Protein AF-A0A4Z0PX62-F1 (afdb_monomer)

Structure (mmCIF, N/CA/C/O backbone):
data_AF-A0A4Z0PX62-F1
#
_entry.id   AF-A0A4Z0PX62-F1
#
loop_
_atom_site.group_PDB
_atom_site.id
_atom_site.type_symbol
_atom_site.label_atom_id
_atom_site.label_alt_id
_atom_site.label_comp_id
_atom_site.label_asym_id
_atom_site.label_entity_id
_atom_site.label_seq_id
_atom_site.pdbx_PDB_ins_code
_atom_site.Cartn_x
_atom_site.Cartn_y
_atom_site.Cartn_z
_atom_site.occupancy
_atom_site.B_iso_or_equiv
_atom_site.auth_seq_id
_atom_site.auth_comp_id
_atom_site.auth_asym_id
_atom_site.auth_atom_id
_atom_site.pdbx_PDB_model_num
ATOM 1 N N . MET A 1 1 ? -1.732 -47.307 24.896 1.00 36.50 1 MET A N 1
ATOM 2 C CA . MET A 1 1 ? -0.439 -47.975 24.562 1.00 36.50 1 MET A CA 1
ATOM 3 C C . MET A 1 1 ? 0.367 -47.090 23.623 1.00 36.50 1 MET A C 1
ATOM 5 O O . MET A 1 1 ? 0.218 -47.179 22.410 1.00 36.50 1 MET A O 1
ATOM 9 N N . ILE A 1 2 ? 1.185 -46.211 24.191 1.00 44.94 2 ILE A N 1
ATOM 10 C CA . ILE A 1 2 ? 2.020 -45.253 23.457 1.00 44.94 2 ILE A CA 1
ATOM 11 C C . ILE A 1 2 ? 3.422 -45.853 23.297 1.00 44.94 2 ILE A C 1
ATOM 13 O O . ILE A 1 2 ? 3.957 -46.398 24.261 1.00 44.94 2 ILE A O 1
ATOM 17 N N . ASP A 1 3 ? 4.021 -45.769 22.105 1.00 53.66 3 ASP A N 1
ATOM 18 C CA . ASP A 1 3 ? 5.414 -46.195 21.916 1.00 53.66 3 ASP A CA 1
ATOM 19 C C . ASP A 1 3 ? 6.381 -45.163 22.518 1.00 53.66 3 ASP A C 1
ATOM 21 O O . ASP A 1 3 ? 6.193 -43.954 22.383 1.00 53.66 3 ASP A O 1
ATOM 25 N N . SER A 1 4 ? 7.457 -45.666 23.116 1.00 56.03 4 SER A N 1
ATOM 26 C CA . SER A 1 4 ? 8.641 -44.955 23.607 1.00 56.03 4 SER A CA 1
ATOM 27 C C . SER A 1 4 ? 9.231 -43.908 22.649 1.00 56.03 4 SER A C 1
ATOM 29 O O . SER A 1 4 ? 9.868 -42.956 23.099 1.00 56.03 4 SER A O 1
ATOM 31 N N . THR A 1 5 ? 9.017 -44.054 21.337 1.00 64.56 5 THR A N 1
ATOM 32 C CA . THR A 1 5 ? 9.489 -43.114 20.307 1.00 64.56 5 THR A CA 1
ATOM 33 C C . THR A 1 5 ? 8.544 -41.925 20.060 1.00 64.56 5 THR A C 1
ATOM 35 O O . THR A 1 5 ? 8.929 -40.966 19.385 1.00 64.56 5 THR A O 1
ATOM 38 N N . THR A 1 6 ? 7.333 -41.945 20.633 1.00 77.56 6 THR A N 1
ATOM 39 C CA . THR A 1 6 ? 6.267 -40.962 20.377 1.00 77.56 6 THR A CA 1
ATOM 40 C C . THR A 1 6 ? 6.576 -39.595 20.992 1.00 77.56 6 THR A C 1
ATOM 42 O O . THR A 1 6 ? 6.735 -39.437 22.205 1.00 77.56 6 THR A O 1
ATOM 45 N N . GLN A 1 7 ? 6.590 -38.568 20.150 1.00 82.75 7 GLN A N 1
ATOM 46 C CA . GLN A 1 7 ? 6.826 -37.177 20.515 1.00 82.75 7 GLN A CA 1
ATOM 47 C C . GLN A 1 7 ? 5.551 -36.349 20.353 1.00 82.75 7 GLN A C 1
ATOM 49 O O . GLN A 1 7 ? 4.782 -36.559 19.420 1.00 82.75 7 GLN A O 1
ATOM 54 N N . LEU A 1 8 ? 5.363 -35.380 21.248 1.00 88.06 8 LEU A N 1
ATOM 55 C CA . LEU A 1 8 ? 4.318 -34.360 21.170 1.00 88.06 8 LEU A CA 1
ATOM 56 C C . LEU A 1 8 ? 4.929 -33.037 20.670 1.00 88.06 8 LEU A C 1
ATOM 58 O O . LEU A 1 8 ? 6.006 -32.642 21.134 1.00 88.06 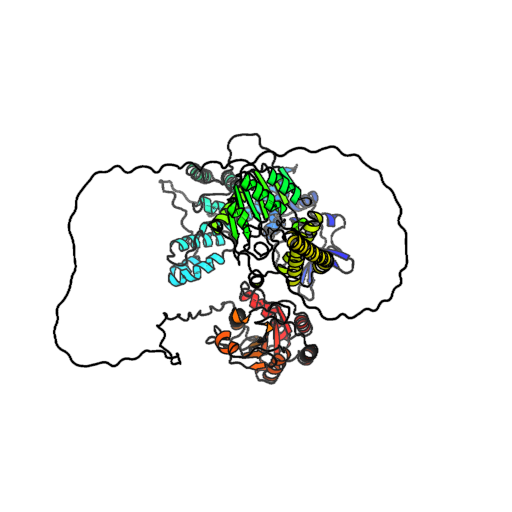8 LEU A O 1
ATOM 62 N N . GLY A 1 9 ? 4.251 -32.377 19.731 1.00 86.81 9 GLY A N 1
ATOM 63 C CA . GLY A 1 9 ? 4.626 -31.085 19.136 1.00 86.81 9 GLY A CA 1
ATOM 64 C C . GLY A 1 9 ? 3.393 -30.283 18.701 1.00 86.81 9 GLY A C 1
ATOM 65 O O . GLY A 1 9 ? 2.269 -30.771 18.833 1.00 86.81 9 GLY A O 1
ATOM 66 N N . VAL A 1 10 ? 3.589 -29.063 18.194 1.00 86.94 10 VAL A N 1
ATOM 67 C CA . VAL A 1 10 ? 2.509 -28.199 17.672 1.00 86.94 10 VAL A CA 1
ATOM 68 C C . VAL A 1 10 ? 2.704 -27.937 16.179 1.00 86.94 10 VAL A C 1
ATOM 70 O O . VAL A 1 10 ? 3.835 -27.770 15.732 1.00 86.94 10 VAL A O 1
ATOM 73 N N . LEU A 1 11 ? 1.620 -27.929 15.402 1.00 82.75 11 LEU A N 1
ATOM 74 C CA . LEU A 1 11 ? 1.651 -27.587 13.979 1.00 82.75 11 LEU A CA 1
ATOM 75 C C . LEU A 1 11 ? 1.789 -26.077 13.767 1.00 82.75 11 LEU A C 1
ATOM 77 O O . LEU A 1 11 ? 1.066 -25.297 14.389 1.00 82.75 11 LEU A O 1
ATOM 81 N N . THR A 1 12 ? 2.667 -25.685 12.848 1.00 79.00 12 THR A N 1
ATOM 82 C CA . THR A 1 12 ? 2.838 -24.302 12.385 1.00 79.00 12 THR A CA 1
ATOM 83 C C . THR A 1 12 ? 3.108 -24.252 10.879 1.00 79.00 12 THR A C 1
ATOM 85 O O . THR A 1 12 ? 3.612 -25.215 10.285 1.00 79.00 12 THR A O 1
ATOM 88 N N . ASN A 1 13 ? 2.805 -23.109 10.256 1.00 74.88 13 ASN A N 1
ATOM 89 C CA . ASN A 1 13 ? 3.138 -22.794 8.867 1.00 74.88 13 ASN A CA 1
ATOM 90 C C . ASN A 1 13 ? 2.616 -23.870 7.886 1.00 74.88 13 ASN A C 1
ATOM 92 O O . ASN A 1 13 ? 3.350 -24.411 7.050 1.00 74.88 13 ASN A O 1
ATOM 96 N N . ILE A 1 14 ? 1.328 -24.210 8.022 1.00 77.94 14 ILE A N 1
ATOM 97 C CA . ILE A 1 14 ? 0.606 -25.112 7.115 1.00 77.94 14 ILE A CA 1
ATOM 98 C C . ILE A 1 14 ? 0.448 -24.465 5.728 1.00 77.94 14 ILE A C 1
ATOM 100 O O . ILE A 1 14 ? -0.041 -23.348 5.584 1.00 77.94 14 ILE A O 1
ATOM 104 N N . GLN A 1 15 ? 0.824 -25.198 4.678 1.00 76.31 15 GLN A N 1
ATOM 105 C CA . GLN A 1 15 ? 0.789 -24.744 3.286 1.00 76.31 15 GLN A CA 1
ATOM 106 C C . GLN A 1 15 ? 0.170 -25.806 2.365 1.00 76.31 15 GLN A C 1
ATOM 108 O O . GLN A 1 15 ? 0.637 -26.948 2.310 1.00 76.31 15 GLN A O 1
ATOM 113 N N . ASN A 1 16 ? -0.834 -25.407 1.580 1.00 73.56 16 ASN A N 1
ATOM 114 C CA . ASN A 1 16 ? -1.417 -26.209 0.499 1.00 73.56 16 ASN A CA 1
ATOM 115 C C . ASN A 1 16 ? -0.550 -26.124 -0.766 1.00 73.56 16 ASN A C 1
ATOM 117 O O . ASN A 1 16 ? -0.217 -25.023 -1.204 1.00 73.56 16 ASN A O 1
ATOM 121 N N . LYS A 1 17 ? -0.193 -27.262 -1.378 1.00 66.44 17 LYS A N 1
ATOM 122 C CA . LYS A 1 17 ? 0.633 -27.310 -2.598 1.00 66.44 17 LYS A CA 1
ATOM 123 C C . LYS A 1 17 ? 0.051 -28.274 -3.630 1.00 66.44 17 LYS A C 1
ATOM 125 O O . LYS A 1 17 ? -0.166 -29.447 -3.344 1.00 66.44 17 LYS A O 1
ATOM 130 N N . GLY A 1 18 ? -0.179 -27.779 -4.843 1.00 56.41 18 GLY A N 1
ATOM 131 C CA . GLY A 1 18 ? -0.572 -28.590 -5.996 1.00 56.41 18 GLY A CA 1
ATOM 132 C C . GLY A 1 18 ? 0.636 -28.942 -6.863 1.00 56.41 18 GLY A C 1
ATOM 133 O O . GLY A 1 18 ? 1.426 -28.064 -7.208 1.00 56.41 18 GLY A O 1
ATOM 134 N N . LYS A 1 19 ? 0.787 -30.214 -7.248 1.00 48.34 19 LYS A N 1
ATOM 135 C CA . LYS A 1 19 ? 1.742 -30.637 -8.286 1.00 48.34 19 LYS A CA 1
ATOM 136 C C . LYS A 1 19 ? 1.211 -31.850 -9.048 1.00 48.34 19 LYS A C 1
ATOM 138 O O . LYS A 1 19 ? 0.721 -32.795 -8.441 1.00 48.34 19 LYS A O 1
ATOM 143 N N . ASN A 1 20 ? 1.320 -31.828 -10.378 1.00 42.66 20 ASN A N 1
ATOM 144 C CA . ASN A 1 20 ? 0.923 -32.920 -11.281 1.00 42.66 20 ASN A CA 1
ATOM 145 C C . ASN A 1 20 ? -0.495 -33.472 -10.991 1.00 42.66 20 ASN A C 1
ATOM 147 O O . ASN A 1 20 ? -0.681 -34.676 -10.832 1.00 42.66 20 ASN A O 1
ATOM 151 N N . GLY A 1 21 ? -1.488 -32.585 -10.854 1.00 49.50 21 GLY A N 1
ATOM 152 C CA . GLY A 1 21 ? -2.883 -32.959 -10.567 1.00 49.50 21 GLY A CA 1
ATOM 153 C C . GLY A 1 21 ? -3.154 -33.476 -9.146 1.00 49.50 21 GLY A C 1
ATOM 154 O O . GLY A 1 21 ? -4.284 -33.846 -8.845 1.00 49.50 21 GLY A O 1
ATOM 155 N N . SER A 1 22 ? -2.148 -33.496 -8.265 1.00 49.12 22 SER A N 1
ATOM 156 C CA . SER A 1 22 ? -2.276 -33.906 -6.863 1.00 49.12 22 SER A CA 1
ATOM 157 C C . SER A 1 22 ? -2.091 -32.712 -5.927 1.00 49.12 22 SER A C 1
ATOM 159 O O . SER A 1 22 ? -1.039 -32.069 -5.945 1.00 49.12 22 SER A O 1
ATOM 161 N N . ASN A 1 23 ? -3.081 -32.450 -5.074 1.00 62.31 23 ASN A N 1
ATOM 162 C CA . ASN A 1 23 ? -2.959 -31.495 -3.972 1.00 62.31 23 ASN A CA 1
ATOM 163 C C . ASN A 1 23 ? -2.449 -32.216 -2.721 1.00 62.31 23 ASN A C 1
ATOM 165 O O . ASN A 1 23 ? -2.954 -33.283 -2.375 1.00 62.31 23 ASN A O 1
ATOM 169 N N . TYR A 1 24 ? -1.459 -31.631 -2.051 1.00 63.97 24 TYR A N 1
ATOM 170 C CA . TYR A 1 24 ? -0.908 -32.135 -0.799 1.00 63.97 24 TYR A CA 1
ATOM 171 C C . TYR A 1 24 ? -0.540 -30.993 0.150 1.00 63.97 24 TYR A C 1
ATOM 173 O O . TYR A 1 24 ? -0.043 -29.942 -0.259 1.00 63.97 24 TYR A O 1
ATOM 181 N N . ILE A 1 25 ? -0.753 -31.222 1.439 1.00 70.25 25 ILE A N 1
ATOM 182 C CA . ILE A 1 25 ? -0.379 -30.304 2.510 1.00 70.25 25 ILE A CA 1
ATOM 183 C C . ILE A 1 25 ? 1.063 -30.570 2.947 1.00 70.25 25 ILE A C 1
ATOM 185 O O . ILE A 1 25 ? 1.510 -31.719 3.071 1.00 70.25 25 ILE A O 1
ATOM 189 N N . THR A 1 26 ? 1.787 -29.483 3.200 1.00 75.94 26 THR A N 1
ATOM 190 C CA . THR A 1 26 ? 3.061 -29.481 3.925 1.00 75.94 26 THR A CA 1
ATOM 191 C C . THR A 1 26 ? 2.942 -28.589 5.147 1.00 75.94 26 THR A C 1
ATOM 193 O O . THR A 1 26 ? 2.396 -27.498 5.022 1.00 75.94 26 THR A O 1
ATOM 196 N N . ALA A 1 27 ? 3.471 -29.018 6.285 1.00 75.94 27 ALA A N 1
ATOM 197 C CA . ALA A 1 27 ? 3.466 -28.250 7.528 1.00 75.94 27 ALA A CA 1
ATOM 198 C C . ALA A 1 27 ? 4.785 -28.454 8.277 1.00 75.94 27 ALA A C 1
ATOM 200 O O . ALA A 1 27 ? 5.542 -29.378 7.956 1.00 75.94 27 ALA A O 1
ATOM 201 N N . TRP A 1 28 ? 5.031 -27.640 9.296 1.00 79.06 28 TRP A N 1
ATOM 202 C CA . TRP A 1 28 ? 6.130 -27.837 10.231 1.00 79.06 28 TRP A CA 1
ATOM 203 C C . TRP A 1 28 ? 5.588 -28.229 11.607 1.00 79.06 28 TRP A C 1
ATOM 205 O O . TRP A 1 28 ? 4.476 -27.854 11.979 1.00 79.06 28 TRP A O 1
ATOM 215 N N . ILE A 1 29 ? 6.353 -29.033 12.347 1.00 78.62 29 ILE A N 1
ATOM 216 C CA . ILE A 1 29 ? 6.055 -29.357 13.746 1.00 78.62 29 ILE A CA 1
ATOM 217 C C . ILE A 1 29 ? 7.085 -28.653 14.625 1.00 78.62 29 ILE A C 1
ATOM 219 O O . ILE A 1 29 ? 8.271 -28.993 14.610 1.00 78.62 29 ILE A O 1
ATOM 223 N N . GLU A 1 30 ? 6.627 -27.675 15.398 1.00 76.25 30 GLU A N 1
ATOM 224 C CA . GLU A 1 30 ? 7.473 -26.896 16.287 1.00 76.25 30 GLU A CA 1
ATOM 225 C C . GLU A 1 30 ? 7.714 -27.646 17.608 1.00 76.25 30 GLU A C 1
ATOM 227 O O . GLU A 1 30 ? 6.796 -28.011 18.352 1.00 76.25 30 GLU A O 1
ATOM 232 N N . ARG A 1 31 ? 8.997 -27.880 17.888 1.00 74.88 31 ARG A N 1
ATOM 233 C CA . ARG A 1 31 ? 9.558 -28.385 19.146 1.00 74.88 31 ARG A CA 1
ATOM 234 C C . ARG A 1 31 ? 11.003 -27.890 19.209 1.00 74.88 31 ARG A C 1
ATOM 236 O O . ARG A 1 31 ? 11.636 -27.762 18.163 1.00 74.88 31 ARG A O 1
ATOM 243 N N . ARG A 1 32 ? 11.566 -27.618 20.393 1.00 57.31 32 ARG A N 1
ATOM 244 C CA . ARG A 1 32 ? 12.928 -27.056 20.508 1.00 57.31 32 ARG A CA 1
ATOM 245 C C . ARG A 1 32 ? 13.996 -28.111 20.178 1.00 57.31 32 ARG A C 1
ATOM 247 O O . ARG A 1 32 ? 14.533 -28.772 21.068 1.00 57.31 32 ARG A O 1
ATOM 254 N N . LEU A 1 33 ? 14.284 -28.244 18.885 1.00 52.28 33 LEU A N 1
ATOM 255 C CA . LEU A 1 33 ? 15.349 -29.036 18.265 1.00 52.28 33 LEU A CA 1
ATOM 256 C C . LEU A 1 33 ? 16.246 -28.122 17.399 1.00 52.28 33 LEU A C 1
ATOM 258 O O . LEU A 1 33 ? 15.864 -26.986 17.132 1.00 52.28 33 LEU A O 1
ATOM 262 N N . PRO A 1 34 ? 17.423 -28.587 16.930 1.00 46.81 34 PRO A N 1
ATOM 263 C CA . PRO A 1 34 ? 18.326 -27.770 16.107 1.00 46.81 34 PRO A CA 1
ATOM 264 C C . PRO A 1 34 ? 17.826 -27.446 14.688 1.00 46.81 34 PRO A C 1
ATOM 266 O O . PRO A 1 34 ? 18.480 -26.678 13.989 1.00 46.81 34 PRO A O 1
ATOM 269 N N . ARG A 1 35 ? 16.734 -28.074 14.230 1.00 55.38 35 ARG A N 1
ATOM 270 C CA . ARG A 1 35 ? 16.114 -27.877 12.909 1.00 55.38 35 ARG A CA 1
ATOM 271 C C . ARG A 1 35 ? 14.605 -28.104 12.999 1.00 55.38 35 ARG A C 1
ATOM 273 O O . ARG A 1 35 ? 14.151 -28.879 13.841 1.00 55.38 35 ARG A O 1
ATOM 280 N N . GLU A 1 36 ? 13.862 -27.464 12.103 1.00 65.75 36 GLU A N 1
ATOM 281 C CA . GLU A 1 36 ? 12.417 -27.645 11.936 1.00 65.75 36 GLU A CA 1
ATOM 282 C C . GLU A 1 36 ? 12.079 -29.074 11.461 1.00 65.75 36 GLU A C 1
ATOM 284 O O . GLU A 1 36 ? 12.859 -29.706 10.739 1.00 65.75 36 GLU A O 1
ATOM 289 N N . ILE A 1 37 ? 10.913 -29.594 11.863 1.00 72.19 37 ILE A N 1
ATOM 290 C CA . ILE A 1 37 ? 10.478 -30.969 11.570 1.00 72.19 37 ILE A CA 1
ATOM 291 C C . ILE A 1 37 ? 9.411 -30.940 10.474 1.00 72.19 37 ILE A C 1
ATOM 293 O O . ILE A 1 37 ? 8.317 -30.416 10.684 1.00 72.19 37 ILE A O 1
ATOM 297 N N . PHE A 1 38 ? 9.717 -31.496 9.303 1.00 76.56 38 PHE A N 1
ATOM 298 C CA . PHE A 1 38 ? 8.870 -31.394 8.116 1.00 76.56 38 PHE A CA 1
ATOM 299 C C . PHE A 1 38 ? 7.771 -32.461 8.080 1.00 76.56 38 PHE A C 1
ATOM 301 O O . PHE A 1 38 ? 8.047 -33.659 8.176 1.00 76.56 38 PHE A O 1
ATOM 308 N N . LEU A 1 39 ? 6.527 -32.043 7.846 1.00 75.00 39 LEU A N 1
ATOM 309 C CA . LEU A 1 39 ? 5.392 -32.923 7.583 1.00 75.00 39 LEU A CA 1
ATOM 310 C C . LEU A 1 39 ? 4.958 -32.818 6.116 1.00 75.00 39 LEU A C 1
ATOM 312 O O . LEU A 1 39 ? 4.737 -31.727 5.594 1.00 75.00 39 LEU A O 1
ATOM 316 N N . GLN A 1 40 ? 4.765 -33.970 5.468 1.00 70.44 40 GLN A N 1
ATOM 317 C CA . GLN A 1 40 ? 4.175 -34.087 4.133 1.00 70.44 40 GLN A CA 1
ATOM 318 C C . GLN A 1 40 ? 3.004 -35.075 4.162 1.00 70.44 40 GLN A C 1
ATOM 320 O O . GLN A 1 40 ? 3.179 -36.245 4.500 1.00 70.44 40 GLN A O 1
ATOM 325 N N . GLN A 1 41 ? 1.814 -34.614 3.772 1.00 63.62 41 GLN A N 1
ATOM 326 C CA . GLN A 1 41 ? 0.549 -35.343 3.932 1.00 63.62 41 GLN A CA 1
ATOM 327 C C . GLN A 1 41 ? 0.552 -36.783 3.380 1.00 63.62 41 GLN A C 1
ATOM 329 O O . GLN A 1 41 ? 0.035 -37.685 4.036 1.00 63.62 41 GLN A O 1
ATOM 334 N N . ASN A 1 42 ? 1.134 -37.006 2.193 1.00 55.28 42 ASN A N 1
ATOM 335 C CA . ASN A 1 42 ? 0.839 -38.138 1.292 1.00 55.28 42 ASN A CA 1
ATOM 336 C C . ASN A 1 42 ? 1.039 -39.573 1.827 1.00 55.28 42 ASN A C 1
ATOM 338 O O . ASN A 1 42 ? 0.736 -40.515 1.095 1.00 55.28 42 ASN A O 1
ATOM 342 N N . LYS A 1 43 ? 1.549 -39.773 3.050 1.00 50.78 43 LYS A N 1
ATOM 343 C CA . LYS A 1 43 ? 1.630 -41.092 3.710 1.00 50.78 43 LYS A CA 1
ATOM 344 C C . LYS A 1 43 ? 1.369 -41.076 5.228 1.00 50.78 43 LYS A C 1
ATOM 346 O O . LYS A 1 43 ? 1.636 -42.087 5.868 1.00 50.78 43 LYS A O 1
ATOM 351 N N . MET A 1 44 ? 0.966 -39.948 5.829 1.00 60.09 44 MET A N 1
ATOM 352 C CA . MET A 1 44 ? 1.235 -39.717 7.266 1.00 60.09 44 MET A CA 1
ATOM 353 C C . MET A 1 44 ? 0.087 -39.152 8.109 1.00 60.09 44 MET A C 1
ATOM 355 O O . MET A 1 44 ? 0.286 -38.984 9.305 1.00 60.09 44 MET A O 1
ATOM 359 N N . LEU A 1 45 ? -1.077 -38.869 7.522 1.00 60.78 45 LEU A N 1
ATOM 360 C CA . LEU A 1 45 ? -2.321 -38.525 8.222 1.00 60.78 45 LEU A CA 1
ATOM 361 C C . LEU A 1 45 ? -3.496 -39.119 7.438 1.00 60.78 45 LEU A C 1
ATOM 363 O O . LEU A 1 45 ? -3.437 -39.178 6.206 1.00 60.78 45 LEU A O 1
ATOM 367 N N . ASP A 1 46 ? -4.557 -39.542 8.126 1.00 63.31 46 ASP A N 1
ATOM 368 C CA . ASP A 1 46 ? -5.764 -40.033 7.452 1.00 63.31 46 ASP A CA 1
ATOM 369 C C . ASP A 1 46 ? -6.595 -38.882 6.850 1.00 63.31 46 ASP A C 1
ATOM 371 O O . ASP A 1 46 ? -6.561 -37.746 7.329 1.00 63.31 46 ASP A O 1
ATOM 375 N N . LYS A 1 47 ? -7.374 -39.176 5.801 1.00 61.62 47 LYS A N 1
ATOM 376 C CA . LYS A 1 47 ? -8.201 -38.198 5.076 1.00 61.62 47 LYS A CA 1
ATOM 377 C C . LYS A 1 47 ? -9.173 -37.436 5.978 1.00 61.62 47 LYS A C 1
ATOM 379 O O . LYS A 1 47 ? -9.426 -36.270 5.697 1.00 61.62 47 LYS A O 1
ATOM 384 N N . ALA A 1 48 ? -9.692 -38.060 7.039 1.00 62.94 48 ALA A N 1
ATOM 385 C CA . ALA A 1 48 ? -10.534 -37.371 8.015 1.00 62.94 48 ALA A CA 1
ATOM 386 C C . ALA A 1 48 ? -9.735 -36.318 8.808 1.00 62.94 48 ALA A C 1
ATOM 388 O O . ALA A 1 48 ? -10.123 -35.156 8.864 1.00 62.94 48 ALA A O 1
ATOM 389 N N . GLN A 1 49 ? -8.565 -36.698 9.334 1.00 65.88 49 GLN A N 1
ATOM 390 C CA . GLN A 1 49 ? -7.694 -35.814 10.122 1.00 65.88 49 GLN A CA 1
ATOM 391 C C . GLN A 1 49 ? -7.145 -34.634 9.310 1.00 65.88 49 GLN A C 1
ATOM 393 O O . GLN A 1 49 ? -6.905 -33.563 9.862 1.00 65.88 49 GLN A O 1
ATOM 398 N N . VAL A 1 50 ? -6.967 -34.808 7.998 1.00 63.69 50 VAL A N 1
ATOM 399 C CA . VAL A 1 50 ? -6.520 -33.746 7.082 1.00 63.69 50 VAL A CA 1
ATOM 400 C C . VAL A 1 50 ? -7.472 -32.542 7.064 1.00 63.69 50 VAL A C 1
ATOM 402 O O . VAL A 1 50 ? -7.002 -31.416 6.926 1.00 63.69 50 VAL A O 1
ATOM 405 N N . ALA A 1 51 ? -8.781 -32.752 7.237 1.00 61.44 51 ALA A N 1
ATOM 406 C CA . ALA A 1 51 ? -9.766 -31.667 7.272 1.00 61.44 51 ALA A CA 1
ATOM 407 C C . ALA A 1 51 ? -9.718 -30.833 8.571 1.00 61.44 51 ALA A C 1
ATOM 409 O O . ALA A 1 51 ? -10.256 -29.731 8.611 1.00 61.44 51 ALA A O 1
ATOM 410 N N . GLU A 1 52 ? -9.054 -31.336 9.617 1.00 65.56 52 GLU A N 1
ATOM 411 C CA . GLU A 1 52 ? -8.898 -30.688 10.927 1.00 65.56 52 GLU A CA 1
ATOM 412 C C . GLU A 1 52 ? -7.496 -30.066 11.139 1.00 65.56 52 GLU A C 1
ATOM 414 O O . GLU A 1 52 ? -7.082 -29.793 12.275 1.00 65.56 52 GLU A O 1
ATOM 419 N N . LEU A 1 53 ? -6.727 -29.878 10.061 1.00 73.19 53 LEU A N 1
ATOM 420 C CA . LEU A 1 53 ? -5.397 -29.270 10.108 1.00 73.19 53 LEU A CA 1
ATOM 421 C C . LEU A 1 53 ? -5.481 -27.740 10.178 1.00 73.19 53 LEU A C 1
ATOM 423 O O . LEU A 1 53 ? -5.901 -27.084 9.229 1.00 73.19 53 LEU A O 1
ATOM 427 N N . ALA A 1 54 ? -5.011 -27.186 11.295 1.00 70.12 54 ALA A N 1
ATOM 428 C CA . ALA A 1 54 ? -4.849 -25.755 11.531 1.00 70.12 54 ALA A CA 1
ATOM 429 C C . ALA A 1 54 ? -3.584 -25.500 12.368 1.00 70.12 54 ALA A C 1
ATOM 431 O O . ALA A 1 54 ? -3.160 -26.369 13.140 1.00 70.12 54 ALA A O 1
ATOM 432 N N . ASP A 1 55 ? -2.986 -24.318 12.217 1.00 75.69 55 ASP A N 1
ATOM 433 C CA . ASP A 1 55 ? -1.848 -23.891 13.035 1.00 75.69 55 ASP A CA 1
ATOM 434 C C . ASP A 1 55 ? -2.261 -23.836 14.519 1.00 75.69 55 ASP A C 1
ATOM 436 O O . ASP A 1 55 ? -3.415 -23.566 14.859 1.00 75.69 55 ASP A O 1
ATOM 440 N N . GLY A 1 56 ? -1.332 -24.155 15.421 1.00 76.81 56 GLY A N 1
ATOM 441 C CA . GLY A 1 56 ? -1.608 -24.266 16.856 1.00 76.81 56 GLY A CA 1
ATOM 442 C C . GLY A 1 56 ? -2.232 -25.598 17.298 1.00 76.81 56 GLY A C 1
ATOM 443 O O . GLY A 1 56 ? -2.421 -25.805 18.494 1.00 76.81 56 GLY A O 1
ATOM 444 N N . ARG A 1 57 ? -2.529 -26.541 16.391 1.00 84.00 57 ARG A N 1
ATOM 445 C CA . ARG A 1 57 ? -3.026 -27.884 16.759 1.00 84.00 57 ARG A CA 1
ATOM 446 C C . ARG A 1 57 ? -1.885 -28.786 17.250 1.00 84.00 57 ARG A C 1
ATOM 448 O O . ARG A 1 57 ? -0.821 -28.842 16.634 1.00 84.00 57 ARG A O 1
ATOM 455 N N . LEU A 1 58 ? -2.113 -29.524 18.340 1.00 87.19 58 LEU A N 1
ATOM 456 C CA . LEU A 1 58 ? -1.157 -30.509 18.862 1.00 87.19 58 LEU A CA 1
ATOM 457 C C . LEU A 1 58 ? -1.156 -31.799 18.028 1.00 87.19 58 LEU A C 1
ATOM 459 O O . LEU A 1 58 ? -2.208 -32.296 17.616 1.00 87.19 58 LEU A O 1
ATOM 463 N N . VAL A 1 59 ? 0.032 -32.370 17.833 1.00 87.31 59 VAL A N 1
ATOM 464 C CA . VAL A 1 59 ? 0.248 -33.614 17.081 1.00 87.31 59 VAL A CA 1
ATOM 465 C C . VAL A 1 59 ? 1.196 -34.566 17.800 1.00 87.31 59 VAL A C 1
ATOM 467 O O . VAL A 1 59 ? 2.227 -34.158 18.342 1.00 87.31 59 VAL A O 1
ATOM 470 N N . PHE A 1 60 ? 0.862 -35.854 17.742 1.00 87.31 60 PHE A N 1
ATOM 471 C CA . PHE A 1 60 ? 1.782 -36.946 18.036 1.00 87.31 60 PHE A CA 1
ATOM 472 C C . PHE A 1 60 ? 2.521 -37.352 16.767 1.00 87.31 60 PHE A C 1
ATOM 474 O O . PHE A 1 60 ? 1.902 -37.498 15.716 1.00 87.31 60 PHE A O 1
ATOM 481 N N . PHE A 1 61 ? 3.832 -37.558 16.858 1.00 85.81 61 PHE A N 1
ATOM 482 C CA . PHE A 1 61 ? 4.673 -37.962 15.733 1.00 85.81 61 PHE A CA 1
ATOM 483 C C . PHE A 1 61 ? 5.922 -38.716 16.211 1.00 85.81 61 PHE A C 1
ATOM 485 O O . PHE A 1 61 ? 6.299 -38.670 17.379 1.00 85.81 61 PHE A O 1
ATOM 492 N N . SER A 1 62 ? 6.609 -39.382 15.292 1.00 83.44 62 SER A N 1
ATOM 493 C CA . SER A 1 62 ? 8.014 -39.787 15.426 1.00 83.44 62 SER A CA 1
ATOM 494 C C . SER A 1 62 ? 8.846 -39.069 14.359 1.00 83.44 62 SER A C 1
ATOM 496 O O . SER A 1 62 ? 8.293 -38.562 13.386 1.00 83.44 62 SER A O 1
ATOM 498 N N . SER A 1 63 ? 10.167 -38.989 14.514 1.00 81.25 63 SER A N 1
ATOM 499 C CA . SER A 1 63 ? 11.046 -38.252 13.589 1.00 81.25 63 SER A CA 1
ATOM 500 C C . SER A 1 63 ? 12.120 -39.150 12.984 1.00 81.25 63 SER A C 1
ATOM 502 O O . SER A 1 63 ? 12.785 -39.877 13.721 1.00 81.25 63 SER A O 1
ATOM 504 N N . ILE A 1 64 ? 12.354 -39.036 11.676 1.00 82.12 64 ILE A N 1
ATOM 505 C CA . ILE A 1 64 ? 13.454 -39.698 10.964 1.00 82.12 64 ILE A CA 1
ATOM 506 C C . ILE A 1 64 ? 14.274 -38.665 10.185 1.00 82.12 64 ILE A C 1
ATOM 508 O O . ILE A 1 64 ? 13.714 -37.777 9.544 1.00 82.12 64 ILE A O 1
ATOM 512 N N . SER A 1 65 ? 15.603 -38.773 10.223 1.00 80.00 65 SER A N 1
ATOM 513 C CA . SER A 1 65 ? 16.461 -37.929 9.387 1.00 80.00 65 SER A CA 1
ATOM 514 C C . SER A 1 65 ? 16.516 -38.463 7.955 1.00 80.00 65 SER A C 1
ATOM 516 O O . SER A 1 65 ? 16.611 -39.674 7.743 1.00 80.00 65 SER A O 1
ATOM 518 N N . ARG A 1 66 ? 16.447 -37.571 6.964 1.00 76.50 66 ARG A N 1
ATOM 519 C CA . ARG A 1 66 ? 16.594 -37.892 5.540 1.00 76.50 66 ARG A CA 1
ATOM 520 C C . ARG A 1 66 ? 17.602 -36.955 4.887 1.00 76.50 66 ARG A C 1
ATOM 522 O O . ARG A 1 66 ? 17.494 -35.734 4.990 1.00 76.50 66 ARG A O 1
ATOM 529 N N . MET A 1 67 ? 18.546 -37.537 4.155 1.00 71.38 67 MET A N 1
ATOM 530 C CA . MET A 1 67 ? 19.420 -36.788 3.256 1.00 71.38 67 MET A CA 1
ATOM 531 C C . MET A 1 67 ? 18.649 -36.387 1.997 1.00 71.38 67 MET A C 1
ATOM 533 O O . MET A 1 67 ? 17.965 -37.215 1.395 1.00 71.38 67 MET A O 1
ATOM 537 N N . LEU A 1 68 ? 18.780 -35.123 1.603 1.00 73.19 68 LEU A N 1
ATOM 538 C CA . LEU A 1 68 ? 18.297 -34.557 0.346 1.00 73.19 68 LEU A CA 1
ATOM 539 C C . LEU A 1 68 ? 19.462 -33.843 -0.351 1.00 73.19 68 LEU A C 1
ATOM 541 O O . LEU A 1 68 ? 20.434 -33.454 0.297 1.00 73.19 68 LEU A O 1
ATOM 545 N N . ASP A 1 69 ? 19.324 -33.558 -1.645 1.00 57.88 69 ASP A N 1
ATOM 546 C CA . ASP A 1 69 ? 20.346 -32.870 -2.461 1.00 57.88 69 ASP A CA 1
ATOM 547 C C . ASP A 1 69 ? 20.712 -31.463 -1.938 1.00 57.88 69 ASP A C 1
ATOM 549 O O . ASP A 1 69 ? 21.736 -30.890 -2.305 1.00 57.88 69 ASP A O 1
ATOM 553 N N . LYS A 1 70 ? 19.861 -30.891 -1.072 1.00 56.09 70 LYS A N 1
ATOM 554 C CA . LYS A 1 70 ? 20.049 -29.589 -0.410 1.00 56.09 70 LYS A CA 1
ATOM 555 C C . LYS A 1 70 ? 20.521 -29.687 1.051 1.00 56.09 70 LYS A C 1
ATOM 557 O O . LYS A 1 70 ? 20.665 -28.652 1.694 1.00 56.09 70 LYS A O 1
ATOM 562 N N . GLY A 1 71 ? 20.748 -30.893 1.578 1.00 70.94 71 GLY A N 1
ATOM 563 C CA . GLY A 1 71 ? 21.165 -31.141 2.961 1.00 70.94 71 GLY A CA 1
ATOM 564 C C . GLY A 1 71 ? 20.259 -32.114 3.724 1.00 70.94 71 GLY A C 1
ATOM 565 O O . GLY A 1 71 ? 19.333 -32.712 3.181 1.00 70.94 71 GLY A O 1
ATOM 566 N N . GLU A 1 72 ? 20.548 -32.284 5.011 1.00 71.50 72 GLU A N 1
ATOM 567 C CA . GLU A 1 72 ? 19.857 -33.216 5.907 1.00 71.50 72 GLU A CA 1
ATOM 568 C C . GLU A 1 72 ? 18.601 -32.577 6.541 1.00 71.50 72 GLU A C 1
ATOM 570 O O . GLU A 1 72 ? 18.699 -31.577 7.261 1.00 71.50 72 GLU A O 1
ATOM 575 N N . ARG A 1 73 ? 17.423 -33.182 6.338 1.00 79.75 73 ARG A N 1
ATOM 576 C CA . ARG A 1 73 ? 16.131 -32.718 6.876 1.00 79.75 73 ARG A CA 1
ATOM 577 C C . ARG A 1 73 ? 15.520 -33.753 7.824 1.00 79.75 73 ARG A C 1
ATOM 579 O O . ARG A 1 73 ? 15.533 -34.946 7.531 1.00 79.75 73 ARG A O 1
ATOM 586 N N . LEU A 1 74 ? 14.942 -33.295 8.935 1.00 78.50 74 LEU A N 1
ATOM 587 C CA . LEU A 1 74 ? 14.111 -34.135 9.800 1.00 78.50 74 LEU A CA 1
ATOM 588 C C . LEU A 1 74 ? 12.693 -34.203 9.225 1.00 78.50 74 LEU A C 1
ATOM 590 O O . LEU A 1 74 ? 12.006 -33.187 9.155 1.00 78.50 74 LEU A O 1
ATOM 594 N N . ASP A 1 75 ? 12.252 -35.400 8.851 1.00 80.81 75 ASP A N 1
ATOM 595 C CA . ASP A 1 75 ? 10.871 -35.668 8.460 1.00 80.81 75 ASP A CA 1
ATOM 596 C C . ASP A 1 75 ? 10.113 -36.269 9.648 1.00 80.81 75 ASP A C 1
ATOM 598 O O . ASP A 1 75 ? 10.597 -37.186 10.320 1.00 80.81 75 ASP A O 1
ATOM 602 N N . ALA A 1 76 ? 8.892 -35.793 9.879 1.00 81.94 76 ALA A N 1
ATOM 603 C CA . ALA A 1 76 ? 7.928 -36.510 10.698 1.00 81.94 76 ALA A CA 1
ATOM 604 C C . ALA A 1 76 ? 7.579 -37.863 10.045 1.00 81.94 76 ALA A C 1
ATOM 606 O O . ALA A 1 76 ? 7.661 -38.022 8.828 1.00 81.94 76 ALA A O 1
ATOM 607 N N . ILE A 1 77 ? 7.168 -38.828 10.860 1.00 79.94 77 ILE A N 1
ATOM 608 C CA . ILE A 1 77 ? 6.582 -40.126 10.500 1.00 79.94 77 ILE A CA 1
ATOM 609 C C . ILE A 1 77 ? 5.558 -40.508 11.579 1.00 79.94 77 ILE A C 1
ATOM 611 O O . ILE A 1 77 ? 5.617 -39.988 12.692 1.00 79.94 77 ILE A O 1
ATOM 615 N N . ASN A 1 78 ? 4.622 -41.409 11.262 1.00 76.69 78 ASN A N 1
ATOM 616 C CA . ASN A 1 78 ? 3.570 -41.869 12.184 1.00 76.69 78 ASN A CA 1
ATOM 617 C C . ASN A 1 78 ? 2.818 -40.702 12.863 1.00 76.69 78 ASN A C 1
ATOM 619 O O . ASN A 1 78 ? 2.646 -40.690 14.081 1.00 76.69 78 ASN A O 1
ATOM 623 N N . CYS A 1 79 ? 2.443 -39.681 12.082 1.00 79.88 79 CYS A N 1
ATOM 624 C CA . CYS A 1 79 ? 1.791 -38.491 12.618 1.00 79.88 79 CYS A CA 1
ATOM 625 C C . CYS A 1 79 ? 0.304 -38.751 12.913 1.00 79.88 79 CYS A C 1
ATOM 627 O O . CYS A 1 79 ? -0.348 -39.547 12.239 1.00 79.88 79 CYS A O 1
ATOM 629 N N . SER A 1 80 ? -0.241 -38.072 13.919 1.00 83.38 80 SER A N 1
ATOM 630 C CA . SER A 1 80 ? -1.674 -38.039 14.225 1.00 83.38 80 SER A CA 1
ATOM 631 C C . SER A 1 80 ? -2.026 -36.784 15.026 1.00 83.38 80 SER A C 1
ATOM 633 O O . SER A 1 80 ? -1.208 -36.278 15.796 1.00 83.38 80 SER A O 1
ATOM 635 N N . LEU A 1 81 ? -3.247 -36.272 14.855 1.00 83.12 81 LEU A N 1
ATOM 636 C CA . LEU A 1 81 ? -3.783 -35.208 15.711 1.00 83.12 81 LEU A CA 1
ATOM 637 C C . LEU A 1 81 ? -3.930 -35.721 17.149 1.00 83.12 81 LEU A C 1
ATOM 639 O O . LEU A 1 81 ? -4.510 -36.787 17.362 1.00 83.12 81 LEU A O 1
ATOM 643 N N . ALA A 1 82 ? -3.428 -34.965 18.126 1.00 84.19 82 ALA A N 1
ATOM 644 C CA . ALA A 1 82 ? -3.479 -35.348 19.534 1.00 84.19 82 ALA A CA 1
ATOM 645 C C . ALA A 1 82 ? -4.899 -35.159 20.095 1.00 84.19 82 ALA A C 1
ATOM 647 O O . ALA A 1 82 ? -5.265 -34.079 20.554 1.00 84.19 82 ALA A O 1
ATOM 648 N N . GLN A 1 83 ? -5.711 -36.216 20.031 1.00 84.62 83 GLN A N 1
ATOM 649 C CA . GLN A 1 83 ? -7.093 -36.199 20.519 1.00 84.62 83 GLN A CA 1
ATOM 650 C C . GLN A 1 83 ? -7.142 -36.077 22.055 1.00 84.62 83 GLN A C 1
ATOM 652 O O . GLN A 1 83 ? -6.292 -36.677 22.716 1.00 84.62 83 GLN A O 1
ATOM 657 N N . PRO A 1 84 ? -8.129 -35.377 22.658 1.00 82.81 84 PRO A N 1
ATOM 658 C CA . PRO A 1 84 ? -8.095 -35.023 24.082 1.00 82.81 84 PRO A CA 1
ATOM 659 C C . PRO A 1 84 ? -7.856 -36.202 25.038 1.00 82.81 84 PRO A C 1
ATOM 661 O O . PRO A 1 84 ? -6.954 -36.141 25.868 1.00 82.81 84 PRO A O 1
ATOM 664 N N . ALA A 1 85 ? -8.575 -37.317 24.875 1.00 81.38 85 ALA A N 1
ATOM 665 C CA . ALA A 1 85 ? -8.392 -38.502 25.721 1.00 81.38 85 ALA A CA 1
ATOM 666 C C . ALA A 1 85 ? -6.996 -39.146 25.569 1.00 81.38 85 ALA A C 1
ATOM 668 O O . ALA A 1 85 ? -6.392 -39.566 26.553 1.00 81.38 85 ALA A O 1
ATOM 669 N N . GLN A 1 86 ? -6.453 -39.179 24.347 1.00 83.44 86 GLN A N 1
ATOM 670 C CA . GLN A 1 86 ? -5.112 -39.703 24.056 1.00 83.44 86 GLN A CA 1
ATOM 671 C C . GLN A 1 86 ? -4.014 -38.774 24.601 1.00 83.44 86 GLN A C 1
ATOM 673 O O . GLN A 1 86 ? -2.977 -39.238 25.073 1.00 83.44 86 GLN A O 1
ATOM 678 N N . LEU A 1 87 ? -4.247 -37.459 24.558 1.00 86.62 87 LEU A N 1
ATOM 679 C CA . LEU A 1 87 ? -3.372 -36.453 25.150 1.00 86.62 87 LEU A CA 1
ATOM 680 C C . LEU A 1 87 ? -3.358 -36.559 26.681 1.00 86.62 87 LEU A C 1
ATOM 682 O O . LEU A 1 87 ? -2.285 -36.507 27.277 1.00 86.62 87 LEU A O 1
ATOM 686 N N . GLN A 1 88 ? -4.510 -36.798 27.311 1.00 84.62 88 GLN A N 1
ATOM 687 C CA . GLN A 1 88 ? -4.594 -37.037 28.751 1.00 84.62 88 GLN A CA 1
ATOM 688 C C . GLN A 1 88 ? -3.907 -38.359 29.161 1.00 84.62 88 GLN A C 1
ATOM 690 O O . GLN A 1 88 ? -3.124 -38.345 30.110 1.00 84.62 88 GLN A O 1
ATOM 695 N N . GLU A 1 89 ? -4.101 -39.467 28.418 1.00 85.00 89 GLU A N 1
ATOM 696 C CA . GLU A 1 89 ? -3.350 -40.732 28.615 1.00 85.00 89 GLU A CA 1
ATOM 697 C C . GLU A 1 89 ? -1.835 -40.483 28.530 1.00 85.00 89 GLU A C 1
ATOM 699 O O . GLU A 1 89 ? -1.092 -40.891 29.422 1.00 85.00 89 GLU A O 1
ATOM 704 N N . TYR A 1 90 ? -1.378 -39.761 27.499 1.00 86.88 90 TYR A N 1
ATOM 705 C CA . TYR A 1 90 ? 0.036 -39.431 27.305 1.00 86.88 90 TYR A CA 1
ATOM 706 C C . TYR A 1 90 ? 0.616 -38.638 28.476 1.00 86.88 90 TYR A C 1
ATOM 708 O O . TYR A 1 90 ? 1.640 -39.034 29.026 1.00 86.88 90 TYR A O 1
ATOM 716 N N . LEU A 1 91 ? -0.028 -37.538 28.879 1.00 87.00 91 LEU A N 1
ATOM 717 C CA . LEU A 1 91 ? 0.491 -36.640 29.915 1.00 87.00 91 LEU A CA 1
ATOM 718 C C . LEU A 1 91 ? 0.510 -37.297 31.305 1.00 87.00 91 LEU A C 1
ATOM 720 O O . LEU A 1 91 ? 1.443 -37.066 32.076 1.00 87.00 91 LEU A O 1
ATOM 724 N N . LEU A 1 92 ? -0.467 -38.161 31.605 1.00 85.31 92 LEU A N 1
ATOM 725 C CA . LEU A 1 92 ? -0.483 -38.965 32.831 1.00 85.31 92 LEU A CA 1
ATOM 726 C C . LEU A 1 92 ? 0.578 -40.079 32.819 1.00 85.31 92 LEU A C 1
ATOM 728 O O . LEU A 1 92 ? 1.138 -40.386 33.869 1.00 85.31 92 LEU A O 1
ATOM 732 N N . ALA A 1 93 ? 0.899 -40.644 31.651 1.00 84.06 93 ALA A N 1
ATOM 733 C CA . ALA A 1 93 ? 1.928 -41.674 31.493 1.00 84.06 93 ALA A CA 1
ATOM 734 C C . ALA A 1 93 ? 3.380 -41.141 31.509 1.00 84.06 93 ALA A C 1
ATOM 736 O O . ALA A 1 93 ? 4.316 -41.942 31.508 1.00 84.06 93 ALA A O 1
ATOM 737 N N . LEU A 1 94 ? 3.599 -39.818 31.521 1.00 82.44 94 LEU A N 1
ATOM 738 C CA . LEU A 1 94 ? 4.946 -39.236 31.558 1.00 82.44 94 LEU A CA 1
ATOM 739 C C . LEU A 1 94 ? 5.619 -39.415 32.925 1.00 82.44 94 LEU A C 1
ATOM 741 O O . LEU A 1 94 ? 5.233 -38.789 33.920 1.00 82.44 94 LEU A O 1
ATOM 745 N N . ASP A 1 95 ? 6.709 -40.183 32.928 1.00 80.50 95 ASP A N 1
ATOM 746 C CA . ASP A 1 95 ? 7.660 -40.265 34.031 1.00 80.50 95 ASP A CA 1
ATOM 747 C C . ASP A 1 95 ? 8.446 -38.949 34.215 1.00 80.50 95 ASP A C 1
ATOM 749 O O . ASP A 1 95 ? 8.443 -38.057 33.363 1.00 80.50 95 ASP A O 1
ATOM 753 N N . ALA A 1 96 ? 9.141 -38.792 35.345 1.00 74.31 96 ALA A N 1
ATOM 754 C CA . ALA A 1 96 ? 9.876 -37.556 35.633 1.00 74.31 96 ALA A CA 1
ATOM 755 C C . ALA A 1 96 ? 10.967 -37.210 34.580 1.00 74.31 96 ALA A C 1
ATOM 757 O O . ALA A 1 96 ? 11.114 -36.032 34.243 1.00 74.31 96 ALA A O 1
ATOM 758 N N . PRO A 1 97 ? 11.726 -38.172 34.008 1.00 75.88 97 PRO A N 1
ATOM 759 C CA . PRO A 1 97 ? 12.519 -37.959 32.793 1.00 75.88 97 PRO A CA 1
ATOM 760 C C . PRO A 1 97 ? 11.728 -37.404 31.595 1.00 75.88 97 PRO A C 1
ATOM 762 O O . PRO A 1 97 ? 12.169 -36.423 30.991 1.00 75.88 97 PRO A O 1
ATOM 765 N N . GLY A 1 98 ? 10.576 -37.988 31.259 1.00 75.94 98 GLY A N 1
ATOM 766 C CA . GLY A 1 98 ? 9.710 -37.580 30.153 1.00 75.94 98 GLY A CA 1
ATOM 767 C C . GLY A 1 98 ? 9.128 -36.180 30.338 1.00 75.94 98 GLY A C 1
ATOM 768 O O . GLY A 1 98 ? 9.237 -35.353 29.429 1.00 75.94 98 GLY A O 1
ATOM 769 N N . ARG A 1 99 ? 8.617 -35.871 31.539 1.00 81.75 99 ARG A N 1
ATOM 770 C CA . ARG A 1 99 ? 8.175 -34.519 31.936 1.00 81.75 99 ARG A CA 1
ATOM 771 C C . ARG A 1 99 ? 9.298 -33.505 31.736 1.00 81.75 99 ARG A C 1
ATOM 773 O O . ARG A 1 99 ? 9.136 -32.552 30.974 1.00 81.75 99 ARG A O 1
ATOM 780 N N . ARG A 1 100 ? 10.487 -33.765 32.296 1.00 75.81 100 ARG A N 1
ATOM 781 C CA . ARG A 1 100 ? 11.666 -32.897 32.119 1.00 75.81 100 ARG A CA 1
ATOM 782 C C . ARG A 1 100 ? 12.069 -32.725 30.654 1.00 75.81 100 ARG A C 1
ATOM 784 O O . ARG A 1 100 ? 12.426 -31.615 30.271 1.00 75.81 100 ARG A O 1
ATOM 791 N N . GLN A 1 101 ? 11.993 -33.760 29.812 1.00 73.12 101 GLN A N 1
ATOM 792 C CA . GLN A 1 101 ? 12.253 -33.602 28.374 1.00 73.12 101 GLN A CA 1
ATOM 793 C C . GLN A 1 101 ? 11.194 -32.743 27.673 1.00 73.12 101 GLN A C 1
ATOM 795 O O . GLN A 1 101 ? 11.561 -31.915 26.837 1.00 73.12 101 GLN A O 1
ATOM 800 N N . LEU A 1 102 ? 9.910 -32.908 28.009 1.00 79.06 102 LEU A N 1
ATOM 801 C CA . LEU A 1 102 ? 8.811 -32.106 27.466 1.00 79.06 102 LEU A CA 1
ATOM 802 C C . LEU A 1 102 ? 8.987 -30.623 27.823 1.00 79.06 102 LEU A C 1
ATOM 804 O O . LEU A 1 102 ? 8.999 -29.776 26.932 1.00 79.06 102 LEU A O 1
ATOM 808 N N . ILE A 1 103 ? 9.222 -30.336 29.106 1.00 76.50 103 ILE A N 1
ATOM 809 C CA . ILE A 1 103 ? 9.456 -28.991 29.642 1.00 76.50 103 ILE A CA 1
ATOM 810 C C . ILE A 1 103 ? 10.735 -28.386 29.058 1.00 76.50 103 ILE A C 1
ATOM 812 O O . ILE A 1 103 ? 10.731 -27.242 28.611 1.00 76.50 103 ILE A O 1
ATOM 816 N N . HIS A 1 104 ? 11.849 -29.121 29.002 1.00 70.31 104 HIS A N 1
ATOM 817 C CA . HIS A 1 104 ? 13.105 -28.587 28.466 1.00 70.31 104 HIS A CA 1
ATOM 818 C C . HIS A 1 104 ? 12.992 -28.259 26.968 1.00 70.31 104 HIS A C 1
ATOM 820 O O . HIS A 1 104 ? 13.452 -27.198 26.534 1.00 70.31 104 HIS A O 1
ATOM 826 N N . ARG A 1 105 ? 12.357 -29.144 26.183 1.00 65.56 105 ARG A N 1
ATOM 827 C CA . ARG A 1 105 ? 12.223 -29.031 24.719 1.00 65.56 105 ARG A CA 1
ATOM 828 C C . ARG A 1 105 ? 10.967 -28.274 24.254 1.00 65.56 105 ARG A C 1
ATOM 830 O O . ARG A 1 105 ? 10.708 -28.229 23.052 1.00 65.56 105 ARG A O 1
ATOM 837 N N . SER A 1 106 ? 10.214 -27.644 25.156 1.00 69.38 106 SER A N 1
ATOM 838 C CA . SER A 1 106 ? 9.121 -26.737 24.790 1.00 69.38 106 SER A CA 1
ATOM 839 C C . SER A 1 106 ? 9.656 -25.430 24.189 1.00 69.38 106 SER A C 1
ATOM 841 O O . SER A 1 106 ? 10.516 -24.775 24.791 1.00 69.38 106 SER A O 1
ATOM 843 N N . THR A 1 107 ? 9.090 -24.999 23.067 1.00 77.38 107 THR A N 1
ATOM 844 C CA . THR A 1 107 ? 9.080 -23.584 22.657 1.00 77.38 107 THR A CA 1
ATOM 845 C C . THR A 1 107 ? 7.909 -22.853 23.326 1.00 77.38 107 THR A C 1
ATOM 847 O O . THR A 1 107 ? 7.086 -23.489 23.987 1.00 77.38 107 THR A O 1
ATOM 850 N N . SER A 1 108 ? 7.822 -21.527 23.189 1.00 73.50 108 SER A N 1
ATOM 851 C CA . SER A 1 108 ? 6.736 -20.740 23.792 1.00 73.50 108 SER A CA 1
ATOM 852 C C . SER A 1 108 ? 5.374 -21.053 23.161 1.00 73.50 108 SER A C 1
ATOM 854 O O . SER A 1 108 ? 4.422 -21.310 23.891 1.00 73.50 108 SER A O 1
ATOM 856 N N . ALA A 1 109 ? 5.290 -21.145 21.827 1.00 70.31 109 ALA A N 1
ATOM 857 C CA . ALA A 1 109 ? 4.052 -21.508 21.130 1.00 70.31 109 ALA A CA 1
ATOM 858 C C . ALA A 1 109 ? 3.547 -22.899 21.555 1.00 70.31 109 ALA A C 1
ATOM 860 O O . ALA A 1 109 ? 2.395 -23.046 21.965 1.00 70.31 109 ALA A O 1
ATOM 861 N N . PHE A 1 110 ? 4.437 -23.900 21.567 1.00 81.81 110 PHE A N 1
ATOM 862 C CA . PHE A 1 110 ? 4.116 -25.245 22.049 1.00 81.81 110 PHE A CA 1
ATOM 863 C C . PHE A 1 110 ? 3.636 -25.249 23.508 1.00 81.81 110 PHE A C 1
ATOM 865 O O . PHE A 1 110 ? 2.662 -25.927 23.838 1.00 81.81 110 PHE A O 1
ATOM 872 N N . ARG A 1 111 ? 4.305 -24.492 24.391 1.00 82.44 111 ARG A N 1
ATOM 873 C CA . ARG A 1 111 ? 3.960 -24.452 25.817 1.00 82.44 111 ARG A CA 1
ATOM 874 C C . ARG A 1 111 ? 2.594 -23.819 26.057 1.00 82.44 111 ARG A C 1
ATOM 876 O O . ARG A 1 111 ? 1.822 -24.374 26.828 1.00 82.44 111 ARG A O 1
ATOM 883 N N . ASN A 1 112 ? 2.285 -22.713 25.383 1.00 82.44 112 ASN A N 1
ATOM 884 C CA . ASN A 1 112 ? 1.024 -21.992 25.565 1.00 82.44 112 ASN A CA 1
ATOM 885 C C . ASN A 1 112 ? -0.178 -22.855 25.153 1.00 82.44 112 ASN A C 1
ATOM 887 O O . ASN A 1 112 ? -1.151 -22.953 25.898 1.00 82.44 112 ASN A O 1
ATOM 891 N N . VAL A 1 113 ? -0.081 -23.552 24.014 1.00 83.81 113 VAL A N 1
ATOM 892 C CA . VAL A 1 113 ? -1.115 -24.501 23.566 1.00 83.81 113 VAL A CA 1
ATOM 893 C C . VAL A 1 113 ? -1.259 -25.670 24.548 1.00 83.81 113 VAL A C 1
ATOM 895 O O . VAL A 1 113 ? -2.377 -26.044 24.900 1.00 83.81 113 VAL A O 1
ATOM 898 N N . LEU A 1 114 ? -0.145 -26.235 25.027 1.00 86.00 114 LEU A N 1
ATOM 899 C CA . LEU A 1 114 ? -0.174 -27.345 25.982 1.00 86.00 114 LEU A CA 1
ATOM 900 C C . LEU A 1 114 ? -0.765 -26.938 27.344 1.00 86.00 114 LEU A C 1
ATOM 902 O O . LEU A 1 114 ? -1.546 -27.698 27.911 1.00 86.00 114 LEU A O 1
ATOM 906 N N . LEU A 1 115 ? -0.437 -25.745 27.848 1.00 87.19 115 LEU A N 1
ATOM 907 C CA . LEU A 1 115 ? -1.007 -25.193 29.080 1.00 87.19 115 LEU A CA 1
ATOM 908 C C . LEU A 1 115 ? -2.519 -24.972 28.945 1.00 87.19 115 LEU A C 1
ATOM 910 O O . LEU A 1 115 ? -3.266 -25.402 29.817 1.00 87.19 115 LEU A O 1
ATOM 914 N N . ALA A 1 116 ? -2.991 -24.412 27.826 1.00 84.56 116 ALA A N 1
ATOM 915 C CA . ALA A 1 116 ? -4.424 -24.236 27.580 1.00 84.56 116 ALA A CA 1
ATOM 916 C C . ALA A 1 116 ? -5.200 -25.571 27.552 1.00 84.56 116 ALA A C 1
ATOM 918 O O . ALA A 1 116 ? -6.340 -25.634 28.009 1.00 84.56 116 ALA A O 1
ATOM 919 N N . GLN A 1 117 ? -4.589 -26.654 27.053 1.00 84.81 117 GLN A N 1
ATOM 920 C CA . GLN A 1 117 ? -5.180 -27.997 27.136 1.00 84.81 117 GLN A CA 1
ATOM 921 C C . GLN A 1 117 ? -5.108 -28.587 28.555 1.00 84.81 117 GLN A C 1
ATOM 923 O O . GLN A 1 117 ? -6.057 -29.238 28.982 1.00 84.81 117 GLN A O 1
ATOM 928 N N . LEU A 1 118 ? -4.030 -28.340 29.310 1.00 85.56 118 LEU A N 1
ATOM 929 C CA . LEU A 1 118 ? -3.910 -28.769 30.710 1.00 85.56 118 LEU A CA 1
ATOM 930 C C . LEU A 1 118 ? -4.967 -28.121 31.614 1.00 85.56 118 LEU A C 1
ATOM 932 O O . LEU A 1 118 ? -5.598 -28.838 32.384 1.00 85.56 118 LEU A O 1
ATOM 936 N N . GLU A 1 119 ? -5.215 -26.816 31.486 1.00 84.50 119 GLU A N 1
ATOM 937 C CA . GLU A 1 119 ? -6.283 -26.126 32.231 1.00 84.50 119 GLU A CA 1
ATOM 938 C C . GLU A 1 119 ? -7.672 -26.706 31.888 1.00 84.50 119 GLU A C 1
ATOM 940 O O . GLU A 1 119 ? -8.487 -26.945 32.779 1.00 84.50 119 GLU A O 1
ATOM 945 N N . LEU A 1 120 ? -7.926 -27.035 30.612 1.00 84.50 120 LEU A N 1
ATOM 946 C CA . LEU A 1 120 ? -9.168 -27.692 30.183 1.00 84.50 120 LEU A CA 1
ATOM 947 C C . LEU A 1 120 ? -9.322 -29.109 30.770 1.00 84.50 120 LEU A C 1
ATOM 949 O O . LEU A 1 120 ? -10.427 -29.490 31.162 1.00 84.50 120 LEU A O 1
ATOM 953 N N . PHE A 1 121 ? -8.235 -29.885 30.868 1.00 83.12 121 PHE A N 1
ATOM 954 C CA . PHE A 1 121 ? -8.257 -31.182 31.552 1.00 83.12 121 PHE A CA 1
ATOM 955 C C . PHE A 1 121 ? -8.461 -31.034 33.060 1.00 83.12 121 PHE A C 1
ATOM 957 O O . PHE A 1 121 ? -9.236 -31.796 33.631 1.00 83.12 121 PHE A O 1
ATOM 964 N N . LEU A 1 122 ? -7.816 -30.068 33.718 1.00 81.50 122 LEU A N 1
ATOM 965 C CA . LEU A 1 122 ? -8.002 -29.820 35.152 1.00 81.50 122 LEU A CA 1
ATOM 966 C C . LEU A 1 122 ? -9.459 -29.439 35.460 1.00 81.50 122 LEU A C 1
ATOM 968 O O . LEU A 1 122 ? -10.062 -30.028 36.350 1.00 81.50 122 LEU A O 1
ATOM 972 N N . ALA A 1 123 ? -10.073 -28.583 34.638 1.00 79.81 123 ALA A N 1
ATOM 973 C CA . ALA A 1 123 ? -11.489 -28.217 34.742 1.00 79.81 123 ALA A CA 1
ATOM 974 C C . ALA A 1 123 ? -12.488 -29.370 34.468 1.00 79.81 123 ALA A C 1
ATOM 976 O O . ALA A 1 123 ? -13.690 -29.190 34.662 1.00 79.81 123 ALA A O 1
ATOM 977 N N . THR A 1 124 ? -12.028 -30.537 33.997 1.00 75.00 124 THR A N 1
ATOM 978 C CA . THR A 1 124 ? -12.882 -31.683 33.613 1.00 75.00 124 THR A CA 1
ATOM 979 C C . THR A 1 124 ? -12.451 -33.031 34.213 1.00 75.00 124 THR A C 1
ATOM 981 O O . THR A 1 124 ? -13.078 -34.057 33.941 1.00 75.00 124 THR A O 1
ATOM 984 N N . THR A 1 125 ? -11.405 -33.066 35.045 1.00 66.88 125 THR A N 1
ATOM 985 C CA . THR A 1 125 ? -10.867 -34.308 35.623 1.00 66.88 125 THR A CA 1
ATOM 986 C C . THR A 1 125 ? -11.699 -34.777 36.820 1.00 66.88 125 THR A C 1
ATOM 988 O O . THR A 1 125 ? -12.066 -33.995 37.687 1.00 66.88 125 THR A O 1
ATOM 991 N N . LEU A 1 126 ? -11.984 -36.084 36.877 1.00 57.94 126 LEU A N 1
ATOM 992 C CA . LEU A 1 126 ? -12.872 -36.698 37.880 1.00 57.94 126 LEU A CA 1
ATOM 993 C C . LEU A 1 126 ? -12.135 -37.500 38.972 1.00 57.94 126 LEU A C 1
ATOM 995 O O . LEU A 1 126 ? -12.780 -38.127 39.812 1.00 57.94 126 LEU A O 1
ATOM 999 N N . THR A 1 127 ? -10.799 -37.533 38.963 1.00 72.88 127 THR A N 1
ATOM 1000 C CA . THR A 1 127 ? -9.994 -38.319 39.913 1.00 72.88 127 THR A CA 1
ATOM 1001 C C . THR A 1 127 ? -8.802 -37.527 40.453 1.00 72.88 127 THR A C 1
ATOM 1003 O O . THR A 1 127 ? -7.898 -37.147 39.710 1.00 72.88 127 THR A O 1
ATOM 1006 N N . ALA A 1 128 ? -8.755 -37.355 41.779 1.00 71.81 128 ALA A N 1
ATOM 1007 C CA . ALA A 1 128 ? -7.761 -36.522 42.465 1.00 71.81 128 ALA A CA 1
ATOM 1008 C C . ALA A 1 128 ? -6.297 -36.881 42.130 1.00 71.81 128 ALA A C 1
ATOM 1010 O O . ALA A 1 128 ? -5.455 -36.002 42.003 1.00 71.81 128 ALA A O 1
ATOM 1011 N N . GLN A 1 129 ? -5.978 -38.166 41.920 1.00 71.81 129 GLN A N 1
ATOM 1012 C CA . GLN A 1 129 ? -4.621 -38.585 41.542 1.00 71.81 129 GLN A CA 1
ATOM 1013 C C . GLN A 1 129 ? -4.202 -38.061 40.155 1.00 71.81 129 GLN A C 1
ATOM 1015 O O . GLN A 1 129 ? -3.035 -37.716 39.959 1.00 71.81 129 GLN A O 1
ATOM 1020 N N . ALA A 1 130 ? -5.131 -37.989 39.197 1.00 74.31 130 ALA A N 1
ATOM 1021 C CA . ALA A 1 130 ? -4.875 -37.411 37.881 1.00 74.31 130 ALA A CA 1
ATOM 1022 C C . ALA A 1 130 ? -4.804 -35.879 37.961 1.00 74.31 130 ALA A C 1
ATOM 1024 O O . ALA A 1 130 ? -3.912 -35.280 37.368 1.00 74.31 130 ALA A O 1
ATOM 1025 N N . GLU A 1 131 ? -5.683 -35.265 38.755 1.00 79.31 131 GLU A N 1
ATOM 1026 C CA . GLU A 1 131 ? -5.706 -33.825 39.028 1.00 79.31 131 GLU A CA 1
ATOM 1027 C C . GLU A 1 131 ? -4.371 -33.336 39.616 1.00 79.31 131 GLU A C 1
ATOM 1029 O O . GLU A 1 131 ? -3.738 -32.459 39.031 1.00 79.31 131 GLU A O 1
ATOM 1034 N N . THR A 1 132 ? -3.862 -33.970 40.685 1.00 81.75 132 THR A N 1
ATOM 1035 C CA . THR A 1 132 ? -2.521 -33.677 41.229 1.00 81.75 132 THR A CA 1
ATOM 1036 C C . THR A 1 132 ? -1.439 -33.872 40.164 1.00 81.75 132 THR A C 1
ATOM 1038 O O . THR A 1 132 ? -0.645 -32.969 39.916 1.00 81.75 132 THR A O 1
ATOM 1041 N N . SER A 1 133 ? -1.455 -35.010 39.458 1.00 81.81 133 SER A N 1
ATOM 1042 C CA . SER A 1 133 ? -0.429 -35.351 38.460 1.00 81.81 133 SER A CA 1
ATOM 1043 C C . SER A 1 133 ? -0.365 -34.385 37.270 1.00 81.81 133 SER A C 1
ATOM 1045 O O . SER A 1 133 ? 0.705 -34.260 36.664 1.00 81.81 133 SER A O 1
ATOM 1047 N N . LEU A 1 134 ? -1.482 -33.748 36.904 1.00 84.69 134 LEU A N 1
ATOM 1048 C CA . LEU A 1 134 ? -1.565 -32.743 35.839 1.00 84.69 134 LEU A CA 1
ATOM 1049 C C . LEU A 1 134 ? -1.292 -31.329 36.367 1.00 84.69 134 LEU A C 1
ATOM 1051 O O . LEU A 1 134 ? -0.626 -30.561 35.676 1.00 84.69 134 LEU A O 1
ATOM 1055 N N . SER A 1 135 ? -1.723 -31.015 37.593 1.00 83.31 135 SER A N 1
ATOM 1056 C CA . SER A 1 135 ? -1.419 -29.751 38.273 1.00 83.31 135 SER A CA 1
ATOM 1057 C C . SER A 1 135 ? 0.089 -29.591 38.488 1.00 83.31 135 SER A C 1
ATOM 1059 O O . SER A 1 135 ? 0.656 -28.581 38.080 1.00 83.31 135 SER A O 1
ATOM 1061 N N . ASP A 1 136 ? 0.774 -30.639 38.965 1.00 83.69 136 ASP A N 1
ATOM 1062 C CA . ASP A 1 136 ? 2.238 -30.669 39.085 1.00 83.69 136 ASP A CA 1
ATOM 1063 C C . ASP A 1 136 ? 2.933 -30.386 37.742 1.00 83.69 136 ASP A C 1
ATOM 1065 O O . ASP A 1 136 ? 3.886 -29.614 37.683 1.00 83.69 136 ASP A O 1
ATOM 1069 N N . LEU A 1 137 ? 2.448 -30.974 36.639 1.00 83.62 137 LEU A N 1
ATOM 1070 C CA . LEU A 1 137 ? 3.029 -30.772 35.305 1.00 83.62 137 LEU A CA 1
ATOM 1071 C C . LEU A 1 137 ? 2.781 -29.350 34.775 1.00 83.62 137 LEU A C 1
ATOM 1073 O O . LEU A 1 137 ? 3.669 -28.747 34.172 1.00 83.62 137 LEU A O 1
ATOM 1077 N N . ARG A 1 138 ? 1.582 -28.810 35.005 1.00 87.19 138 ARG A N 1
ATOM 1078 C CA . ARG A 1 138 ? 1.194 -27.433 34.674 1.00 87.19 138 ARG A CA 1
ATOM 1079 C C . ARG A 1 138 ? 2.043 -26.422 35.449 1.00 87.19 138 ARG A C 1
ATOM 1081 O O . ARG A 1 138 ? 2.523 -25.442 34.873 1.00 87.19 138 ARG A O 1
ATOM 1088 N N . ASP A 1 139 ? 2.292 -26.687 36.724 1.00 82.56 139 ASP A N 1
ATOM 1089 C CA . ASP A 1 139 ? 3.164 -25.883 37.572 1.00 82.56 139 ASP A CA 1
ATOM 1090 C C . ASP A 1 139 ? 4.643 -26.013 37.177 1.00 82.56 139 ASP A C 1
ATOM 1092 O O . ASP A 1 139 ? 5.332 -25.000 37.103 1.00 82.56 139 ASP A O 1
ATOM 1096 N N . GLU A 1 140 ? 5.151 -27.208 36.856 1.00 83.19 140 GLU A N 1
ATOM 1097 C CA . GLU A 1 140 ? 6.518 -27.385 36.336 1.00 83.19 140 GLU A CA 1
ATOM 1098 C C . GLU A 1 140 ? 6.732 -26.643 34.999 1.00 83.19 140 GLU A C 1
ATOM 1100 O O . GLU A 1 140 ? 7.777 -26.018 34.794 1.00 83.19 140 GLU A O 1
ATOM 1105 N N . LEU A 1 141 ? 5.738 -26.665 34.100 1.00 78.44 141 LEU A N 1
ATOM 1106 C CA . LEU A 1 141 ? 5.758 -25.911 32.840 1.00 78.44 141 LEU A CA 1
ATOM 1107 C C . LEU A 1 141 ? 5.766 -24.391 33.076 1.00 78.44 141 LEU A C 1
ATOM 1109 O O . LEU A 1 141 ? 6.451 -23.676 32.342 1.00 78.44 141 LEU A O 1
ATOM 1113 N N . SER A 1 142 ? 5.056 -23.910 34.100 1.00 78.50 142 SER A N 1
ATOM 1114 C CA . SER A 1 142 ? 4.991 -22.489 34.480 1.00 78.50 142 SER A CA 1
ATOM 1115 C C . SER A 1 142 ? 6.250 -22.011 35.225 1.00 78.50 142 SER A C 1
ATOM 1117 O O . SER A 1 142 ? 6.801 -20.954 34.923 1.00 78.50 142 SER A O 1
ATOM 1119 N N . ARG A 1 143 ? 6.788 -22.812 36.157 1.00 68.56 143 ARG A N 1
ATOM 1120 C CA . ARG A 1 143 ? 7.973 -22.469 36.978 1.00 68.56 143 ARG A CA 1
ATOM 1121 C C . ARG A 1 143 ? 9.252 -22.264 36.165 1.00 68.56 143 ARG A C 1
ATOM 1123 O O . ARG A 1 143 ? 10.163 -21.593 36.645 1.00 68.56 143 ARG A O 1
ATOM 1130 N N . LYS A 1 144 ? 9.322 -22.781 34.935 1.00 53.53 144 LYS A N 1
ATOM 1131 C CA . LYS A 1 144 ? 10.439 -22.529 34.008 1.00 53.53 144 LYS A CA 1
ATOM 1132 C C . LYS A 1 144 ? 10.588 -21.043 33.638 1.00 53.53 144 LYS A C 1
ATOM 1134 O O . LYS A 1 144 ? 11.690 -20.632 33.291 1.00 53.53 144 LYS A O 1
ATOM 1139 N N . ASP A 1 145 ? 9.525 -20.244 33.754 1.00 46.16 145 ASP A N 1
ATOM 1140 C CA . ASP A 1 145 ? 9.597 -18.789 33.553 1.00 46.16 145 ASP A CA 1
ATOM 1141 C C . ASP A 1 145 ? 9.874 -18.033 34.873 1.00 46.16 145 ASP A C 1
ATOM 1143 O O . ASP A 1 145 ? 10.365 -16.909 34.850 1.00 46.16 145 ASP A O 1
ATOM 1147 N N . ALA A 1 146 ? 9.661 -18.676 36.030 1.00 38.34 146 ALA A N 1
ATOM 1148 C CA . ALA A 1 146 ? 9.979 -18.130 37.354 1.00 38.34 146 ALA A CA 1
ATOM 1149 C C . ALA A 1 146 ? 11.445 -18.353 37.785 1.00 38.34 146 ALA A C 1
ATOM 1151 O O . ALA A 1 146 ? 11.966 -17.607 38.615 1.00 38.34 146 ALA A O 1
ATOM 1152 N N . SER A 1 147 ? 12.146 -19.354 37.235 1.00 33.22 147 SER A N 1
ATOM 1153 C CA . SER A 1 147 ? 13.490 -19.768 37.683 1.00 33.22 147 SER A CA 1
ATOM 1154 C C . SER A 1 147 ? 14.638 -18.836 37.246 1.00 33.22 147 SER A C 1
ATOM 1156 O O . SER A 1 147 ? 15.698 -19.304 36.820 1.00 33.22 147 SER A O 1
ATOM 1158 N N . ARG A 1 148 ? 14.437 -17.515 37.330 1.00 33.38 148 ARG A N 1
ATOM 1159 C CA . ARG A 1 148 ? 15.465 -16.480 37.116 1.00 33.38 148 ARG A CA 1
ATOM 1160 C C . ARG A 1 148 ? 15.579 -15.470 38.269 1.00 33.38 148 ARG A C 1
ATOM 1162 O O . ARG A 1 148 ? 16.414 -14.575 38.185 1.00 33.38 148 ARG A O 1
ATOM 1169 N N . SER A 1 149 ? 14.803 -15.630 39.347 1.00 31.61 149 SER A N 1
ATOM 1170 C CA . SER A 1 149 ? 14.899 -14.806 40.559 1.00 31.61 149 SER A CA 1
ATOM 1171 C C . SER A 1 149 ? 14.717 -15.645 41.827 1.00 31.61 149 SER A C 1
ATOM 1173 O O . SER A 1 149 ? 13.657 -16.231 42.006 1.00 31.61 149 SER A O 1
ATOM 1175 N N . GLU A 1 150 ? 15.759 -15.708 42.666 1.00 28.27 150 GLU A N 1
ATOM 1176 C CA . GLU A 1 150 ? 15.734 -15.579 44.142 1.00 28.27 150 GLU A CA 1
ATOM 1177 C C . GLU A 1 150 ? 17.023 -16.127 44.790 1.00 28.27 150 GLU A C 1
ATOM 1179 O O . GLU A 1 150 ? 17.465 -17.237 44.500 1.00 28.27 150 GLU A O 1
ATOM 1184 N N . ILE A 1 151 ? 17.584 -15.363 45.737 1.00 25.81 151 ILE A N 1
ATOM 1185 C CA . ILE A 1 151 ? 18.441 -15.852 46.833 1.00 25.81 151 ILE A CA 1
ATOM 1186 C C . ILE A 1 151 ? 17.961 -15.136 48.122 1.00 25.81 151 ILE A C 1
ATOM 1188 O O . ILE A 1 151 ? 17.619 -13.954 48.037 1.00 25.81 151 ILE A O 1
ATOM 1192 N N . PRO A 1 152 ? 17.864 -15.803 49.295 1.00 29.95 152 PRO A N 1
ATOM 1193 C CA . PRO A 1 152 ? 16.959 -15.349 50.363 1.00 29.95 152 PRO A CA 1
ATOM 1194 C C . PRO A 1 152 ? 17.464 -14.190 51.240 1.00 29.95 152 PRO A C 1
ATOM 1196 O O . PRO A 1 152 ? 18.663 -13.969 51.404 1.00 29.95 152 PRO A O 1
ATOM 1199 N N . ALA A 1 153 ? 16.516 -13.487 51.869 1.00 29.77 153 ALA A N 1
ATOM 1200 C CA . ALA A 1 153 ? 16.754 -12.304 52.700 1.00 29.77 153 ALA A CA 1
ATOM 1201 C C . ALA A 1 153 ? 17.158 -12.606 54.160 1.00 29.77 153 ALA A C 1
ATOM 1203 O O . ALA A 1 153 ? 16.796 -13.636 54.728 1.00 29.77 153 ALA A O 1
ATOM 1204 N N . ALA A 1 154 ? 17.825 -11.639 54.810 1.00 26.02 154 ALA A N 1
ATOM 1205 C CA . ALA A 1 154 ? 18.197 -11.701 56.227 1.00 26.02 154 ALA A CA 1
ATOM 1206 C C . ALA A 1 154 ? 18.015 -10.354 56.973 1.00 26.02 154 ALA A C 1
ATOM 1208 O O . ALA A 1 154 ? 18.938 -9.559 57.087 1.00 26.02 154 ALA A O 1
ATOM 1209 N N . SER A 1 155 ? 16.814 -10.149 57.531 1.00 27.20 155 SER A N 1
ATOM 1210 C CA . SER A 1 155 ? 16.522 -9.428 58.792 1.00 27.20 155 SER A CA 1
ATOM 1211 C C . SER A 1 155 ? 17.312 -8.148 59.165 1.00 27.20 155 SER A C 1
ATOM 1213 O O . SER A 1 155 ? 18.401 -8.233 59.737 1.00 27.20 155 SER A O 1
ATOM 1215 N N . ARG A 1 156 ? 16.647 -6.975 59.091 1.00 24.47 156 ARG A N 1
ATOM 1216 C CA . ARG A 1 156 ? 16.325 -6.146 60.285 1.00 24.47 156 ARG A CA 1
ATOM 1217 C C . ARG A 1 156 ? 15.308 -5.021 60.004 1.00 24.47 156 ARG A C 1
ATOM 1219 O O . ARG A 1 156 ? 14.888 -4.828 58.871 1.00 24.47 156 ARG A O 1
ATOM 1226 N N . ASN A 1 157 ? 14.842 -4.378 61.081 1.00 24.30 157 ASN A N 1
ATOM 1227 C CA . ASN A 1 157 ? 13.603 -3.581 61.160 1.00 24.30 157 ASN A CA 1
ATOM 1228 C C . ASN A 1 157 ? 13.785 -2.062 60.859 1.00 24.30 157 ASN A C 1
ATOM 1230 O O . ASN A 1 157 ? 14.921 -1.614 60.709 1.00 24.30 157 ASN A O 1
ATOM 1234 N N . PRO A 1 158 ? 12.693 -1.271 60.727 1.00 37.53 158 PRO A N 1
ATOM 1235 C CA . PRO A 1 158 ? 12.626 -0.208 59.716 1.00 37.53 158 PRO A CA 1
ATOM 1236 C C . PRO A 1 158 ? 12.840 1.234 60.207 1.00 37.53 158 PRO A C 1
ATOM 1238 O O . PRO A 1 158 ? 12.620 1.566 61.372 1.00 37.53 158 PRO A O 1
ATOM 1241 N N . GLN A 1 159 ? 13.100 2.120 59.241 1.00 23.05 159 GLN A N 1
ATOM 1242 C CA . GLN A 1 159 ? 12.712 3.535 59.269 1.00 23.05 159 GLN A CA 1
ATOM 1243 C C . GLN A 1 159 ? 12.159 3.957 57.891 1.00 23.05 159 GLN A C 1
ATOM 1245 O O . GLN A 1 159 ? 12.479 3.308 56.894 1.00 23.05 159 GLN A O 1
ATOM 1250 N N . PRO A 1 160 ? 11.298 4.992 57.816 1.00 31.28 160 PRO A N 1
ATOM 1251 C CA . PRO A 1 160 ? 10.602 5.350 56.583 1.00 31.28 160 PRO A CA 1
ATOM 1252 C C . PRO A 1 160 ? 11.551 6.006 55.577 1.00 31.28 160 PRO A C 1
ATOM 1254 O O . PRO A 1 160 ? 11.929 7.167 55.730 1.00 31.28 160 PRO A O 1
ATOM 1257 N N . GLN A 1 161 ? 11.903 5.272 54.524 1.00 24.95 161 GLN A N 1
ATOM 1258 C CA . GLN A 1 161 ? 12.545 5.843 53.345 1.00 24.95 161 GLN A CA 1
ATOM 1259 C C . GLN A 1 161 ? 11.502 6.152 52.269 1.00 24.95 161 GLN A C 1
ATOM 1261 O O . GLN A 1 161 ? 10.526 5.425 52.081 1.00 24.95 161 GLN A O 1
ATOM 1266 N N . THR A 1 162 ? 11.720 7.271 51.585 1.00 26.19 162 THR A N 1
ATOM 1267 C CA . THR A 1 162 ? 11.021 7.675 50.362 1.00 26.19 162 THR A CA 1
ATOM 1268 C C . THR A 1 162 ? 11.017 6.560 49.321 1.00 26.19 162 THR A C 1
ATOM 1270 O O . THR A 1 162 ? 11.964 5.778 49.262 1.00 26.19 162 THR A O 1
ATOM 1273 N N . ILE A 1 163 ? 10.022 6.555 48.426 1.00 28.20 163 ILE A N 1
ATOM 1274 C CA . ILE A 1 163 ? 10.051 5.727 47.211 1.00 28.20 163 ILE A CA 1
ATOM 1275 C C . ILE A 1 163 ? 11.089 6.313 46.239 1.00 28.20 163 ILE A C 1
ATOM 1277 O O . ILE A 1 163 ? 10.755 6.943 45.238 1.00 28.20 163 ILE A O 1
ATOM 1281 N N . THR A 1 164 ? 12.369 6.118 46.548 1.00 27.66 164 THR A N 1
ATOM 1282 C CA . THR A 1 164 ? 13.396 6.022 45.514 1.00 27.66 164 THR A CA 1
ATOM 1283 C C . THR A 1 164 ? 13.030 4.855 44.611 1.00 27.66 164 THR A C 1
ATOM 1285 O O . THR A 1 164 ? 12.650 3.783 45.090 1.00 27.66 164 THR A O 1
ATOM 1288 N N . THR A 1 165 ? 13.160 5.060 43.304 1.00 28.72 165 THR A N 1
ATOM 1289 C CA . THR A 1 165 ? 13.195 3.969 42.331 1.00 28.72 165 THR A CA 1
ATOM 1290 C C . THR A 1 165 ? 14.173 2.883 42.792 1.00 28.72 165 THR A C 1
ATOM 1292 O O . THR A 1 165 ? 15.181 3.210 43.429 1.00 28.72 165 THR A O 1
ATOM 1295 N N . PRO A 1 166 ? 13.925 1.594 42.480 1.00 28.06 166 PRO A N 1
ATOM 1296 C CA . PRO A 1 166 ? 14.981 0.601 42.619 1.00 28.06 166 PRO A CA 1
ATOM 1297 C C . PRO A 1 166 ? 16.192 1.111 41.822 1.00 28.06 166 PRO A C 1
ATOM 1299 O O . PRO A 1 166 ? 15.997 1.587 40.696 1.00 28.06 166 PRO A O 1
ATOM 1302 N N . PRO A 1 167 ? 17.412 1.086 42.388 1.00 28.06 167 PRO A N 1
ATOM 1303 C CA . PRO A 1 167 ? 18.587 1.534 41.657 1.00 28.06 167 PRO A CA 1
ATOM 1304 C C . PRO A 1 167 ? 18.695 0.731 40.361 1.00 28.06 167 PRO A C 1
ATOM 1306 O O . PRO A 1 167 ? 18.347 -0.455 40.341 1.00 28.06 167 PRO A O 1
ATOM 1309 N N . LEU A 1 168 ? 19.179 1.367 39.287 1.00 31.16 168 LEU A N 1
ATOM 1310 C CA . LEU A 1 168 ? 19.591 0.625 38.099 1.00 31.16 168 LEU A CA 1
ATOM 1311 C C . LEU A 1 168 ? 20.523 -0.493 38.564 1.00 31.16 168 LEU A C 1
ATOM 1313 O O . LEU A 1 168 ? 21.556 -0.222 39.177 1.00 31.16 168 LEU A O 1
ATOM 1317 N N . VAL A 1 169 ? 20.135 -1.741 38.304 1.00 30.97 169 VAL A N 1
ATOM 1318 C CA . VAL A 1 169 ? 21.027 -2.879 38.513 1.00 30.97 169 VAL A CA 1
ATOM 1319 C C . VAL A 1 169 ? 22.258 -2.601 37.663 1.00 30.97 169 VAL A C 1
ATOM 1321 O O . VAL A 1 169 ? 22.122 -2.386 36.460 1.00 30.97 169 VAL A O 1
ATOM 1324 N N . GLU A 1 170 ? 23.441 -2.585 38.278 1.00 36.81 170 GLU A N 1
ATOM 1325 C CA . GLU A 1 170 ? 24.717 -2.341 37.594 1.00 36.81 170 GLU A CA 1
ATOM 1326 C C . GLU A 1 170 ? 25.139 -3.554 36.742 1.00 36.81 170 GLU A C 1
ATOM 1328 O O . GLU A 1 170 ? 26.240 -4.091 36.857 1.00 36.81 170 GLU A O 1
ATOM 1333 N N . SER A 1 171 ? 24.254 -3.992 35.844 1.00 35.31 171 SER A N 1
ATOM 1334 C CA . SER A 1 171 ? 24.664 -4.690 34.639 1.00 35.31 171 SER A CA 1
ATOM 1335 C C . SER A 1 171 ? 25.371 -3.672 33.746 1.00 35.31 171 SER A C 1
ATOM 1337 O O . SER A 1 171 ? 24.836 -2.621 33.389 1.00 35.31 171 SER A O 1
ATOM 1339 N N . SER A 1 172 ? 26.626 -3.962 33.412 1.00 42.28 172 SER A N 1
ATOM 1340 C CA . SER A 1 172 ? 27.485 -3.089 32.615 1.00 42.28 172 SER A CA 1
ATOM 1341 C C . SER A 1 172 ? 27.020 -3.060 31.156 1.00 42.28 172 SER A C 1
ATOM 1343 O O . SER A 1 172 ? 27.588 -3.744 30.301 1.00 42.28 172 SER A O 1
ATOM 1345 N N . SER A 1 173 ? 25.953 -2.312 30.861 1.00 54.59 173 SER A N 1
ATOM 1346 C CA . SER A 1 173 ? 25.441 -2.218 29.498 1.00 54.59 173 SER A CA 1
ATOM 1347 C C . SER A 1 173 ? 26.473 -1.528 28.605 1.00 54.59 173 SER A C 1
ATOM 1349 O O . SER A 1 173 ? 26.984 -0.446 28.912 1.00 54.59 173 SER A O 1
ATOM 1351 N N . PHE A 1 174 ? 26.782 -2.171 27.477 1.00 60.69 174 PHE A N 1
ATOM 1352 C CA . PHE A 1 174 ? 27.702 -1.649 26.465 1.00 60.69 174 PHE A CA 1
ATOM 1353 C C . PHE A 1 174 ? 27.337 -0.209 26.074 1.00 60.69 174 PHE A C 1
ATOM 1355 O O . PHE A 1 174 ? 28.213 0.647 25.997 1.00 60.69 174 PHE A O 1
ATOM 1362 N N . LEU A 1 175 ? 26.036 0.079 25.946 1.00 59.56 175 LEU A N 1
ATOM 1363 C CA . LEU A 1 175 ? 25.518 1.413 25.655 1.00 59.56 175 LEU A CA 1
ATOM 1364 C C . LEU A 1 175 ? 25.855 2.451 26.741 1.00 59.56 175 LEU A C 1
ATOM 1366 O O . LEU A 1 175 ? 26.260 3.557 26.400 1.00 59.56 175 LEU A O 1
ATOM 1370 N N . ARG A 1 176 ? 25.762 2.136 28.043 1.00 67.69 176 ARG A N 1
ATOM 1371 C CA . ARG A 1 176 ? 26.093 3.126 29.088 1.00 67.69 176 ARG A CA 1
ATOM 1372 C C . ARG A 1 176 ? 27.595 3.417 29.138 1.00 67.69 176 ARG A C 1
ATOM 1374 O O . ARG A 1 176 ? 27.987 4.557 29.380 1.00 67.69 176 ARG A O 1
ATOM 1381 N N . HIS A 1 177 ? 28.446 2.438 28.823 1.00 70.94 177 HIS A N 1
ATOM 1382 C CA . HIS A 1 177 ? 29.881 2.684 28.637 1.00 70.94 177 HIS A CA 1
ATOM 1383 C C . HIS A 1 177 ? 30.165 3.520 27.373 1.00 70.94 177 HIS A C 1
ATOM 1385 O O . HIS A 1 177 ? 30.904 4.503 27.429 1.00 70.94 177 HIS A O 1
ATOM 1391 N N . LEU A 1 178 ? 29.510 3.183 26.258 1.00 72.50 178 LEU A N 1
ATOM 1392 C CA . LEU A 1 178 ? 29.567 3.889 24.975 1.00 72.50 178 LEU A CA 1
ATOM 1393 C C . LEU A 1 178 ? 29.171 5.371 25.110 1.00 72.50 178 LEU A C 1
ATOM 1395 O O . LEU A 1 178 ? 29.864 6.227 24.563 1.00 72.50 178 LEU A O 1
ATOM 1399 N N . PHE A 1 179 ? 28.119 5.685 25.872 1.00 73.94 179 PHE A N 1
ATOM 1400 C CA . PHE A 1 179 ? 27.688 7.063 26.131 1.00 73.94 179 PHE A CA 1
ATOM 1401 C C . PHE A 1 179 ? 28.578 7.805 27.141 1.00 73.94 179 PHE A C 1
ATOM 1403 O O . PHE A 1 179 ? 28.832 8.989 26.962 1.00 73.94 179 PHE A O 1
ATOM 1410 N N . THR A 1 180 ? 29.122 7.138 28.163 1.00 74.38 180 THR A N 1
ATOM 1411 C CA . THR A 1 180 ? 30.023 7.797 29.137 1.00 74.38 180 THR A CA 1
ATOM 1412 C C . THR A 1 180 ? 31.450 8.016 28.622 1.00 74.38 180 THR A C 1
ATOM 1414 O O . THR A 1 180 ? 32.160 8.863 29.158 1.00 74.38 180 THR A O 1
ATOM 1417 N N . SER A 1 181 ? 31.882 7.273 27.596 1.00 73.62 181 SER A N 1
ATOM 1418 C CA . SER A 1 181 ? 33.283 7.254 27.130 1.00 73.62 181 SER A CA 1
ATOM 1419 C C . SER A 1 181 ? 33.512 7.893 25.755 1.00 73.62 181 SER A C 1
ATOM 1421 O O . SER A 1 181 ? 34.626 7.839 25.237 1.00 73.62 181 SER A O 1
ATOM 1423 N N . ASN A 1 182 ? 32.488 8.509 25.156 1.00 73.19 182 ASN A N 1
ATOM 1424 C CA . ASN A 1 182 ? 32.585 9.223 23.879 1.00 73.19 182 ASN A CA 1
ATOM 1425 C C . ASN A 1 182 ? 32.120 10.680 24.012 1.00 73.19 182 ASN A C 1
ATOM 1427 O O . ASN A 1 182 ? 31.457 11.057 24.973 1.00 73.19 182 ASN A O 1
ATOM 1431 N N . SER A 1 183 ? 32.476 11.527 23.043 1.00 78.38 183 SER A N 1
ATOM 1432 C CA . SER A 1 183 ? 32.093 12.943 23.077 1.00 78.38 183 SER A CA 1
ATOM 1433 C C . SER A 1 183 ? 30.603 13.148 22.748 1.00 78.38 183 SER A C 1
ATOM 1435 O O . SER A 1 183 ? 30.059 12.406 21.925 1.00 78.38 183 SER A O 1
ATOM 1437 N N . PRO A 1 184 ? 29.937 14.194 23.282 1.00 73.12 184 PRO A N 1
ATOM 1438 C CA . PRO A 1 184 ? 28.531 14.480 22.973 1.00 73.12 184 PRO A CA 1
ATOM 1439 C C . PRO A 1 184 ? 28.234 14.581 21.469 1.00 73.12 184 PRO A C 1
ATOM 1441 O O . PRO A 1 184 ? 27.225 14.070 21.000 1.00 73.12 184 PRO A O 1
ATOM 1444 N N . ALA A 1 185 ? 29.159 15.138 20.679 1.00 70.88 185 ALA A N 1
ATOM 1445 C CA . ALA A 1 185 ? 29.038 15.226 19.221 1.00 70.88 185 ALA A CA 1
ATOM 1446 C C . ALA A 1 185 ? 29.251 13.886 18.482 1.00 70.88 185 ALA A C 1
ATOM 1448 O O . ALA A 1 185 ? 28.971 13.788 17.287 1.00 70.88 185 ALA A O 1
ATOM 1449 N N . TYR A 1 186 ? 29.783 12.847 19.129 1.00 74.88 186 TYR A N 1
ATOM 1450 C CA . TYR A 1 186 ? 29.729 11.470 18.623 1.00 74.88 186 TYR A CA 1
ATOM 1451 C C . TYR A 1 186 ? 28.383 10.831 18.985 1.00 74.88 186 TYR A C 1
ATOM 1453 O O . TYR A 1 186 ? 27.701 10.299 18.109 1.00 74.88 186 TYR A O 1
ATOM 1461 N N . ILE A 1 187 ? 27.955 10.984 20.243 1.00 73.81 187 ILE A N 1
ATOM 1462 C CA . ILE A 1 187 ? 26.683 10.458 20.757 1.00 73.81 187 ILE A CA 1
ATOM 1463 C C . ILE A 1 187 ? 25.501 10.989 19.938 1.00 73.81 187 ILE A C 1
ATOM 1465 O O . ILE A 1 187 ? 24.730 10.187 19.430 1.00 73.81 187 ILE A O 1
ATOM 1469 N N . ALA A 1 188 ? 25.418 12.300 19.692 1.00 72.19 188 ALA A N 1
ATOM 1470 C CA . ALA A 1 188 ? 24.359 12.933 18.895 1.00 72.19 188 ALA A CA 1
ATOM 1471 C C . ALA A 1 188 ? 24.211 12.374 17.462 1.00 72.19 188 ALA A C 1
ATOM 1473 O O . ALA A 1 188 ? 23.137 12.469 16.872 1.00 72.19 188 ALA A O 1
ATOM 1474 N N . ARG A 1 189 ? 25.270 11.777 16.891 1.00 76.56 189 ARG A N 1
ATOM 1475 C CA . ARG A 1 189 ? 25.240 11.137 15.560 1.00 76.56 189 ARG A CA 1
ATOM 1476 C C . ARG A 1 189 ? 24.921 9.644 15.617 1.00 76.56 189 ARG A C 1
ATOM 1478 O O . ARG A 1 189 ? 24.310 9.126 14.690 1.00 76.56 189 ARG A O 1
ATOM 1485 N N . LEU A 1 190 ? 25.318 8.958 16.688 1.00 74.88 190 LEU A N 1
ATOM 1486 C CA . LEU A 1 190 ? 25.037 7.534 16.893 1.00 74.88 190 LEU A CA 1
ATOM 1487 C C . LEU A 1 190 ? 23.634 7.291 17.482 1.00 74.88 190 LEU A C 1
ATOM 1489 O O . LEU A 1 190 ? 23.013 6.262 17.228 1.00 74.88 190 LEU A O 1
ATOM 1493 N N . PHE A 1 191 ? 23.117 8.255 18.240 1.00 81.69 191 PHE A N 1
ATOM 1494 C CA . PHE A 1 191 ? 21.856 8.167 18.963 1.00 81.69 191 PHE A CA 1
ATOM 1495 C C . PHE A 1 191 ? 20.630 7.881 18.069 1.00 81.69 191 PHE A C 1
ATOM 1497 O O . PHE A 1 191 ? 19.896 6.946 18.395 1.00 81.69 191 PHE A O 1
ATOM 1504 N N . PRO A 1 192 ? 20.415 8.555 16.915 1.00 76.56 192 PRO A N 1
ATOM 1505 C CA . PRO A 1 192 ? 19.294 8.230 16.027 1.00 76.56 192 PRO A CA 1
ATOM 1506 C C . PRO A 1 192 ? 19.330 6.783 15.513 1.00 76.56 192 PRO A C 1
ATOM 1508 O O . PRO A 1 192 ? 18.285 6.139 15.440 1.00 76.56 192 PRO A O 1
ATOM 1511 N N . VAL A 1 193 ? 20.530 6.257 15.234 1.00 75.50 193 VAL A N 1
ATOM 1512 C CA . VAL A 1 193 ? 20.748 4.883 14.750 1.00 75.50 193 VAL A CA 1
ATOM 1513 C C . VAL A 1 193 ? 20.428 3.859 15.841 1.00 75.50 193 VAL A C 1
ATOM 1515 O O . VAL A 1 193 ? 19.780 2.853 15.569 1.00 75.50 193 VAL A O 1
ATOM 1518 N N . LEU A 1 194 ? 20.826 4.124 17.090 1.00 77.38 194 LEU A N 1
ATOM 1519 C CA . LEU A 1 194 ? 20.493 3.260 18.229 1.00 77.38 194 LEU A CA 1
ATOM 1520 C C . LEU A 1 194 ? 18.985 3.254 18.526 1.00 77.38 194 LEU A C 1
ATOM 1522 O O . LEU A 1 194 ? 18.429 2.198 18.819 1.00 77.38 194 LEU A O 1
ATOM 1526 N N . VAL A 1 195 ? 18.311 4.401 18.384 1.00 80.25 195 VAL A N 1
ATOM 1527 C CA . VAL A 1 195 ? 16.844 4.487 18.477 1.00 80.25 195 VAL A CA 1
ATOM 1528 C C . VAL A 1 195 ? 16.162 3.662 17.380 1.00 80.25 195 VAL A C 1
ATOM 1530 O O . VAL A 1 195 ? 15.229 2.922 17.671 1.00 80.25 195 VAL A O 1
ATOM 1533 N N . GLU A 1 196 ? 16.631 3.751 16.134 1.00 75.56 196 GLU A N 1
ATOM 1534 C CA . GLU A 1 196 ? 16.071 3.007 14.990 1.00 75.56 196 GLU A CA 1
ATOM 1535 C C . GLU A 1 196 ? 16.440 1.508 14.990 1.00 75.56 196 GLU A C 1
ATOM 1537 O O . GLU A 1 196 ? 15.805 0.702 14.301 1.00 75.56 196 GLU A O 1
ATOM 1542 N N . GLY A 1 197 ? 17.418 1.110 15.810 1.00 71.94 197 GLY A N 1
ATOM 1543 C CA . GLY A 1 197 ? 17.728 -0.286 16.115 1.00 71.94 197 GLY A CA 1
ATOM 1544 C C . GLY A 1 197 ? 16.663 -0.980 16.975 1.00 71.94 197 GLY A C 1
ATOM 1545 O O . GLY A 1 197 ? 16.428 -2.178 16.799 1.00 71.94 197 GLY A O 1
ATOM 1546 N N . ILE A 1 198 ? 15.968 -0.252 17.860 1.00 76.69 198 ILE A N 1
ATOM 1547 C CA . ILE A 1 198 ? 14.879 -0.810 18.677 1.00 76.69 198 ILE A CA 1
ATOM 1548 C C . ILE A 1 198 ? 13.607 -0.895 17.828 1.00 76.69 198 ILE A C 1
ATOM 1550 O O . ILE A 1 198 ? 12.822 0.045 17.742 1.00 76.69 198 ILE A O 1
ATOM 1554 N N . ARG A 1 199 ? 13.401 -2.053 17.190 1.00 70.25 199 ARG A N 1
ATOM 1555 C CA . ARG A 1 199 ? 12.241 -2.320 16.314 1.00 70.25 199 ARG A CA 1
ATOM 1556 C C . ARG A 1 199 ? 11.002 -2.845 17.045 1.00 70.25 199 ARG A C 1
ATOM 1558 O O . ARG A 1 199 ? 9.906 -2.766 16.502 1.00 70.25 199 ARG A O 1
ATOM 1565 N N . ALA A 1 200 ? 11.176 -3.391 18.245 1.00 77.38 200 ALA A N 1
ATOM 1566 C CA . ALA A 1 200 ? 10.117 -3.836 19.148 1.00 77.38 200 ALA A CA 1
ATOM 1567 C C . ALA A 1 200 ? 10.673 -3.901 20.579 1.00 77.38 200 ALA A C 1
ATOM 1569 O O . ALA A 1 200 ? 11.878 -4.080 20.759 1.00 77.38 200 ALA A O 1
ATOM 1570 N N . ILE A 1 201 ? 9.808 -3.783 21.588 1.00 86.12 201 ILE A N 1
ATOM 1571 C CA . ILE A 1 201 ? 10.165 -3.999 22.998 1.00 86.12 201 ILE A CA 1
ATOM 1572 C C . ILE A 1 201 ? 9.315 -5.156 23.532 1.00 86.12 201 ILE A C 1
ATOM 1574 O O . ILE A 1 201 ? 8.173 -4.985 23.968 1.00 86.12 201 ILE A O 1
ATOM 1578 N N . THR A 1 202 ? 9.885 -6.354 23.425 1.00 84.62 202 THR A N 1
ATOM 1579 C CA . THR A 1 202 ? 9.261 -7.652 23.738 1.00 84.62 202 THR A CA 1
ATOM 1580 C C . THR A 1 202 ? 9.912 -8.380 24.911 1.00 84.62 202 THR A C 1
ATOM 1582 O O . THR A 1 202 ? 9.433 -9.437 25.314 1.00 84.62 202 THR A O 1
ATOM 1585 N N . ASP A 1 203 ? 10.991 -7.820 25.449 1.00 83.50 203 ASP A N 1
ATOM 1586 C CA . ASP A 1 203 ? 11.878 -8.420 26.439 1.00 83.50 203 ASP A CA 1
ATOM 1587 C C . ASP A 1 203 ? 12.591 -7.330 27.259 1.00 83.50 203 ASP A C 1
ATOM 1589 O O . ASP A 1 203 ? 12.595 -6.145 26.904 1.00 83.50 203 ASP A O 1
ATOM 1593 N N . ASP A 1 204 ? 13.190 -7.742 28.378 1.00 77.25 204 ASP A N 1
ATOM 1594 C CA . ASP A 1 204 ? 13.806 -6.827 29.339 1.00 77.25 204 ASP A CA 1
ATOM 1595 C C . ASP A 1 204 ? 15.040 -6.113 28.775 1.00 77.25 204 ASP A C 1
ATOM 1597 O O . ASP A 1 204 ? 15.270 -4.955 29.122 1.00 77.25 204 ASP A O 1
ATOM 1601 N N . ASP A 1 205 ? 15.813 -6.762 27.898 1.00 76.12 205 ASP A N 1
ATOM 1602 C CA . ASP A 1 205 ? 17.033 -6.185 27.324 1.00 76.12 205 ASP A CA 1
ATOM 1603 C C . ASP A 1 205 ? 16.682 -5.052 26.348 1.00 76.12 205 ASP A C 1
ATOM 1605 O O . ASP A 1 205 ? 17.291 -3.979 26.406 1.00 76.12 205 ASP A O 1
ATOM 1609 N N . ALA A 1 206 ? 15.667 -5.233 25.496 1.00 78.12 206 ALA A N 1
ATOM 1610 C CA . ALA A 1 206 ? 15.114 -4.164 24.664 1.00 78.12 206 ALA A CA 1
ATOM 1611 C C . ALA A 1 206 ? 14.497 -3.035 25.513 1.00 78.12 206 ALA A C 1
ATOM 1613 O O . ALA A 1 206 ? 14.674 -1.854 25.203 1.00 78.12 206 ALA A O 1
ATOM 1614 N N . PHE A 1 207 ? 13.821 -3.371 26.619 1.00 86.12 207 PHE A N 1
ATOM 1615 C CA . PHE A 1 207 ? 13.213 -2.379 27.512 1.00 86.12 207 PHE A CA 1
ATOM 1616 C C . PHE A 1 207 ? 14.260 -1.542 28.265 1.00 86.12 207 PHE A C 1
ATOM 1618 O O . PHE A 1 207 ? 14.131 -0.319 28.313 1.00 86.12 207 PHE A O 1
ATOM 1625 N N . GLN A 1 208 ? 15.335 -2.146 28.791 1.00 83.44 208 GLN A N 1
ATOM 1626 C CA . GLN A 1 208 ? 16.426 -1.390 29.423 1.00 83.44 208 GLN A CA 1
ATOM 1627 C C . GLN A 1 208 ? 17.164 -0.496 28.416 1.00 83.44 208 GLN A C 1
ATOM 1629 O O . GLN A 1 208 ? 17.512 0.637 28.748 1.00 83.44 208 GLN A O 1
ATOM 1634 N N . GLN A 1 209 ? 17.370 -0.962 27.178 1.00 83.00 209 GLN A N 1
ATOM 1635 C CA . GLN A 1 209 ? 17.963 -0.137 26.119 1.00 83.00 209 GLN A CA 1
ATOM 1636 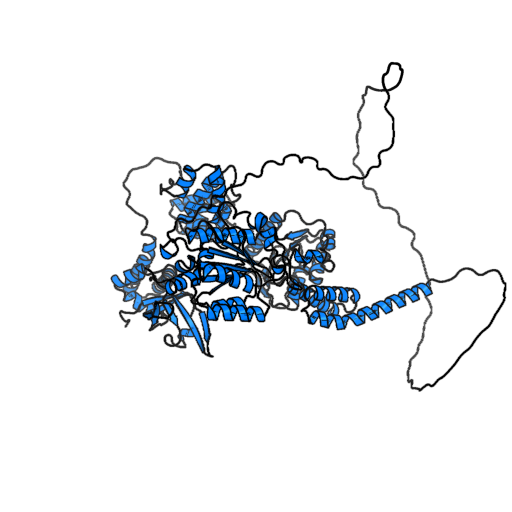C C . GLN A 1 209 ? 17.073 1.063 25.769 1.00 83.00 209 GLN A C 1
ATOM 1638 O O . GLN A 1 209 ? 17.575 2.180 25.663 1.00 83.00 209 GLN A O 1
ATOM 1643 N N . ALA A 1 210 ? 15.755 0.869 25.673 1.00 85.94 210 ALA A N 1
ATOM 1644 C CA . ALA A 1 210 ? 14.803 1.953 25.436 1.00 85.94 210 ALA A CA 1
ATOM 1645 C C . ALA A 1 210 ? 14.780 2.984 26.580 1.00 85.94 210 ALA A C 1
ATOM 1647 O O . ALA A 1 210 ? 14.776 4.186 26.320 1.00 85.94 210 ALA A O 1
ATOM 1648 N N . LEU A 1 211 ? 14.821 2.535 27.841 1.00 87.50 211 LEU A N 1
ATOM 1649 C CA . LEU A 1 211 ? 14.904 3.423 29.008 1.00 87.50 211 LEU A CA 1
ATOM 1650 C C . LEU A 1 211 ? 16.209 4.236 29.026 1.00 87.50 211 LEU A C 1
ATOM 1652 O O . LEU A 1 211 ? 16.163 5.444 29.247 1.00 87.50 211 LEU A O 1
ATOM 1656 N N . LEU A 1 212 ? 17.353 3.608 28.736 1.00 85.44 212 LEU A N 1
ATOM 1657 C CA . LEU A 1 212 ? 18.648 4.291 28.641 1.00 85.44 212 LEU A CA 1
ATOM 1658 C C . LEU A 1 212 ? 18.685 5.302 27.482 1.00 85.44 212 LEU A C 1
ATOM 1660 O O . LEU A 1 212 ? 19.256 6.380 27.620 1.00 85.44 212 LEU A O 1
ATOM 1664 N N . LEU A 1 213 ? 18.059 4.988 26.345 1.00 86.94 213 LEU A N 1
ATOM 1665 C CA . LEU A 1 213 ? 17.941 5.940 25.239 1.00 86.94 213 LEU A CA 1
ATOM 1666 C C . LEU A 1 213 ? 17.000 7.106 25.578 1.00 86.94 213 LEU A C 1
ATOM 1668 O O . LEU A 1 213 ? 17.265 8.217 25.138 1.00 86.94 213 LEU A O 1
ATOM 1672 N N . ILE A 1 214 ? 15.957 6.910 26.393 1.00 86.94 214 ILE A N 1
ATOM 1673 C CA . ILE A 1 214 ? 15.135 8.019 26.914 1.00 86.94 214 ILE A CA 1
ATOM 1674 C C . ILE A 1 214 ? 15.936 8.899 27.888 1.00 86.94 214 ILE A C 1
ATOM 1676 O O . ILE A 1 214 ? 15.834 10.121 27.795 1.00 86.94 214 ILE A O 1
ATOM 1680 N N . GLU A 1 215 ? 16.751 8.305 28.769 1.00 84.81 215 GLU A N 1
ATOM 1681 C CA . GLU A 1 215 ? 17.672 9.028 29.667 1.00 84.81 215 GLU A CA 1
ATOM 1682 C C . GLU A 1 215 ? 18.619 9.930 28.850 1.00 84.81 215 GLU A C 1
ATOM 1684 O O . GLU A 1 215 ? 18.620 11.148 29.017 1.00 84.81 215 GLU A O 1
ATOM 1689 N N . VAL A 1 216 ? 19.322 9.360 27.866 1.00 82.19 216 VAL A N 1
ATOM 1690 C CA . VAL A 1 216 ? 20.271 10.088 27.000 1.00 82.19 216 VAL A CA 1
ATOM 1691 C C . VAL A 1 216 ? 19.587 11.118 26.088 1.00 82.19 216 VAL A C 1
ATOM 1693 O O . VAL A 1 216 ? 20.166 12.167 25.812 1.00 82.19 216 VAL A O 1
ATOM 1696 N N . ASN A 1 217 ? 18.341 10.889 25.655 1.00 85.88 217 ASN A N 1
ATOM 1697 C CA . ASN A 1 217 ? 17.584 11.860 24.849 1.00 85.88 217 ASN A CA 1
ATOM 1698 C C . ASN A 1 217 ? 17.384 13.200 25.571 1.00 85.88 217 ASN A C 1
ATOM 1700 O O . ASN A 1 217 ? 17.323 14.240 24.918 1.00 85.88 217 ASN A O 1
ATOM 1704 N N . ALA A 1 218 ? 17.263 13.171 26.902 1.00 76.44 218 ALA A N 1
ATOM 1705 C CA . ALA A 1 218 ? 17.085 14.362 27.730 1.00 76.44 218 ALA A CA 1
ATOM 1706 C C . ALA A 1 218 ? 18.399 15.132 27.971 1.00 76.44 218 ALA A C 1
ATOM 1708 O O . ALA A 1 218 ? 18.359 16.319 28.291 1.00 76.44 218 ALA A O 1
ATOM 1709 N N . GLU A 1 219 ? 19.554 14.482 27.791 1.00 77.50 219 GLU A N 1
ATOM 1710 C CA . GLU A 1 219 ? 20.887 15.089 27.928 1.00 77.50 219 GLU A CA 1
ATOM 1711 C C . GLU A 1 219 ? 21.434 15.652 26.596 1.00 77.50 219 GLU A C 1
ATOM 1713 O O . GLU A 1 219 ? 22.417 16.397 26.581 1.00 77.50 219 GLU A O 1
ATOM 1718 N N . LEU A 1 220 ? 20.799 15.329 25.461 1.00 76.62 220 LEU A N 1
ATOM 1719 C CA . LEU A 1 220 ? 21.235 15.732 24.121 1.00 76.62 220 LEU A CA 1
ATOM 1720 C C . LEU A 1 220 ? 20.741 17.130 23.708 1.00 76.62 220 LEU A C 1
ATOM 1722 O O . LEU A 1 220 ? 19.576 17.329 23.357 1.00 76.62 220 LEU A O 1
ATOM 1726 N N . ALA A 1 221 ? 21.680 18.081 23.652 1.00 61.62 221 ALA A N 1
ATOM 1727 C CA . ALA A 1 221 ? 21.451 19.451 23.176 1.00 61.62 221 ALA A CA 1
ATOM 1728 C C . ALA A 1 221 ? 21.221 19.565 21.651 1.00 61.62 221 ALA A C 1
ATOM 1730 O O . ALA A 1 221 ? 20.555 20.492 21.199 1.00 61.62 221 ALA A O 1
ATOM 1731 N N . GLU A 1 222 ? 21.753 18.627 20.863 1.00 58.66 222 GLU A N 1
ATOM 1732 C CA . GLU A 1 222 ? 21.524 18.495 19.418 1.00 58.66 222 GLU A CA 1
ATOM 1733 C C . GLU A 1 222 ? 21.282 17.012 19.085 1.00 58.66 222 GLU A C 1
ATOM 1735 O O . GLU A 1 222 ? 21.889 16.132 19.695 1.00 58.66 222 GLU A O 1
ATOM 1740 N N . GLY A 1 223 ? 20.409 16.721 18.114 1.00 59.97 223 GLY A N 1
ATOM 1741 C CA . GLY A 1 223 ? 20.138 15.349 17.651 1.00 59.97 223 GLY A CA 1
ATOM 1742 C C . GLY A 1 223 ? 19.164 14.519 18.504 1.00 59.97 223 GLY A C 1
ATOM 1743 O O . GLY A 1 223 ? 18.942 13.349 18.191 1.00 59.97 223 GLY A O 1
ATOM 1744 N N . SER A 1 224 ? 18.560 15.099 19.545 1.00 70.06 224 SER A N 1
ATOM 1745 C CA . SER A 1 224 ? 17.467 14.477 20.305 1.00 70.06 224 SER A CA 1
ATOM 1746 C C . SER A 1 224 ? 16.203 14.301 19.447 1.00 70.06 224 SER A C 1
ATOM 1748 O O . SER A 1 224 ? 15.910 15.108 18.560 1.00 70.06 224 SER A O 1
ATOM 1750 N N . LYS A 1 225 ? 15.435 13.232 19.700 1.00 69.31 225 LYS A N 1
ATOM 1751 C CA . LYS A 1 225 ? 14.139 12.987 19.043 1.00 69.31 225 LYS A CA 1
ATOM 1752 C C . LYS A 1 225 ? 12.984 13.430 19.939 1.00 69.31 225 LYS A C 1
ATOM 1754 O O . LYS A 1 225 ? 12.882 13.018 21.096 1.00 69.31 225 LYS A O 1
ATOM 1759 N N . THR A 1 226 ? 12.078 14.226 19.377 1.00 72.94 226 THR A N 1
ATOM 1760 C CA . THR A 1 226 ? 10.767 14.517 19.971 1.00 72.94 226 THR A CA 1
ATOM 1761 C C . THR A 1 226 ? 9.963 13.227 20.135 1.00 72.94 226 THR A C 1
ATOM 1763 O O . THR A 1 226 ? 10.069 12.324 19.308 1.00 72.94 226 THR A O 1
ATOM 1766 N N . ASP A 1 227 ? 9.163 13.134 21.200 1.00 75.94 227 ASP A N 1
ATOM 1767 C CA . ASP A 1 227 ? 8.230 12.021 21.438 1.00 75.94 227 ASP A CA 1
ATOM 1768 C C . ASP A 1 227 ? 8.847 10.608 21.429 1.00 75.94 227 ASP A C 1
ATOM 1770 O O . ASP A 1 227 ? 8.162 9.610 21.186 1.00 75.94 227 ASP A O 1
ATOM 1774 N N . LEU A 1 228 ? 10.137 10.488 21.762 1.00 83.75 228 LEU A N 1
ATOM 1775 C CA . LEU A 1 228 ? 10.829 9.198 21.841 1.00 83.75 228 LEU A CA 1
ATOM 1776 C C . LEU A 1 228 ? 10.150 8.222 22.816 1.00 83.75 228 LEU A C 1
ATOM 1778 O O . LEU A 1 228 ? 9.978 7.046 22.503 1.00 83.75 228 LEU A O 1
ATOM 1782 N N . THR A 1 229 ? 9.700 8.717 23.970 1.00 84.56 229 THR A N 1
ATOM 1783 C CA . THR A 1 229 ? 8.979 7.925 24.977 1.00 84.56 229 THR A CA 1
ATOM 1784 C C . THR A 1 229 ? 7.665 7.355 24.436 1.00 84.56 229 THR A C 1
ATOM 1786 O O . THR A 1 229 ? 7.360 6.187 24.668 1.00 84.56 229 THR A O 1
ATOM 1789 N N . ASN A 1 230 ? 6.919 8.147 23.657 1.00 79.81 230 ASN A N 1
ATOM 1790 C CA . ASN A 1 230 ? 5.693 7.701 22.989 1.00 79.81 230 ASN A CA 1
ATOM 1791 C C . ASN A 1 230 ? 6.019 6.700 21.864 1.00 79.81 230 ASN A C 1
ATOM 1793 O O . ASN A 1 230 ? 5.331 5.695 21.699 1.00 79.81 230 ASN A O 1
ATOM 1797 N N . SER A 1 231 ? 7.115 6.930 21.135 1.00 81.69 231 SER A N 1
ATOM 1798 C CA . SER A 1 231 ? 7.597 6.045 20.068 1.00 81.69 231 SER A CA 1
ATOM 1799 C C . SER A 1 231 ? 7.943 4.649 20.603 1.00 81.69 231 SER A C 1
ATOM 1801 O O . SER A 1 231 ? 7.456 3.648 20.081 1.00 81.69 231 SER A O 1
ATOM 1803 N N . PHE A 1 232 ? 8.711 4.566 21.693 1.00 89.38 232 PHE A N 1
ATOM 1804 C CA . PHE A 1 232 ? 9.024 3.294 22.349 1.00 89.38 232 PHE A CA 1
ATOM 1805 C C . PHE A 1 232 ? 7.808 2.655 23.041 1.00 89.38 232 PHE A C 1
ATOM 1807 O O . PHE A 1 232 ? 7.683 1.434 22.995 1.00 89.38 232 PHE A O 1
ATOM 1814 N N . TYR A 1 233 ? 6.867 3.431 23.600 1.00 86.25 233 TYR A N 1
ATOM 1815 C CA . TYR A 1 233 ? 5.598 2.886 24.113 1.00 86.25 233 TYR A CA 1
ATOM 1816 C C . TYR A 1 233 ? 4.805 2.146 23.021 1.00 86.25 233 TYR A C 1
ATOM 1818 O O . TYR A 1 233 ? 4.312 1.040 23.247 1.00 86.25 233 TYR A O 1
ATOM 1826 N N . LEU A 1 234 ? 4.698 2.722 21.818 1.00 81.00 234 LEU A N 1
ATOM 1827 C CA . LEU A 1 234 ? 3.959 2.102 20.713 1.00 81.00 234 LEU A CA 1
ATOM 1828 C C . LEU A 1 234 ? 4.598 0.779 20.263 1.00 81.00 234 LEU A C 1
ATOM 1830 O O . LEU A 1 234 ? 3.872 -0.193 20.038 1.00 81.00 234 LEU A O 1
ATOM 1834 N N . LEU A 1 235 ? 5.934 0.726 20.213 1.00 82.50 235 LEU A N 1
ATOM 1835 C CA . LEU A 1 235 ? 6.725 -0.470 19.889 1.00 82.50 235 LEU A CA 1
ATOM 1836 C C . LEU A 1 235 ? 6.768 -1.521 21.016 1.00 82.50 235 LEU A C 1
ATOM 1838 O O . LEU A 1 235 ? 7.280 -2.623 20.805 1.00 82.50 235 LEU A O 1
ATOM 1842 N N . ALA A 1 236 ? 6.257 -1.204 22.207 1.00 86.50 236 ALA A N 1
ATOM 1843 C CA . ALA A 1 236 ? 6.268 -2.100 23.355 1.00 86.50 236 ALA A CA 1
ATOM 1844 C C . ALA A 1 236 ? 5.075 -3.059 23.390 1.00 86.50 236 ALA A C 1
ATOM 1846 O O . ALA A 1 236 ? 3.935 -2.686 23.103 1.00 86.50 236 ALA A O 1
ATOM 1847 N N . ALA A 1 237 ? 5.341 -4.297 23.813 1.00 84.88 237 ALA A N 1
ATOM 1848 C CA . ALA A 1 237 ? 4.309 -5.272 24.143 1.00 84.88 237 ALA A CA 1
ATOM 1849 C C . ALA A 1 237 ? 3.504 -4.833 25.393 1.00 84.88 237 ALA A C 1
ATOM 1851 O O . ALA A 1 237 ? 4.018 -4.057 26.206 1.00 84.88 237 ALA A O 1
ATOM 1852 N N . PRO A 1 238 ? 2.269 -5.337 25.603 1.00 81.44 238 PRO A N 1
ATOM 1853 C CA . PRO A 1 238 ? 1.352 -4.832 26.636 1.00 81.44 238 PRO A CA 1
ATOM 1854 C C . PRO A 1 238 ? 1.935 -4.753 28.058 1.00 81.44 238 PRO A C 1
ATOM 1856 O O . PRO A 1 238 ? 1.778 -3.735 28.730 1.00 81.44 238 PRO A O 1
ATOM 1859 N N . ALA A 1 239 ? 2.686 -5.769 28.496 1.00 81.62 239 ALA A N 1
ATOM 1860 C CA . ALA A 1 239 ? 3.355 -5.749 29.800 1.00 81.62 239 ALA A CA 1
ATOM 1861 C C . ALA A 1 239 ? 4.366 -4.590 29.917 1.00 81.62 239 ALA A C 1
ATOM 1863 O O . ALA A 1 239 ? 4.391 -3.878 30.919 1.00 81.62 239 ALA A O 1
ATOM 1864 N N . TYR A 1 240 ? 5.155 -4.330 28.870 1.00 88.19 240 TYR A N 1
ATOM 1865 C CA . TYR A 1 240 ? 6.124 -3.232 28.859 1.00 88.19 240 TYR A CA 1
ATOM 1866 C C . TYR A 1 240 ? 5.456 -1.853 28.733 1.00 88.19 240 TYR A C 1
ATOM 1868 O O . TYR A 1 240 ? 5.936 -0.897 29.340 1.00 88.19 240 TYR A O 1
ATOM 1876 N N . ARG A 1 241 ? 4.297 -1.742 28.067 1.00 85.88 241 ARG A N 1
ATOM 1877 C CA . ARG A 1 241 ? 3.453 -0.528 28.094 1.00 85.88 241 ARG A CA 1
ATOM 1878 C C . ARG A 1 241 ? 2.984 -0.180 29.503 1.00 85.88 241 ARG A C 1
ATOM 1880 O O . ARG A 1 241 ? 3.139 0.963 29.935 1.00 85.88 241 ARG A O 1
ATOM 1887 N N . PHE A 1 242 ? 2.508 -1.172 30.256 1.00 86.44 242 PHE A N 1
ATOM 1888 C CA . PHE A 1 242 ? 2.211 -0.992 31.676 1.00 86.44 242 PHE A CA 1
ATOM 1889 C C . PHE A 1 242 ? 3.464 -0.575 32.466 1.00 86.44 242 PHE A C 1
ATOM 1891 O O . PHE A 1 242 ? 3.390 0.337 33.284 1.00 86.44 242 PHE A O 1
ATOM 1898 N N . GLN A 1 243 ? 4.641 -1.140 32.176 1.00 86.38 243 GLN A N 1
ATOM 1899 C CA . GLN A 1 243 ? 5.902 -0.746 32.824 1.00 86.38 243 GLN A CA 1
ATOM 1900 C C . GLN A 1 243 ? 6.372 0.688 32.475 1.00 86.38 243 GLN A C 1
ATOM 1902 O O . GLN A 1 243 ? 7.008 1.325 33.324 1.00 86.38 243 GLN A O 1
ATOM 1907 N N . PHE A 1 244 ? 6.044 1.224 31.289 1.00 87.25 244 PHE A N 1
ATOM 1908 C CA . PHE A 1 244 ? 6.215 2.647 30.943 1.00 87.25 244 PHE A CA 1
ATOM 1909 C C . PHE A 1 244 ? 5.275 3.539 31.767 1.00 87.25 244 PHE A C 1
ATOM 1911 O O . PHE A 1 244 ? 5.721 4.505 32.395 1.00 87.25 244 PHE A O 1
ATOM 1918 N N . TRP A 1 245 ? 3.985 3.197 31.814 1.00 87.88 245 TRP A N 1
ATOM 1919 C CA . TRP A 1 245 ? 2.987 3.929 32.596 1.00 87.88 245 TRP A CA 1
ATOM 1920 C C . TRP A 1 245 ? 3.293 3.915 34.100 1.00 87.88 245 TRP A C 1
ATOM 1922 O O . TRP A 1 245 ? 3.248 4.956 34.761 1.00 87.88 245 TRP A O 1
ATOM 1932 N N . LEU A 1 246 ? 3.662 2.755 34.647 1.00 85.50 246 LEU A N 1
ATOM 1933 C CA . LEU A 1 246 ? 3.953 2.562 36.067 1.00 85.50 246 LEU A CA 1
ATOM 1934 C C . LEU A 1 246 ? 5.124 3.445 36.527 1.00 85.50 246 LEU A C 1
ATOM 1936 O O . LEU A 1 246 ? 5.087 3.976 37.632 1.00 85.50 246 LEU A O 1
ATOM 1940 N N . ARG A 1 247 ? 6.117 3.678 35.655 1.00 84.44 247 ARG A N 1
ATOM 1941 C CA . ARG A 1 247 ? 7.249 4.601 35.885 1.00 84.44 247 ARG A CA 1
ATOM 1942 C C . ARG A 1 247 ? 6.902 6.086 35.722 1.00 84.44 247 ARG A C 1
ATOM 1944 O O . ARG A 1 247 ? 7.760 6.927 35.961 1.00 84.44 247 ARG A O 1
ATOM 1951 N N . GLY A 1 248 ? 5.681 6.422 35.304 1.00 81.06 248 GLY A N 1
ATOM 1952 C CA . GLY A 1 248 ? 5.262 7.802 35.039 1.00 81.06 248 GLY A CA 1
ATOM 1953 C C . GLY A 1 248 ? 5.777 8.382 33.717 1.00 81.06 248 GLY A C 1
ATOM 1954 O O . GLY A 1 248 ? 5.650 9.583 33.505 1.00 81.06 248 GLY A O 1
ATOM 1955 N N . LEU A 1 249 ? 6.338 7.551 32.830 1.00 83.38 249 LEU A N 1
ATOM 1956 C CA . LEU A 1 249 ? 6.917 7.987 31.552 1.00 83.38 249 LEU A CA 1
ATOM 1957 C C . LEU A 1 249 ? 5.844 8.351 30.513 1.00 83.38 249 LEU A C 1
ATOM 1959 O O . LEU A 1 249 ? 6.083 9.186 29.645 1.00 83.38 249 LEU A O 1
ATOM 1963 N N . VAL A 1 250 ? 4.654 7.757 30.631 1.00 78.94 250 VAL A N 1
ATOM 1964 C CA . VAL A 1 250 ? 3.442 8.137 29.891 1.00 78.94 250 VAL A CA 1
ATOM 1965 C C . VAL A 1 250 ? 2.271 8.335 30.865 1.00 78.94 250 VAL A C 1
ATOM 1967 O O . VAL A 1 250 ? 2.231 7.689 31.923 1.00 78.94 250 VAL A O 1
ATOM 1970 N N . PRO A 1 251 ? 1.298 9.212 30.551 1.00 76.19 251 PRO A N 1
ATOM 1971 C CA . PRO A 1 251 ? 0.137 9.410 31.410 1.00 76.19 251 PRO A CA 1
ATOM 1972 C C . PRO A 1 251 ? -0.880 8.263 31.302 1.00 76.19 251 PRO A C 1
ATOM 1974 O O . PRO A 1 251 ? -1.470 7.913 32.319 1.00 76.19 251 PRO A O 1
ATOM 1977 N N . TYR A 1 252 ? -1.043 7.664 30.117 1.00 76.75 252 TYR A N 1
ATOM 1978 C CA . TYR A 1 252 ? -2.076 6.673 29.780 1.00 76.75 252 TYR A CA 1
ATOM 1979 C C . TYR A 1 252 ? -1.604 5.210 29.903 1.00 76.75 252 TYR A C 1
ATOM 1981 O O . TYR A 1 252 ? -0.411 4.926 29.796 1.00 76.75 252 TYR A O 1
ATOM 1989 N N . CYS A 1 253 ? -2.545 4.279 30.082 1.00 79.25 253 CYS A N 1
ATOM 1990 C CA . CYS A 1 253 ? -2.319 2.830 30.023 1.00 79.25 253 CYS A CA 1
ATOM 1991 C C . CYS A 1 253 ? -3.505 2.110 29.360 1.00 79.25 253 CYS A C 1
ATOM 1993 O O . CYS A 1 253 ? -4.647 2.568 29.457 1.00 79.25 253 CYS A O 1
ATOM 1995 N N . ASP A 1 254 ? -3.234 0.956 28.747 1.00 77.62 254 ASP A N 1
ATOM 1996 C CA . ASP A 1 254 ? -4.246 0.042 28.209 1.00 77.62 254 ASP A CA 1
ATOM 1997 C C . ASP A 1 254 ? -5.093 -0.545 29.366 1.00 77.62 254 ASP A C 1
ATOM 1999 O O . ASP A 1 254 ? -4.556 -1.175 30.283 1.00 77.62 254 ASP A O 1
ATOM 2003 N N . THR A 1 255 ? -6.413 -0.319 29.351 1.00 74.12 255 THR A N 1
ATOM 2004 C CA . THR A 1 255 ? -7.314 -0.575 30.498 1.00 74.12 255 THR A CA 1
ATOM 2005 C C . THR A 1 255 ? -7.354 -2.043 30.933 1.00 74.12 255 THR A C 1
ATOM 2007 O O . THR A 1 255 ? -7.278 -2.324 32.128 1.00 74.12 255 THR A O 1
ATOM 2010 N N . ASP A 1 256 ? -7.406 -2.988 29.992 1.00 71.94 256 ASP A N 1
ATOM 2011 C CA . ASP A 1 256 ? -7.450 -4.425 30.308 1.00 71.94 256 ASP A CA 1
ATOM 2012 C C . ASP A 1 256 ? -6.133 -4.922 30.923 1.00 71.94 256 ASP A C 1
ATOM 2014 O O . ASP A 1 256 ? -6.133 -5.761 31.826 1.00 71.94 256 ASP A O 1
ATOM 2018 N N . VAL A 1 257 ? -5.003 -4.352 30.487 1.00 75.94 257 VAL A N 1
ATOM 2019 C CA . VAL A 1 257 ? -3.678 -4.632 31.059 1.00 75.94 257 VAL A CA 1
ATOM 2020 C C . VAL A 1 257 ? -3.619 -4.103 32.486 1.00 75.94 257 VAL A C 1
ATOM 2022 O O . VAL A 1 257 ? -3.240 -4.835 33.395 1.00 75.94 257 VAL A O 1
ATOM 2025 N N . LEU A 1 258 ? -4.065 -2.863 32.705 1.00 79.69 258 LEU A N 1
ATOM 2026 C CA . LEU A 1 258 ? -4.110 -2.252 34.030 1.00 79.69 258 LEU A CA 1
ATOM 2027 C C . LEU A 1 258 ? -5.006 -3.036 35.000 1.00 79.69 258 LEU A C 1
ATOM 2029 O O . LEU A 1 258 ? -4.629 -3.214 36.155 1.00 79.69 258 LEU A O 1
ATOM 2033 N N . LEU A 1 259 ? -6.165 -3.527 34.549 1.00 78.12 259 LEU A N 1
ATOM 2034 C CA . LEU A 1 259 ? -7.062 -4.355 35.362 1.00 78.12 259 LEU A CA 1
ATOM 2035 C C . LEU A 1 259 ? -6.459 -5.735 35.664 1.00 78.12 259 LEU A C 1
ATOM 2037 O O . LEU A 1 259 ? -6.551 -6.196 36.802 1.00 78.12 259 LEU A O 1
ATOM 2041 N N . SER A 1 260 ? -5.797 -6.366 34.689 1.00 77.31 260 SER A N 1
ATOM 2042 C CA . SER A 1 260 ? -5.066 -7.625 34.886 1.00 77.31 260 SER A CA 1
ATOM 2043 C C . SER A 1 260 ? -3.928 -7.468 35.902 1.00 77.31 260 SER A C 1
ATOM 2045 O O . SER A 1 260 ? -3.833 -8.231 36.863 1.00 77.31 260 SER A O 1
ATOM 2047 N N . GLU A 1 261 ? -3.101 -6.435 35.759 1.00 81.31 261 GLU A N 1
ATOM 2048 C CA . GLU A 1 261 ? -2.009 -6.126 36.687 1.00 81.31 261 GLU A CA 1
ATOM 2049 C C . GLU A 1 261 ? -2.548 -5.732 38.073 1.00 81.31 261 GLU A C 1
ATOM 2051 O O . GLU A 1 261 ? -2.026 -6.172 39.095 1.00 81.31 261 GLU A O 1
ATOM 2056 N N . LEU A 1 262 ? -3.656 -4.986 38.162 1.00 78.75 262 LEU A N 1
ATOM 2057 C CA . LEU A 1 262 ? -4.317 -4.664 39.434 1.00 78.75 262 LEU A CA 1
ATOM 2058 C C . LEU A 1 262 ? -4.885 -5.912 40.138 1.00 78.75 262 LEU A C 1
ATOM 2060 O O . LEU A 1 262 ? -4.862 -5.980 41.371 1.00 78.75 262 LEU A O 1
ATOM 2064 N N . ALA A 1 263 ? -5.364 -6.906 39.386 1.00 75.75 263 ALA A N 1
ATOM 2065 C CA . ALA A 1 263 ? -5.828 -8.183 39.925 1.00 75.75 263 ALA A CA 1
ATOM 2066 C C . ALA A 1 263 ? -4.662 -9.070 40.398 1.00 75.75 263 ALA A C 1
ATOM 2068 O O . ALA A 1 263 ? -4.717 -9.609 41.501 1.00 75.75 263 ALA A O 1
ATOM 2069 N N . ASN A 1 264 ? -3.586 -9.163 39.613 1.00 76.19 264 ASN A N 1
ATOM 2070 C CA . ASN A 1 264 ? -2.467 -10.081 39.862 1.00 76.19 264 ASN A CA 1
ATOM 2071 C C . ASN A 1 264 ? -1.352 -9.509 40.766 1.00 76.19 264 ASN A C 1
ATOM 2073 O O . ASN A 1 264 ? -0.488 -10.251 41.228 1.00 76.19 264 ASN A O 1
ATOM 2077 N N . SER A 1 265 ? -1.356 -8.202 41.044 1.00 78.25 265 SER A N 1
ATOM 2078 C CA . SER A 1 265 ? -0.303 -7.524 41.817 1.00 78.25 265 SER A CA 1
ATOM 2079 C C . SER A 1 265 ? -0.321 -7.783 43.331 1.00 78.25 265 SER A C 1
ATOM 2081 O O . SER A 1 265 ? -1.346 -8.090 43.951 1.00 78.25 265 SER A O 1
ATOM 2083 N N . SER A 1 266 ? 0.850 -7.586 43.949 1.00 83.56 266 SER A N 1
ATOM 2084 C CA . SER A 1 266 ? 1.009 -7.519 45.408 1.00 83.56 266 SER A CA 1
ATOM 2085 C C . SER A 1 266 ? 0.261 -6.325 46.016 1.00 83.56 266 SER A C 1
ATOM 2087 O O . SER A 1 266 ? 0.012 -5.324 45.347 1.00 83.56 266 SER A O 1
ATOM 2089 N N . GLU A 1 267 ? -0.059 -6.380 47.310 1.00 71.44 267 GLU A N 1
ATOM 2090 C CA . GLU A 1 267 ? -0.788 -5.312 48.019 1.00 71.44 267 GLU A CA 1
ATOM 2091 C C . GLU A 1 267 ? -0.076 -3.942 47.958 1.00 71.44 267 GLU A C 1
ATOM 2093 O O . GLU A 1 267 ? -0.720 -2.903 47.787 1.00 71.44 267 GLU A O 1
ATOM 2098 N N . ALA A 1 268 ? 1.262 -3.937 47.987 1.00 72.44 268 ALA A N 1
ATOM 2099 C CA . ALA A 1 268 ? 2.075 -2.730 47.830 1.00 72.44 268 ALA A CA 1
ATOM 2100 C C . ALA A 1 268 ? 1.980 -2.138 46.409 1.00 72.44 268 ALA A C 1
ATOM 2102 O O . ALA A 1 268 ? 1.748 -0.938 46.250 1.00 72.44 268 ALA A O 1
ATOM 2103 N N . GLN A 1 269 ? 2.095 -2.975 45.371 1.00 74.25 269 GLN A N 1
ATOM 2104 C CA . GLN A 1 269 ? 1.906 -2.549 43.978 1.00 74.25 269 GLN A CA 1
ATOM 2105 C C . GLN A 1 269 ? 0.468 -2.082 43.728 1.00 74.25 269 GLN A C 1
ATOM 2107 O O . GLN A 1 269 ? 0.279 -1.017 43.154 1.00 74.25 269 GLN A O 1
ATOM 2112 N N . ARG A 1 270 ? -0.541 -2.814 44.217 1.00 75.94 270 ARG A N 1
ATOM 2113 C CA . ARG A 1 270 ? -1.961 -2.440 44.140 1.00 75.94 270 ARG A CA 1
ATOM 2114 C C . ARG A 1 270 ? -2.206 -1.057 44.742 1.00 75.94 270 ARG A C 1
ATOM 2116 O O . ARG A 1 270 ? -2.859 -0.228 44.114 1.00 75.94 270 ARG A O 1
ATOM 2123 N N . THR A 1 271 ? -1.613 -0.770 45.901 1.00 76.06 271 THR A N 1
ATOM 2124 C CA . THR A 1 271 ? -1.667 0.557 46.538 1.00 76.06 271 THR A CA 1
ATOM 2125 C C . THR A 1 271 ? -1.034 1.644 45.659 1.00 76.06 271 THR A C 1
ATOM 2127 O O . THR A 1 271 ? -1.619 2.713 45.484 1.00 76.06 271 THR A O 1
ATOM 2130 N N . TYR A 1 272 ? 0.122 1.371 45.044 1.00 77.81 272 TYR A N 1
ATOM 2131 C CA . TYR A 1 272 ? 0.799 2.311 44.141 1.00 77.81 272 TYR A CA 1
ATOM 2132 C C . TYR A 1 272 ? 0.015 2.564 42.838 1.00 77.81 272 TYR A C 1
ATOM 2134 O O . TYR A 1 272 ? -0.147 3.713 42.426 1.00 77.81 272 TYR A O 1
ATOM 2142 N N . ILE A 1 273 ? -0.526 1.507 42.219 1.00 82.19 273 ILE A N 1
ATOM 2143 C CA . ILE A 1 273 ? -1.366 1.568 41.012 1.00 82.19 273 ILE A CA 1
ATOM 2144 C C . ILE A 1 273 ? -2.616 2.415 41.287 1.00 82.19 273 ILE A C 1
ATOM 2146 O O . ILE A 1 273 ? -2.909 3.346 40.534 1.00 82.19 273 ILE A O 1
ATOM 2150 N N . LEU A 1 274 ? -3.317 2.151 42.397 1.00 80.06 274 LEU A N 1
ATOM 2151 C CA . LEU A 1 274 ? -4.484 2.931 42.817 1.00 80.06 274 LEU A CA 1
ATOM 2152 C C . LEU A 1 274 ? -4.118 4.400 43.084 1.00 80.06 274 LEU A C 1
ATOM 2154 O O . LEU A 1 274 ? -4.840 5.287 42.635 1.00 80.06 274 LEU A O 1
ATOM 2158 N N . GLY A 1 275 ? -2.975 4.672 43.724 1.00 78.88 275 GLY A N 1
ATOM 2159 C CA . GLY A 1 275 ? -2.469 6.034 43.929 1.00 78.88 275 GLY A CA 1
ATOM 2160 C C . GLY A 1 275 ? -2.205 6.787 42.617 1.00 78.88 275 GLY A C 1
ATOM 2161 O O . GLY A 1 275 ? -2.653 7.925 42.462 1.00 78.88 275 GLY A O 1
ATOM 2162 N N . ARG A 1 276 ? -1.553 6.141 41.636 1.00 78.06 276 ARG A N 1
ATOM 2163 C CA . ARG A 1 276 ? -1.334 6.701 40.286 1.00 78.06 276 ARG A CA 1
ATOM 2164 C C . ARG A 1 276 ? -2.647 7.003 39.560 1.00 78.06 276 ARG A C 1
ATOM 2166 O O . ARG A 1 276 ? -2.705 8.013 38.865 1.00 78.06 276 ARG A O 1
ATOM 2173 N N . CYS A 1 277 ? -3.682 6.180 39.741 1.00 74.00 277 CYS A N 1
ATOM 2174 C CA . CYS A 1 277 ? -5.012 6.406 39.161 1.00 74.00 277 CYS A CA 1
ATOM 2175 C C . CYS A 1 277 ? -5.785 7.538 39.858 1.00 74.00 277 CYS A C 1
ATOM 2177 O O . CYS A 1 277 ? -6.433 8.341 39.196 1.00 74.00 277 CYS A O 1
ATOM 2179 N N . GLN A 1 278 ? -5.707 7.634 41.188 1.00 67.00 278 GLN A N 1
ATOM 2180 C CA . GLN A 1 278 ? -6.462 8.624 41.965 1.00 67.00 278 GLN A CA 1
ATOM 2181 C C . GLN A 1 278 ? -5.919 10.055 41.830 1.00 67.00 278 GLN A C 1
ATOM 2183 O O . GLN A 1 278 ? -6.688 11.005 41.956 1.00 67.00 278 GLN A O 1
ATOM 2188 N N . GLN A 1 279 ? -4.620 10.235 41.560 1.00 54.81 279 GLN A N 1
ATOM 2189 C CA . GLN A 1 279 ? -4.012 11.569 41.433 1.00 54.81 279 GLN A CA 1
ATOM 2190 C C . GLN A 1 279 ? -4.121 12.201 40.034 1.00 54.81 279 GLN A C 1
ATOM 2192 O O . GLN A 1 279 ? -3.770 13.369 39.877 1.00 54.81 279 GLN A O 1
ATOM 2197 N N . ASN A 1 280 ? -4.602 11.480 39.017 1.00 53.50 280 ASN A N 1
ATOM 2198 C CA . ASN A 1 280 ? -4.776 12.029 37.671 1.00 53.50 280 ASN A CA 1
ATOM 2199 C C . ASN A 1 280 ? -5.961 11.355 36.945 1.00 53.50 280 ASN A C 1
ATOM 2201 O O . ASN A 1 280 ? -5.799 10.247 36.441 1.00 53.50 280 ASN A O 1
ATOM 2205 N N . PRO A 1 281 ? -7.130 12.012 36.821 1.00 46.06 281 PRO A N 1
ATOM 2206 C CA . PRO A 1 281 ? -8.304 11.436 36.155 1.00 46.06 281 PRO A CA 1
ATOM 2207 C C . PRO A 1 281 ? -8.115 11.051 34.675 1.00 46.06 281 PRO A C 1
ATOM 2209 O O . PRO A 1 281 ? -8.920 10.290 34.148 1.00 46.06 281 PRO A O 1
ATOM 2212 N N . ALA A 1 282 ? -7.065 11.542 34.004 1.00 50.91 282 ALA A N 1
ATOM 2213 C CA . ALA A 1 282 ? -6.746 11.229 32.606 1.00 50.91 282 ALA A CA 1
ATOM 2214 C C . ALA A 1 282 ? -5.766 10.041 32.439 1.00 50.91 282 ALA A C 1
ATOM 2216 O O . ALA A 1 282 ? -5.187 9.861 31.370 1.00 50.91 282 ALA A O 1
ATOM 2217 N N . VAL A 1 283 ? -5.536 9.248 33.495 1.00 50.38 283 VAL A N 1
ATOM 2218 C CA . VAL A 1 283 ? -4.585 8.115 33.494 1.00 50.38 283 VAL A CA 1
ATOM 2219 C C . VAL A 1 283 ? -5.068 6.881 32.725 1.00 50.38 283 VAL A C 1
ATOM 2221 O O . VAL A 1 283 ? -4.259 6.059 32.295 1.00 50.38 283 VAL A O 1
ATOM 2224 N N . LEU A 1 284 ? -6.379 6.736 32.558 1.00 49.88 284 LEU A N 1
ATOM 2225 C CA . LEU A 1 284 ? -6.975 5.647 31.790 1.00 49.88 284 LEU A CA 1
ATOM 2226 C C . LEU A 1 284 ? -7.167 6.083 30.338 1.00 49.88 284 LEU A C 1
ATOM 2228 O O . LEU A 1 284 ? -7.493 7.245 30.083 1.00 49.88 284 LEU A O 1
ATOM 2232 N N . LEU A 1 285 ? -7.110 5.134 29.399 1.00 40.50 285 LEU A N 1
ATOM 2233 C CA . LEU A 1 285 ? -7.914 5.256 28.181 1.00 40.50 285 LEU A CA 1
ATOM 2234 C C . LEU A 1 285 ? -9.385 5.198 28.605 1.00 40.50 285 LEU A C 1
ATOM 2236 O O . LEU A 1 285 ? -9.978 4.128 28.747 1.00 40.50 285 LEU A O 1
ATOM 2240 N N . ALA A 1 286 ? -9.931 6.371 28.923 1.00 34.41 286 ALA A N 1
ATOM 2241 C CA . ALA A 1 286 ? -11.235 6.500 29.537 1.00 34.41 286 ALA A CA 1
ATOM 2242 C C . ALA A 1 286 ? -12.326 6.043 28.566 1.00 34.41 286 ALA A C 1
ATOM 2244 O O . ALA A 1 286 ? -12.680 6.758 27.628 1.00 34.41 286 ALA A O 1
ATOM 2245 N N . SER A 1 287 ? -12.919 4.882 28.848 1.00 38.34 287 SER A N 1
ATOM 2246 C CA . SER A 1 287 ? -14.277 4.578 28.408 1.00 38.34 287 SER A CA 1
ATOM 2247 C C . SER A 1 287 ? -15.171 5.726 28.874 1.00 38.34 287 SER A C 1
ATOM 2249 O O . SER A 1 287 ? -15.369 5.905 30.076 1.00 38.34 287 SER A O 1
ATOM 2251 N N . THR A 1 288 ? -15.665 6.538 27.942 1.00 30.73 288 THR A N 1
ATOM 2252 C CA . THR A 1 288 ? -16.421 7.769 28.215 1.00 30.73 288 THR A CA 1
ATOM 2253 C C . THR A 1 288 ? -17.842 7.456 28.683 1.00 30.73 288 THR A C 1
ATOM 2255 O O . THR A 1 288 ? -18.832 7.722 28.007 1.00 30.73 288 THR A O 1
ATOM 2258 N N . THR A 1 289 ? -17.959 6.882 29.882 1.00 37.25 289 THR A N 1
ATOM 2259 C CA . THR A 1 289 ? -19.238 6.634 30.548 1.00 37.25 289 THR A CA 1
ATOM 2260 C C . THR A 1 289 ? -19.899 7.958 30.911 1.00 37.25 289 THR A C 1
ATOM 2262 O O . THR A 1 289 ? -19.489 8.629 31.861 1.00 37.25 289 THR A O 1
ATOM 2265 N N . SER A 1 290 ? -20.933 8.344 30.168 1.00 28.45 290 SER A N 1
ATOM 2266 C CA . SER A 1 290 ? -21.814 9.469 30.489 1.00 28.45 290 SER A CA 1
ATOM 2267 C C . SER A 1 290 ? -23.116 9.384 29.696 1.00 28.45 290 SER A C 1
ATOM 2269 O O . SER A 1 290 ? -23.065 9.245 28.479 1.00 28.45 290 SER A O 1
ATOM 2271 N N . PRO A 1 291 ? -24.260 9.632 30.352 1.00 39.38 291 PRO A N 1
ATOM 2272 C CA . PRO A 1 291 ? -24.805 8.820 31.442 1.00 39.38 291 PRO A CA 1
ATOM 2273 C C . PRO A 1 291 ? -25.401 7.494 30.907 1.00 39.38 291 PRO A C 1
ATOM 2275 O O . PRO A 1 291 ? -25.293 7.187 29.727 1.00 39.38 291 PRO A O 1
ATOM 2278 N N . VAL A 1 292 ? -26.059 6.698 31.759 1.00 47.59 292 VAL A N 1
ATOM 2279 C CA . VAL A 1 292 ? -26.729 5.455 31.325 1.00 47.59 292 VAL A CA 1
ATOM 2280 C C . VAL A 1 292 ? -27.979 5.755 30.484 1.00 47.59 292 VAL A C 1
ATOM 2282 O O . VAL A 1 292 ? -29.076 5.917 31.016 1.00 47.59 292 VAL A O 1
ATOM 2285 N N . SER A 1 293 ? -27.825 5.750 29.162 1.00 40.22 293 SER A N 1
ATOM 2286 C CA . SER A 1 293 ? -28.794 5.110 28.267 1.00 40.22 293 SER A CA 1
ATOM 2287 C C . SER A 1 293 ? -28.473 3.610 28.171 1.00 40.22 293 SER A C 1
ATOM 2289 O O . SER A 1 293 ? -27.349 3.180 28.439 1.00 40.22 293 SER A O 1
ATOM 2291 N N . THR A 1 294 ? -29.469 2.779 27.855 1.00 39.91 294 THR A N 1
ATOM 2292 C CA . THR A 1 294 ? -29.268 1.328 27.684 1.00 39.91 294 THR A CA 1
ATOM 2293 C C . THR A 1 294 ? -28.259 1.058 26.567 1.00 39.91 294 THR A C 1
ATOM 2295 O O . THR A 1 294 ? -28.421 1.663 25.507 1.00 39.91 294 THR A O 1
ATOM 2298 N N . PRO A 1 295 ? -27.276 0.153 26.746 1.00 45.56 295 PRO A N 1
ATOM 2299 C CA . PRO A 1 295 ? -26.279 -0.117 25.717 1.00 45.56 295 PRO A CA 1
ATOM 2300 C C . PRO A 1 295 ? -26.956 -0.685 24.468 1.00 45.56 295 PRO A C 1
ATOM 2302 O O . PRO A 1 295 ? -27.452 -1.814 24.471 1.00 45.56 295 PRO A O 1
ATOM 2305 N N . SER A 1 296 ? -26.978 0.112 23.404 1.00 56.66 296 SER A N 1
ATOM 2306 C CA . SER A 1 296 ? -27.251 -0.360 22.057 1.00 56.66 296 SER A CA 1
ATOM 2307 C C . SER A 1 296 ? -26.182 -1.385 21.673 1.00 56.66 296 SER A C 1
ATOM 2309 O O . SER A 1 296 ? -24.995 -1.223 21.959 1.00 56.66 296 SER A O 1
ATOM 2311 N N . VAL A 1 297 ? -26.609 -2.490 21.060 1.00 72.56 297 VAL A N 1
ATOM 2312 C CA . VAL A 1 297 ? -25.673 -3.469 20.499 1.00 72.56 297 VAL A CA 1
ATOM 2313 C C . VAL A 1 297 ? -25.014 -2.805 19.286 1.00 72.56 297 VAL A C 1
ATOM 2315 O O . VAL A 1 297 ? -25.758 -2.327 18.431 1.00 72.56 297 VAL A O 1
ATOM 2318 N N . PRO A 1 298 ? -23.670 -2.760 19.184 1.00 80.81 298 PRO A N 1
ATOM 2319 C CA . PRO A 1 298 ? -22.995 -2.068 18.092 1.00 80.81 298 PRO A CA 1
ATOM 2320 C C . PRO A 1 298 ? -23.431 -2.649 16.746 1.00 80.81 298 PRO A C 1
ATOM 2322 O O . PRO A 1 298 ? -23.227 -3.836 16.471 1.00 80.81 298 PRO A O 1
ATOM 2325 N N . ILE A 1 299 ? -24.056 -1.816 15.915 1.00 88.44 299 ILE A N 1
ATOM 2326 C CA . ILE A 1 299 ? -24.576 -2.231 14.614 1.00 88.44 299 ILE A CA 1
ATOM 2327 C C . ILE A 1 299 ? -23.395 -2.293 13.651 1.00 88.44 299 ILE A C 1
ATOM 2329 O O . ILE A 1 299 ? -22.769 -1.277 13.348 1.00 88.44 299 ILE A O 1
ATOM 2333 N N . LEU A 1 300 ? -23.089 -3.503 13.186 1.00 93.56 300 LEU A N 1
ATOM 2334 C CA . LEU A 1 300 ? -21.956 -3.787 12.318 1.00 93.56 300 LEU A CA 1
ATOM 2335 C C . LEU A 1 300 ? -22.448 -4.434 11.022 1.00 93.56 300 LEU A C 1
ATOM 2337 O O . LEU A 1 300 ? -22.794 -5.614 11.008 1.00 93.56 300 LEU A O 1
ATOM 2341 N N . GLN A 1 301 ? -22.472 -3.666 9.933 1.00 95.19 301 GLN A N 1
ATOM 2342 C CA . GLN A 1 301 ? -22.986 -4.121 8.642 1.00 95.19 301 GLN A CA 1
ATOM 2343 C C . GLN A 1 301 ? -21.908 -4.015 7.561 1.00 95.19 301 GLN A C 1
ATOM 2345 O O . GLN A 1 301 ? -21.438 -2.930 7.223 1.00 95.19 301 GLN A O 1
ATOM 2350 N N . ALA A 1 302 ? -21.523 -5.156 6.993 1.00 95.50 302 ALA A N 1
ATOM 2351 C CA . ALA A 1 302 ? -20.635 -5.204 5.837 1.00 95.50 302 ALA A CA 1
ATOM 2352 C C . ALA A 1 302 ? -21.428 -5.031 4.531 1.00 95.50 302 ALA A C 1
ATOM 2354 O O . ALA A 1 302 ? -22.508 -5.608 4.368 1.00 95.50 302 ALA A O 1
ATOM 2355 N N . TYR A 1 303 ? -20.856 -4.277 3.595 1.00 93.12 303 TYR A N 1
ATOM 2356 C CA . TYR A 1 303 ? -21.347 -4.069 2.238 1.00 93.12 303 TYR A CA 1
ATOM 2357 C C . TYR A 1 303 ? -20.242 -4.419 1.239 1.00 93.12 303 TYR A C 1
ATOM 2359 O O . TYR A 1 303 ? -19.135 -3.889 1.320 1.00 93.12 303 TYR A O 1
ATOM 2367 N N . PHE A 1 304 ? -20.575 -5.286 0.284 1.00 94.06 304 PHE A N 1
ATOM 2368 C CA . PHE A 1 304 ? -19.727 -5.675 -0.857 1.00 94.06 304 PHE A CA 1
ATOM 2369 C C . PHE A 1 304 ? -20.370 -5.294 -2.205 1.00 94.06 304 PHE A C 1
ATOM 2371 O O . PHE A 1 304 ? -19.818 -5.531 -3.269 1.00 94.06 304 PHE A O 1
ATOM 2378 N N . GLN A 1 305 ? -21.589 -4.748 -2.162 1.00 88.94 305 GLN A N 1
ATOM 2379 C CA . GLN A 1 305 ? -22.401 -4.324 -3.303 1.00 88.94 305 GLN A CA 1
ATOM 2380 C C . GLN A 1 305 ? -23.267 -3.139 -2.860 1.00 88.94 305 GLN A C 1
ATOM 2382 O O . GLN A 1 305 ? -23.538 -2.985 -1.667 1.00 88.94 305 GLN A O 1
ATOM 2387 N N . ASN A 1 306 ? -23.713 -2.307 -3.808 1.00 90.00 306 ASN A N 1
ATOM 2388 C CA . ASN A 1 306 ? -24.514 -1.097 -3.555 1.00 90.00 306 ASN A CA 1
ATOM 2389 C C . ASN A 1 306 ? -23.869 -0.088 -2.575 1.00 90.00 306 ASN A C 1
ATOM 2391 O O . ASN A 1 306 ? -24.564 0.771 -2.036 1.00 90.00 306 ASN A O 1
ATOM 2395 N N . ILE A 1 307 ? -22.546 -0.160 -2.372 1.00 95.00 307 ILE A N 1
ATOM 2396 C CA . ILE A 1 307 ? -21.785 0.639 -1.393 1.00 95.00 307 ILE A CA 1
ATOM 2397 C C . ILE A 1 307 ? -22.074 2.137 -1.552 1.00 95.00 307 ILE A C 1
ATOM 2399 O O . ILE A 1 307 ? -22.408 2.806 -0.574 1.00 95.00 307 ILE A O 1
ATOM 2403 N N . LYS A 1 308 ? -22.039 2.646 -2.791 1.00 94.06 308 LYS A N 1
ATOM 2404 C CA . LYS A 1 308 ? -22.381 4.036 -3.106 1.00 94.06 308 LYS A CA 1
ATOM 2405 C C . LYS A 1 308 ? -23.790 4.427 -2.663 1.00 94.06 308 LYS A C 1
ATOM 2407 O O . LYS A 1 308 ? -23.964 5.525 -2.153 1.00 94.06 308 LYS A O 1
ATOM 2412 N N . ALA A 1 309 ? -24.787 3.561 -2.848 1.00 89.31 309 ALA A N 1
ATOM 2413 C CA . ALA A 1 309 ? -26.171 3.864 -2.487 1.00 89.31 309 ALA A CA 1
ATOM 2414 C C . ALA A 1 309 ? -26.349 3.936 -0.961 1.00 89.31 309 ALA A C 1
ATOM 2416 O O . ALA A 1 309 ? -26.952 4.884 -0.465 1.00 89.31 309 ALA A O 1
ATOM 2417 N N . THR A 1 310 ? -25.759 2.997 -0.212 1.00 94.00 310 THR A N 1
ATOM 2418 C CA . THR A 1 310 ? -25.729 3.053 1.260 1.00 94.00 310 THR A CA 1
ATOM 2419 C C . THR A 1 310 ? -25.049 4.334 1.750 1.00 94.00 310 THR A C 1
ATOM 2421 O O . THR A 1 310 ? -25.598 5.047 2.589 1.00 94.00 310 THR A O 1
ATOM 2424 N N . LEU A 1 311 ? -23.878 4.654 1.190 1.00 95.62 311 LEU A N 1
ATOM 2425 C CA . LEU A 1 311 ? -23.099 5.834 1.557 1.00 95.62 311 LEU A CA 1
ATOM 2426 C C . LEU A 1 311 ? -23.828 7.145 1.213 1.00 95.62 311 LEU A C 1
ATOM 2428 O O . LEU A 1 311 ? -23.874 8.042 2.048 1.00 95.62 311 LEU A O 1
ATOM 2432 N N . LEU A 1 312 ? -24.439 7.253 0.026 1.00 92.06 312 LEU A N 1
ATOM 2433 C CA . LEU A 1 312 ? -25.248 8.412 -0.377 1.00 92.06 312 LEU A CA 1
ATOM 2434 C C . LEU A 1 312 ? -26.437 8.634 0.560 1.00 92.06 312 LEU A C 1
ATOM 2436 O O . LEU A 1 312 ? -26.689 9.779 0.933 1.00 92.06 312 LEU A O 1
ATOM 2440 N N . ASN A 1 313 ? -27.136 7.569 0.966 1.00 92.06 313 ASN A N 1
ATOM 2441 C CA . ASN A 1 313 ? -28.247 7.672 1.912 1.00 92.06 313 ASN A CA 1
ATOM 2442 C C . ASN A 1 313 ? -27.758 8.246 3.250 1.00 92.06 313 ASN A C 1
ATOM 2444 O O . ASN A 1 313 ? -28.238 9.293 3.672 1.00 92.06 313 ASN A O 1
ATOM 2448 N N . SER A 1 314 ? -26.725 7.657 3.865 1.00 95.38 314 SER A N 1
ATOM 2449 C CA . SER A 1 314 ? -26.203 8.161 5.145 1.00 95.38 314 SER A CA 1
ATOM 2450 C C . SER A 1 314 ? -25.566 9.555 5.056 1.00 95.38 314 SER A C 1
ATOM 2452 O O . SER A 1 314 ? -25.673 10.327 6.004 1.00 95.38 314 SER A O 1
ATOM 2454 N N . LEU A 1 315 ? -24.954 9.926 3.924 1.00 96.31 315 LEU A N 1
ATOM 2455 C CA . LEU A 1 315 ? -24.492 11.302 3.682 1.00 96.31 315 LEU A CA 1
ATOM 2456 C C . LEU A 1 315 ? -25.659 12.285 3.508 1.00 96.31 315 LEU A C 1
ATOM 2458 O O . LEU A 1 315 ? -25.533 13.443 3.898 1.00 96.31 315 LEU A O 1
ATOM 2462 N N . SER A 1 316 ? -26.792 11.843 2.954 1.00 93.12 316 SER A N 1
ATOM 2463 C CA . SER A 1 316 ? -28.019 12.647 2.830 1.00 93.12 316 SER A CA 1
ATOM 2464 C C . SER A 1 316 ? -28.747 12.801 4.170 1.00 93.12 316 SER A C 1
ATOM 2466 O O . SER A 1 316 ? -29.317 13.861 4.436 1.00 93.12 316 SER A O 1
ATOM 2468 N N . ASP A 1 317 ? -28.661 11.794 5.040 1.00 94.56 317 ASP A N 1
ATOM 2469 C CA . ASP A 1 317 ? -29.247 11.797 6.384 1.00 94.56 317 ASP A CA 1
ATOM 2470 C C . ASP A 1 317 ? -28.424 12.595 7.418 1.00 94.56 317 ASP A C 1
ATOM 2472 O O . ASP A 1 317 ? -28.952 12.913 8.480 1.00 94.56 317 ASP A O 1
ATOM 2476 N N . ALA A 1 318 ? -27.177 12.977 7.114 1.00 96.44 318 ALA A N 1
ATOM 2477 C CA . ALA A 1 318 ? -26.273 13.703 8.020 1.00 96.44 318 ALA A CA 1
ATOM 2478 C C . ALA A 1 318 ? -26.834 15.051 8.537 1.00 96.44 318 ALA A C 1
ATOM 2480 O O . ALA A 1 318 ? -27.364 15.846 7.751 1.00 96.44 318 ALA A O 1
ATOM 2481 N N . GLN A 1 319 ? -26.672 15.346 9.831 1.00 96.50 319 GLN A N 1
ATOM 2482 C CA . GLN A 1 319 ? -27.313 16.478 10.529 1.00 96.50 319 GLN A CA 1
ATOM 2483 C C . GLN A 1 319 ? -26.352 17.510 11.150 1.00 96.50 319 GLN A C 1
ATOM 2485 O O . GLN A 1 319 ? -26.806 18.577 11.564 1.00 96.50 319 GLN A O 1
ATOM 2490 N N . SER A 1 320 ? -25.049 17.234 11.251 1.00 96.50 320 SER A N 1
ATOM 2491 C CA . SER A 1 320 ? -24.092 18.095 11.967 1.00 96.50 320 SER A CA 1
ATOM 2492 C C . SER A 1 320 ? -22.657 18.066 11.421 1.00 96.50 320 SER A C 1
ATOM 2494 O O . SER A 1 320 ? -22.096 19.132 11.145 1.00 96.50 320 SER A O 1
ATOM 2496 N N . THR A 1 321 ? -22.061 16.886 11.220 1.00 98.00 321 THR A N 1
ATOM 2497 C CA . THR A 1 321 ? -20.649 16.737 10.829 1.00 98.00 321 THR A CA 1
ATOM 2498 C C . THR A 1 321 ? -20.440 15.610 9.824 1.00 98.00 321 THR A C 1
ATOM 2500 O O . THR A 1 321 ? -21.084 14.564 9.878 1.00 98.00 321 THR A O 1
ATOM 2503 N N . ILE A 1 322 ? -19.507 15.822 8.895 1.00 98.75 322 ILE A N 1
ATOM 2504 C CA . ILE A 1 322 ? -19.035 14.809 7.948 1.00 98.75 322 ILE A CA 1
ATOM 2505 C C . ILE A 1 322 ? -17.508 14.945 7.863 1.00 98.75 322 ILE A C 1
ATOM 2507 O O . ILE A 1 322 ? -17.010 15.973 7.408 1.00 98.75 322 ILE A O 1
ATOM 2511 N N . GLN A 1 323 ? -16.760 13.935 8.310 1.00 98.75 323 GLN A N 1
ATOM 2512 C CA . GLN A 1 323 ? -15.290 13.901 8.274 1.00 98.75 323 GLN A CA 1
ATOM 2513 C C . GLN A 1 323 ? -14.824 12.740 7.384 1.00 98.75 323 GLN A C 1
ATOM 2515 O O . GLN A 1 323 ? -15.085 11.579 7.696 1.00 98.75 323 GLN A O 1
ATOM 2520 N N . ILE A 1 324 ? -14.155 13.037 6.266 1.00 98.75 324 ILE A N 1
ATOM 2521 C CA . ILE A 1 324 ? -13.822 12.060 5.211 1.00 98.75 324 ILE A CA 1
ATOM 2522 C C . ILE A 1 324 ? -12.312 11.999 4.994 1.00 98.75 324 ILE A C 1
ATOM 2524 O O . ILE A 1 324 ? -11.703 13.009 4.651 1.00 98.75 324 ILE A O 1
ATOM 2528 N N . ALA A 1 325 ? -11.716 10.815 5.114 1.00 98.38 325 ALA A N 1
ATOM 2529 C CA . ALA A 1 325 ? -10.335 10.549 4.723 1.00 98.38 325 ALA A CA 1
ATOM 2530 C C . ALA A 1 325 ? -10.325 9.451 3.652 1.00 98.38 325 ALA A C 1
ATOM 2532 O O . ALA A 1 325 ? -10.426 8.262 3.964 1.00 98.38 325 ALA A O 1
ATOM 2533 N N . VAL A 1 326 ? -10.239 9.852 2.379 1.00 97.94 326 VAL A N 1
ATOM 2534 C CA . VAL A 1 326 ? -10.258 8.932 1.233 1.00 97.94 326 VAL A CA 1
ATOM 2535 C C . VAL A 1 326 ? -9.123 9.235 0.260 1.00 97.94 326 VAL A C 1
ATOM 2537 O O . VAL A 1 326 ? -8.931 10.373 -0.155 1.00 97.94 326 VAL A O 1
ATOM 2540 N N . ALA A 1 327 ? -8.337 8.220 -0.099 1.00 95.12 327 ALA A N 1
ATOM 2541 C CA . ALA A 1 327 ? -7.140 8.424 -0.914 1.00 95.12 327 ALA A CA 1
ATOM 2542 C C . ALA A 1 327 ? -7.441 9.086 -2.275 1.00 95.12 327 ALA A C 1
ATOM 2544 O O . ALA A 1 327 ? -6.738 10.023 -2.669 1.00 95.12 327 ALA A O 1
ATOM 2545 N N . TRP A 1 328 ? -8.502 8.626 -2.948 1.00 96.81 328 TRP A N 1
ATOM 2546 C CA . TRP A 1 328 ? -8.972 9.151 -4.232 1.00 96.81 328 TRP A CA 1
ATOM 2547 C C . TRP A 1 328 ? -10.481 9.412 -4.233 1.00 96.81 328 TRP A C 1
ATOM 2549 O O . TRP A 1 328 ? -11.259 8.614 -3.705 1.00 96.81 328 TRP A O 1
ATOM 2559 N N . PHE A 1 329 ? -10.884 10.522 -4.852 1.00 98.00 329 PHE A N 1
ATOM 2560 C CA . PHE A 1 329 ? -12.262 10.995 -4.939 1.00 98.00 329 PHE A CA 1
ATOM 2561 C C . PHE A 1 329 ? -12.495 11.664 -6.301 1.00 98.00 329 PHE A C 1
ATOM 2563 O O . PHE A 1 329 ? -12.012 12.765 -6.556 1.00 98.00 329 PHE A O 1
ATOM 2570 N N . THR A 1 330 ? -13.259 11.001 -7.171 1.00 97.00 330 THR A N 1
ATOM 2571 C CA . THR A 1 330 ? -13.611 11.487 -8.521 1.00 97.00 330 THR A CA 1
ATOM 2572 C C . THR A 1 330 ? -15.115 11.434 -8.817 1.00 97.00 330 THR A C 1
ATOM 2574 O O . THR A 1 330 ? -15.558 11.927 -9.855 1.00 97.00 330 THR A O 1
ATOM 2577 N N . HIS A 1 331 ? -15.923 10.865 -7.912 1.00 96.62 331 HIS A N 1
ATOM 2578 C CA . HIS A 1 331 ? -17.331 10.564 -8.162 1.00 96.62 331 HIS A CA 1
ATOM 2579 C C . HIS A 1 331 ? -18.282 11.768 -7.954 1.00 96.62 331 HIS A C 1
ATOM 2581 O O . HIS A 1 331 ? -18.536 12.191 -6.823 1.00 96.62 331 HIS A O 1
ATOM 2587 N N . ASP A 1 332 ? -18.913 12.261 -9.030 1.00 92.50 332 ASP A N 1
ATOM 2588 C CA . ASP A 1 332 ? -19.710 13.502 -9.033 1.00 92.50 332 ASP A CA 1
ATOM 2589 C C . ASP A 1 332 ? -20.927 13.491 -8.085 1.00 92.50 332 ASP A C 1
ATOM 2591 O O . ASP A 1 332 ? -21.235 14.513 -7.475 1.00 92.50 332 ASP A O 1
ATOM 2595 N N . GLU A 1 333 ? -21.644 12.367 -7.944 1.00 91.56 333 GLU A N 1
ATOM 2596 C CA . GLU A 1 333 ? -22.841 12.295 -7.074 1.00 91.56 333 GLU A CA 1
ATOM 2597 C C . GLU A 1 333 ? -22.494 12.465 -5.585 1.00 91.56 333 GLU A C 1
ATOM 2599 O O . GLU A 1 333 ? -23.104 13.295 -4.915 1.00 91.56 333 GLU A O 1
ATOM 2604 N N . LEU A 1 334 ? -21.465 11.764 -5.085 1.00 96.81 334 LEU A N 1
ATOM 2605 C CA . LEU A 1 334 ? -20.973 11.922 -3.710 1.00 96.81 334 LEU A CA 1
ATOM 2606 C C . LEU A 1 334 ? -20.526 13.371 -3.455 1.00 96.81 334 LEU A C 1
ATOM 2608 O O . LEU A 1 334 ? -20.928 13.978 -2.466 1.00 96.81 334 LEU A O 1
ATOM 2612 N N . PHE A 1 335 ? -19.773 13.965 -4.388 1.00 97.81 335 PHE A N 1
ATOM 2613 C CA . PHE A 1 335 ? -19.359 15.371 -4.314 1.00 97.81 335 PHE A CA 1
ATOM 2614 C C . PHE A 1 335 ? -20.544 16.352 -4.295 1.00 97.81 335 PHE A C 1
ATOM 2616 O O . PHE A 1 335 ? -20.506 17.370 -3.599 1.00 97.81 335 PHE A O 1
ATOM 2623 N N . THR A 1 336 ? -21.611 16.041 -5.037 1.00 94.44 336 THR A N 1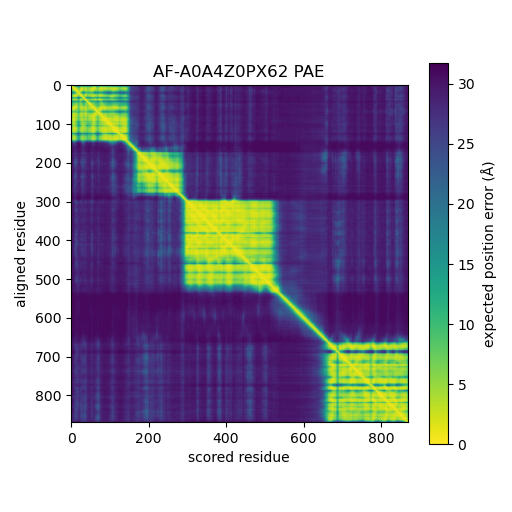
ATOM 2624 C CA . THR A 1 336 ? -22.830 16.859 -5.077 1.00 94.44 336 THR A CA 1
ATOM 2625 C C . THR A 1 336 ? -23.512 16.884 -3.708 1.00 94.44 336 THR A C 1
ATOM 2627 O O . THR A 1 336 ? -23.771 17.975 -3.201 1.00 94.44 336 THR A O 1
ATOM 2630 N N . VAL A 1 337 ? -23.684 15.726 -3.056 1.00 96.44 337 VAL A N 1
ATOM 2631 C CA . VAL A 1 337 ? -24.278 15.645 -1.707 1.00 96.44 337 VAL A CA 1
ATOM 2632 C C . VAL A 1 337 ? -23.435 16.390 -0.663 1.00 96.44 337 VAL A C 1
ATOM 2634 O O . VAL A 1 337 ? -23.997 17.080 0.185 1.00 96.44 337 VAL A O 1
ATOM 2637 N N . LEU A 1 338 ? -22.096 16.361 -0.747 1.00 98.19 338 LEU A N 1
ATOM 2638 C CA . LEU A 1 338 ? -21.257 17.174 0.152 1.00 98.19 338 LEU A CA 1
ATOM 2639 C C . LEU A 1 338 ? -21.490 18.683 -0.032 1.00 98.19 338 LEU A C 1
ATOM 2641 O O . LEU A 1 338 ? -21.574 19.416 0.953 1.00 98.19 338 LEU A O 1
ATOM 2645 N N . CYS A 1 339 ? -21.628 19.157 -1.275 1.00 97.25 339 CYS A N 1
ATOM 2646 C CA . CYS A 1 339 ? -21.957 20.560 -1.547 1.00 97.25 339 CYS A CA 1
ATOM 2647 C C . CYS A 1 339 ? -23.351 20.937 -1.019 1.00 97.25 339 CYS A C 1
ATOM 2649 O O . CYS A 1 339 ? -23.522 22.023 -0.469 1.00 97.25 339 CYS A O 1
ATOM 2651 N N . GLU A 1 340 ? -24.341 20.055 -1.166 1.00 96.19 340 GLU A N 1
ATOM 2652 C CA . GLU A 1 340 ? -25.697 20.260 -0.640 1.00 96.19 340 GLU A CA 1
ATOM 2653 C C . GLU A 1 340 ? -25.711 20.289 0.896 1.00 96.19 340 GLU A C 1
ATOM 2655 O O . GLU A 1 340 ? -26.415 21.106 1.491 1.00 96.19 340 GLU A O 1
ATOM 2660 N N . LYS A 1 341 ? -24.881 19.469 1.553 1.00 97.44 341 LYS A N 1
ATOM 2661 C CA . LYS A 1 341 ? -24.715 19.477 3.013 1.00 97.44 341 LYS A CA 1
ATOM 2662 C C . LYS A 1 341 ? -24.017 20.738 3.523 1.00 97.44 341 LYS A C 1
ATOM 2664 O O . LYS A 1 341 ? -24.485 21.322 4.498 1.00 97.44 341 LYS A O 1
ATOM 2669 N N . LEU A 1 342 ? -23.001 21.242 2.822 1.00 97.50 342 LEU A N 1
ATOM 2670 C CA . LEU A 1 342 ? -22.424 22.561 3.117 1.00 97.50 342 LEU A CA 1
ATOM 2671 C C . LEU A 1 342 ? -23.460 23.690 2.974 1.00 97.50 342 LEU A C 1
ATOM 2673 O O . LEU A 1 342 ? -23.552 24.555 3.841 1.00 97.50 342 LEU A O 1
ATOM 2677 N N . GLN A 1 343 ? -24.316 23.644 1.947 1.00 96.69 343 GLN A N 1
ATOM 2678 C CA . GLN A 1 343 ? -25.430 24.594 1.784 1.00 96.69 343 GLN A CA 1
ATOM 2679 C C . GLN A 1 343 ? -26.508 24.473 2.880 1.00 96.69 343 GLN A C 1
ATOM 2681 O O . GLN A 1 343 ? -27.214 25.443 3.154 1.00 96.69 343 GLN A O 1
ATOM 2686 N N . GLN A 1 344 ? -26.609 23.317 3.542 1.00 95.38 344 GLN A N 1
ATOM 2687 C CA . GLN A 1 344 ? -27.428 23.100 4.741 1.00 95.38 344 GLN A CA 1
ATOM 2688 C C . GLN A 1 344 ? -26.722 23.551 6.042 1.00 95.38 344 GLN A C 1
ATOM 2690 O O . GLN A 1 344 ? -27.325 23.480 7.110 1.00 95.38 344 GLN A O 1
ATOM 2695 N N . ASN A 1 345 ? -25.503 24.105 5.959 1.00 96.56 345 ASN A N 1
ATOM 2696 C CA . ASN A 1 345 ? -24.620 24.504 7.070 1.00 96.56 345 ASN A CA 1
ATOM 2697 C C . ASN A 1 345 ? -24.047 23.327 7.890 1.00 96.56 345 ASN A C 1
ATOM 2699 O O . ASN A 1 345 ? -23.643 23.510 9.039 1.00 96.56 345 ASN A O 1
ATOM 2703 N N . ILE A 1 346 ? -23.985 22.126 7.307 1.00 97.75 346 ILE A N 1
ATOM 2704 C CA . ILE A 1 346 ? -23.343 20.952 7.918 1.00 97.75 346 ILE A CA 1
ATOM 2705 C C . ILE A 1 346 ? -21.821 21.071 7.770 1.00 97.75 346 ILE A C 1
ATOM 2707 O O . ILE A 1 346 ? -21.322 21.412 6.698 1.00 97.75 346 ILE A O 1
ATOM 2711 N N . SER A 1 347 ? -21.063 20.779 8.831 1.00 98.06 347 SER A N 1
ATOM 2712 C CA . SER A 1 347 ? -19.600 20.910 8.814 1.00 98.06 347 SER A CA 1
ATOM 2713 C C . SER A 1 347 ? -18.948 19.736 8.079 1.00 98.06 347 SER A C 1
ATOM 2715 O O . SER A 1 347 ? -18.782 18.664 8.663 1.00 98.06 347 SER A O 1
ATOM 2717 N N . VAL A 1 348 ? -18.530 19.949 6.827 1.00 98.62 348 VAL A N 1
ATOM 2718 C CA . VAL A 1 348 ? -17.803 18.944 6.031 1.00 98.62 348 VAL A CA 1
ATOM 2719 C C . VAL A 1 348 ? -16.294 19.215 6.036 1.00 98.62 348 VAL A C 1
ATOM 2721 O O . VAL A 1 348 ? -15.833 20.276 5.606 1.00 98.62 348 VAL A O 1
ATOM 2724 N N . GLU A 1 349 ? -15.521 18.233 6.497 1.00 98.69 349 GLU A N 1
ATOM 2725 C CA . GLU A 1 349 ? -14.056 18.215 6.469 1.00 98.69 349 GLU A CA 1
ATOM 2726 C C . GLU A 1 349 ? -13.574 17.031 5.617 1.00 98.69 349 GLU A C 1
ATOM 2728 O O . GLU A 1 349 ? -14.015 15.897 5.805 1.00 98.69 349 GLU A O 1
ATOM 2733 N N . LEU A 1 350 ? -12.675 17.287 4.667 1.00 98.56 350 LEU A N 1
ATOM 2734 C CA . LEU A 1 350 ? -12.269 16.328 3.640 1.00 98.56 350 LEU A CA 1
ATOM 2735 C C . LEU A 1 350 ? -10.743 16.278 3.525 1.00 98.56 350 LEU A C 1
ATOM 2737 O O . LEU A 1 350 ? -10.106 17.306 3.317 1.00 98.56 350 LEU A O 1
ATOM 2741 N N . ILE A 1 351 ? -10.166 15.082 3.615 1.00 98.31 351 ILE A N 1
ATOM 2742 C CA . ILE A 1 351 ? -8.738 14.808 3.444 1.00 98.31 351 ILE A CA 1
ATOM 2743 C C . ILE A 1 351 ? -8.560 13.872 2.245 1.00 98.31 351 ILE A C 1
ATOM 2745 O O . ILE A 1 351 ? -9.095 12.761 2.247 1.00 98.31 351 ILE A O 1
ATOM 2749 N N . ILE A 1 352 ? -7.794 14.312 1.242 1.00 97.06 352 ILE A N 1
ATOM 2750 C CA . ILE A 1 352 ? -7.460 13.547 0.023 1.00 97.06 352 ILE A CA 1
ATOM 2751 C C . ILE A 1 352 ? -5.979 13.742 -0.352 1.00 97.06 352 ILE A C 1
ATOM 2753 O O . ILE A 1 352 ? -5.316 14.645 0.162 1.00 97.06 352 ILE A O 1
ATOM 2757 N N . ASN A 1 353 ? -5.426 12.911 -1.241 1.00 94.69 353 ASN A N 1
ATOM 2758 C CA . ASN A 1 353 ? -4.078 13.150 -1.781 1.00 94.69 353 ASN A CA 1
ATOM 2759 C C . ASN A 1 353 ? -4.085 14.322 -2.777 1.00 94.69 353 ASN A C 1
ATOM 2761 O O . ASN A 1 353 ? -5.002 14.420 -3.592 1.00 94.69 353 ASN A O 1
ATOM 2765 N N . ASN A 1 354 ? -3.056 15.171 -2.766 1.00 93.19 354 ASN A N 1
ATOM 2766 C CA . ASN A 1 354 ? -2.834 16.138 -3.843 1.00 93.19 354 ASN A CA 1
ATOM 2767 C C . ASN A 1 354 ? -2.057 15.457 -4.974 1.00 93.19 354 ASN A C 1
ATOM 2769 O O . ASN A 1 354 ? -0.838 15.580 -5.080 1.00 93.19 354 ASN A O 1
ATOM 2773 N N . ASP A 1 355 ? -2.769 14.662 -5.768 1.00 91.19 355 ASP A N 1
ATOM 2774 C CA . ASP A 1 355 ? -2.233 13.956 -6.928 1.00 91.19 355 ASP A CA 1
ATOM 2775 C C . ASP A 1 355 ? -3.100 14.175 -8.173 1.00 91.19 355 ASP A C 1
ATOM 2777 O O . ASP A 1 355 ? -4.186 14.756 -8.112 1.00 91.19 355 ASP A O 1
ATOM 2781 N N . TYR A 1 356 ? -2.607 13.712 -9.322 1.00 90.88 356 TYR A N 1
ATOM 2782 C CA . TYR A 1 356 ? -3.273 13.916 -10.608 1.00 90.88 356 TYR A CA 1
ATOM 2783 C C . TYR A 1 356 ? -4.639 13.203 -10.722 1.00 90.88 356 TYR A C 1
ATOM 2785 O O . TYR A 1 356 ? -5.449 13.588 -11.558 1.00 90.88 356 TYR A O 1
ATOM 2793 N N . ILE A 1 357 ? -4.954 12.204 -9.883 1.00 92.44 357 ILE A N 1
ATOM 2794 C CA . ILE A 1 357 ? -6.293 11.583 -9.883 1.00 92.44 357 ILE A CA 1
ATOM 2795 C C . ILE A 1 357 ? -7.319 12.558 -9.293 1.00 92.44 357 ILE A C 1
ATOM 2797 O O . ILE A 1 357 ? -8.395 12.751 -9.864 1.00 92.44 357 ILE A O 1
ATOM 2801 N N . ASN A 1 358 ? -6.971 13.210 -8.183 1.00 94.00 358 ASN A N 1
ATOM 2802 C CA . ASN A 1 358 ? -7.860 14.151 -7.503 1.00 94.00 358 ASN A CA 1
ATOM 2803 C C . ASN A 1 358 ? -7.855 15.558 -8.137 1.00 94.00 358 ASN A C 1
ATOM 2805 O O . ASN A 1 358 ? -8.900 16.208 -8.180 1.00 94.00 358 ASN A O 1
ATOM 2809 N N . ASN A 1 359 ? -6.704 16.038 -8.622 1.00 92.50 359 ASN A N 1
ATOM 2810 C CA . ASN A 1 359 ? -6.478 17.449 -8.959 1.00 92.50 359 ASN A CA 1
ATOM 2811 C C . ASN A 1 359 ? -5.960 17.660 -10.402 1.00 92.50 359 ASN A C 1
ATOM 2813 O O . ASN A 1 359 ? -4.809 18.033 -10.621 1.00 92.50 359 ASN A O 1
ATOM 2817 N N . TRP A 1 360 ? -6.828 17.451 -11.396 1.00 90.38 360 TRP A N 1
ATOM 2818 C CA . TRP A 1 360 ? -6.559 17.667 -12.830 1.00 90.38 360 TRP A CA 1
ATOM 2819 C C . TRP A 1 360 ? -7.704 18.437 -13.510 1.00 90.38 360 TRP A C 1
ATOM 2821 O O . TRP A 1 360 ? -8.776 18.594 -12.926 1.00 90.38 360 TRP A O 1
ATOM 2831 N N . GLU A 1 361 ? -7.499 18.924 -14.741 1.00 86.06 361 GLU A N 1
ATOM 2832 C CA . GLU A 1 361 ? -8.420 19.847 -15.442 1.00 86.06 361 GLU A CA 1
ATOM 2833 C C . GLU A 1 361 ? -9.885 19.365 -15.498 1.00 86.06 361 GLU A C 1
ATOM 2835 O O . GLU A 1 361 ? -10.820 20.154 -15.337 1.00 86.06 361 GLU A O 1
ATOM 2840 N N . PHE A 1 362 ? -10.108 18.060 -15.684 1.00 88.25 362 PHE A N 1
ATOM 2841 C CA . PHE A 1 362 ? -11.452 17.476 -15.751 1.00 88.25 362 PHE A CA 1
ATOM 2842 C C . PHE A 1 362 ? -11.937 16.879 -14.419 1.00 88.25 362 PHE A C 1
ATOM 2844 O O . PHE A 1 362 ? -13.004 16.260 -14.404 1.00 88.25 362 PHE A O 1
ATOM 2851 N N . GLY A 1 363 ? -11.194 17.057 -13.320 1.00 91.00 363 GLY A N 1
ATOM 2852 C CA . GLY A 1 363 ? -11.475 16.516 -11.984 1.00 91.00 363 GLY A CA 1
ATOM 2853 C C . GLY A 1 363 ? -12.751 17.052 -11.314 1.00 91.00 363 GLY A C 1
ATOM 2854 O O . GLY A 1 363 ? -13.652 17.596 -11.961 1.00 91.00 363 GLY A O 1
ATOM 2855 N N . LEU A 1 364 ? -12.863 16.865 -9.996 1.00 94.69 364 LEU A N 1
ATOM 2856 C CA . LEU A 1 364 ? -13.957 17.451 -9.217 1.00 94.69 364 LEU A CA 1
ATOM 2857 C C . LEU A 1 364 ? -13.661 18.933 -8.917 1.00 94.69 364 LEU A C 1
ATOM 2859 O O . LEU A 1 364 ? -12.519 19.281 -8.617 1.00 94.69 364 LEU A O 1
ATOM 2863 N N . PRO A 1 365 ? -14.666 19.829 -8.963 1.00 94.12 365 PRO A N 1
ATOM 2864 C CA . PRO A 1 365 ? -14.463 21.264 -8.778 1.00 94.12 365 PRO A CA 1
ATOM 2865 C C . PRO A 1 365 ? -14.342 21.619 -7.286 1.00 94.12 365 PRO A C 1
ATOM 2867 O O . PRO A 1 365 ? -15.191 22.310 -6.726 1.00 94.12 365 PRO A O 1
ATOM 2870 N N . PHE A 1 366 ? -13.287 21.139 -6.624 1.00 96.44 366 PHE A N 1
ATOM 2871 C CA . PHE A 1 366 ? -13.049 21.322 -5.189 1.00 96.44 366 PHE A CA 1
ATOM 2872 C C . PHE A 1 366 ? -12.921 22.800 -4.752 1.00 96.44 366 PHE A C 1
ATOM 2874 O O . PHE A 1 366 ? -13.144 23.104 -3.581 1.00 96.44 366 PHE A O 1
ATOM 2881 N N . SER A 1 367 ? -12.670 23.740 -5.671 1.00 95.00 367 SER A N 1
ATOM 2882 C CA . SER A 1 367 ? -12.807 25.182 -5.404 1.00 95.00 367 SER A CA 1
ATOM 2883 C C . SER A 1 367 ? -14.214 25.544 -4.914 1.00 95.00 367 SER A C 1
ATOM 2885 O O . SER A 1 367 ? -14.351 26.197 -3.885 1.00 95.00 367 SER A O 1
ATOM 2887 N N . LYS A 1 368 ? -15.264 25.013 -5.558 1.00 96.00 368 LYS A N 1
ATOM 2888 C CA . LYS A 1 368 ? -16.669 25.191 -5.149 1.00 96.00 368 LYS A CA 1
ATOM 2889 C C . LYS A 1 368 ? -16.937 24.630 -3.745 1.00 96.00 368 LYS A C 1
ATOM 2891 O O . LYS A 1 368 ? -17.763 25.164 -3.014 1.00 96.00 368 LYS A O 1
ATOM 2896 N N . PHE A 1 369 ? -16.257 23.548 -3.363 1.00 97.69 369 PHE A N 1
ATOM 2897 C CA . PHE A 1 369 ? -16.369 22.970 -2.019 1.00 97.69 369 PHE A CA 1
ATOM 2898 C C . PHE A 1 369 ? -15.786 23.921 -0.959 1.00 97.69 369 PHE A C 1
ATOM 2900 O O . PHE A 1 369 ? -16.435 24.161 0.057 1.00 97.69 369 PHE A O 1
ATOM 2907 N N . ILE A 1 370 ? -14.631 24.541 -1.234 1.00 97.31 370 ILE A N 1
ATOM 2908 C CA . ILE A 1 370 ? -14.027 25.572 -0.369 1.00 97.31 370 ILE A CA 1
ATOM 2909 C C . ILE A 1 370 ? -14.894 26.845 -0.328 1.00 97.31 370 ILE A C 1
ATOM 2911 O O . ILE A 1 370 ? -15.144 27.381 0.749 1.00 97.31 370 ILE A O 1
ATOM 2915 N N . GLU A 1 371 ? -15.416 27.306 -1.471 1.00 96.81 371 GLU A N 1
ATOM 2916 C CA . GLU A 1 371 ? -16.321 28.468 -1.571 1.00 96.81 371 GLU A CA 1
ATOM 2917 C C . GLU A 1 371 ? -17.609 28.302 -0.745 1.00 96.81 371 GLU A C 1
ATOM 2919 O O . GLU A 1 371 ? -18.141 29.281 -0.224 1.00 96.81 371 GLU A O 1
ATOM 2924 N N . LEU A 1 372 ? -18.095 27.065 -0.594 1.00 97.44 372 LEU A N 1
ATOM 2925 C CA . LEU A 1 372 ? -19.240 26.713 0.254 1.00 97.44 372 LEU A CA 1
ATOM 2926 C C . LEU A 1 372 ? -18.868 26.502 1.738 1.00 97.44 372 LEU A C 1
ATOM 2928 O O . LEU A 1 372 ? -19.724 26.109 2.527 1.00 97.44 372 LEU A O 1
ATOM 2932 N N . GLY A 1 373 ? -17.620 26.768 2.137 1.00 96.88 373 GLY A N 1
ATOM 2933 C CA . GLY A 1 373 ? -17.141 26.656 3.521 1.00 96.88 373 GLY A CA 1
ATOM 2934 C C . GLY A 1 373 ? -16.584 25.281 3.912 1.00 96.88 373 GLY A C 1
ATOM 2935 O O . GLY A 1 373 ? -16.285 25.061 5.087 1.00 96.88 373 GLY A O 1
ATOM 2936 N N . GLY A 1 374 ? -16.431 24.357 2.959 1.00 98.00 374 GLY A N 1
ATOM 2937 C CA . GLY A 1 374 ? -15.856 23.033 3.193 1.00 98.00 374 GLY A CA 1
ATOM 2938 C C . GLY A 1 374 ? -14.354 23.085 3.460 1.00 98.00 374 GLY A C 1
ATOM 2939 O O . GLY A 1 374 ? -13.603 23.753 2.749 1.00 98.00 374 GLY A O 1
ATOM 2940 N N . LYS A 1 375 ? -13.892 22.351 4.478 1.00 98.38 375 LYS A N 1
ATOM 2941 C CA . LYS A 1 375 ? -12.471 22.327 4.862 1.00 98.38 375 LYS A CA 1
ATOM 2942 C C . LYS A 1 375 ? -11.758 21.195 4.130 1.00 98.38 375 LYS A C 1
ATOM 2944 O O . LYS A 1 375 ? -11.863 20.038 4.534 1.00 98.38 375 LYS A O 1
ATOM 2949 N N . LEU A 1 376 ? -11.059 21.523 3.047 1.00 98.19 376 LEU A N 1
ATOM 2950 C CA . LEU A 1 376 ? -10.222 20.573 2.315 1.00 98.19 376 LEU A CA 1
ATOM 2951 C C . LEU A 1 376 ? -8.808 20.527 2.909 1.00 98.19 376 LEU A C 1
ATOM 2953 O O . LEU A 1 376 ? -8.233 21.571 3.202 1.00 98.19 376 LEU A O 1
ATOM 2957 N N . TYR A 1 377 ? -8.229 19.337 3.015 1.00 97.38 377 TYR A N 1
ATOM 2958 C CA . TYR A 1 377 ? -6.841 19.099 3.405 1.00 97.38 377 TYR A CA 1
ATOM 2959 C C . TYR A 1 377 ? -6.172 18.177 2.382 1.00 97.38 377 TYR A C 1
ATOM 2961 O O . TYR A 1 377 ? -6.764 17.195 1.929 1.00 97.38 377 TYR A O 1
ATOM 2969 N N . PHE A 1 378 ? -4.926 18.491 2.034 1.00 94.62 378 PHE A N 1
ATOM 2970 C CA . PHE A 1 378 ? -4.162 17.791 1.006 1.00 94.62 378 PHE A CA 1
ATOM 2971 C C . PHE A 1 378 ? -2.979 17.029 1.609 1.00 94.62 378 PHE A C 1
ATOM 2973 O O . PHE A 1 378 ? -2.133 17.622 2.273 1.00 94.62 378 PHE A O 1
ATOM 2980 N N . SER A 1 379 ? -2.896 15.722 1.342 1.00 92.31 379 SER A N 1
ATOM 2981 C CA . SER A 1 379 ? -1.685 14.926 1.579 1.00 92.31 379 SER A CA 1
ATOM 2982 C C . SER A 1 379 ? -0.735 15.077 0.392 1.00 92.31 379 SER A C 1
ATOM 2984 O O . SER A 1 379 ? -1.072 14.675 -0.723 1.00 92.31 379 SER A O 1
ATOM 2986 N N . GLU A 1 380 ? 0.438 15.660 0.628 1.00 86.00 380 GLU A N 1
ATOM 2987 C CA . GLU A 1 380 ? 1.443 15.947 -0.402 1.00 86.00 380 GLU A CA 1
ATOM 2988 C C . GLU A 1 380 ? 2.403 14.776 -0.660 1.00 86.00 380 GLU A C 1
ATOM 2990 O O . GLU A 1 380 ? 2.811 14.047 0.249 1.00 86.00 380 GLU A O 1
ATOM 2995 N N . HIS A 1 381 ? 2.840 14.640 -1.914 1.00 68.62 381 HIS A N 1
ATOM 2996 C CA . HIS A 1 381 ? 3.891 13.698 -2.302 1.00 68.62 381 HIS A CA 1
ATOM 2997 C C . HIS A 1 381 ? 5.211 14.001 -1.547 1.00 68.62 381 HIS A C 1
ATOM 2999 O O . HIS A 1 381 ? 5.624 15.161 -1.513 1.00 68.62 381 HIS A O 1
ATOM 3005 N N . PRO A 1 382 ? 5.931 13.000 -0.989 1.00 64.25 382 PRO A N 1
ATOM 3006 C CA . PRO A 1 382 ? 5.805 11.559 -1.246 1.00 64.25 382 PRO A CA 1
ATOM 3007 C C . PRO A 1 382 ? 4.777 10.803 -0.394 1.00 64.25 382 PRO A C 1
ATOM 3009 O O . PRO A 1 382 ? 4.413 9.682 -0.759 1.00 64.25 382 PRO A O 1
ATOM 3012 N N . ALA A 1 383 ? 4.300 11.377 0.712 1.00 70.56 383 ALA A N 1
ATOM 3013 C CA . ALA A 1 383 ? 3.446 10.680 1.669 1.00 70.56 383 ALA A CA 1
ATOM 3014 C C . ALA A 1 383 ? 2.036 10.440 1.100 1.00 70.56 383 ALA A C 1
ATOM 3016 O O . ALA A 1 383 ? 1.309 11.375 0.767 1.00 70.56 383 ALA A O 1
ATOM 3017 N N . MET A 1 384 ? 1.629 9.171 0.995 1.00 80.06 384 MET A N 1
ATOM 3018 C CA . MET A 1 384 ? 0.269 8.819 0.586 1.00 80.06 384 MET A CA 1
ATOM 3019 C C . MET A 1 384 ? -0.632 8.653 1.807 1.00 80.06 384 MET A C 1
ATOM 3021 O O . MET A 1 384 ? -0.437 7.740 2.611 1.00 80.06 384 MET A O 1
ATOM 3025 N N . MET A 1 385 ? -1.678 9.469 1.897 1.00 90.06 385 MET A N 1
ATOM 3026 C CA . MET A 1 385 ? -2.811 9.174 2.763 1.00 90.06 385 MET A CA 1
ATOM 3027 C C . MET A 1 385 ? -3.643 8.094 2.060 1.00 90.06 385 MET A C 1
ATOM 3029 O O . MET A 1 385 ? -4.266 8.342 1.027 1.00 90.06 385 MET A O 1
ATOM 3033 N N . HIS A 1 386 ? -3.572 6.858 2.565 1.00 91.56 386 HIS A N 1
ATOM 3034 C CA . HIS A 1 386 ? -4.172 5.687 1.913 1.00 91.56 386 HIS A CA 1
ATOM 3035 C C . HIS A 1 386 ? -5.496 5.214 2.547 1.00 91.56 386 HIS A C 1
ATOM 3037 O O . HIS A 1 386 ? -6.086 4.242 2.071 1.00 91.56 386 HIS A O 1
ATOM 3043 N N . HIS A 1 387 ? -6.005 5.900 3.575 1.00 97.00 387 HIS A N 1
ATOM 3044 C CA . HIS A 1 387 ? -7.301 5.580 4.190 1.00 97.00 387 HIS A CA 1
ATOM 3045 C C . HIS A 1 387 ? -8.464 5.657 3.188 1.00 97.00 387 HIS A C 1
ATOM 3047 O O . HIS A 1 387 ? -8.365 6.309 2.143 1.00 97.00 387 HIS A O 1
ATOM 3053 N N . LYS A 1 388 ? -9.561 4.964 3.517 1.00 97.81 388 LYS A N 1
ATOM 3054 C CA . LYS A 1 388 ? -10.888 5.125 2.905 1.00 97.81 388 LYS A CA 1
ATOM 3055 C C . LYS A 1 388 ? -11.952 5.013 3.999 1.00 97.81 388 LYS A C 1
ATOM 3057 O O . LYS A 1 388 ? -12.577 3.964 4.172 1.00 97.81 388 LYS A O 1
ATOM 3062 N N . PHE A 1 389 ? -12.119 6.081 4.774 1.00 98.44 389 PHE A N 1
ATOM 3063 C CA . PHE A 1 389 ? -13.158 6.152 5.796 1.00 98.44 389 PHE A CA 1
ATOM 3064 C C . PHE A 1 389 ? -13.926 7.476 5.794 1.00 98.44 389 PHE A C 1
ATOM 3066 O O . PHE A 1 389 ? -13.436 8.512 5.345 1.00 98.44 389 PHE A O 1
ATOM 3073 N N . CYS A 1 390 ? -15.146 7.424 6.320 1.00 98.44 390 CYS A N 1
ATOM 3074 C CA . CYS A 1 390 ? -16.016 8.569 6.541 1.00 98.44 390 CYS A CA 1
ATOM 3075 C C . CYS A 1 390 ? -16.727 8.421 7.887 1.00 98.44 390 CYS A C 1
ATOM 3077 O O . CYS A 1 390 ? -17.382 7.408 8.130 1.00 98.44 390 CYS A O 1
ATOM 3079 N N . LEU A 1 391 ? -16.618 9.440 8.734 1.00 98.12 391 LEU A N 1
ATOM 3080 C CA . LEU A 1 391 ? -17.408 9.613 9.949 1.00 98.12 391 LEU A CA 1
ATOM 3081 C C . LEU A 1 391 ? -18.546 10.596 9.669 1.00 98.12 391 LEU A C 1
ATOM 3083 O O . LEU A 1 391 ? -18.320 11.651 9.076 1.00 98.12 391 LEU A O 1
ATOM 3087 N N . ILE A 1 392 ? -19.755 10.254 10.104 1.00 98.19 392 ILE A N 1
ATOM 3088 C CA . ILE A 1 392 ? -20.962 11.073 9.968 1.00 98.19 392 ILE A CA 1
ATOM 3089 C C . ILE A 1 392 ? -21.579 11.240 11.358 1.00 98.19 392 ILE A C 1
ATOM 3091 O O . ILE A 1 392 ? -21.805 10.251 12.061 1.00 98.19 392 ILE A O 1
ATOM 3095 N N . ASP A 1 393 ? -21.800 12.494 11.757 1.00 95.94 393 ASP A N 1
ATOM 3096 C CA . ASP A 1 393 ? -22.384 12.918 13.041 1.00 95.94 393 ASP A CA 1
ATOM 3097 C C . ASP A 1 393 ? -21.720 12.310 14.290 1.00 95.94 393 ASP A C 1
ATOM 3099 O O . ASP A 1 393 ? -22.339 12.170 15.341 1.00 95.94 393 ASP A O 1
ATOM 3103 N N . GLU A 1 394 ? -20.452 11.903 14.159 1.00 91.56 394 GLU A N 1
ATOM 3104 C CA . GLU A 1 394 ? -19.680 11.124 15.146 1.00 91.56 394 GLU A CA 1
ATOM 3105 C C . GLU A 1 394 ? -20.335 9.792 15.583 1.00 91.56 394 GLU A C 1
ATOM 3107 O O . GLU A 1 394 ? -19.832 9.121 16.483 1.00 91.56 394 GLU A O 1
ATOM 3112 N N . ALA A 1 395 ? -21.419 9.382 14.916 1.00 93.62 395 ALA A N 1
ATOM 3113 C CA . ALA A 1 395 ? -22.275 8.251 15.275 1.00 93.62 395 ALA A CA 1
ATOM 3114 C C . ALA A 1 395 ? -22.242 7.106 14.246 1.00 93.62 395 ALA A C 1
ATOM 3116 O O . ALA A 1 395 ? -22.555 5.963 14.585 1.00 93.62 395 ALA A O 1
ATOM 3117 N N . VAL A 1 396 ? -21.855 7.397 12.998 1.00 96.50 396 VAL A N 1
ATOM 3118 C CA . VAL A 1 396 ? -21.737 6.415 11.910 1.00 96.50 396 VAL A CA 1
ATOM 3119 C C . VAL A 1 396 ? -20.333 6.469 11.319 1.00 96.50 396 VAL A C 1
ATOM 3121 O O . VAL A 1 396 ? -19.883 7.525 10.882 1.00 96.50 396 VAL A O 1
ATOM 3124 N N . LEU A 1 397 ? -19.657 5.324 11.257 1.00 98.19 397 LEU A N 1
ATOM 3125 C CA . LEU A 1 397 ? -18.401 5.138 10.533 1.00 98.19 397 LEU A CA 1
ATOM 3126 C C . LEU A 1 397 ? -18.645 4.246 9.317 1.00 98.19 397 LEU A C 1
ATOM 3128 O O . LEU A 1 397 ? -19.185 3.155 9.454 1.00 98.19 397 LEU A O 1
ATOM 3132 N N . PHE A 1 398 ? -18.158 4.666 8.157 1.00 98.25 398 PHE A N 1
ATOM 3133 C CA . PHE A 1 398 ? -17.897 3.800 7.011 1.00 98.25 398 PHE A CA 1
ATOM 3134 C C . PHE A 1 398 ? -16.382 3.644 6.868 1.00 98.25 398 PHE A C 1
ATOM 3136 O O . PHE A 1 398 ? -15.687 4.653 6.803 1.00 98.25 398 PHE A O 1
ATOM 3143 N N . ASN A 1 399 ? -15.860 2.418 6.809 1.00 97.94 399 ASN A N 1
ATOM 3144 C CA . ASN A 1 399 ? -14.429 2.146 6.614 1.00 97.94 399 ASN A CA 1
ATOM 3145 C C . ASN A 1 399 ? -14.208 0.909 5.727 1.00 97.94 399 ASN A C 1
ATOM 3147 O O . ASN A 1 399 ? -14.894 -0.098 5.903 1.00 97.94 399 ASN A O 1
ATOM 3151 N N . GLY A 1 400 ? -13.245 0.938 4.804 1.00 96.50 400 GLY A N 1
ATOM 3152 C CA . GLY A 1 400 ? -12.954 -0.222 3.956 1.00 96.50 400 GLY A CA 1
ATOM 3153 C C . GLY A 1 400 ? -11.901 0.021 2.877 1.00 96.50 400 GLY A C 1
ATOM 3154 O O . GLY A 1 400 ? -10.952 0.774 3.082 1.00 96.50 400 GLY A O 1
ATOM 3155 N N . SER A 1 401 ? -12.061 -0.642 1.730 1.00 96.44 401 SER A N 1
ATOM 3156 C CA . SER A 1 401 ? -11.184 -0.497 0.557 1.00 96.44 401 SER A CA 1
ATOM 3157 C C . SER A 1 401 ? -11.651 0.603 -0.411 1.00 96.44 401 SER A C 1
ATOM 3159 O O . SER A 1 401 ? -10.825 1.222 -1.085 1.00 96.44 401 SER A O 1
ATOM 3161 N N . TYR A 1 402 ? -12.960 0.876 -0.418 1.00 97.19 402 TYR A N 1
ATOM 3162 C CA . TYR A 1 402 ? -13.676 1.685 -1.406 1.00 97.19 402 TYR A CA 1
ATOM 3163 C C . TYR A 1 402 ? -13.202 3.148 -1.477 1.00 97.19 402 TYR A C 1
ATOM 3165 O O . TYR A 1 402 ? -13.574 3.988 -0.651 1.00 97.19 402 TYR A O 1
ATOM 3173 N N . ASN A 1 403 ? -12.413 3.481 -2.503 1.00 97.62 403 ASN A N 1
ATOM 3174 C CA . ASN A 1 403 ? -12.156 4.878 -2.870 1.00 97.62 403 ASN A CA 1
ATOM 3175 C C . ASN A 1 403 ? -13.430 5.511 -3.466 1.00 97.62 403 ASN A C 1
ATOM 3177 O O . ASN A 1 403 ? -14.297 4.815 -3.984 1.00 97.62 403 ASN A O 1
ATOM 3181 N N . TRP A 1 404 ? -13.562 6.837 -3.427 1.00 98.06 404 TRP A N 1
ATOM 3182 C CA . TRP A 1 404 ? -14.783 7.531 -3.864 1.00 98.06 404 TRP A CA 1
ATOM 3183 C C . TRP A 1 404 ? -14.735 7.844 -5.369 1.00 98.06 404 TRP A C 1
ATOM 3185 O O . TRP A 1 404 ? -14.850 8.994 -5.801 1.00 98.06 404 TRP A O 1
ATOM 3195 N N . THR A 1 405 ? -14.507 6.808 -6.173 1.00 97.94 405 THR A N 1
ATOM 3196 C CA . THR A 1 405 ? -14.194 6.893 -7.606 1.00 97.94 405 THR A CA 1
ATOM 3197 C C . THR A 1 405 ? -15.182 6.086 -8.453 1.00 97.94 405 THR A C 1
ATOM 3199 O O . THR A 1 405 ? -15.939 5.260 -7.939 1.00 97.94 405 THR A O 1
ATOM 3202 N N . TYR A 1 406 ? -15.208 6.323 -9.764 1.00 96.25 406 TYR A N 1
ATOM 3203 C CA . TYR A 1 406 ? -16.050 5.567 -10.693 1.00 96.25 406 TYR A CA 1
ATOM 3204 C C . TYR A 1 406 ? -15.524 4.153 -10.946 1.00 96.25 406 TYR A C 1
ATOM 3206 O O . TYR A 1 406 ? -16.318 3.231 -11.120 1.00 96.25 406 TYR A O 1
ATOM 3214 N N . TYR A 1 407 ? -14.206 3.960 -10.924 1.00 95.00 407 TYR A N 1
ATOM 3215 C CA . TYR A 1 407 ? -13.597 2.634 -11.026 1.00 95.00 407 TYR A CA 1
ATOM 3216 C C . TYR A 1 407 ? -13.908 1.764 -9.791 1.00 95.00 407 TYR A C 1
ATOM 3218 O O . TYR A 1 407 ? -14.185 0.572 -9.934 1.00 95.00 407 TYR A O 1
ATOM 3226 N N . ALA A 1 408 ? -13.967 2.362 -8.593 1.00 95.06 408 ALA A N 1
ATOM 3227 C CA . ALA A 1 408 ? -14.398 1.670 -7.374 1.00 95.06 408 ALA A CA 1
ATOM 3228 C C . ALA A 1 408 ? -15.888 1.267 -7.406 1.00 95.06 408 ALA A C 1
ATOM 3230 O O . ALA A 1 408 ? -16.233 0.166 -6.995 1.00 95.06 408 ALA A O 1
ATOM 3231 N N . ASP A 1 409 ? -16.771 2.127 -7.928 1.00 92.31 409 ASP A N 1
ATOM 3232 C CA . ASP A 1 409 ? -18.220 1.864 -8.016 1.00 92.31 409 ASP A CA 1
ATOM 3233 C C . ASP A 1 409 ? -18.609 0.857 -9.121 1.00 92.31 409 ASP A C 1
ATOM 3235 O O . ASP A 1 409 ? -19.609 0.154 -8.987 1.00 92.31 409 ASP A O 1
ATOM 3239 N N . LEU A 1 410 ? -17.850 0.794 -10.228 1.00 89.19 410 LEU A N 1
ATOM 3240 C CA . LEU A 1 410 ? -18.288 0.139 -11.476 1.00 89.19 410 LEU A CA 1
ATOM 3241 C C . LEU A 1 410 ? -17.368 -0.972 -12.016 1.00 89.19 410 LEU A C 1
ATOM 3243 O O . LEU A 1 410 ? -17.661 -1.510 -13.094 1.00 89.19 410 LEU A O 1
ATOM 3247 N N . ARG A 1 411 ? -16.242 -1.275 -11.352 1.00 88.00 411 ARG A N 1
ATOM 3248 C CA . ARG A 1 411 ? -15.239 -2.253 -11.834 1.00 88.00 411 ARG A CA 1
ATOM 3249 C C . ARG A 1 411 ? -14.520 -3.041 -10.737 1.00 88.00 411 ARG A C 1
ATOM 3251 O O . ARG A 1 411 ? -14.245 -4.216 -10.960 1.00 88.00 411 ARG A O 1
ATOM 3258 N N . ASN A 1 412 ? -14.171 -2.419 -9.612 1.00 90.44 412 ASN A N 1
ATOM 3259 C CA . ASN A 1 412 ? -13.462 -3.106 -8.531 1.00 90.44 412 ASN A CA 1
ATOM 3260 C C . ASN A 1 412 ? -14.394 -3.991 -7.686 1.00 90.44 412 ASN A C 1
ATOM 3262 O O . ASN A 1 412 ? -15.553 -3.657 -7.453 1.00 90.44 412 ASN A O 1
ATOM 3266 N N . GLU A 1 413 ? -13.834 -5.071 -7.141 1.00 92.62 413 GLU A N 1
ATOM 3267 C CA . GLU A 1 413 ? -14.404 -5.781 -5.992 1.00 92.62 413 GLU A CA 1
ATOM 3268 C C . GLU A 1 413 ? -13.991 -5.024 -4.718 1.00 92.62 413 GLU A C 1
ATOM 3270 O O . GLU A 1 413 ? -12.827 -5.060 -4.316 1.00 92.62 413 GLU A O 1
ATOM 3275 N N . GLU A 1 414 ? -14.927 -4.293 -4.113 1.00 94.88 414 GLU A N 1
ATOM 3276 C CA . GLU A 1 414 ? -14.681 -3.403 -2.970 1.00 94.88 414 GLU A CA 1
ATOM 3277 C C . GLU A 1 414 ? -15.496 -3.833 -1.742 1.00 94.88 414 GLU A C 1
ATOM 3279 O O . GLU A 1 414 ? -16.581 -4.406 -1.860 1.00 94.88 414 GLU A O 1
ATOM 3284 N N . ASN A 1 415 ? -15.020 -3.491 -0.543 1.00 96.19 415 ASN A N 1
ATOM 3285 C CA . ASN A 1 415 ? -15.785 -3.642 0.692 1.00 96.19 415 ASN A CA 1
ATOM 3286 C C . ASN A 1 415 ? -15.856 -2.334 1.486 1.00 96.19 415 ASN A C 1
ATOM 3288 O O . ASN A 1 415 ? -14.892 -1.567 1.544 1.00 96.19 415 ASN A O 1
ATOM 3292 N N . VAL A 1 416 ? -16.971 -2.138 2.192 1.00 97.44 416 VAL A N 1
ATOM 3293 C CA . VAL A 1 416 ? -17.107 -1.141 3.263 1.00 97.44 416 VAL A CA 1
ATOM 3294 C C . VAL A 1 416 ? -17.834 -1.754 4.452 1.00 97.44 416 VAL A C 1
ATOM 3296 O O . VAL A 1 416 ? -18.835 -2.452 4.308 1.00 97.44 416 VAL A O 1
ATOM 3299 N N . LEU A 1 417 ? -17.314 -1.483 5.641 1.00 97.56 417 LEU A N 1
ATOM 3300 C CA . LEU A 1 417 ? -17.889 -1.837 6.925 1.00 97.56 417 LEU A CA 1
ATOM 3301 C C . LEU A 1 417 ? -18.547 -0.586 7.514 1.00 97.56 417 LEU A C 1
ATOM 3303 O O . LEU A 1 417 ? -17.859 0.400 7.786 1.00 97.56 417 LEU A O 1
ATOM 3307 N N . GLN A 1 418 ? -19.868 -0.622 7.677 1.00 97.25 418 GLN A N 1
ATOM 3308 C CA . GLN A 1 418 ? -20.619 0.383 8.419 1.00 97.25 418 GLN A CA 1
ATOM 3309 C C . GLN A 1 418 ? -20.645 -0.006 9.900 1.00 97.25 418 GLN A C 1
ATOM 3311 O O . GLN A 1 418 ? -20.971 -1.147 10.237 1.00 97.25 418 GLN A O 1
ATOM 3316 N N . VAL A 1 419 ? -20.311 0.944 10.771 1.00 96.12 419 VAL A N 1
ATOM 3317 C CA . VAL A 1 419 ? -20.312 0.795 12.230 1.00 96.12 419 VAL A CA 1
ATOM 3318 C C . VAL A 1 419 ? -21.162 1.906 12.842 1.00 96.12 419 VAL A C 1
ATOM 3320 O O . VAL A 1 419 ? -20.940 3.081 12.551 1.00 96.12 419 VAL A O 1
ATOM 3323 N N . GLN A 1 420 ? -22.110 1.541 13.701 1.00 93.31 420 GLN A N 1
ATOM 3324 C CA . GLN A 1 420 ? -22.886 2.459 14.544 1.00 93.31 420 GLN A CA 1
ATOM 3325 C C . GLN A 1 420 ? -22.887 1.942 15.989 1.00 93.31 420 GLN A C 1
ATOM 3327 O O . GLN A 1 420 ? -22.507 0.797 16.241 1.00 93.31 420 GLN A O 1
ATOM 3332 N N . ASP A 1 421 ? -23.271 2.790 16.947 1.00 85.81 421 ASP A N 1
ATOM 3333 C CA . ASP A 1 421 ? -23.361 2.450 18.382 1.00 85.81 421 ASP A CA 1
ATOM 3334 C C . ASP A 1 421 ? -22.049 1.934 19.028 1.00 85.81 421 ASP A C 1
ATOM 3336 O O . ASP A 1 421 ? -22.033 1.451 20.158 1.00 85.81 421 ASP A O 1
ATOM 3340 N N . CYS A 1 422 ? -20.908 2.079 18.345 1.00 89.81 422 CYS A N 1
ATOM 3341 C CA . CYS A 1 422 ? -19.596 1.623 18.807 1.00 89.81 422 CYS A CA 1
ATOM 3342 C C . CYS A 1 422 ? -18.687 2.815 19.146 1.00 89.81 422 CYS A C 1
ATOM 3344 O O . CYS A 1 422 ? -17.772 3.165 18.396 1.00 89.81 422 CYS A O 1
ATOM 3346 N N . SER A 1 423 ? -18.971 3.475 20.273 1.00 87.44 423 SER A N 1
ATOM 3347 C CA . SER A 1 423 ? -18.330 4.737 20.680 1.00 87.44 423 SER A CA 1
ATOM 3348 C C . SER A 1 423 ? -16.800 4.671 20.753 1.00 87.44 423 SER A C 1
ATOM 3350 O O . SER A 1 423 ? -16.133 5.645 20.410 1.00 87.44 423 SER A O 1
ATOM 3352 N N . THR A 1 424 ? -16.228 3.525 21.131 1.00 89.25 424 THR A N 1
ATOM 3353 C CA . THR A 1 424 ? -14.774 3.302 21.160 1.00 89.25 424 THR A CA 1
ATOM 3354 C C . THR A 1 424 ? -14.162 3.342 19.760 1.00 89.25 424 THR A C 1
ATOM 3356 O O . THR A 1 424 ? -13.219 4.097 19.532 1.00 89.25 424 THR A O 1
ATOM 3359 N N . THR A 1 425 ? -14.719 2.600 18.797 1.00 92.12 425 THR A N 1
ATOM 3360 C CA . THR A 1 425 ? -14.255 2.607 17.400 1.00 92.12 425 THR A CA 1
ATOM 3361 C C . THR A 1 425 ? -14.458 3.973 16.744 1.00 92.12 425 THR A C 1
ATOM 3363 O O . THR A 1 425 ? -13.544 4.470 16.086 1.00 92.12 425 THR A O 1
ATOM 3366 N N . LEU A 1 426 ? -15.613 4.610 16.964 1.00 92.94 426 LEU A N 1
ATOM 3367 C CA . LEU A 1 426 ? -15.907 5.960 16.470 1.00 92.94 426 LEU A CA 1
ATOM 3368 C C . LEU A 1 426 ? -14.872 6.976 16.990 1.00 92.94 426 LEU A C 1
ATOM 3370 O O . LEU A 1 426 ? -14.291 7.725 16.202 1.00 92.94 426 LEU A O 1
ATOM 3374 N N . ALA A 1 427 ? -14.553 6.935 18.289 1.00 92.38 427 ALA A N 1
ATOM 3375 C CA . ALA A 1 427 ? -13.529 7.784 18.894 1.00 92.38 427 ALA A CA 1
ATOM 3376 C C . ALA A 1 427 ? -12.113 7.508 18.352 1.00 92.38 427 ALA A C 1
ATOM 3378 O O . ALA A 1 427 ? -11.367 8.457 18.112 1.00 92.38 427 ALA A O 1
ATOM 3379 N N . SER A 1 428 ? -11.736 6.245 18.109 1.00 94.69 428 SER A N 1
ATOM 3380 C CA . SER A 1 428 ? -10.432 5.907 17.513 1.00 94.69 428 SER A CA 1
ATOM 3381 C C . SER A 1 428 ? -10.274 6.456 16.092 1.00 94.69 428 SER A C 1
ATOM 3383 O O . SER A 1 428 ? -9.239 7.045 15.780 1.00 94.69 428 SER A O 1
ATOM 3385 N N . PHE A 1 429 ? -11.295 6.320 15.239 1.00 96.94 429 PHE A N 1
ATOM 3386 C CA . PHE A 1 429 ? -11.255 6.879 13.883 1.00 96.94 429 PHE A CA 1
ATOM 3387 C C . PHE A 1 429 ? -11.276 8.413 13.890 1.00 96.94 429 PHE A C 1
ATOM 3389 O O . PHE A 1 429 ? -10.567 9.032 13.096 1.00 96.94 429 PHE A O 1
ATOM 3396 N N . LYS A 1 430 ? -12.007 9.041 14.824 1.00 96.81 430 LYS A N 1
ATOM 3397 C CA . LYS A 1 430 ? -11.976 10.499 15.007 1.00 96.81 430 LYS A CA 1
ATOM 3398 C C . LYS A 1 430 ? -10.587 10.977 15.439 1.00 96.81 430 LYS A C 1
ATOM 3400 O O . LYS A 1 430 ? -10.078 11.950 14.892 1.00 96.81 430 LYS A O 1
ATOM 3405 N N . ALA A 1 431 ? -9.939 10.276 16.371 1.00 96.50 431 ALA A N 1
ATOM 3406 C CA . ALA A 1 431 ? -8.583 10.600 16.810 1.00 96.50 431 ALA A CA 1
ATOM 3407 C C . ALA A 1 431 ? -7.552 10.483 15.670 1.00 96.50 431 ALA A C 1
ATOM 3409 O O . ALA A 1 431 ? -6.695 11.354 15.538 1.00 96.50 431 ALA A O 1
ATOM 3410 N N . GLU A 1 432 ? -7.660 9.462 14.812 1.00 96.94 432 GLU A N 1
ATOM 3411 C CA . GLU A 1 432 ? -6.817 9.332 13.614 1.00 96.94 432 GLU A CA 1
ATOM 3412 C C . GLU A 1 432 ? -7.084 10.455 12.597 1.00 96.94 432 GLU A C 1
ATOM 3414 O O . GLU A 1 432 ? -6.136 11.038 12.070 1.00 96.94 432 GLU A O 1
ATOM 3419 N N . PHE A 1 433 ? -8.350 10.824 12.367 1.00 97.44 433 PHE A N 1
ATOM 3420 C CA . PHE A 1 433 ? -8.707 11.953 11.503 1.00 97.44 433 PHE A CA 1
ATOM 3421 C C . PHE A 1 433 ? -8.090 13.270 11.999 1.00 97.44 433 PHE A C 1
ATOM 3423 O O . PHE A 1 433 ? -7.427 13.977 11.237 1.00 97.44 433 PHE A O 1
ATOM 3430 N N . GLU A 1 434 ? -8.239 13.576 13.291 1.00 97.00 434 GLU A N 1
ATOM 3431 C CA . GLU A 1 434 ? -7.637 14.760 13.911 1.00 97.00 434 GLU A CA 1
ATOM 3432 C C . GLU A 1 434 ? -6.100 14.713 13.873 1.00 97.00 434 GLU A C 1
ATOM 3434 O O . GLU A 1 434 ? -5.476 15.735 13.594 1.00 97.00 434 GLU A O 1
ATOM 3439 N N . ARG A 1 435 ? -5.471 13.544 14.069 1.00 96.44 435 ARG A N 1
ATOM 3440 C CA . ARG A 1 435 ? -4.009 13.377 13.967 1.00 96.44 435 ARG A CA 1
ATOM 3441 C C . ARG A 1 435 ? -3.494 13.663 12.553 1.00 96.44 435 ARG A C 1
ATOM 3443 O O . ARG A 1 435 ? -2.480 14.343 12.399 1.00 96.44 435 ARG A O 1
ATOM 3450 N N . ILE A 1 436 ? -4.182 13.176 11.517 1.00 94.62 436 ILE A N 1
ATOM 3451 C CA . ILE A 1 436 ? -3.833 13.475 10.118 1.00 94.62 436 ILE A CA 1
ATOM 3452 C C . ILE A 1 436 ? -4.027 14.971 9.849 1.00 94.62 436 ILE A C 1
ATOM 3454 O O . ILE A 1 436 ? -3.122 15.618 9.328 1.00 94.62 436 ILE A O 1
ATOM 3458 N N . LYS A 1 437 ? -5.162 15.545 10.262 1.00 94.50 437 LYS A N 1
ATOM 3459 C CA . LYS A 1 437 ? -5.458 16.975 10.094 1.00 94.50 437 LYS A CA 1
ATOM 3460 C C . LYS A 1 437 ? -4.408 17.865 10.774 1.00 94.50 437 LYS A C 1
ATOM 3462 O O . LYS A 1 437 ? -3.940 18.816 10.162 1.00 94.50 437 LYS A O 1
ATOM 3467 N N . GLN A 1 438 ? -3.960 17.516 11.982 1.00 93.25 438 GLN A N 1
ATOM 3468 C CA . GLN A 1 438 ? -2.864 18.200 12.685 1.00 93.25 438 GLN A CA 1
ATOM 3469 C C . GLN A 1 438 ? -1.522 18.100 11.943 1.00 93.25 438 GLN A C 1
ATOM 3471 O O . GLN A 1 438 ? -0.770 19.070 11.927 1.00 93.25 438 GLN A O 1
ATOM 3476 N N . HIS A 1 439 ? -1.227 16.959 11.311 1.00 91.12 439 HIS A N 1
ATOM 3477 C CA . HIS A 1 439 ? -0.007 16.774 10.520 1.00 91.12 439 HIS A CA 1
ATOM 3478 C C . HIS A 1 439 ? -0.019 17.574 9.205 1.00 91.12 439 HIS A C 1
ATOM 3480 O O . HIS A 1 439 ? 1.019 18.091 8.799 1.00 91.12 439 HIS A O 1
ATOM 3486 N N . LEU A 1 440 ? -1.184 17.705 8.559 1.00 92.06 440 LEU A N 1
ATOM 3487 C CA . LEU A 1 440 ? -1.360 18.503 7.337 1.00 92.06 440 LEU A CA 1
ATOM 3488 C C . LEU A 1 440 ? -1.526 20.011 7.620 1.00 92.06 440 LEU A C 1
ATOM 3490 O O . LEU A 1 440 ? -1.241 20.840 6.759 1.00 92.06 440 LEU A O 1
ATOM 3494 N N . GLY A 1 441 ? -1.945 20.382 8.834 1.00 92.25 441 GLY A N 1
ATOM 3495 C CA . GLY A 1 441 ? -2.008 21.762 9.309 1.00 92.25 441 GLY A CA 1
ATOM 3496 C C . GLY A 1 441 ? -3.305 22.487 8.937 1.00 92.25 441 GLY A C 1
ATOM 3497 O O . GLY A 1 441 ? -4.393 22.123 9.384 1.00 92.25 441 GLY A O 1
ATOM 3498 N N . SER A 1 442 ? -3.188 23.581 8.184 1.00 93.06 442 SER A N 1
ATOM 3499 C CA . SER A 1 442 ? -4.323 24.438 7.810 1.00 93.06 442 SER A CA 1
ATOM 3500 C C . SER A 1 442 ? -5.088 23.891 6.598 1.00 93.06 442 SER A C 1
ATOM 3502 O O . SER A 1 442 ? -4.471 23.295 5.716 1.00 93.06 442 SER A O 1
ATOM 3504 N N . PRO A 1 443 ? -6.411 24.130 6.497 1.00 95.38 443 PRO A N 1
ATOM 3505 C CA . PRO A 1 443 ? -7.163 23.775 5.301 1.00 95.38 443 PRO A CA 1
ATOM 3506 C C . PRO A 1 443 ? -6.721 24.601 4.087 1.00 95.38 443 PRO A C 1
ATOM 3508 O O . PRO A 1 443 ? -6.308 25.759 4.200 1.00 95.38 443 PRO A O 1
ATOM 3511 N N . VAL A 1 444 ? -6.855 23.989 2.917 1.00 94.00 444 VAL A N 1
ATOM 3512 C CA . VAL A 1 444 ? -6.563 24.552 1.600 1.00 94.00 444 VAL A CA 1
ATOM 3513 C C . VAL A 1 444 ? -7.540 25.690 1.295 1.00 94.00 444 VAL A C 1
ATOM 3515 O O . VAL A 1 444 ? -8.751 25.529 1.430 1.00 94.00 444 VAL A O 1
ATOM 3518 N N . THR A 1 445 ? -7.019 26.844 0.871 1.00 92.69 445 THR A N 1
ATOM 3519 C CA . THR A 1 445 ? -7.811 28.057 0.582 1.00 92.69 445 THR A CA 1
ATOM 3520 C C . THR A 1 445 ? -8.014 28.325 -0.910 1.00 92.69 445 THR A C 1
ATOM 3522 O O . THR A 1 445 ? -8.925 29.061 -1.282 1.00 92.69 445 THR A O 1
ATOM 3525 N N . SER A 1 446 ? -7.192 27.730 -1.774 1.00 90.44 446 SER A N 1
ATOM 3526 C CA . SER A 1 446 ? -7.328 27.762 -3.231 1.00 90.44 446 SER A CA 1
ATOM 3527 C C . SER A 1 446 ? -6.672 26.528 -3.852 1.00 90.44 446 SER A C 1
ATOM 3529 O O . SER A 1 446 ? -5.807 25.901 -3.241 1.00 90.44 446 SER A O 1
ATOM 3531 N N . ILE A 1 447 ? -7.104 26.157 -5.058 1.00 90.25 447 ILE A N 1
ATOM 3532 C CA . ILE A 1 447 ? -6.636 24.959 -5.764 1.00 90.25 447 ILE A CA 1
ATOM 3533 C C . ILE A 1 447 ? -6.333 25.335 -7.210 1.00 90.25 447 ILE A C 1
ATOM 3535 O O . ILE A 1 447 ? -7.155 25.973 -7.869 1.00 90.25 447 ILE A O 1
ATOM 3539 N N . THR A 1 448 ? -5.180 24.889 -7.698 1.00 88.19 448 THR A N 1
ATOM 3540 C CA . THR A 1 448 ? -4.814 24.922 -9.115 1.00 88.19 448 THR A CA 1
ATOM 3541 C C . THR A 1 448 ? -4.739 23.474 -9.607 1.00 88.19 448 THR A C 1
ATOM 3543 O O . THR A 1 448 ? -3.976 22.706 -9.016 1.00 88.19 448 THR A O 1
ATOM 3546 N N . PRO A 1 449 ? -5.499 23.081 -10.647 1.00 89.56 449 PRO A N 1
ATOM 3547 C CA . PRO A 1 449 ? -5.353 21.774 -11.284 1.00 89.56 449 PRO A CA 1
ATOM 3548 C C . PRO A 1 449 ? -3.944 21.561 -11.834 1.00 89.56 449 PRO A C 1
ATOM 3550 O O . PRO A 1 449 ? -3.359 22.486 -12.402 1.00 89.56 449 PRO A O 1
ATOM 3553 N N . PHE A 1 450 ? -3.411 20.346 -11.707 1.00 88.44 450 PHE A N 1
ATOM 3554 C CA . PHE A 1 450 ? -2.127 20.008 -12.311 1.00 88.44 450 PHE A CA 1
ATOM 3555 C C . PHE A 1 450 ? -2.254 19.907 -13.843 1.00 88.44 450 PHE A C 1
ATOM 3557 O O . PHE A 1 450 ? -3.209 19.296 -14.342 1.00 88.44 450 PHE A O 1
ATOM 3564 N N . PRO A 1 451 ? -1.302 20.474 -14.608 1.00 84.75 451 PRO A N 1
ATOM 3565 C CA . PRO A 1 451 ? -1.223 20.284 -16.052 1.00 84.75 451 PRO A CA 1
ATOM 3566 C C . PRO A 1 451 ? -0.704 18.868 -16.363 1.00 84.75 451 PRO A C 1
ATOM 3568 O O . PRO A 1 451 ? -0.049 18.246 -15.523 1.00 84.75 451 PRO A O 1
ATOM 3571 N N . ALA A 1 452 ? -1.020 18.316 -17.539 1.00 79.19 452 ALA A N 1
ATOM 3572 C CA . ALA A 1 452 ? -0.746 16.907 -17.866 1.00 79.19 452 ALA A CA 1
ATOM 3573 C C . ALA A 1 452 ? 0.748 16.531 -17.771 1.00 79.19 452 ALA A C 1
ATOM 3575 O O . ALA A 1 452 ? 1.092 15.405 -17.417 1.00 79.19 452 ALA A O 1
ATOM 3576 N N . GLU A 1 453 ? 1.638 17.493 -18.001 1.00 80.19 453 GLU A N 1
ATOM 3577 C CA . GLU A 1 453 ? 3.089 17.364 -17.890 1.00 80.19 453 GLU A CA 1
ATOM 3578 C C . GLU A 1 453 ? 3.569 17.117 -16.446 1.00 80.19 453 GLU A C 1
ATOM 3580 O O . GLU A 1 453 ? 4.635 16.534 -16.248 1.00 80.19 453 GLU A O 1
ATOM 3585 N N . GLU A 1 454 ? 2.791 17.507 -15.426 1.00 76.56 454 GLU A N 1
ATOM 3586 C CA . GLU A 1 454 ? 3.088 17.197 -14.020 1.00 76.56 454 GLU A CA 1
ATOM 3587 C C . GLU A 1 454 ? 2.652 15.785 -13.599 1.00 76.56 454 GLU A C 1
ATOM 3589 O O . GLU A 1 454 ? 2.988 15.366 -12.496 1.00 76.56 454 GLU A O 1
ATOM 3594 N N . MET A 1 455 ? 1.965 15.001 -14.439 1.00 76.25 455 MET A N 1
ATOM 3595 C CA . MET A 1 455 ? 1.494 13.654 -14.070 1.00 76.25 455 MET A CA 1
ATOM 3596 C C . MET A 1 455 ? 2.618 12.746 -13.541 1.00 76.25 455 MET A C 1
ATOM 3598 O O . MET A 1 455 ? 2.444 12.079 -12.520 1.00 76.25 455 MET A O 1
ATOM 3602 N N . GLY A 1 456 ? 3.805 12.820 -14.156 1.00 73.62 456 GLY A N 1
ATOM 3603 C CA . GLY A 1 456 ? 4.996 12.062 -13.753 1.00 73.62 456 GLY A CA 1
ATOM 3604 C C . GLY A 1 456 ? 5.559 12.411 -12.366 1.00 73.62 456 GLY A C 1
ATOM 3605 O O . GLY A 1 456 ? 6.395 11.685 -11.834 1.00 73.62 456 GLY A O 1
ATOM 3606 N N . ARG A 1 457 ? 5.092 13.498 -11.733 1.00 74.19 457 ARG A N 1
ATOM 3607 C CA . ARG A 1 457 ? 5.395 13.846 -10.331 1.00 74.19 457 ARG A CA 1
ATOM 3608 C C . ARG A 1 457 ? 4.689 12.918 -9.334 1.00 74.19 457 ARG A C 1
ATOM 3610 O O . ARG A 1 457 ? 5.133 12.805 -8.194 1.00 74.19 457 ARG A O 1
ATOM 3617 N N . PHE A 1 458 ? 3.597 12.280 -9.752 1.00 72.31 458 PHE A N 1
ATOM 3618 C CA . PHE A 1 458 ? 2.722 11.454 -8.911 1.00 72.31 458 PHE A CA 1
ATOM 3619 C C . PHE A 1 458 ? 2.776 9.964 -9.280 1.00 72.31 458 PHE A C 1
ATOM 3621 O O . PHE A 1 458 ? 2.032 9.158 -8.717 1.00 72.31 458 PHE A O 1
ATOM 3628 N N . GLU A 1 459 ? 3.643 9.608 -10.230 1.00 66.06 459 GLU A N 1
ATOM 3629 C CA . GLU A 1 459 ? 3.691 8.298 -10.867 1.00 66.06 459 GLU A CA 1
ATOM 3630 C C . GLU A 1 459 ? 4.017 7.188 -9.853 1.00 66.06 459 GLU A C 1
ATOM 3632 O O . GLU A 1 459 ? 4.995 7.235 -9.102 1.00 66.06 459 GLU A O 1
ATOM 3637 N N . ARG A 1 460 ? 3.154 6.173 -9.814 1.00 65.62 460 ARG A N 1
ATOM 3638 C CA . ARG A 1 460 ? 3.261 4.989 -8.954 1.00 65.62 460 ARG A CA 1
ATOM 3639 C C . ARG A 1 460 ? 2.834 3.766 -9.763 1.00 65.62 460 ARG A C 1
ATOM 3641 O O . ARG A 1 460 ? 2.119 3.895 -10.757 1.00 65.62 460 ARG A O 1
ATOM 3648 N N . ILE A 1 461 ? 3.236 2.573 -9.323 1.00 52.94 461 ILE A N 1
ATOM 3649 C CA . ILE A 1 461 ? 2.874 1.307 -9.981 1.00 52.94 461 ILE A CA 1
ATOM 3650 C C . ILE A 1 461 ? 1.347 1.251 -10.184 1.00 52.94 461 ILE A C 1
ATOM 3652 O O . ILE A 1 461 ? 0.584 1.387 -9.230 1.00 52.94 461 ILE A O 1
ATOM 3656 N N . ASN A 1 462 ? 0.923 1.073 -11.439 1.00 68.44 462 ASN A N 1
ATOM 3657 C CA . ASN A 1 462 ? -0.470 1.025 -11.911 1.00 68.44 462 ASN A CA 1
ATOM 3658 C C . ASN A 1 462 ? -1.306 2.322 -11.750 1.00 68.44 462 ASN A C 1
ATOM 3660 O O . ASN A 1 462 ? -2.510 2.292 -12.001 1.00 68.44 462 ASN A O 1
ATOM 3664 N N . PHE A 1 463 ? -0.704 3.470 -11.404 1.00 84.25 463 PHE A N 1
ATOM 3665 C CA . PHE A 1 463 ? -1.407 4.760 -11.257 1.00 84.25 463 PHE A CA 1
ATOM 3666 C C . PHE A 1 463 ? -2.104 5.204 -12.556 1.00 84.25 463 PHE A C 1
ATOM 3668 O O . PHE A 1 463 ? -3.294 5.524 -12.546 1.00 84.25 463 PHE A O 1
ATOM 3675 N N . ARG A 1 464 ? -1.380 5.152 -13.685 1.00 87.25 464 ARG A N 1
ATOM 3676 C CA . ARG A 1 464 ? -1.894 5.503 -15.022 1.00 87.25 464 ARG A CA 1
ATOM 3677 C C . ARG A 1 464 ? -3.105 4.650 -15.407 1.00 87.25 464 ARG A C 1
ATOM 3679 O O . ARG A 1 464 ? -4.144 5.173 -15.797 1.00 87.25 464 ARG A O 1
ATOM 3686 N N . GLU A 1 465 ? -2.988 3.336 -15.228 1.00 90.25 465 GLU A N 1
ATOM 3687 C CA . GLU A 1 465 ? -4.045 2.371 -15.543 1.00 90.25 465 GLU A CA 1
ATOM 3688 C C . GLU A 1 465 ? -5.310 2.615 -14.704 1.00 90.25 465 GLU A C 1
ATOM 3690 O O . GLU A 1 465 ? -6.416 2.614 -15.245 1.00 90.25 465 GLU A O 1
ATOM 3695 N N . TYR A 1 466 ? -5.154 2.883 -13.400 1.00 92.69 466 TYR A N 1
ATOM 3696 C CA . TYR A 1 466 ? -6.273 3.214 -12.514 1.00 92.69 466 TYR A CA 1
ATOM 3697 C C . TYR A 1 466 ? -7.000 4.480 -12.984 1.00 92.69 466 TYR A C 1
ATOM 3699 O O . TYR A 1 466 ? -8.219 4.464 -13.154 1.00 92.69 466 TYR A O 1
ATOM 3707 N N . LEU A 1 467 ? -6.260 5.563 -13.246 1.00 92.50 467 LEU A N 1
ATOM 3708 C CA . LEU A 1 467 ? -6.832 6.829 -13.707 1.00 92.50 467 LEU A CA 1
ATOM 3709 C C . LEU A 1 467 ? -7.522 6.687 -15.074 1.00 92.50 467 LEU A C 1
ATOM 3711 O O . LEU A 1 467 ? -8.651 7.138 -15.241 1.00 92.50 467 LEU A O 1
ATOM 3715 N N . SER A 1 468 ? -6.884 6.022 -16.040 1.00 94.12 468 SER A N 1
ATOM 3716 C CA . SER A 1 468 ? -7.461 5.796 -17.371 1.00 94.12 468 SER A CA 1
ATOM 3717 C C . SER A 1 468 ? -8.798 5.043 -17.297 1.00 94.12 468 SER A C 1
ATOM 3719 O O . SER A 1 468 ? -9.782 5.439 -17.930 1.00 94.12 468 SER A O 1
ATOM 3721 N N . LYS A 1 469 ? -8.872 3.992 -16.468 1.00 95.81 469 LYS A N 1
ATOM 3722 C CA . LYS A 1 469 ? -10.101 3.211 -16.264 1.00 95.81 469 LYS A CA 1
ATOM 3723 C C . LYS A 1 469 ? -11.157 3.945 -15.432 1.00 95.81 469 LYS A C 1
ATOM 3725 O O . LYS A 1 469 ? -12.349 3.731 -15.656 1.00 95.81 469 LYS A O 1
ATOM 3730 N N . ASP A 1 470 ? -10.761 4.837 -14.525 1.00 96.69 470 ASP A N 1
ATOM 3731 C CA . ASP A 1 470 ? -11.694 5.723 -13.818 1.00 96.69 470 ASP A CA 1
ATOM 3732 C C . ASP A 1 470 ? -12.343 6.742 -14.760 1.00 96.69 470 ASP A C 1
ATOM 3734 O O . ASP A 1 470 ? -13.560 6.926 -14.728 1.00 96.69 470 ASP A O 1
ATOM 3738 N N . ILE A 1 471 ? -11.562 7.335 -15.668 1.00 95.81 471 ILE A N 1
ATOM 3739 C CA . ILE A 1 471 ? -12.074 8.264 -16.682 1.00 95.81 471 ILE A CA 1
ATOM 3740 C C . ILE A 1 471 ? -13.031 7.549 -17.646 1.00 95.81 471 ILE A C 1
ATOM 3742 O O . ILE A 1 471 ? -14.116 8.069 -17.917 1.00 95.81 471 ILE A O 1
ATOM 3746 N N . GLU A 1 472 ? -12.684 6.344 -18.117 1.00 96.38 472 GLU A N 1
ATOM 3747 C CA . GLU A 1 472 ? -13.598 5.490 -18.894 1.00 96.38 472 GLU A CA 1
ATOM 3748 C C . GLU A 1 472 ? -14.899 5.239 -18.123 1.00 96.38 472 GLU A C 1
ATOM 3750 O O . GLU A 1 472 ? -15.981 5.554 -18.622 1.00 96.38 472 GLU A O 1
ATOM 3755 N N . SER A 1 473 ? -14.794 4.772 -16.875 1.00 96.94 473 SER A N 1
ATOM 3756 C CA . SER A 1 473 ? -15.944 4.453 -16.023 1.00 96.94 473 SER A CA 1
ATOM 3757 C C . SER A 1 473 ? -16.841 5.678 -15.784 1.00 96.94 473 SER A C 1
ATOM 3759 O O . SER A 1 473 ? -18.069 5.574 -15.873 1.00 96.94 473 SER A O 1
ATOM 3761 N N . ARG A 1 474 ? -16.250 6.864 -15.577 1.00 95.62 474 ARG A N 1
ATOM 3762 C CA . ARG A 1 474 ? -16.948 8.151 -15.418 1.00 95.62 474 ARG A CA 1
ATOM 3763 C C . ARG A 1 474 ? -17.688 8.576 -16.681 1.00 95.62 474 ARG A C 1
ATOM 3765 O O . ARG A 1 474 ? -18.836 9.020 -16.598 1.00 95.62 474 ARG A O 1
ATOM 3772 N N . VAL A 1 475 ? -17.081 8.420 -17.859 1.00 94.75 475 VAL A N 1
ATOM 3773 C CA . VAL A 1 475 ? -17.739 8.717 -19.142 1.00 94.75 475 VAL A CA 1
ATOM 3774 C C . VAL A 1 475 ? -18.845 7.695 -19.435 1.00 94.75 475 VAL A C 1
ATOM 3776 O O . VAL A 1 475 ? -19.959 8.093 -19.784 1.00 94.75 475 VAL A O 1
ATOM 3779 N N . THR A 1 476 ? -18.599 6.403 -19.198 1.00 94.25 476 THR A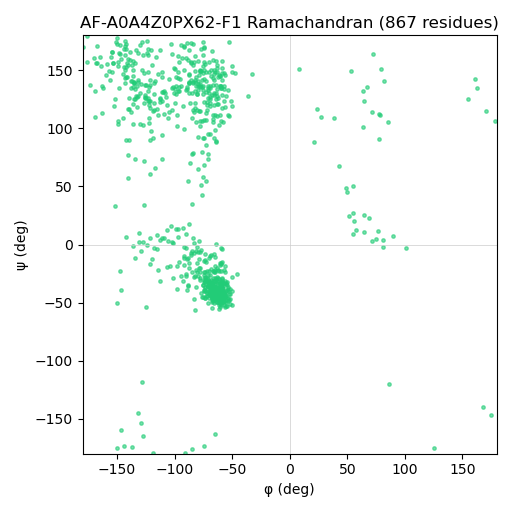 N 1
ATOM 3780 C CA . THR A 1 476 ? -19.598 5.322 -19.270 1.00 94.25 476 THR A CA 1
ATOM 3781 C C . THR A 1 476 ? -20.816 5.621 -18.390 1.00 94.25 476 THR A C 1
ATOM 3783 O O . THR A 1 476 ? -21.956 5.496 -18.847 1.00 94.25 476 THR A O 1
ATOM 3786 N N . HIS A 1 477 ? -20.606 6.058 -17.145 1.00 92.19 477 HIS A N 1
ATOM 3787 C CA . HIS A 1 477 ? -21.686 6.436 -16.228 1.00 92.19 477 HIS A CA 1
ATOM 3788 C C . HIS A 1 477 ? -22.423 7.700 -16.667 1.00 92.19 477 HIS A C 1
ATOM 3790 O O . HIS A 1 477 ? -23.655 7.744 -16.657 1.00 92.19 477 HIS A O 1
ATOM 3796 N N . THR A 1 478 ? -21.680 8.718 -17.108 1.00 89.81 478 THR A N 1
ATOM 3797 C CA . THR A 1 478 ? -22.247 9.997 -17.553 1.00 89.81 478 THR A CA 1
ATOM 3798 C C . THR A 1 478 ? -23.152 9.804 -18.769 1.00 89.81 478 THR A C 1
ATOM 3800 O O . THR A 1 478 ? -24.256 10.339 -18.782 1.00 89.81 478 THR A O 1
ATOM 3803 N N . ARG A 1 479 ? -22.771 8.969 -19.749 1.00 89.00 479 ARG A N 1
ATOM 3804 C CA . ARG A 1 479 ? -23.645 8.634 -20.893 1.00 89.00 479 ARG A CA 1
ATOM 3805 C C . ARG A 1 479 ? -24.945 7.945 -20.467 1.00 89.00 479 ARG A C 1
ATOM 3807 O O . ARG A 1 479 ? -25.987 8.221 -21.055 1.00 89.00 479 ARG A O 1
ATOM 3814 N N . LYS A 1 480 ? -24.891 7.054 -19.468 1.00 89.00 480 LYS A N 1
ATOM 3815 C CA . LYS A 1 480 ? -26.060 6.309 -18.961 1.00 89.00 480 LYS A CA 1
ATOM 3816 C C . LYS A 1 480 ? -27.027 7.197 -18.173 1.00 89.00 480 LYS A C 1
ATOM 3818 O O . LYS A 1 480 ? -28.235 7.063 -18.330 1.00 89.00 480 LYS A O 1
ATOM 3823 N N . THR A 1 481 ? -26.505 8.084 -17.327 1.00 84.62 481 THR A N 1
ATOM 3824 C CA . THR A 1 481 ? -27.306 8.901 -16.392 1.00 84.62 481 THR A CA 1
ATOM 382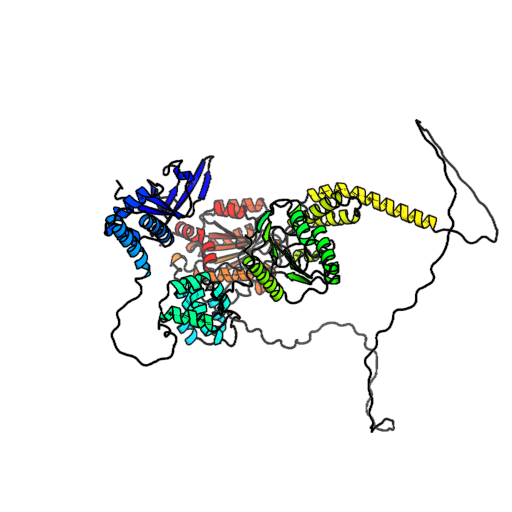5 C C . THR A 1 481 ? -27.663 10.287 -16.923 1.00 84.62 481 THR A C 1
ATOM 3827 O O . THR A 1 481 ? -28.685 10.850 -16.534 1.00 84.62 481 THR A O 1
ATOM 3830 N N . ARG A 1 482 ? -26.848 10.849 -17.822 1.00 84.38 482 ARG A N 1
ATOM 3831 C CA . ARG A 1 482 ? -27.024 12.181 -18.417 1.00 84.38 482 ARG A CA 1
ATOM 3832 C C . ARG A 1 482 ? -26.795 12.124 -19.940 1.00 84.38 482 ARG A C 1
ATOM 3834 O O . ARG A 1 482 ? -25.790 12.646 -20.421 1.00 84.38 482 ARG A O 1
ATOM 3841 N N . PRO A 1 483 ? -27.728 11.556 -20.735 1.00 79.19 483 PRO A N 1
ATOM 3842 C CA . PRO A 1 483 ? -27.588 11.459 -22.197 1.00 79.19 483 PRO A CA 1
ATOM 3843 C C . PRO A 1 483 ? -27.431 12.803 -22.930 1.00 79.19 483 PRO A C 1
ATOM 3845 O O . PRO A 1 483 ? -27.038 12.824 -24.091 1.00 79.19 483 PRO A O 1
ATOM 3848 N N . THR A 1 484 ? -27.740 13.921 -22.264 1.00 78.31 484 THR A N 1
ATOM 3849 C CA . THR A 1 484 ? -27.580 15.299 -22.759 1.00 78.31 484 THR A CA 1
ATOM 3850 C C . THR A 1 484 ? -26.284 15.976 -22.287 1.00 78.31 484 THR A C 1
ATOM 3852 O O . THR A 1 484 ? -26.179 17.200 -22.360 1.00 78.31 484 THR A O 1
ATOM 3855 N N . ALA A 1 485 ? -25.324 15.231 -21.730 1.00 82.88 485 ALA A N 1
ATOM 3856 C CA . ALA A 1 485 ? -24.003 15.761 -21.398 1.00 82.88 485 ALA A CA 1
ATOM 3857 C C . ALA A 1 485 ? -23.223 16.125 -22.674 1.00 82.88 485 ALA A C 1
ATOM 3859 O O . ALA A 1 485 ? -23.316 15.410 -23.670 1.00 82.88 485 ALA A O 1
ATOM 3860 N N . ASP A 1 486 ? -22.444 17.212 -22.625 1.00 85.88 486 ASP A N 1
ATOM 3861 C CA . ASP A 1 486 ? -21.636 17.702 -23.750 1.00 85.88 486 ASP A CA 1
ATOM 3862 C C . ASP A 1 486 ? -20.716 16.597 -24.314 1.00 85.88 486 ASP A C 1
ATOM 3864 O O . ASP A 1 486 ? -19.748 16.208 -23.646 1.00 85.88 486 ASP A O 1
ATOM 3868 N N . PRO A 1 487 ? -20.960 16.103 -25.544 1.00 87.19 487 PRO A N 1
ATOM 3869 C CA . PRO A 1 487 ? -20.146 15.040 -26.110 1.00 87.19 487 PRO A CA 1
ATOM 3870 C C . PRO A 1 487 ? -18.714 15.492 -26.430 1.00 87.19 487 PRO A C 1
ATOM 3872 O O . PRO A 1 487 ? -17.832 14.642 -26.517 1.00 87.19 487 PRO A O 1
ATOM 3875 N N . GLN A 1 488 ? -18.450 16.797 -26.583 1.00 87.56 488 GLN A N 1
ATOM 3876 C CA . GLN A 1 488 ? -17.104 17.325 -26.837 1.00 87.56 488 GLN A CA 1
ATOM 3877 C C . GLN A 1 488 ? -16.227 17.182 -25.584 1.00 87.56 488 GLN A C 1
ATOM 3879 O O . GLN A 1 488 ? -15.126 16.635 -25.675 1.00 87.56 488 GLN A O 1
ATOM 3884 N N . ARG A 1 489 ? -16.740 17.545 -24.397 1.00 88.25 489 ARG A N 1
ATOM 3885 C CA . ARG A 1 489 ? -16.088 17.247 -23.107 1.00 88.25 489 ARG A CA 1
ATOM 3886 C C . ARG A 1 489 ? -15.857 15.747 -22.906 1.00 88.25 489 ARG A C 1
ATOM 3888 O O . ARG A 1 489 ? -14.782 15.365 -22.450 1.00 88.25 489 ARG A O 1
ATOM 3895 N N . LEU A 1 490 ? -16.824 14.894 -23.260 1.00 91.88 490 LEU A N 1
ATOM 3896 C CA . LEU A 1 490 ? -16.657 13.437 -23.141 1.00 91.88 490 LEU A CA 1
ATOM 3897 C C . LEU A 1 490 ? -15.570 12.894 -24.088 1.00 91.88 490 LEU A C 1
ATOM 3899 O O . LEU A 1 490 ? -14.781 12.051 -23.671 1.00 91.88 490 LEU A O 1
ATOM 3903 N N . VAL A 1 491 ? -15.471 13.402 -25.324 1.00 92.50 491 VAL A N 1
ATOM 3904 C CA . VAL A 1 491 ? -14.364 13.081 -26.250 1.00 92.50 491 VAL A CA 1
ATOM 3905 C C . VAL A 1 491 ? -13.015 13.518 -25.680 1.00 92.50 491 VAL A C 1
ATOM 3907 O O . VAL A 1 491 ? -12.071 12.734 -25.719 1.00 92.50 491 VAL A O 1
ATOM 3910 N N . ALA A 1 492 ? -12.915 14.730 -25.124 1.00 89.88 492 ALA A N 1
ATOM 3911 C CA . ALA A 1 492 ? -11.674 15.224 -24.524 1.00 89.88 492 ALA A CA 1
ATOM 3912 C C . ALA A 1 492 ? -11.206 14.330 -23.361 1.00 89.88 492 ALA A C 1
ATOM 3914 O O . ALA A 1 492 ? -10.057 13.896 -23.344 1.00 89.88 492 ALA A O 1
ATOM 3915 N N . MET A 1 493 ? -12.118 13.964 -22.454 1.00 92.44 493 MET A N 1
ATOM 3916 C CA . MET A 1 493 ? -11.823 13.046 -21.348 1.00 92.44 493 MET A CA 1
ATOM 3917 C C . MET A 1 493 ? -11.355 11.666 -21.842 1.00 92.44 493 MET A C 1
ATOM 3919 O O . MET A 1 493 ? -10.376 11.136 -21.323 1.00 92.44 493 MET A O 1
ATOM 3923 N N . LEU A 1 494 ? -11.999 11.091 -22.865 1.00 94.38 494 LEU A N 1
ATOM 3924 C CA . LEU A 1 494 ? -11.592 9.791 -23.419 1.00 94.38 494 LEU A CA 1
ATOM 3925 C C . LEU A 1 494 ? -10.246 9.844 -24.149 1.00 94.38 494 LEU A C 1
ATOM 3927 O O . LEU A 1 494 ? -9.459 8.912 -24.015 1.00 94.38 494 LEU A O 1
ATOM 3931 N N . ASN A 1 495 ? -9.950 10.929 -24.870 1.00 92.75 495 ASN A N 1
ATOM 3932 C CA . ASN A 1 495 ? -8.623 11.135 -25.450 1.00 92.75 495 ASN A CA 1
ATOM 3933 C C . ASN A 1 495 ? -7.552 11.166 -24.349 1.00 92.75 495 ASN A C 1
ATOM 3935 O O . ASN A 1 495 ? -6.551 10.465 -24.472 1.00 92.75 495 ASN A O 1
ATOM 3939 N N . GLN A 1 496 ? -7.802 11.882 -23.244 1.00 90.19 496 GLN A N 1
ATOM 3940 C CA . GLN A 1 496 ? -6.875 11.915 -22.111 1.00 90.19 496 GLN A CA 1
ATOM 3941 C C . GLN A 1 496 ? -6.691 10.527 -21.486 1.00 90.19 496 GLN A C 1
ATOM 3943 O O . GLN A 1 496 ? -5.565 10.132 -21.211 1.00 90.19 496 GLN A O 1
ATOM 3948 N N . ALA A 1 497 ? -7.760 9.739 -21.325 1.00 92.06 497 ALA A N 1
ATOM 3949 C CA . ALA A 1 497 ? -7.661 8.366 -20.822 1.00 92.06 497 ALA A CA 1
ATOM 3950 C C . ALA A 1 497 ? -6.749 7.476 -21.693 1.00 92.06 497 ALA A C 1
ATOM 3952 O O . ALA A 1 497 ? -5.996 6.662 -21.157 1.00 92.06 497 ALA A O 1
ATOM 3953 N N . ILE A 1 498 ? -6.790 7.651 -23.018 1.00 92.25 498 ILE A N 1
ATOM 3954 C CA . ILE A 1 498 ? -5.982 6.896 -23.992 1.00 92.25 498 ILE A CA 1
ATOM 3955 C C . ILE A 1 498 ? -4.532 7.414 -24.061 1.00 92.25 498 ILE A C 1
ATOM 3957 O O . ILE A 1 498 ? -3.624 6.644 -24.352 1.00 92.25 498 ILE A O 1
ATOM 3961 N N . GLU A 1 499 ? -4.288 8.697 -23.782 1.00 89.56 499 GLU A N 1
ATOM 3962 C CA . GLU A 1 499 ? -2.934 9.258 -23.622 1.00 89.56 499 GLU A CA 1
ATOM 3963 C C . GLU A 1 499 ? -2.288 8.837 -22.285 1.00 89.56 499 GLU A C 1
ATOM 3965 O O . GLU A 1 499 ? -1.074 8.643 -22.187 1.00 89.56 499 GLU A O 1
ATOM 3970 N N . ILE A 1 500 ? -3.108 8.646 -21.250 1.00 88.19 500 ILE A N 1
ATOM 3971 C CA . ILE A 1 500 ? -2.684 8.148 -19.939 1.00 88.19 500 ILE A CA 1
ATOM 3972 C C . ILE A 1 500 ? -2.313 6.663 -20.019 1.00 88.19 500 ILE A C 1
ATOM 3974 O O . ILE A 1 500 ? -1.226 6.291 -19.577 1.00 88.19 500 ILE A O 1
ATOM 3978 N N . ASP A 1 501 ? -3.179 5.827 -20.595 1.00 88.81 501 ASP A N 1
ATOM 3979 C CA . ASP A 1 501 ? -2.915 4.405 -20.828 1.00 88.81 501 ASP A CA 1
ATOM 3980 C C . ASP A 1 501 ? -3.377 3.999 -22.232 1.00 88.81 501 ASP A C 1
ATOM 3982 O O . ASP A 1 501 ? -4.568 3.806 -22.502 1.00 88.81 501 ASP A O 1
ATOM 3986 N N . ASP A 1 502 ? -2.413 3.844 -23.138 1.00 88.44 502 ASP A N 1
ATOM 3987 C CA . ASP A 1 502 ? -2.659 3.536 -24.544 1.00 88.44 502 ASP A CA 1
ATOM 3988 C C . ASP A 1 502 ? -3.188 2.106 -24.758 1.00 88.44 502 ASP A C 1
ATOM 3990 O O . ASP A 1 502 ? -3.706 1.793 -25.834 1.00 88.44 502 ASP A O 1
ATOM 3994 N N . ARG A 1 503 ? -3.138 1.260 -23.725 1.00 90.44 503 ARG A N 1
ATOM 3995 C CA . ARG A 1 503 ? -3.650 -0.118 -23.715 1.00 90.44 503 ARG A CA 1
ATOM 3996 C C . ARG A 1 503 ? -5.146 -0.186 -23.376 1.00 90.44 503 ARG A C 1
ATOM 3998 O O . ARG A 1 503 ? -5.729 -1.269 -23.428 1.00 90.44 503 ARG A O 1
ATOM 4005 N N . ASN A 1 504 ? -5.782 0.936 -23.018 1.00 91.06 504 ASN A N 1
ATOM 4006 C CA . ASN A 1 504 ? -7.198 0.982 -22.644 1.00 91.06 504 ASN A CA 1
ATOM 4007 C C . ASN A 1 504 ? -8.127 0.904 -23.876 1.00 91.06 504 ASN A C 1
ATOM 4009 O O . ASN A 1 504 ? -8.661 1.906 -24.362 1.00 91.06 504 ASN A O 1
ATOM 4013 N N . GLU A 1 505 ? -8.331 -0.314 -24.385 1.00 92.94 505 GLU A N 1
ATOM 4014 C CA . GLU A 1 505 ? -9.230 -0.581 -25.516 1.00 92.94 505 GLU A CA 1
ATOM 4015 C C . GLU A 1 505 ? -10.705 -0.251 -25.227 1.00 92.94 505 GLU A C 1
ATOM 4017 O O . GLU A 1 505 ? -11.421 0.139 -26.150 1.00 92.94 505 GLU A O 1
ATOM 4022 N N . ASP A 1 506 ? -11.158 -0.313 -23.969 1.00 93.12 506 ASP A N 1
ATOM 4023 C CA . ASP A 1 506 ? -12.523 0.091 -23.600 1.00 93.12 506 ASP A CA 1
ATOM 4024 C C . ASP A 1 506 ? -12.720 1.601 -23.815 1.00 93.12 506 ASP A C 1
ATOM 4026 O O . ASP A 1 506 ? -13.692 2.013 -24.452 1.00 93.12 506 ASP A O 1
ATOM 4030 N N . ALA A 1 507 ? -11.755 2.435 -23.404 1.00 92.94 507 ALA A N 1
ATOM 4031 C CA . ALA A 1 507 ? -11.761 3.868 -23.709 1.00 92.94 507 ALA A CA 1
ATOM 4032 C C . ALA A 1 507 ? -11.656 4.135 -25.222 1.00 92.94 507 ALA A C 1
ATOM 4034 O O . ALA A 1 507 ? -12.398 4.968 -25.752 1.00 92.94 507 ALA A O 1
ATOM 4035 N N . ARG A 1 508 ? -10.794 3.398 -25.945 1.00 94.06 508 ARG A N 1
ATOM 4036 C CA . ARG A 1 508 ? -10.679 3.496 -27.415 1.00 94.06 508 ARG A CA 1
ATOM 4037 C C . ARG A 1 508 ? -11.980 3.128 -28.122 1.00 94.06 508 ARG A C 1
ATOM 4039 O O . ARG A 1 508 ? -12.316 3.756 -29.125 1.00 94.06 508 ARG A O 1
ATOM 4046 N N . GLN A 1 509 ? -12.715 2.124 -27.646 1.00 93.69 509 GLN A N 1
ATOM 4047 C CA . GLN A 1 509 ? -14.002 1.737 -28.218 1.00 93.69 509 GLN A CA 1
ATOM 4048 C C . GLN A 1 509 ? -15.094 2.750 -27.868 1.00 93.69 509 GLN A C 1
ATOM 4050 O O . GLN A 1 509 ? -15.800 3.214 -28.762 1.00 93.69 509 GLN A O 1
ATOM 4055 N N . LEU A 1 510 ? -15.176 3.167 -26.605 1.00 93.12 510 LEU A N 1
ATOM 4056 C CA . LEU A 1 510 ? -16.132 4.167 -26.137 1.00 93.12 510 LEU A CA 1
ATOM 4057 C C . LEU A 1 510 ? -15.967 5.513 -26.866 1.00 93.12 510 LEU A C 1
ATOM 4059 O O . LEU A 1 510 ? -16.958 6.176 -27.170 1.00 93.12 510 LEU A O 1
ATOM 4063 N N . LEU A 1 511 ? -14.736 5.887 -27.234 1.00 93.56 511 LEU A N 1
ATOM 4064 C CA . LEU A 1 511 ? -14.449 7.074 -28.044 1.00 93.56 511 LEU A CA 1
ATOM 4065 C C . LEU A 1 511 ? -15.103 7.008 -29.435 1.00 93.56 511 LEU A C 1
ATOM 4067 O O . LEU A 1 511 ? -15.670 8.007 -29.884 1.00 93.56 511 LEU A O 1
ATOM 4071 N N . LYS A 1 512 ? -15.087 5.842 -30.099 1.00 91.31 512 LYS A N 1
ATOM 4072 C CA . LYS A 1 512 ? -15.729 5.639 -31.416 1.00 91.31 512 LYS A CA 1
ATOM 4073 C C . LYS A 1 512 ? -17.246 5.838 -31.341 1.00 91.31 512 LYS A C 1
ATOM 4075 O O . LYS A 1 512 ? -17.839 6.328 -32.298 1.00 91.31 512 LYS A O 1
ATOM 4080 N N . ASP A 1 513 ? -17.857 5.515 -30.202 1.00 87.94 513 ASP A N 1
ATOM 4081 C CA . ASP A 1 513 ? -19.298 5.665 -29.972 1.00 87.94 513 ASP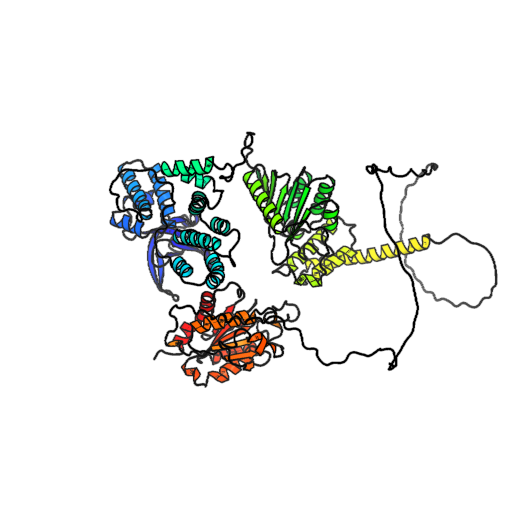 A CA 1
ATOM 4082 C C . ASP A 1 513 ? -19.715 7.107 -29.617 1.00 87.94 513 ASP A C 1
ATOM 4084 O O . ASP A 1 513 ? -20.884 7.466 -29.777 1.00 87.94 513 ASP A O 1
ATOM 4088 N N . VAL A 1 514 ? -18.799 7.925 -29.081 1.00 88.25 514 VAL A N 1
ATOM 4089 C CA . VAL A 1 514 ? -19.076 9.305 -28.626 1.00 88.25 514 VAL A CA 1
ATOM 4090 C C . VAL A 1 514 ? -18.674 10.347 -29.673 1.00 88.25 514 VAL A C 1
ATOM 4092 O O . VAL A 1 514 ? -19.405 11.319 -29.876 1.00 88.25 514 VAL A O 1
ATOM 4095 N N . ALA A 1 515 ? -17.561 10.148 -30.384 1.00 82.94 515 ALA A N 1
ATOM 4096 C CA . ALA A 1 515 ? -17.056 11.108 -31.367 1.00 82.94 515 ALA A CA 1
ATOM 4097 C C . ALA A 1 515 ? -18.076 11.505 -32.464 1.00 82.94 515 ALA A C 1
ATOM 4099 O O . ALA A 1 515 ? -18.167 12.699 -32.763 1.00 82.94 515 ALA A O 1
ATOM 4100 N N . PRO A 1 516 ? -18.916 10.600 -33.017 1.00 83.06 516 PRO A N 1
ATOM 4101 C CA . PRO A 1 516 ? -19.962 10.984 -33.967 1.00 83.06 516 PRO A CA 1
ATOM 4102 C C . PRO A 1 516 ? -20.986 11.965 -33.377 1.00 83.06 516 PRO A C 1
ATOM 4104 O O . PRO A 1 516 ? -21.411 12.892 -34.065 1.00 83.06 516 PRO A O 1
ATOM 4107 N N . ALA A 1 517 ? -21.344 11.814 -32.097 1.00 74.69 517 ALA A N 1
ATOM 4108 C CA . ALA A 1 517 ? -22.267 12.721 -31.416 1.00 74.69 517 ALA A CA 1
ATOM 4109 C C . ALA A 1 517 ? -21.648 14.113 -31.207 1.00 74.69 517 ALA A C 1
ATOM 4111 O O . ALA A 1 517 ? -22.320 15.116 -31.439 1.00 74.69 517 ALA A O 1
ATOM 4112 N N . ALA A 1 518 ? -20.357 14.186 -30.860 1.00 75.25 518 ALA A N 1
ATOM 4113 C CA . ALA A 1 518 ? -19.621 15.450 -30.740 1.00 75.25 518 ALA A CA 1
ATOM 4114 C C . ALA A 1 518 ? -19.537 16.207 -32.074 1.00 75.25 518 ALA A C 1
ATOM 4116 O O . ALA A 1 518 ? -19.722 17.425 -32.120 1.00 75.25 518 ALA A O 1
ATOM 4117 N N . VAL A 1 519 ? -19.327 15.486 -33.181 1.00 74.25 519 VAL A N 1
ATOM 4118 C CA . VAL A 1 519 ? -19.356 16.072 -34.527 1.00 74.25 519 VAL A CA 1
ATOM 4119 C C . VAL A 1 519 ? -20.750 16.624 -34.846 1.00 74.25 519 VAL A C 1
ATOM 4121 O O . VAL A 1 519 ? -20.853 17.789 -35.234 1.00 74.25 519 VAL A O 1
ATOM 4124 N N . ILE A 1 520 ? -21.816 15.840 -34.639 1.00 69.12 520 ILE A N 1
ATOM 4125 C CA . ILE A 1 520 ? -23.208 16.260 -34.889 1.00 69.12 520 ILE A CA 1
ATOM 4126 C C . ILE A 1 520 ? -23.575 17.504 -34.069 1.00 69.12 520 ILE A C 1
ATOM 4128 O O . ILE A 1 520 ? -24.109 18.463 -34.630 1.00 69.12 520 ILE A O 1
ATOM 4132 N N . ASP A 1 521 ? -23.250 17.528 -32.776 1.00 69.25 521 ASP A N 1
ATOM 4133 C CA . ASP A 1 521 ? -23.534 18.672 -31.908 1.00 69.25 521 ASP A CA 1
ATOM 4134 C C . ASP A 1 521 ? -22.767 19.933 -32.346 1.00 69.25 521 ASP A C 1
ATOM 4136 O O . ASP A 1 521 ? -23.350 21.013 -32.458 1.00 69.25 521 ASP A O 1
ATOM 4140 N N . SER A 1 522 ? -21.501 19.799 -32.762 1.00 65.25 522 SER A N 1
ATOM 4141 C CA . SER A 1 522 ? -20.740 20.928 -33.318 1.00 65.25 522 SER A CA 1
ATOM 4142 C C . SER A 1 522 ? -21.397 21.533 -34.576 1.00 65.25 522 SER A C 1
ATOM 4144 O O . SER A 1 522 ? -21.381 22.756 -34.759 1.00 65.25 522 SER A O 1
ATOM 4146 N N . TYR A 1 523 ? -22.038 20.714 -35.422 1.00 62.88 523 TYR A N 1
ATOM 4147 C CA . TYR A 1 523 ? -22.829 21.184 -36.565 1.00 62.88 523 TYR A CA 1
ATOM 4148 C C . TYR A 1 523 ? -24.170 21.797 -36.139 1.00 62.88 523 TYR A C 1
ATOM 4150 O O . TYR A 1 523 ? -24.577 22.816 -36.709 1.00 62.88 523 TYR A O 1
ATOM 4158 N N . ALA A 1 524 ? -24.841 21.231 -35.132 1.00 62.78 524 ALA A N 1
ATOM 4159 C CA . ALA A 1 524 ? -26.082 21.770 -34.581 1.00 62.78 524 ALA A CA 1
ATOM 4160 C C . ALA A 1 524 ? -25.861 23.163 -33.967 1.00 62.78 524 ALA A C 1
ATOM 4162 O O . ALA A 1 524 ? -26.569 24.106 -34.323 1.00 62.78 524 ALA A O 1
ATOM 4163 N N . ILE A 1 525 ? -24.821 23.329 -33.143 1.00 61.88 525 ILE A N 1
ATOM 4164 C CA . ILE A 1 525 ? -24.417 24.612 -32.551 1.00 61.88 525 ILE A CA 1
ATOM 4165 C C . ILE A 1 525 ? -24.066 25.628 -33.645 1.00 61.88 525 ILE A C 1
ATOM 4167 O O . ILE A 1 525 ? -24.586 26.746 -33.625 1.00 61.88 525 ILE A O 1
ATOM 4171 N N . ARG A 1 526 ? -23.245 25.258 -34.641 1.00 67.88 526 ARG A N 1
ATOM 4172 C CA . ARG A 1 526 ? -22.905 26.151 -35.771 1.00 67.88 526 ARG A CA 1
ATOM 4173 C C . ARG A 1 526 ? -24.145 26.592 -36.550 1.00 67.88 526 ARG A C 1
ATOM 4175 O O . ARG A 1 526 ? -24.270 27.772 -36.873 1.00 67.88 526 ARG A O 1
ATOM 4182 N N . THR A 1 527 ? -25.080 25.678 -36.803 1.00 60.78 527 THR A N 1
ATOM 4183 C CA . THR A 1 527 ? -26.335 25.971 -37.512 1.00 60.78 527 THR A CA 1
ATOM 4184 C C . THR A 1 527 ? -27.241 26.881 -36.684 1.00 60.78 527 THR A C 1
ATOM 4186 O O . THR A 1 527 ? -27.714 27.894 -37.195 1.00 60.78 527 THR A O 1
ATOM 4189 N N . GLN A 1 528 ? -27.422 26.604 -35.388 1.00 59.94 528 GLN A N 1
ATOM 4190 C CA . GLN A 1 528 ? -28.183 27.476 -34.488 1.00 59.94 528 GLN A CA 1
ATOM 4191 C C . GLN A 1 528 ? -27.561 28.874 -34.379 1.00 59.94 528 GLN A C 1
ATOM 4193 O O . GLN A 1 528 ? -28.292 29.861 -34.401 1.00 59.94 528 GLN A O 1
ATOM 4198 N N . GLN A 1 529 ? -26.231 28.990 -34.306 1.00 60.56 529 GLN A N 1
ATOM 4199 C CA . GLN A 1 529 ? -25.532 30.280 -34.289 1.00 60.56 529 GLN A CA 1
ATOM 4200 C C . GLN A 1 529 ? -25.676 31.040 -35.617 1.00 60.56 529 GLN A C 1
ATOM 4202 O O . GLN A 1 529 ? -25.879 32.256 -35.597 1.00 60.56 529 GLN A O 1
ATOM 4207 N N . ALA A 1 530 ? -25.618 30.351 -36.761 1.00 61.94 530 ALA A N 1
ATOM 4208 C CA . ALA A 1 530 ? -25.860 30.949 -38.074 1.00 61.94 530 ALA A CA 1
ATOM 4209 C C . ALA A 1 530 ? -27.304 31.464 -38.203 1.00 61.94 530 ALA A C 1
ATOM 4211 O O . ALA A 1 530 ? -27.511 32.615 -38.586 1.00 61.94 530 ALA A O 1
ATOM 4212 N N . VAL A 1 531 ? -28.291 30.666 -37.784 1.00 62.84 531 VAL A N 1
ATOM 4213 C CA . VAL A 1 531 ? -29.708 31.061 -37.742 1.00 62.84 531 VAL A CA 1
ATOM 4214 C C . VAL A 1 531 ? -29.930 32.230 -36.770 1.00 62.84 531 VAL A C 1
ATOM 4216 O O . VAL A 1 531 ? -30.615 33.185 -37.122 1.00 62.84 531 VAL A O 1
ATOM 4219 N N . ARG A 1 532 ? -29.289 32.249 -35.590 1.00 54.16 532 ARG A N 1
ATOM 4220 C CA . ARG A 1 532 ? -29.348 33.392 -34.651 1.00 54.16 532 ARG A CA 1
ATOM 4221 C C . ARG A 1 532 ? -28.780 34.680 -35.253 1.00 54.16 532 ARG A C 1
ATOM 4223 O O . ARG A 1 532 ? -29.355 35.743 -35.034 1.00 54.16 532 ARG A O 1
ATOM 4230 N N . LYS A 1 533 ? -27.688 34.591 -36.022 1.00 53.75 533 LYS A N 1
ATOM 4231 C CA . LYS A 1 533 ? -27.107 35.726 -36.765 1.00 53.75 533 LYS A CA 1
ATOM 4232 C C . LYS A 1 533 ? -28.011 36.199 -37.908 1.00 53.75 533 LYS A C 1
ATOM 4234 O O . LYS A 1 533 ? -28.124 37.399 -38.121 1.00 53.75 533 LYS A O 1
ATOM 4239 N N . GLN A 1 534 ? -28.695 35.289 -38.603 1.00 53.94 534 GLN A N 1
ATOM 4240 C CA . GLN A 1 534 ? -29.681 35.649 -39.631 1.00 53.94 534 GLN A CA 1
ATOM 4241 C C . GLN A 1 534 ? -30.952 36.275 -39.031 1.00 53.94 534 GLN A C 1
ATOM 4243 O O . GLN A 1 534 ? -31.521 37.179 -39.625 1.00 53.94 534 GLN A O 1
ATOM 4248 N N . LEU A 1 535 ? -31.361 35.861 -37.828 1.00 47.78 535 LEU A N 1
ATOM 4249 C CA . LEU A 1 535 ? -32.516 36.414 -37.104 1.00 47.78 535 LEU A CA 1
ATOM 4250 C C . LEU A 1 535 ? -32.236 37.736 -36.359 1.00 47.78 535 LEU A C 1
ATOM 4252 O O . LEU A 1 535 ? -33.151 38.286 -35.752 1.00 47.78 535 LEU A O 1
ATOM 4256 N N . THR A 1 536 ? -31.002 38.255 -36.373 1.00 42.62 536 THR A N 1
ATOM 4257 C CA . THR A 1 536 ? -30.633 39.534 -35.721 1.00 42.62 536 THR A CA 1
ATOM 4258 C C . THR A 1 536 ? -30.398 40.689 -36.707 1.00 42.62 536 THR A C 1
ATOM 4260 O O . THR A 1 536 ? -29.922 41.753 -36.317 1.00 42.62 536 THR A O 1
ATOM 4263 N N . VAL A 1 537 ? -30.781 40.508 -37.976 1.00 42.78 537 VAL A N 1
ATOM 4264 C CA . VAL A 1 537 ? -30.687 41.488 -39.074 1.00 42.78 537 VAL A CA 1
ATOM 4265 C C . VAL A 1 537 ? -31.982 41.363 -39.898 1.00 42.78 537 VAL A C 1
ATOM 4267 O O . VAL A 1 537 ? -32.249 40.288 -40.417 1.00 42.78 537 VAL A O 1
ATOM 4270 N N . THR A 1 538 ? -32.879 42.347 -40.029 1.00 36.38 538 THR A N 1
ATOM 4271 C CA . THR A 1 538 ? -32.875 43.786 -39.668 1.00 36.38 538 THR A CA 1
ATOM 4272 C C . THR A 1 538 ? -34.296 44.188 -39.191 1.00 36.38 538 THR A C 1
ATOM 4274 O O . THR A 1 538 ? -35.217 43.383 -39.347 1.00 36.38 538 THR A O 1
ATOM 4277 N N . PRO A 1 539 ? -34.541 45.399 -38.634 1.00 40.22 539 PRO A N 1
ATOM 4278 C CA . PRO A 1 539 ? -34.920 46.515 -39.522 1.00 40.22 539 PRO A CA 1
ATOM 4279 C C . PRO A 1 539 ? -34.538 47.930 -39.031 1.00 40.22 539 PRO A C 1
ATOM 4281 O O . PRO A 1 539 ? -34.994 48.356 -37.976 1.00 40.22 539 PRO A O 1
ATOM 4284 N N . GLN A 1 540 ? -33.813 48.696 -39.860 1.00 28.94 540 GLN A N 1
ATOM 4285 C CA . GLN A 1 540 ? -34.071 50.126 -40.135 1.00 28.94 540 GLN A CA 1
ATOM 4286 C C . GLN A 1 540 ? -33.023 50.710 -41.100 1.00 28.94 540 GLN A C 1
ATOM 4288 O O . GLN A 1 540 ? -31.894 50.967 -40.700 1.00 28.94 540 GLN A O 1
ATOM 4293 N N . GLN A 1 541 ? -33.412 50.946 -42.357 1.00 31.39 541 GLN A N 1
ATOM 4294 C CA . GLN A 1 541 ? -33.558 52.293 -42.941 1.00 31.39 541 GLN A CA 1
ATOM 4295 C C . GLN A 1 541 ? -33.797 52.191 -44.454 1.00 31.39 541 GLN A C 1
ATOM 4297 O O . GLN A 1 541 ? -32.927 51.779 -45.216 1.00 31.39 541 GLN A O 1
ATOM 4302 N N . GLU A 1 542 ? -34.982 52.610 -44.891 1.00 30.44 542 GLU A N 1
ATOM 4303 C CA . GLU A 1 542 ? -35.190 53.052 -46.268 1.00 30.44 542 GLU A CA 1
ATOM 4304 C C . GLU A 1 542 ? -34.729 54.510 -46.376 1.00 30.44 542 GLU A C 1
ATOM 4306 O O . GLU A 1 542 ? -35.149 55.326 -45.556 1.00 30.44 542 GLU A O 1
ATOM 4311 N N . GLN A 1 543 ? -33.928 54.843 -47.394 1.00 29.02 543 GLN A N 1
ATOM 4312 C CA . GLN A 1 543 ? -34.226 55.869 -48.414 1.00 29.02 543 GLN A CA 1
ATOM 4313 C C . GLN A 1 543 ? -32.959 56.348 -49.145 1.00 29.02 543 GLN A C 1
ATOM 4315 O O . GLN A 1 543 ? -31.941 56.599 -48.514 1.00 29.02 543 GLN A O 1
ATOM 4320 N N . LEU A 1 544 ? -33.119 56.599 -50.456 1.00 30.00 544 LEU A N 1
ATOM 4321 C CA . LEU A 1 544 ? -32.246 57.399 -51.340 1.00 30.00 544 LEU A CA 1
ATOM 4322 C C . LEU A 1 544 ? -30.832 56.819 -51.621 1.00 30.00 544 LEU A C 1
ATOM 4324 O O . LEU A 1 544 ? -30.128 56.382 -50.725 1.00 30.00 544 LEU A O 1
ATOM 4328 N N . ALA A 1 545 ? -30.321 56.811 -52.858 1.00 27.78 545 ALA A N 1
ATOM 4329 C CA . ALA A 1 545 ? -30.917 57.159 -54.154 1.00 27.78 545 ALA A CA 1
ATOM 4330 C C . ALA A 1 545 ? -30.276 56.329 -55.290 1.00 27.78 545 ALA A C 1
ATOM 4332 O O . ALA A 1 545 ? -29.324 55.584 -55.073 1.00 27.78 545 ALA A O 1
ATOM 4333 N N . ALA A 1 546 ? -30.830 56.431 -56.500 1.00 33.38 546 ALA A N 1
ATOM 4334 C CA . ALA A 1 546 ? -30.450 55.606 -57.646 1.00 33.38 546 ALA A CA 1
ATOM 4335 C C . ALA A 1 546 ? -29.129 56.021 -58.319 1.00 33.38 546 ALA A C 1
ATOM 4337 O O . ALA A 1 546 ? -28.882 57.213 -58.482 1.00 33.38 546 ALA A O 1
ATOM 4338 N N . THR A 1 547 ? -28.421 55.033 -58.880 1.00 30.44 547 THR A N 1
ATOM 4339 C CA . THR A 1 547 ? -28.107 54.988 -60.324 1.00 30.44 547 THR A CA 1
ATOM 4340 C C . THR A 1 547 ? -27.757 53.564 -60.775 1.00 30.44 547 THR A C 1
ATOM 4342 O O . THR A 1 547 ? -27.165 52.787 -60.033 1.00 30.44 547 THR A O 1
ATOM 4345 N N . GLU A 1 548 ? -28.137 53.226 -62.008 1.00 31.25 548 GLU A N 1
ATOM 4346 C CA . GLU A 1 548 ? -27.706 52.017 -62.732 1.00 31.25 548 GLU A CA 1
ATOM 4347 C C . GLU A 1 548 ? -26.392 52.320 -63.499 1.00 31.25 548 GLU A C 1
ATOM 4349 O O . GLU A 1 548 ? -26.107 53.499 -63.742 1.00 31.25 548 GLU A O 1
ATOM 4354 N N . PRO A 1 549 ? -25.571 51.314 -63.878 1.00 37.66 549 PRO A N 1
ATOM 4355 C CA . PRO A 1 549 ? -25.879 50.536 -65.086 1.00 37.66 549 PRO A CA 1
ATOM 4356 C C . PRO A 1 549 ? -25.540 49.026 -65.024 1.00 37.66 549 PRO A C 1
ATOM 4358 O O . PRO A 1 549 ? -24.842 48.537 -64.139 1.00 37.66 549 PRO A O 1
ATOM 4361 N N . ALA A 1 550 ? -26.040 48.287 -66.018 1.00 30.09 550 ALA A N 1
ATOM 4362 C CA . ALA A 1 550 ? -25.894 46.836 -66.184 1.00 30.09 550 ALA A CA 1
ATOM 4363 C C . ALA A 1 550 ? -24.499 46.360 -66.659 1.00 30.09 550 ALA A C 1
ATOM 4365 O O . ALA A 1 550 ? -23.722 47.160 -67.171 1.00 30.09 550 ALA A O 1
ATOM 4366 N N . VAL A 1 551 ? -24.256 45.030 -66.627 1.00 29.00 551 VAL A N 1
ATOM 4367 C CA . VAL A 1 551 ? -23.829 44.227 -67.811 1.00 29.00 551 VAL A CA 1
ATOM 4368 C C . VAL A 1 551 ? -23.779 42.695 -67.549 1.00 29.00 551 VAL A C 1
ATOM 4370 O O . VAL A 1 551 ? -23.235 42.231 -66.555 1.00 29.00 551 VAL A O 1
ATOM 4373 N N . SER A 1 552 ? -24.276 41.917 -68.526 1.00 28.38 552 SER A N 1
ATOM 4374 C CA . SER A 1 552 ? -24.059 40.468 -68.812 1.00 28.38 552 SER A CA 1
ATOM 4375 C C . SER A 1 552 ? -24.496 39.344 -67.836 1.00 28.38 552 SER A C 1
ATOM 4377 O O . SER A 1 552 ? -24.140 39.306 -66.665 1.00 28.38 552 SER A O 1
ATOM 4379 N N . LYS A 1 553 ? -25.170 38.326 -68.410 1.00 32.78 553 LYS A N 1
ATOM 4380 C CA . LYS A 1 553 ? -25.184 36.909 -67.962 1.00 32.78 553 LYS A CA 1
ATOM 4381 C C . LYS A 1 553 ? -24.102 36.119 -68.729 1.00 32.78 553 LYS A C 1
ATOM 4383 O O . LYS A 1 553 ? -23.719 36.565 -69.813 1.00 32.78 553 LYS A O 1
ATOM 4388 N N . PRO A 1 554 ? -23.651 34.951 -68.233 1.00 35.34 554 PRO A N 1
ATOM 4389 C CA . PRO A 1 554 ? -24.203 33.655 -68.702 1.00 35.34 554 PRO A CA 1
ATOM 4390 C C . PRO A 1 554 ? -24.302 32.592 -67.570 1.00 35.34 554 PRO A C 1
ATOM 4392 O O . PRO A 1 554 ? -23.952 32.901 -66.438 1.00 35.34 554 PRO A O 1
ATOM 4395 N N . THR A 1 555 ? -24.646 31.303 -67.746 1.00 28.70 555 THR A N 1
ATOM 4396 C CA . THR A 1 555 ? -25.703 30.547 -68.483 1.00 28.70 555 THR A CA 1
ATOM 4397 C C . THR A 1 555 ? -25.642 29.079 -67.960 1.00 28.70 555 THR A C 1
ATOM 4399 O O . THR A 1 555 ? -24.610 28.678 -67.429 1.00 28.70 555 THR A O 1
ATOM 4402 N N . LEU A 1 556 ? -26.722 28.281 -68.044 1.00 31.34 556 LEU A N 1
ATOM 4403 C CA . LEU A 1 556 ? -26.792 26.879 -67.549 1.00 31.34 556 LEU A CA 1
ATOM 4404 C C . LEU A 1 556 ? -26.063 25.843 -68.449 1.00 31.34 556 LEU A C 1
ATOM 4406 O O . LEU A 1 556 ? -25.755 26.159 -69.600 1.00 31.34 556 LEU A O 1
ATOM 4410 N N . PRO A 1 557 ? -25.770 24.626 -67.931 1.00 34.66 557 PRO A N 1
ATOM 4411 C CA . PRO A 1 557 ? -26.650 23.443 -68.119 1.00 34.66 557 PRO A CA 1
ATOM 4412 C C . PRO A 1 557 ? -26.901 22.671 -66.794 1.00 34.66 557 PRO A C 1
ATOM 4414 O O . PRO A 1 557 ? -26.004 22.583 -65.967 1.00 34.66 557 PRO A O 1
ATOM 4417 N N . THR A 1 558 ? -28.091 22.191 -66.395 1.00 29.62 558 THR A N 1
ATOM 4418 C CA . THR A 1 558 ? -29.092 21.255 -66.981 1.00 29.62 558 THR A CA 1
ATOM 4419 C C . THR A 1 558 ? -28.649 19.801 -67.213 1.00 29.62 558 THR A C 1
ATOM 4421 O O . THR A 1 558 ? -28.130 19.501 -68.284 1.00 29.62 558 THR A O 1
ATOM 4424 N N . SER A 1 559 ? -29.053 18.890 -66.310 1.00 29.58 559 SER A N 1
ATOM 4425 C CA . SER A 1 559 ? -29.740 17.623 -66.665 1.00 29.58 559 SER A CA 1
ATOM 4426 C C . SER A 1 559 ? -30.336 16.888 -65.441 1.00 29.58 559 SER A C 1
ATOM 4428 O O . SER A 1 559 ? -29.658 16.703 -64.434 1.00 29.58 559 SER A O 1
ATOM 4430 N N . THR A 1 560 ? -31.600 16.467 -65.555 1.00 28.97 560 THR A N 1
ATOM 4431 C CA . THR A 1 560 ? -32.364 15.508 -64.706 1.00 28.97 560 THR A CA 1
ATOM 4432 C C . THR A 1 560 ? -32.218 14.064 -65.268 1.00 28.97 560 THR A C 1
ATOM 4434 O O . THR A 1 560 ? -31.520 13.956 -66.280 1.00 28.97 560 THR A O 1
ATOM 4437 N N . PRO A 1 561 ? -32.803 12.951 -64.729 1.00 43.59 561 PRO A N 1
ATOM 4438 C CA . PRO A 1 561 ? -33.965 12.736 -63.823 1.00 43.59 561 PRO A CA 1
ATOM 4439 C C . PRO A 1 561 ? -33.571 12.197 -62.419 1.00 43.59 561 PRO A C 1
ATOM 4441 O O . PRO A 1 561 ? -32.409 11.884 -62.203 1.00 43.59 561 PRO A O 1
ATOM 4444 N N . ALA A 1 562 ? -34.392 12.154 -61.358 1.00 28.67 562 ALA A N 1
ATOM 4445 C CA . ALA A 1 562 ? -35.847 12.015 -61.140 1.00 28.67 562 ALA A CA 1
ATOM 4446 C C . ALA A 1 562 ? -36.383 10.561 -61.091 1.00 28.67 562 ALA A C 1
ATOM 4448 O O . ALA A 1 562 ? -36.576 9.928 -62.122 1.00 28.67 562 ALA A O 1
ATOM 4449 N N . GLU A 1 563 ? -36.715 10.095 -59.881 1.00 27.47 563 GLU A N 1
ATOM 4450 C CA . GLU A 1 563 ? -37.591 8.944 -59.591 1.00 27.47 563 GLU A CA 1
ATOM 4451 C C . GLU A 1 563 ? -38.437 9.269 -58.333 1.00 27.47 563 GLU A C 1
ATOM 4453 O O . GLU A 1 563 ? -38.173 10.275 -57.664 1.00 27.47 563 GLU A O 1
ATOM 4458 N N . THR A 1 564 ? -39.527 8.538 -58.070 1.00 27.02 564 THR A N 1
ATOM 4459 C CA . THR A 1 564 ? -40.727 9.121 -57.433 1.00 27.02 564 THR A CA 1
ATOM 4460 C C . THR A 1 564 ? -41.480 8.234 -56.427 1.00 27.02 564 THR A C 1
ATOM 4462 O O . THR A 1 564 ? -41.650 7.040 -56.645 1.00 27.02 564 THR A O 1
ATOM 4465 N N . LEU A 1 565 ? -42.105 8.911 -55.442 1.00 27.70 565 LEU A N 1
ATOM 4466 C CA . LEU A 1 565 ? -43.247 8.472 -54.601 1.00 27.70 565 LEU A CA 1
ATOM 4467 C C . LEU A 1 565 ? -42.968 7.391 -53.520 1.00 27.70 565 LEU A C 1
ATOM 4469 O O . LEU A 1 565 ? -41.938 6.727 -53.581 1.00 27.70 565 LEU A O 1
ATOM 4473 N N . PRO A 1 566 ? -43.871 7.196 -52.520 1.00 35.50 566 PRO A N 1
ATOM 4474 C CA . PRO A 1 566 ? -45.154 7.883 -52.269 1.00 35.50 566 PRO A CA 1
ATOM 4475 C C . PRO A 1 566 ? -45.295 8.609 -50.906 1.00 35.50 566 PRO A C 1
ATOM 4477 O O . PRO A 1 566 ? -44.540 8.386 -49.966 1.00 35.50 566 PRO A O 1
ATOM 4480 N N . LEU A 1 567 ? -46.342 9.445 -50.791 1.00 32.03 567 LEU A N 1
ATOM 4481 C CA . LEU A 1 567 ? -46.906 9.934 -49.519 1.00 32.03 567 LEU A CA 1
ATOM 4482 C C . LEU A 1 567 ? -48.177 9.152 -49.136 1.00 32.03 567 LEU A C 1
ATOM 4484 O O . LEU A 1 567 ? -48.946 8.796 -50.026 1.00 32.03 567 LEU A O 1
ATOM 4488 N N . SER A 1 568 ? -48.471 9.043 -47.833 1.00 29.77 568 SER A N 1
ATOM 4489 C CA . SER A 1 568 ? -49.817 8.781 -47.264 1.00 29.77 568 SER A CA 1
ATOM 4490 C C . SER A 1 568 ? -49.784 8.998 -45.729 1.00 29.77 568 SER A C 1
ATOM 4492 O O . SER A 1 568 ? -49.000 8.332 -45.063 1.00 29.77 568 SER A O 1
ATOM 4494 N N . SER A 1 569 ? -50.408 10.047 -45.155 1.00 33.69 569 SER A N 1
ATOM 4495 C CA . SER A 1 569 ? -51.817 10.135 -44.660 1.00 33.69 569 SER A CA 1
ATOM 4496 C C . SER A 1 569 ? -52.029 9.549 -43.244 1.00 33.69 569 SER A C 1
ATOM 4498 O O . SER A 1 569 ? -51.503 8.476 -42.987 1.00 33.69 569 SER A O 1
ATOM 4500 N N . SER A 1 570 ? -52.826 10.081 -42.298 1.00 31.53 570 SER A N 1
ATOM 4501 C CA . SER A 1 570 ? -53.656 11.309 -42.177 1.00 31.53 570 SER A CA 1
ATOM 4502 C C . SER A 1 570 ? -53.964 11.545 -40.669 1.00 31.53 570 SER A C 1
ATOM 4504 O O . SER A 1 570 ? -54.128 10.568 -39.950 1.00 31.53 570 SER A O 1
ATOM 4506 N N . VAL A 1 571 ? -53.856 12.745 -40.070 1.00 29.28 571 VAL A N 1
ATOM 4507 C CA . VAL A 1 571 ? -54.744 13.948 -40.078 1.00 29.28 571 VAL A CA 1
ATOM 4508 C C . VAL A 1 571 ? -55.999 13.883 -39.174 1.00 29.28 571 VAL A C 1
ATOM 4510 O O . VAL A 1 571 ? -56.971 13.217 -39.509 1.00 29.28 571 VAL A O 1
ATOM 4513 N N . ALA A 1 572 ? -56.003 14.714 -38.115 1.00 26.30 572 ALA A N 1
ATOM 4514 C CA . ALA A 1 572 ? -57.145 15.449 -37.523 1.00 26.30 572 ALA A CA 1
ATOM 4515 C C . ALA A 1 572 ? -56.560 16.577 -36.622 1.00 26.30 572 ALA A C 1
ATOM 4517 O O . ALA A 1 572 ? -55.738 16.276 -35.765 1.00 26.30 572 ALA A O 1
ATOM 4518 N N . LEU A 1 573 ? -56.681 17.892 -36.869 1.00 27.20 573 LEU A N 1
ATOM 4519 C CA . LEU A 1 573 ? -57.831 18.818 -36.984 1.00 27.20 573 LEU A CA 1
ATOM 4520 C C . LEU A 1 573 ? -58.478 19.269 -35.650 1.00 27.20 573 LEU A C 1
ATOM 4522 O O . LEU A 1 573 ? -59.438 18.655 -35.214 1.00 27.20 573 LEU A O 1
ATOM 4526 N N . MET A 1 574 ? -57.963 20.396 -35.109 1.00 30.58 574 MET A N 1
ATOM 4527 C CA . MET A 1 574 ? -58.658 21.677 -34.774 1.00 30.58 574 MET A CA 1
ATOM 4528 C C . MET A 1 574 ? -59.934 21.672 -33.880 1.00 30.58 574 MET A C 1
ATOM 4530 O O . MET A 1 574 ? -60.718 20.737 -33.964 1.00 30.58 574 MET A O 1
ATOM 4534 N N . PRO A 1 575 ? -60.223 22.735 -33.074 1.00 40.16 575 PRO A N 1
ATOM 4535 C CA . PRO A 1 575 ? -59.979 24.158 -33.374 1.00 40.16 575 PRO A CA 1
ATOM 4536 C C . PRO A 1 575 ? -59.398 25.025 -32.225 1.00 40.16 575 PRO A C 1
ATOM 4538 O O . PRO A 1 575 ? -59.032 24.538 -31.162 1.00 40.16 575 PRO A O 1
ATOM 4541 N N . ALA A 1 576 ? -59.292 26.339 -32.471 1.00 30.30 576 ALA A N 1
ATOM 4542 C CA . ALA A 1 576 ? -58.607 27.326 -31.625 1.00 30.30 576 ALA A CA 1
ATOM 4543 C C . ALA A 1 576 ? -59.544 28.217 -30.773 1.00 30.30 576 ALA A C 1
ATOM 4545 O O . ALA A 1 576 ? -60.760 28.246 -30.963 1.00 30.30 576 ALA A O 1
ATOM 4546 N N . SER A 1 577 ? -58.963 29.025 -29.874 1.00 29.94 577 SER A N 1
ATOM 4547 C CA . SER A 1 577 ? -59.629 30.169 -29.225 1.00 29.94 577 SER A CA 1
ATOM 4548 C C . SER A 1 577 ? -58.664 31.329 -28.923 1.00 29.94 577 SER A C 1
ATOM 4550 O O . SER A 1 577 ? -57.451 31.194 -29.055 1.00 29.94 577 SER A O 1
ATOM 4552 N N . LYS A 1 578 ? -59.247 32.507 -28.660 1.00 31.16 578 LYS A N 1
ATOM 4553 C CA . LYS A 1 578 ? -58.682 33.860 -28.870 1.00 31.16 578 LYS A CA 1
ATOM 4554 C C . LYS A 1 578 ? -57.803 34.405 -27.705 1.00 31.16 578 LYS A C 1
ATOM 4556 O O . LYS A 1 578 ? -57.667 33.719 -26.698 1.00 31.16 578 LYS A O 1
ATOM 4561 N N . PRO A 1 579 ? -57.135 35.577 -27.856 1.00 35.88 579 PRO A N 1
ATOM 4562 C CA . PRO A 1 579 ? -55.908 35.901 -27.112 1.00 35.88 579 PRO A CA 1
ATOM 4563 C C . PRO A 1 579 ? -56.127 36.558 -25.741 1.00 35.88 579 PRO A C 1
ATOM 4565 O O . PRO A 1 579 ? -57.198 37.084 -25.448 1.00 35.88 579 PRO A O 1
ATOM 4568 N N . ILE A 1 580 ? -55.048 36.608 -24.951 1.00 29.17 580 ILE A N 1
ATOM 4569 C CA . ILE A 1 580 ? -54.947 37.321 -23.668 1.00 29.17 580 ILE A CA 1
ATOM 4570 C C . ILE A 1 580 ? -53.933 38.475 -23.797 1.00 29.17 580 ILE A C 1
ATOM 4572 O O . ILE A 1 580 ? -52.979 38.401 -24.571 1.00 29.17 580 ILE A O 1
ATOM 4576 N N . GLN A 1 581 ? -54.189 39.571 -23.082 1.00 28.39 581 GLN A N 1
ATOM 4577 C CA . GLN A 1 581 ? -53.474 40.849 -23.177 1.00 28.39 581 GLN A CA 1
ATOM 4578 C C . GLN A 1 581 ? -52.212 40.897 -22.292 1.00 28.39 581 GLN A C 1
ATOM 4580 O O . GLN A 1 581 ? -52.142 40.225 -21.266 1.00 28.39 581 GLN A O 1
ATOM 4585 N N . GLN A 1 582 ? -51.257 41.772 -22.632 1.00 34.56 582 GLN A N 1
ATOM 4586 C CA . GLN A 1 582 ? -50.269 42.277 -21.664 1.00 34.56 582 GLN A CA 1
ATOM 4587 C C . GLN A 1 582 ? -50.980 43.146 -20.614 1.00 34.56 582 GLN A C 1
ATOM 4589 O O . GLN A 1 582 ? -51.844 43.946 -20.983 1.00 34.56 582 GLN A O 1
ATOM 4594 N N . PRO A 1 583 ? -50.635 43.009 -19.322 1.00 31.44 583 PRO A N 1
ATOM 4595 C CA . PRO A 1 583 ? -49.836 44.058 -18.657 1.00 31.44 583 PRO A CA 1
ATOM 4596 C C . PRO A 1 583 ? -48.924 43.502 -17.524 1.00 31.44 583 PRO A C 1
ATOM 4598 O O . PRO A 1 583 ? -48.954 42.305 -17.251 1.00 31.44 583 PRO A O 1
ATOM 4601 N N . PRO A 1 584 ? -48.209 44.342 -16.746 1.00 36.72 584 PRO A N 1
ATOM 4602 C CA . PRO A 1 584 ? -47.348 45.464 -17.134 1.00 36.72 584 PRO A CA 1
ATOM 4603 C C . PRO A 1 584 ? -45.905 45.305 -16.581 1.00 36.72 584 PRO A C 1
ATOM 4605 O O . PRO A 1 584 ? -45.603 44.415 -15.791 1.00 36.72 584 PRO A O 1
ATOM 4608 N N . THR A 1 585 ? -44.996 46.214 -16.947 1.00 34.94 585 THR A N 1
ATOM 4609 C CA . THR A 1 585 ? -43.608 46.257 -16.437 1.00 34.94 585 THR A CA 1
ATOM 4610 C C . THR A 1 585 ? -43.506 46.668 -14.955 1.00 34.94 585 THR A C 1
ATOM 4612 O O . THR A 1 585 ? -44.082 47.700 -14.590 1.00 34.94 585 THR A O 1
ATOM 4615 N N . PRO A 1 586 ? -42.698 45.985 -14.117 1.00 33.38 586 PRO A N 1
ATOM 4616 C CA . PRO A 1 586 ? -42.326 46.471 -12.784 1.00 33.38 586 PRO A CA 1
ATOM 4617 C C . PRO A 1 586 ? -41.415 47.712 -12.829 1.00 33.38 586 PRO A C 1
ATOM 4619 O O . PRO A 1 586 ? -40.614 47.879 -13.748 1.00 33.38 586 PRO A O 1
ATOM 4622 N N . LYS A 1 587 ? -41.510 48.569 -11.804 1.00 34.84 587 LYS A N 1
ATOM 4623 C CA . LYS A 1 587 ? -40.587 49.696 -11.547 1.00 34.84 587 LYS A CA 1
ATOM 4624 C C . LYS A 1 587 ? -39.407 49.261 -10.651 1.00 34.84 587 LYS A C 1
ATOM 4626 O O . LYS A 1 587 ? -39.530 48.244 -9.973 1.00 34.84 587 LYS A O 1
ATOM 4631 N N . PRO A 1 588 ? -38.284 50.009 -10.626 1.00 35.34 588 PRO A N 1
ATOM 4632 C CA . PRO A 1 588 ? -37.106 49.651 -9.832 1.00 35.34 588 PRO A CA 1
ATOM 4633 C C . PRO A 1 588 ? -37.329 49.792 -8.317 1.00 35.34 588 PRO A C 1
ATOM 4635 O O . PRO A 1 588 ? -38.051 50.683 -7.864 1.00 35.34 588 PRO A O 1
ATOM 4638 N N . THR A 1 589 ? -36.649 48.939 -7.549 1.00 31.00 589 THR A N 1
ATOM 4639 C CA . THR A 1 589 ? -36.694 48.881 -6.076 1.00 31.00 589 THR A CA 1
ATOM 4640 C C . THR A 1 589 ? -35.511 49.664 -5.453 1.00 31.00 589 THR A C 1
ATOM 4642 O O . THR A 1 589 ? -34.458 49.731 -6.090 1.00 31.00 589 THR A O 1
ATOM 4645 N N . PRO A 1 590 ? -35.644 50.284 -4.255 1.00 35.34 590 PRO A N 1
ATOM 4646 C CA . PRO A 1 590 ? -34.626 51.191 -3.686 1.00 35.34 590 PRO A CA 1
ATOM 4647 C C . PRO A 1 590 ? -33.366 50.493 -3.104 1.00 35.34 590 PRO A C 1
ATOM 4649 O O . PRO A 1 590 ? -33.318 49.263 -3.063 1.00 35.34 590 PRO A O 1
ATOM 4652 N N . PRO A 1 591 ? -32.332 51.250 -2.662 1.00 35.28 591 PRO A N 1
ATOM 4653 C CA . PRO A 1 591 ? -31.027 50.703 -2.270 1.00 35.28 591 PRO A CA 1
ATOM 4654 C C . PRO A 1 591 ? -30.996 50.039 -0.880 1.00 35.28 591 PRO A C 1
ATOM 4656 O O . PRO A 1 591 ? -31.904 50.196 -0.065 1.00 35.28 591 PRO A O 1
ATOM 4659 N N . GLN A 1 592 ? -29.900 49.319 -0.611 1.00 31.38 592 GLN A N 1
ATOM 4660 C CA . GLN A 1 592 ? -29.618 48.645 0.663 1.00 31.38 592 GLN A CA 1
ATOM 4661 C C . GLN A 1 592 ? -29.465 49.625 1.849 1.00 31.38 592 GLN A C 1
ATOM 4663 O O . GLN A 1 592 ? -28.948 50.729 1.663 1.00 31.38 592 GLN A O 1
ATOM 4668 N N . PRO A 1 593 ? -29.841 49.220 3.080 1.00 34.03 593 PRO A N 1
ATOM 4669 C CA . PRO A 1 593 ? -29.609 50.004 4.291 1.00 34.03 593 PRO A CA 1
ATOM 4670 C C . PRO A 1 593 ? -28.153 49.906 4.783 1.00 34.03 593 PRO A C 1
ATOM 4672 O O . PRO A 1 593 ? -27.567 48.826 4.835 1.00 34.03 593 PRO A O 1
ATOM 4675 N N . THR A 1 594 ? -27.582 51.035 5.201 1.00 29.00 594 THR A N 1
ATOM 4676 C CA . THR A 1 594 ? -26.241 51.138 5.801 1.00 29.00 594 THR A CA 1
ATOM 4677 C C . THR A 1 594 ? -26.241 50.805 7.296 1.00 29.00 594 THR A C 1
ATOM 4679 O O . THR A 1 594 ? -27.102 51.276 8.038 1.00 29.00 594 THR A O 1
ATOM 4682 N N . LEU A 1 595 ? -25.219 50.078 7.767 1.00 27.72 595 LEU A N 1
ATOM 4683 C CA . LEU A 1 595 ? -25.010 49.779 9.191 1.00 27.72 595 LEU A CA 1
ATOM 4684 C C . LEU A 1 595 ? -23.775 50.497 9.769 1.00 27.72 595 LEU A C 1
ATOM 4686 O O . LEU A 1 595 ? -22.646 50.035 9.664 1.00 27.72 595 LEU A O 1
ATOM 4690 N N . VAL A 1 596 ? -24.062 51.660 10.360 1.00 28.19 596 VAL A N 1
ATOM 4691 C CA . VAL A 1 596 ? -23.450 52.302 11.544 1.00 28.19 596 VAL A CA 1
ATOM 4692 C C . VAL A 1 596 ? -22.008 51.918 11.939 1.00 28.19 596 VAL A C 1
ATOM 4694 O O . VAL A 1 596 ? -21.746 50.844 12.472 1.00 28.19 596 VAL A O 1
ATOM 4697 N N . THR A 1 597 ? -21.109 52.904 11.875 1.00 27.34 597 THR A N 1
ATOM 4698 C CA . THR A 1 597 ? -19.844 52.947 12.635 1.00 27.34 597 THR A CA 1
ATOM 4699 C C . THR A 1 597 ? -20.052 53.443 14.078 1.00 27.34 597 THR A C 1
ATOM 4701 O O . THR A 1 597 ? -20.809 54.400 14.268 1.00 27.34 597 THR A O 1
ATOM 4704 N N . PRO A 1 598 ? -19.327 52.920 15.087 1.00 31.91 598 PRO A N 1
ATOM 4705 C CA . PRO A 1 598 ? -19.199 53.565 16.400 1.00 31.91 598 PRO A CA 1
ATOM 4706 C C . PRO A 1 598 ? -18.500 54.935 16.308 1.00 31.91 598 PRO A C 1
ATOM 4708 O O . PRO A 1 598 ? -17.690 55.164 15.411 1.00 31.91 598 PRO A O 1
ATOM 4711 N N . ALA A 1 599 ? -18.807 55.849 17.233 1.00 27.17 599 ALA A N 1
ATOM 4712 C CA . ALA A 1 599 ? -18.402 57.256 17.152 1.00 27.17 599 ALA A CA 1
ATOM 4713 C C . ALA A 1 599 ? -17.167 57.622 18.000 1.00 27.17 599 ALA A C 1
ATOM 4715 O O . ALA A 1 599 ? -16.940 57.077 19.079 1.00 27.17 599 ALA A O 1
ATOM 4716 N N . THR A 1 600 ? -16.419 58.628 17.540 1.00 24.45 600 THR A N 1
ATOM 4717 C CA . THR A 1 600 ? -15.400 59.352 18.319 1.00 24.45 600 THR A CA 1
ATOM 4718 C C . THR A 1 600 ? -16.054 60.374 19.259 1.00 24.45 600 THR A C 1
ATOM 4720 O O . THR A 1 600 ? -17.029 61.020 18.880 1.00 24.45 600 THR A O 1
ATOM 4723 N N . ILE A 1 601 ? -15.476 60.595 20.446 1.00 26.73 601 ILE A N 1
ATOM 4724 C CA . ILE A 1 601 ? -15.747 61.769 21.298 1.00 26.73 601 ILE A CA 1
ATOM 4725 C C . ILE A 1 601 ? -14.424 62.514 21.543 1.00 26.73 601 ILE A C 1
ATOM 4727 O O . ILE A 1 601 ? -13.374 61.889 21.678 1.00 26.73 601 ILE A O 1
ATOM 4731 N N . THR A 1 602 ? -14.473 63.851 21.557 1.00 25.23 602 THR A N 1
ATOM 4732 C CA . THR A 1 602 ? -13.311 64.723 21.300 1.00 25.23 602 THR A CA 1
ATOM 4733 C C . THR A 1 602 ? -13.004 65.698 22.440 1.00 25.23 602 THR A C 1
ATOM 4735 O O . THR A 1 602 ? -13.833 66.556 22.726 1.00 25.23 602 THR A O 1
ATOM 4738 N N . VAL A 1 603 ? -11.773 65.662 22.971 1.00 25.56 603 VAL A N 1
ATOM 4739 C CA . VAL A 1 603 ? -11.008 66.779 23.590 1.00 25.56 603 VAL A CA 1
ATOM 4740 C C . VAL A 1 603 ? -9.513 66.403 23.468 1.00 25.56 603 VAL A C 1
ATOM 4742 O O . VAL A 1 603 ? -9.201 65.230 23.633 1.00 25.56 603 VAL A O 1
ATOM 4745 N N . GLY A 1 604 ? -8.523 67.261 23.189 1.00 24.81 604 GLY A N 1
ATOM 4746 C CA . GLY A 1 604 ? -8.474 68.690 22.844 1.00 24.81 604 GLY A CA 1
ATOM 4747 C C . GLY A 1 604 ? -7.005 69.136 22.617 1.00 24.81 604 GLY A C 1
ATOM 4748 O O . GLY A 1 604 ? -6.093 68.366 22.891 1.00 24.81 604 GLY A O 1
ATOM 4749 N N . ALA A 1 605 ? -6.789 70.350 22.090 1.00 25.86 605 ALA A N 1
ATOM 4750 C CA . ALA A 1 605 ? -5.504 70.982 21.696 1.00 25.86 605 ALA A CA 1
ATOM 4751 C C . ALA A 1 605 ? -4.234 70.622 22.531 1.00 25.86 605 ALA A C 1
ATOM 4753 O O . ALA A 1 605 ? -4.291 70.551 23.754 1.00 25.86 605 ALA A O 1
ATOM 4754 N N . SER A 1 606 ? -3.018 70.551 21.959 1.00 23.92 606 SER A N 1
ATOM 4755 C CA . SER A 1 606 ? -2.307 71.728 21.399 1.00 23.92 606 SER A CA 1
ATOM 4756 C C . SER A 1 606 ? -1.070 71.408 20.524 1.00 23.92 606 SER A C 1
ATOM 4758 O O . SER A 1 606 ? -0.433 70.373 20.684 1.00 23.92 606 SER A O 1
ATOM 4760 N N . LEU A 1 607 ? -0.715 72.354 19.638 1.00 24.08 607 LEU A N 1
ATOM 4761 C CA . LEU A 1 607 ? 0.568 72.481 18.897 1.00 24.08 607 LEU A CA 1
ATOM 4762 C C . LEU A 1 607 ? 1.640 73.224 19.759 1.00 24.08 607 LEU A C 1
ATOM 4764 O O . LEU A 1 607 ? 1.284 73.557 20.893 1.00 24.08 607 LEU A O 1
ATOM 4768 N N . PRO A 1 608 ? 2.891 73.552 19.308 1.00 38.06 608 PRO A N 1
ATOM 4769 C CA . PRO A 1 608 ? 3.474 73.652 17.943 1.00 38.06 608 PRO A CA 1
ATOM 4770 C C . PRO A 1 608 ? 4.816 72.860 17.798 1.00 38.06 608 PRO A C 1
ATOM 4772 O O . PRO A 1 608 ? 4.957 71.872 18.505 1.00 38.06 608 PRO A O 1
ATOM 4775 N N . THR A 1 609 ? 5.843 73.083 16.945 1.00 24.69 609 THR A N 1
ATOM 4776 C CA . THR A 1 609 ? 6.308 74.042 15.881 1.00 24.69 609 THR A CA 1
ATOM 4777 C C . THR A 1 609 ? 7.461 73.323 15.112 1.00 24.69 609 THR A C 1
ATOM 4779 O O . THR A 1 609 ? 8.089 72.459 15.712 1.00 24.69 609 THR A O 1
ATOM 4782 N N . SER A 1 610 ? 7.933 73.640 13.891 1.00 24.53 610 SER A N 1
ATOM 4783 C CA . SER A 1 610 ? 7.386 74.280 12.671 1.00 24.53 610 SER A CA 1
ATOM 4784 C C . SER A 1 610 ? 8.445 74.282 11.527 1.00 24.53 610 SER A C 1
ATOM 4786 O O . SER A 1 610 ? 9.635 74.236 11.809 1.00 24.53 610 SER A O 1
ATOM 4788 N N . THR A 1 611 ? 7.998 74.369 10.261 1.00 23.61 611 THR A N 1
ATOM 4789 C CA . THR A 1 611 ? 8.567 75.068 9.056 1.00 23.61 611 THR A CA 1
ATOM 4790 C C . THR A 1 611 ? 9.985 75.709 9.077 1.00 23.61 611 THR A C 1
ATOM 4792 O O . THR A 1 611 ? 10.349 76.310 10.078 1.00 23.61 611 THR A O 1
ATOM 4795 N N . SER A 1 612 ? 10.765 75.839 7.978 1.00 24.70 612 SER A N 1
ATOM 4796 C CA . SER A 1 612 ? 10.666 75.400 6.555 1.00 24.70 612 SER A CA 1
ATOM 4797 C C . SER A 1 612 ? 11.938 75.768 5.726 1.00 24.70 612 SER A C 1
ATOM 4799 O O . SER A 1 612 ? 12.848 76.421 6.224 1.00 24.70 612 SER A O 1
ATOM 4801 N N . LYS A 1 613 ? 11.961 75.403 4.425 1.00 22.83 613 LYS A N 1
ATOM 4802 C CA . LYS A 1 613 ? 12.761 75.984 3.297 1.00 22.83 613 LYS A CA 1
ATOM 4803 C C . LYS A 1 613 ? 12.601 77.537 3.158 1.00 22.83 613 LYS A C 1
ATOM 4805 O O . LYS A 1 613 ? 11.679 78.026 3.816 1.00 22.83 613 LYS A O 1
ATOM 4810 N N . PRO A 1 614 ? 13.326 78.301 2.270 1.00 37.88 614 PRO A N 1
ATOM 4811 C CA . PRO A 1 614 ? 14.207 77.907 1.131 1.00 37.88 614 PRO A CA 1
ATOM 4812 C C . PRO A 1 614 ? 15.530 78.721 0.848 1.00 37.88 614 PRO A C 1
ATOM 4814 O O . PRO A 1 614 ? 15.735 79.816 1.346 1.00 37.88 614 PRO A O 1
ATOM 4817 N N . ALA A 1 615 ? 16.338 78.199 -0.099 1.00 21.83 615 ALA A N 1
ATOM 4818 C CA . ALA A 1 615 ? 17.077 78.862 -1.215 1.00 21.83 615 ALA A CA 1
ATOM 4819 C C . ALA A 1 615 ? 18.239 79.908 -1.067 1.00 21.83 615 ALA A C 1
ATOM 4821 O O . ALA A 1 615 ? 18.045 81.053 -0.688 1.00 21.83 615 ALA A O 1
ATOM 4822 N N . ALA A 1 616 ? 19.373 79.527 -1.695 1.00 24.39 616 ALA A N 1
ATOM 4823 C CA . ALA A 1 616 ? 20.183 80.256 -2.707 1.00 24.39 616 ALA A CA 1
ATOM 4824 C C . ALA A 1 616 ? 21.169 81.411 -2.361 1.00 24.39 616 ALA A C 1
ATOM 4826 O O . ALA A 1 616 ? 20.783 82.561 -2.174 1.00 24.39 616 ALA A O 1
ATOM 4827 N N . SER A 1 617 ? 22.477 81.143 -2.542 1.00 23.11 617 SER A N 1
ATOM 4828 C CA . SER A 1 617 ? 23.417 81.947 -3.374 1.00 23.11 617 SER A CA 1
ATOM 4829 C C . SER A 1 617 ? 24.785 81.237 -3.574 1.00 23.11 617 SER A C 1
ATOM 4831 O O . SER A 1 617 ? 25.116 80.298 -2.856 1.00 23.11 617 SER A O 1
ATOM 4833 N N . MET A 1 618 ? 25.550 81.649 -4.596 1.00 23.77 618 MET A N 1
ATOM 4834 C CA . MET A 1 618 ? 26.921 81.218 -4.992 1.00 23.77 618 MET A CA 1
ATOM 4835 C C . MET A 1 618 ? 27.806 82.487 -5.160 1.00 23.77 618 MET A C 1
ATOM 4837 O O . MET A 1 618 ? 27.206 83.565 -5.100 1.00 23.77 618 MET A O 1
ATOM 4841 N N . PRO A 1 619 ? 29.149 82.469 -5.416 1.00 35.94 619 PRO A N 1
ATOM 4842 C CA . PRO A 1 619 ? 30.096 81.395 -5.825 1.00 35.94 619 PRO A CA 1
ATOM 4843 C C . PRO A 1 619 ? 31.343 81.305 -4.883 1.00 35.94 619 PRO A C 1
ATOM 4845 O O . PRO A 1 619 ? 31.300 81.871 -3.800 1.00 35.94 619 PRO A O 1
ATOM 4848 N N . ALA A 1 620 ? 32.497 80.652 -5.120 1.00 23.28 620 ALA A N 1
ATOM 4849 C CA . ALA A 1 620 ? 33.165 79.967 -6.253 1.00 23.28 620 ALA A CA 1
ATOM 4850 C C . ALA A 1 620 ? 34.011 78.770 -5.691 1.00 23.28 620 ALA A C 1
ATOM 4852 O O . ALA A 1 620 ? 33.719 78.344 -4.581 1.00 23.28 620 ALA A O 1
ATOM 4853 N N . ARG A 1 621 ? 35.043 78.137 -6.294 1.00 24.95 621 ARG A N 1
ATOM 4854 C CA . ARG A 1 621 ? 35.874 78.275 -7.526 1.00 24.95 621 ARG A CA 1
ATOM 4855 C C . ARG A 1 621 ? 36.291 76.842 -8.015 1.00 24.95 621 ARG A C 1
ATOM 4857 O O . ARG A 1 621 ? 36.017 75.893 -7.286 1.00 24.95 621 ARG A O 1
ATOM 4864 N N . PRO A 1 622 ? 36.915 76.642 -9.203 1.00 29.70 622 PRO A N 1
ATOM 4865 C CA . PRO A 1 622 ? 36.950 75.326 -9.880 1.00 29.70 622 PRO A CA 1
ATOM 4866 C C . PRO A 1 622 ? 38.349 74.698 -10.102 1.00 29.70 622 PRO A C 1
ATOM 4868 O O . PRO A 1 622 ? 39.351 75.335 -9.787 1.00 29.70 622 PRO A O 1
ATOM 4871 N N . VAL A 1 623 ? 38.361 73.501 -10.732 1.00 22.70 623 VAL A N 1
ATOM 4872 C CA . VAL A 1 623 ? 39.299 72.905 -11.743 1.00 22.70 623 VAL A CA 1
ATOM 4873 C C . VAL A 1 623 ? 39.208 71.360 -11.616 1.00 22.70 623 VAL A C 1
ATOM 4875 O O . VAL A 1 623 ? 39.350 70.862 -10.508 1.00 22.70 623 VAL A O 1
ATOM 4878 N N . THR A 1 624 ? 38.922 70.518 -12.629 1.00 25.55 624 THR A N 1
ATOM 4879 C CA . THR A 1 624 ? 38.719 70.699 -14.093 1.00 25.55 624 THR A CA 1
ATOM 4880 C C . THR A 1 624 ? 37.612 69.767 -14.651 1.00 25.55 624 THR A C 1
ATOM 4882 O O . THR A 1 624 ? 37.052 68.956 -13.920 1.00 25.55 624 THR A O 1
ATOM 4885 N N . SER A 1 625 ? 37.277 69.910 -15.940 1.00 23.53 625 SER A N 1
ATOM 4886 C CA . SER A 1 625 ? 36.063 69.399 -16.610 1.00 23.53 625 SER A CA 1
ATOM 4887 C C . SER A 1 625 ? 35.968 67.879 -16.874 1.00 23.53 625 SER A C 1
ATOM 4889 O O . SER A 1 625 ? 36.972 67.266 -17.234 1.00 23.53 625 SER A O 1
ATOM 4891 N N . PRO A 1 626 ? 34.747 67.300 -16.867 1.00 26.22 626 PRO A N 1
ATOM 4892 C CA . PRO A 1 626 ? 34.399 66.072 -17.589 1.00 26.22 626 PRO A CA 1
ATOM 4893 C C . PRO A 1 626 ? 33.897 66.367 -19.021 1.00 26.22 626 PRO A C 1
ATOM 4895 O O . PRO A 1 626 ? 33.654 67.521 -19.381 1.00 26.22 626 PRO A O 1
ATOM 4898 N N . LEU A 1 627 ? 33.671 65.317 -19.819 1.00 22.25 627 LEU A N 1
ATOM 4899 C CA . LEU A 1 627 ? 32.987 65.377 -21.120 1.00 22.25 627 LEU A CA 1
ATOM 4900 C C . LEU A 1 627 ? 31.982 64.215 -21.224 1.00 22.25 627 LEU A C 1
ATOM 4902 O O . LEU A 1 627 ? 32.265 63.108 -20.769 1.00 22.25 627 LEU A O 1
ATOM 4906 N N . SER A 1 628 ? 30.796 64.482 -21.769 1.00 23.14 628 SER A N 1
ATOM 4907 C CA . SER A 1 628 ? 29.641 63.574 -21.738 1.00 23.14 628 SER A CA 1
ATOM 4908 C C . SER A 1 628 ? 29.505 62.737 -23.010 1.00 23.14 628 SER A C 1
ATOM 4910 O O . SER A 1 628 ? 29.601 63.313 -24.089 1.00 23.14 628 SER A O 1
ATOM 4912 N N . THR A 1 629 ? 29.072 61.473 -22.888 1.00 21.20 629 THR A N 1
ATOM 4913 C CA . THR A 1 629 ? 27.978 60.923 -23.722 1.00 21.20 629 THR A CA 1
ATOM 4914 C C . THR A 1 629 ? 27.372 59.625 -23.176 1.00 21.20 629 THR A C 1
ATOM 4916 O O . THR A 1 629 ? 28.000 58.850 -22.466 1.00 21.20 629 THR A O 1
ATOM 4919 N N . THR A 1 630 ? 26.108 59.433 -23.552 1.00 22.67 630 THR A N 1
ATOM 4920 C CA . THR A 1 630 ? 25.211 58.279 -23.408 1.00 22.67 630 THR A CA 1
ATOM 4921 C C . THR A 1 630 ? 25.863 56.893 -23.542 1.00 22.67 630 THR A C 1
ATOM 4923 O O . THR A 1 630 ? 26.453 56.585 -24.575 1.00 22.67 630 THR A O 1
ATOM 4926 N N . SER A 1 631 ? 25.635 56.010 -22.563 1.00 24.34 631 SER A N 1
ATOM 4927 C CA . SER A 1 631 ? 26.095 54.611 -22.595 1.00 24.34 631 SER A CA 1
ATOM 4928 C C . SER A 1 631 ? 25.000 53.638 -23.050 1.00 24.34 631 SER A C 1
ATOM 4930 O O . SER A 1 631 ? 24.068 53.355 -22.301 1.00 24.34 631 SER A O 1
ATOM 4932 N N . VAL A 1 632 ? 25.167 53.057 -24.240 1.00 27.14 632 VAL A N 1
ATOM 4933 C CA . VAL A 1 632 ? 24.496 51.818 -24.676 1.00 27.14 632 VAL A CA 1
ATOM 4934 C C . VAL A 1 632 ? 25.589 50.871 -25.163 1.00 27.14 632 VAL A C 1
ATOM 4936 O O . VAL A 1 632 ? 26.120 51.075 -26.251 1.00 27.14 632 VAL A O 1
ATOM 4939 N N . ILE A 1 633 ? 25.964 49.867 -24.363 1.00 23.89 633 ILE A N 1
ATOM 4940 C CA . ILE A 1 633 ? 26.950 48.849 -24.762 1.00 23.89 633 ILE A CA 1
ATOM 4941 C C . ILE A 1 633 ? 26.493 47.456 -24.312 1.00 23.89 633 ILE A C 1
ATOM 4943 O O . ILE A 1 633 ? 26.038 47.252 -23.188 1.00 23.89 633 ILE A O 1
ATOM 4947 N N . THR A 1 634 ? 26.627 46.509 -25.236 1.00 24.33 634 THR A N 1
ATOM 4948 C CA . THR A 1 634 ? 26.402 45.067 -25.104 1.00 24.33 634 THR A CA 1
ATOM 4949 C C . THR A 1 634 ? 27.340 44.399 -24.092 1.00 24.33 634 THR A C 1
ATOM 4951 O O . THR A 1 634 ? 28.519 44.730 -23.994 1.00 24.33 634 THR A O 1
ATOM 4954 N N . ALA A 1 635 ? 26.842 43.395 -23.365 1.00 22.89 635 ALA A N 1
ATOM 4955 C CA . ALA A 1 635 ? 27.658 42.614 -22.435 1.00 22.89 635 ALA A CA 1
ATOM 4956 C C . ALA A 1 635 ? 28.476 41.528 -23.161 1.00 22.89 635 ALA A C 1
ATOM 4958 O O . ALA A 1 635 ? 27.915 40.725 -23.904 1.00 22.89 635 ALA A O 1
ATOM 4959 N N . ALA A 1 636 ? 29.787 41.463 -22.899 1.00 24.20 636 ALA A N 1
ATOM 4960 C CA . ALA A 1 636 ? 30.657 40.377 -23.355 1.00 24.20 636 ALA A CA 1
ATOM 4961 C C . ALA A 1 636 ? 31.820 40.109 -22.372 1.00 24.20 636 ALA A C 1
ATOM 4963 O O . ALA A 1 636 ? 32.777 40.871 -22.297 1.00 24.20 636 ALA A O 1
ATOM 4964 N N . ASN A 1 637 ? 31.714 38.998 -21.636 1.00 25.95 637 ASN A N 1
ATOM 4965 C CA . ASN A 1 637 ? 32.770 38.204 -20.986 1.00 25.95 637 ASN A CA 1
ATOM 4966 C C . ASN A 1 637 ? 34.100 38.873 -20.558 1.00 25.95 637 ASN A C 1
ATOM 4968 O O . ASN A 1 637 ? 35.037 38.968 -21.349 1.00 25.95 637 ASN A O 1
ATOM 4972 N N . LYS A 1 638 ? 34.294 39.010 -19.237 1.00 24.44 638 LYS A N 1
ATOM 4973 C CA . LYS A 1 638 ? 35.142 38.075 -18.455 1.00 24.44 638 LYS A CA 1
ATOM 4974 C C . LYS A 1 638 ? 34.720 38.070 -16.964 1.00 24.44 638 LYS A C 1
ATOM 4976 O O . LYS A 1 638 ? 33.970 38.960 -16.569 1.00 24.44 638 LYS A O 1
ATOM 4981 N N . PRO A 1 639 ? 35.080 37.042 -16.163 1.00 25.09 639 PRO A N 1
ATOM 4982 C CA . PRO A 1 639 ? 34.320 36.702 -14.955 1.00 25.09 639 PRO A CA 1
ATOM 4983 C C . PRO A 1 639 ? 34.664 37.558 -13.734 1.00 25.09 639 PRO A C 1
ATOM 4985 O O . PRO A 1 639 ? 35.835 37.817 -13.461 1.00 25.09 639 PRO A O 1
ATOM 4988 N N . ALA A 1 640 ? 33.642 37.903 -12.950 1.00 25.14 640 ALA A N 1
ATOM 4989 C CA . ALA A 1 640 ? 33.814 38.394 -11.586 1.00 25.14 640 ALA A CA 1
ATOM 4990 C C . ALA A 1 640 ? 34.093 37.229 -10.618 1.00 25.14 640 ALA A C 1
ATOM 4992 O O . ALA A 1 640 ? 33.604 36.115 -10.810 1.00 25.14 640 ALA A O 1
ATOM 4993 N N . VAL A 1 641 ? 34.863 37.501 -9.563 1.00 29.67 641 VAL A N 1
ATOM 4994 C CA . VAL A 1 641 ? 35.138 36.546 -8.478 1.00 29.67 641 VAL A CA 1
ATOM 4995 C C . VAL A 1 641 ? 33.863 36.345 -7.642 1.00 29.67 641 VAL A C 1
ATOM 4997 O O . VAL A 1 641 ? 33.316 37.340 -7.162 1.00 29.67 641 VAL A O 1
ATOM 5000 N N . PRO A 1 642 ? 33.378 35.105 -7.431 1.00 27.31 642 PRO A N 1
ATOM 5001 C CA . PRO A 1 642 ? 32.264 34.852 -6.520 1.00 27.31 642 PRO A CA 1
ATOM 5002 C C . PRO A 1 642 ? 32.642 35.173 -5.070 1.00 27.31 642 PRO A C 1
ATOM 5004 O O . PRO A 1 642 ? 33.748 34.853 -4.631 1.00 27.31 642 PRO A O 1
ATOM 5007 N N . LEU A 1 643 ? 31.709 35.739 -4.298 1.00 26.59 643 LEU A N 1
ATOM 5008 C CA . LEU A 1 643 ? 31.841 35.763 -2.839 1.00 26.59 643 LEU A CA 1
ATOM 5009 C C . LEU A 1 643 ? 31.899 34.321 -2.315 1.00 26.59 643 LEU A C 1
ATOM 5011 O O . LEU A 1 643 ? 31.128 33.463 -2.745 1.00 26.59 643 LEU A O 1
ATOM 5015 N N . SER A 1 644 ? 32.809 34.065 -1.378 1.00 26.33 644 SER A N 1
ATOM 5016 C CA . SER A 1 644 ? 33.013 32.742 -0.797 1.00 26.33 644 SER A CA 1
ATOM 5017 C C . SER A 1 644 ? 31.802 32.300 0.025 1.00 26.33 644 SER A C 1
ATOM 5019 O O . SER A 1 644 ? 31.561 32.823 1.116 1.00 26.33 644 SER A O 1
ATOM 5021 N N . SER A 1 645 ? 31.088 31.286 -0.461 1.00 28.00 645 SER A N 1
ATOM 5022 C CA . SER A 1 645 ? 30.277 30.429 0.401 1.00 28.00 645 SER A CA 1
ATOM 5023 C C . SER A 1 645 ? 31.170 29.766 1.465 1.00 28.00 645 SER A C 1
ATOM 5025 O O . SER A 1 645 ? 32.345 29.495 1.193 1.00 28.00 645 SER A O 1
ATOM 5027 N N . PRO A 1 646 ? 30.658 29.501 2.683 1.00 26.02 646 PRO A N 1
ATOM 5028 C CA . PRO A 1 646 ? 31.425 28.776 3.689 1.00 26.02 646 PRO A CA 1
ATOM 5029 C C . PRO A 1 646 ? 31.790 27.376 3.165 1.00 26.02 646 PRO A C 1
ATOM 5031 O O . PRO A 1 646 ? 30.999 26.769 2.434 1.00 26.02 646 PRO A O 1
ATOM 5034 N N . PRO A 1 647 ? 32.976 26.846 3.510 1.00 24.28 647 PRO A N 1
ATOM 5035 C CA . PRO A 1 647 ? 33.439 25.581 2.963 1.00 24.28 647 PRO A CA 1
ATOM 5036 C C . PRO A 1 647 ? 32.521 24.439 3.404 1.00 24.28 647 PRO A C 1
ATOM 5038 O O . PRO A 1 647 ? 32.349 24.198 4.600 1.00 24.28 647 PRO A O 1
ATOM 5041 N N . ARG A 1 648 ? 31.993 23.677 2.437 1.00 24.80 648 ARG A N 1
ATOM 5042 C CA . ARG A 1 648 ? 31.501 22.322 2.713 1.00 24.80 648 ARG A CA 1
ATOM 5043 C C . ARG A 1 648 ? 32.686 21.519 3.241 1.00 24.80 648 ARG A C 1
ATOM 5045 O O . ARG A 1 648 ? 33.576 21.169 2.471 1.00 24.80 648 ARG A O 1
ATOM 5052 N N . GLN A 1 649 ? 32.707 21.247 4.543 1.00 23.72 649 GLN A N 1
ATOM 5053 C CA . GLN A 1 649 ? 33.657 20.293 5.097 1.00 23.72 649 GLN A CA 1
ATOM 5054 C C . GLN A 1 649 ? 33.375 18.929 4.467 1.00 23.72 649 GLN A C 1
ATOM 5056 O O . GLN A 1 649 ? 32.262 18.409 4.562 1.00 23.72 649 GLN A O 1
ATOM 5061 N N . SER A 1 650 ? 34.380 18.366 3.801 1.00 25.84 650 SER A N 1
ATOM 5062 C CA . SER A 1 650 ? 34.357 16.987 3.331 1.00 25.84 650 SER A CA 1
ATOM 5063 C C . SER A 1 650 ? 34.308 16.073 4.552 1.00 25.84 650 SER A C 1
ATOM 5065 O O . SER A 1 650 ? 35.330 15.833 5.200 1.00 25.84 650 SER A O 1
ATOM 5067 N N . VAL A 1 651 ? 33.112 15.595 4.897 1.00 24.11 651 VAL A N 1
ATOM 5068 C CA . VAL A 1 651 ? 32.953 14.576 5.932 1.00 24.11 651 VAL A CA 1
ATOM 5069 C C . VAL A 1 651 ? 33.532 13.282 5.375 1.00 24.11 651 VAL A C 1
ATOM 5071 O O . VAL A 1 651 ? 32.851 12.541 4.671 1.00 24.11 651 VAL A O 1
ATOM 5074 N N . ASN A 1 652 ? 34.797 13.015 5.699 1.00 24.88 652 ASN A N 1
ATOM 5075 C CA . ASN A 1 652 ? 35.369 11.682 5.582 1.00 24.88 652 ASN A CA 1
ATOM 5076 C C . ASN A 1 652 ? 34.609 10.773 6.554 1.00 24.88 652 ASN A C 1
ATOM 5078 O O . ASN A 1 652 ? 34.987 10.632 7.718 1.00 24.88 652 ASN A O 1
ATOM 5082 N N . THR A 1 653 ? 33.518 10.174 6.082 1.00 24.47 653 THR A N 1
ATOM 5083 C CA . THR A 1 653 ? 32.880 9.036 6.734 1.00 24.47 653 THR A CA 1
ATOM 5084 C C . THR A 1 653 ? 33.854 7.869 6.665 1.00 24.47 653 THR A C 1
ATOM 5086 O O . THR A 1 653 ? 33.887 7.131 5.682 1.00 24.47 653 THR A O 1
ATOM 5089 N N . SER A 1 654 ? 34.685 7.727 7.698 1.00 23.55 654 SER A N 1
ATOM 5090 C CA . SER A 1 654 ? 35.494 6.532 7.913 1.00 23.55 654 SER A CA 1
ATOM 5091 C C . SER A 1 654 ? 34.551 5.334 8.007 1.00 23.55 654 SER A C 1
ATOM 5093 O O . SER A 1 654 ? 33.843 5.192 9.005 1.00 23.55 654 SER A O 1
ATOM 5095 N N . ILE A 1 655 ? 34.509 4.520 6.951 1.00 27.42 655 ILE A N 1
ATOM 5096 C CA . ILE A 1 655 ? 33.652 3.336 6.870 1.00 27.42 655 ILE A CA 1
ATOM 5097 C C . ILE A 1 655 ? 34.057 2.390 8.002 1.00 27.42 655 ILE A C 1
ATOM 5099 O O . ILE A 1 655 ? 35.159 1.841 8.000 1.00 27.42 655 ILE A O 1
ATOM 5103 N N . SER A 1 656 ? 33.177 2.215 8.986 1.00 24.81 656 SER A N 1
ATOM 5104 C CA . SER A 1 656 ? 33.360 1.244 10.062 1.00 24.81 656 SER A CA 1
ATOM 5105 C C . SER A 1 656 ? 33.093 -0.156 9.513 1.00 24.81 656 SER A C 1
ATOM 5107 O O . SER A 1 656 ? 31.947 -0.601 9.474 1.00 24.81 656 SER A O 1
ATOM 5109 N N . ILE A 1 657 ? 34.151 -0.819 9.046 1.00 30.78 657 ILE A N 1
ATOM 5110 C CA . ILE A 1 657 ? 34.096 -2.192 8.528 1.00 30.78 657 ILE A CA 1
ATOM 5111 C C . ILE A 1 657 ? 33.561 -3.127 9.636 1.00 30.78 657 ILE A C 1
ATOM 5113 O O . ILE A 1 657 ? 34.109 -3.096 10.740 1.00 30.78 657 ILE A O 1
ATOM 5117 N N . PRO A 1 658 ? 32.529 -3.957 9.379 1.00 30.23 658 PRO A N 1
ATOM 5118 C CA . PRO A 1 658 ? 32.005 -4.899 10.370 1.00 30.23 658 PRO A CA 1
ATOM 5119 C C . PRO A 1 658 ? 33.041 -5.955 10.786 1.00 30.23 658 PRO A C 1
ATOM 5121 O O . PRO A 1 658 ? 33.531 -6.731 9.962 1.00 30.23 658 PRO A O 1
ATOM 5124 N N . ASP A 1 659 ? 33.360 -6.007 12.079 1.00 34.25 659 ASP A N 1
ATOM 5125 C CA . ASP A 1 659 ? 34.426 -6.856 12.620 1.00 34.25 659 ASP A CA 1
ATOM 5126 C C . ASP A 1 659 ? 33.922 -8.278 12.955 1.00 34.25 659 ASP A C 1
ATOM 5128 O O . ASP A 1 659 ? 33.767 -8.657 14.118 1.00 34.25 659 ASP A O 1
ATOM 5132 N N . THR A 1 660 ? 33.610 -9.070 11.914 1.00 34.12 660 THR A N 1
ATOM 5133 C CA . THR A 1 660 ? 33.009 -10.415 12.075 1.00 34.12 660 THR A CA 1
ATOM 5134 C C . THR A 1 660 ? 33.542 -11.480 11.093 1.00 34.12 660 THR A C 1
ATOM 5136 O O . THR A 1 660 ? 32.791 -12.127 10.365 1.00 34.12 660 THR A O 1
ATOM 5139 N N . GLN A 1 661 ? 34.863 -11.704 11.099 1.00 43.06 661 GLN A N 1
ATOM 5140 C CA . GLN A 1 661 ? 35.543 -12.940 10.642 1.00 43.06 661 GLN A CA 1
ATOM 5141 C C . GLN A 1 661 ? 35.055 -13.611 9.324 1.00 43.06 661 GLN A C 1
ATOM 5143 O O . GLN A 1 661 ? 34.581 -14.750 9.354 1.00 43.06 661 GLN A O 1
ATOM 5148 N N . ARG A 1 662 ? 35.240 -12.993 8.141 1.00 44.66 662 ARG A N 1
ATOM 5149 C CA . ARG A 1 662 ? 35.001 -13.683 6.840 1.00 44.66 662 ARG A CA 1
ATOM 5150 C C . ARG A 1 662 ? 36.090 -13.606 5.756 1.00 44.66 662 ARG A C 1
ATOM 5152 O O . ARG A 1 662 ? 35.887 -14.144 4.670 1.00 44.66 662 ARG A O 1
ATOM 5159 N N . THR A 1 663 ? 37.295 -13.115 6.052 1.00 47.47 663 THR A N 1
ATOM 5160 C CA . THR A 1 663 ? 38.465 -13.343 5.176 1.00 47.47 663 THR A CA 1
ATOM 5161 C C . THR A 1 663 ? 39.131 -14.693 5.467 1.00 47.47 663 THR A C 1
ATOM 5163 O O . THR A 1 663 ? 40.187 -14.782 6.095 1.00 47.47 663 THR A O 1
ATOM 5166 N N . THR A 1 664 ? 38.540 -15.782 4.962 1.00 54.56 664 THR A N 1
ATOM 5167 C CA . THR A 1 664 ? 39.310 -17.023 4.768 1.00 54.56 664 THR A CA 1
ATOM 5168 C C . THR A 1 664 ? 40.488 -16.742 3.828 1.00 54.56 664 THR A C 1
ATOM 5170 O O . THR A 1 664 ? 40.414 -15.873 2.956 1.00 54.56 664 THR A O 1
ATOM 5173 N N . ALA A 1 665 ? 41.588 -17.493 3.964 1.00 58.16 665 ALA A N 1
ATOM 5174 C CA . ALA A 1 665 ? 42.784 -17.309 3.125 1.00 58.16 665 ALA A CA 1
ATOM 5175 C C . ALA A 1 665 ? 42.500 -17.421 1.609 1.00 58.16 665 ALA A C 1
ATOM 5177 O O . ALA A 1 665 ? 43.288 -16.947 0.798 1.00 58.16 665 ALA A O 1
ATOM 5178 N N . PHE A 1 666 ? 41.360 -18.019 1.263 1.00 58.91 666 PHE A N 1
ATOM 5179 C CA . PHE A 1 666 ? 40.846 -18.257 -0.076 1.00 58.91 666 PHE A CA 1
ATOM 5180 C C . PHE A 1 666 ? 40.363 -16.984 -0.802 1.00 58.91 666 PHE A C 1
ATOM 5182 O O . PHE A 1 666 ? 40.576 -16.854 -2.001 1.00 58.91 666 PHE A O 1
ATOM 5189 N N . TYR A 1 667 ? 39.771 -16.016 -0.087 1.00 70.81 667 TYR A N 1
ATOM 5190 C CA . TYR A 1 667 ? 39.324 -14.733 -0.667 1.00 70.81 667 TYR A CA 1
ATOM 5191 C C . TYR A 1 667 ? 40.386 -13.624 -0.576 1.00 70.81 667 TYR A C 1
ATOM 5193 O O . TYR A 1 667 ? 40.180 -12.501 -1.039 1.00 70.81 667 TYR A O 1
ATOM 5201 N N . LYS A 1 668 ? 41.541 -13.915 0.031 1.00 67.88 668 LYS A N 1
ATOM 5202 C CA . LYS A 1 668 ? 42.602 -12.938 0.274 1.00 67.88 668 LYS A CA 1
ATOM 5203 C C . LYS A 1 668 ? 43.256 -12.508 -1.044 1.00 67.88 668 LYS A C 1
ATOM 5205 O O . LYS A 1 668 ? 43.876 -13.316 -1.729 1.00 67.88 668 LYS A O 1
ATOM 5210 N N . ASN A 1 669 ? 43.177 -11.213 -1.349 1.00 73.81 669 ASN A N 1
ATOM 5211 C CA . ASN A 1 669 ? 43.593 -10.601 -2.617 1.00 73.81 669 ASN A CA 1
ATOM 5212 C C . ASN A 1 669 ? 42.778 -11.051 -3.848 1.00 73.81 669 ASN A C 1
ATOM 5214 O O . ASN A 1 669 ? 43.289 -10.986 -4.967 1.00 73.81 669 ASN A O 1
ATOM 5218 N N . LEU A 1 670 ? 41.525 -11.487 -3.664 1.00 82.50 670 LEU A N 1
ATOM 5219 C CA . LEU A 1 670 ? 40.573 -11.691 -4.760 1.00 82.50 670 LEU A CA 1
ATOM 5220 C C . LEU A 1 670 ? 40.417 -10.374 -5.555 1.00 82.50 670 LEU A C 1
ATOM 5222 O O . LEU A 1 670 ? 39.990 -9.374 -4.964 1.00 82.50 670 LEU A O 1
ATOM 5226 N N . PRO A 1 671 ? 40.760 -10.319 -6.857 1.00 86.38 671 PRO A N 1
ATOM 5227 C CA . PRO A 1 671 ? 40.522 -9.153 -7.695 1.00 86.38 671 PRO A CA 1
ATOM 5228 C C . PRO A 1 671 ? 39.028 -8.969 -7.964 1.00 86.38 671 PRO A C 1
ATOM 5230 O O . PRO A 1 671 ? 38.328 -9.895 -8.387 1.00 86.38 671 PRO A O 1
ATOM 5233 N N . LEU A 1 672 ? 38.569 -7.743 -7.737 1.00 88.81 672 LEU A N 1
ATOM 5234 C CA . LEU A 1 672 ? 37.197 -7.306 -7.946 1.00 88.81 672 LEU A CA 1
ATOM 5235 C C . LEU A 1 672 ? 37.119 -6.452 -9.208 1.00 88.81 672 LEU A C 1
ATOM 5237 O O . LEU A 1 672 ? 38.010 -5.636 -9.465 1.00 88.81 672 LEU A O 1
ATOM 5241 N N . VAL A 1 673 ? 36.033 -6.607 -9.963 1.00 91.50 673 VAL A N 1
ATOM 5242 C CA . VAL A 1 673 ? 35.786 -5.822 -11.177 1.00 91.50 673 VAL A CA 1
ATOM 5243 C C . VAL A 1 673 ? 34.338 -5.350 -11.203 1.00 91.50 673 VAL A C 1
ATOM 5245 O O . VAL A 1 673 ? 33.424 -6.169 -11.152 1.00 91.50 673 VAL A O 1
ATOM 5248 N N . PHE A 1 674 ? 34.119 -4.045 -11.339 1.00 92.81 674 PHE A N 1
ATOM 5249 C CA . PHE A 1 674 ? 32.815 -3.498 -11.701 1.00 92.81 674 PHE A CA 1
ATOM 5250 C C . PHE A 1 674 ? 32.690 -3.402 -13.223 1.00 92.81 674 PHE A C 1
ATOM 5252 O O . PHE A 1 674 ? 33.580 -2.879 -13.895 1.00 92.81 674 PHE A O 1
ATOM 5259 N N . ALA A 1 675 ? 31.558 -3.854 -13.754 1.00 93.88 675 ALA A N 1
ATOM 5260 C CA . ALA A 1 675 ? 31.091 -3.535 -15.096 1.00 93.88 675 ALA A CA 1
ATOM 5261 C C . ALA A 1 675 ? 29.792 -2.731 -14.967 1.00 93.88 675 ALA A C 1
ATOM 5263 O O . ALA A 1 675 ? 28.805 -3.226 -14.428 1.00 93.88 675 ALA A O 1
ATOM 5264 N N . LEU A 1 676 ? 29.799 -1.483 -15.420 1.00 93.06 676 LEU A N 1
ATOM 5265 C CA . LEU A 1 676 ? 28.742 -0.519 -15.144 1.00 93.06 676 LEU A CA 1
ATOM 5266 C C . LEU A 1 676 ? 28.124 0.013 -16.441 1.00 93.06 676 LEU A C 1
ATOM 5268 O O . LEU A 1 676 ? 28.817 0.616 -17.263 1.00 93.06 676 LEU A O 1
ATOM 5272 N N . ASP A 1 677 ? 26.821 -0.208 -16.592 1.00 90.19 677 ASP A N 1
ATOM 5273 C CA . ASP A 1 677 ? 26.030 0.243 -17.734 1.00 90.19 677 ASP A CA 1
ATOM 5274 C C . ASP A 1 677 ? 25.867 1.769 -17.726 1.00 90.19 677 ASP A C 1
ATOM 5276 O O . ASP A 1 677 ? 25.426 2.357 -16.739 1.00 90.19 677 ASP A O 1
ATOM 5280 N N . TYR A 1 678 ? 26.240 2.424 -18.820 1.00 88.81 678 TYR A N 1
ATOM 5281 C CA . TYR A 1 678 ? 26.128 3.871 -19.025 1.00 88.81 678 TYR A CA 1
ATOM 5282 C C . TYR A 1 678 ? 25.377 4.187 -20.324 1.00 88.81 678 TYR A C 1
ATOM 5284 O O . TYR A 1 678 ? 25.674 5.139 -21.048 1.00 88.81 678 TYR A O 1
ATOM 5292 N N . SER A 1 679 ? 24.404 3.341 -20.646 1.00 83.69 679 SER A N 1
ATOM 5293 C CA . SER A 1 679 ? 23.444 3.588 -21.711 1.00 83.69 679 SER A CA 1
ATOM 5294 C C . SER A 1 679 ? 22.402 4.642 -21.323 1.00 83.69 679 SER A C 1
ATOM 5296 O O . SER A 1 679 ? 22.276 5.050 -20.166 1.00 83.69 679 SER A O 1
ATOM 5298 N N . ARG A 1 680 ? 21.629 5.101 -22.313 1.00 79.25 680 ARG A N 1
ATOM 5299 C CA . ARG A 1 680 ? 20.577 6.103 -22.100 1.00 79.25 680 ARG A CA 1
ATOM 5300 C C . ARG A 1 680 ? 19.435 5.625 -21.206 1.00 79.25 680 ARG A C 1
ATOM 5302 O O . ARG A 1 680 ? 18.862 6.491 -20.557 1.00 79.25 680 ARG A O 1
ATOM 5309 N N . SER A 1 681 ? 19.103 4.329 -21.146 1.00 75.12 681 SER A N 1
ATOM 5310 C CA . SER A 1 681 ? 17.975 3.820 -20.336 1.00 75.12 681 SER A CA 1
ATOM 5311 C C . SER A 1 681 ? 18.137 4.158 -18.851 1.00 75.12 681 SER A C 1
ATOM 5313 O O . SER A 1 681 ? 17.211 4.711 -18.254 1.00 75.12 681 SER A O 1
ATOM 5315 N N . MET A 1 682 ? 19.367 4.004 -18.343 1.00 77.44 682 MET A N 1
ATOM 5316 C CA . MET A 1 682 ? 19.820 4.290 -16.972 1.00 77.44 682 MET A CA 1
ATOM 5317 C C . MET A 1 682 ? 19.643 5.760 -16.511 1.00 77.44 682 MET A C 1
ATOM 5319 O O . MET A 1 682 ? 20.008 6.102 -15.383 1.00 77.44 682 MET A O 1
ATOM 5323 N N . GLU A 1 683 ? 19.166 6.653 -17.384 1.00 72.00 683 GLU A N 1
ATOM 5324 C CA . GLU A 1 683 ? 18.987 8.091 -17.126 1.00 72.00 683 GLU A CA 1
ATOM 5325 C C . GLU A 1 683 ? 17.783 8.715 -17.869 1.00 72.00 683 GLU A C 1
ATOM 5327 O O . GLU A 1 683 ? 17.248 9.746 -17.461 1.00 72.00 683 GLU A O 1
ATOM 5332 N N . SER A 1 684 ? 17.334 8.104 -18.965 1.00 58.81 684 SER A N 1
ATOM 5333 C CA . SER A 1 684 ? 16.280 8.601 -19.850 1.00 58.81 684 SER A CA 1
ATOM 5334 C C . SER A 1 684 ? 15.572 7.443 -20.562 1.00 58.81 684 SER A C 1
ATOM 5336 O O . SER A 1 684 ? 16.176 6.694 -21.327 1.00 58.81 684 SER A O 1
ATOM 5338 N N . GLY A 1 685 ? 14.266 7.308 -20.329 1.00 51.72 685 GLY A N 1
ATOM 5339 C CA . GLY A 1 685 ? 13.465 6.213 -20.878 1.00 51.72 685 GLY A CA 1
ATOM 5340 C C . GLY A 1 685 ? 13.544 6.092 -22.399 1.00 51.72 685 GLY A C 1
ATOM 5341 O O . GLY A 1 685 ? 13.298 7.057 -23.126 1.00 51.72 685 GLY A O 1
ATOM 5342 N N . VAL A 1 686 ? 13.858 4.892 -22.893 1.00 38.72 686 VAL A N 1
ATOM 5343 C CA . VAL A 1 686 ? 13.819 4.598 -24.329 1.00 38.72 686 VAL A CA 1
ATOM 5344 C C . VAL A 1 686 ? 12.359 4.389 -24.739 1.00 38.72 686 VAL A C 1
ATOM 5346 O O . VAL A 1 686 ? 11.718 3.456 -24.271 1.00 38.72 686 VAL A O 1
ATOM 5349 N N . GLN A 1 687 ? 11.853 5.292 -25.588 1.00 33.78 687 GLN A N 1
ATOM 5350 C CA . GLN A 1 6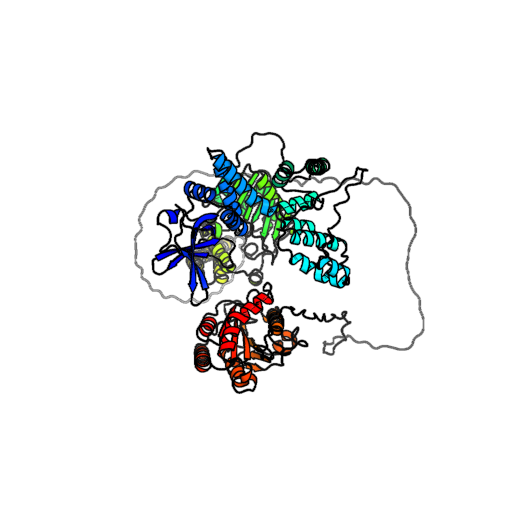87 ? 10.557 5.260 -26.295 1.00 33.78 687 GLN A CA 1
ATOM 5351 C C . GLN A 1 687 ? 9.465 4.353 -25.687 1.00 33.78 687 GLN A C 1
ATOM 5353 O O . GLN A 1 687 ? 9.282 3.214 -26.109 1.00 33.78 687 GLN A O 1
ATOM 5358 N N . GLY A 1 688 ? 8.676 4.906 -24.760 1.00 37.03 688 GLY A N 1
ATOM 5359 C CA . GLY A 1 688 ? 7.444 4.280 -24.257 1.00 37.03 688 GLY A CA 1
ATOM 5360 C C . GLY A 1 688 ? 7.558 3.584 -22.898 1.00 37.03 688 GLY A C 1
ATOM 5361 O O . GLY A 1 688 ? 6.544 3.129 -22.375 1.00 37.03 688 GLY A O 1
ATOM 5362 N N . HIS A 1 689 ? 8.748 3.524 -22.295 1.00 35.75 689 HIS A N 1
ATOM 5363 C CA . HIS A 1 689 ? 8.932 3.106 -20.901 1.00 35.75 689 HIS A CA 1
ATOM 5364 C C . HIS A 1 689 ? 9.685 4.181 -20.107 1.00 35.75 689 HIS A C 1
ATOM 5366 O O . HIS A 1 689 ? 10.659 4.756 -20.594 1.00 35.75 689 HIS A O 1
ATOM 5372 N N . GLU A 1 690 ? 9.234 4.450 -18.881 1.00 38.72 690 GLU A N 1
ATOM 5373 C CA . GLU A 1 690 ? 9.891 5.357 -17.936 1.00 38.72 690 GLU A CA 1
ATOM 5374 C C . GLU A 1 690 ? 11.261 4.797 -17.529 1.00 38.72 690 GLU A C 1
ATOM 5376 O O . GLU A 1 690 ? 11.359 3.786 -16.835 1.00 38.72 690 GLU A O 1
ATOM 5381 N N . GLY A 1 691 ? 12.335 5.456 -17.964 1.00 43.59 691 GLY A N 1
ATOM 5382 C CA . GLY A 1 691 ? 13.691 5.124 -17.532 1.00 43.59 691 GLY A CA 1
ATOM 5383 C C . GLY A 1 691 ? 13.936 5.633 -16.118 1.00 43.59 691 GLY A C 1
ATOM 5384 O O . GLY A 1 691 ? 13.694 6.808 -15.823 1.00 43.59 691 GLY A O 1
ATOM 5385 N N . TYR A 1 692 ? 14.441 4.766 -15.243 1.00 56.38 692 TYR A N 1
ATOM 5386 C CA . TYR A 1 692 ? 14.885 5.185 -13.921 1.00 56.38 692 TYR A CA 1
ATOM 5387 C C . TYR A 1 692 ? 16.063 6.159 -14.077 1.00 56.38 692 TYR A C 1
ATOM 5389 O O . TYR A 1 692 ? 17.057 5.834 -14.716 1.00 56.38 692 TYR A O 1
ATOM 5397 N N . LYS A 1 693 ? 15.995 7.341 -13.452 1.00 69.50 693 LYS A N 1
ATOM 5398 C CA . LYS A 1 693 ? 17.085 8.339 -13.458 1.00 69.50 693 LYS A CA 1
ATOM 5399 C C . LYS A 1 693 ? 18.238 7.938 -12.531 1.00 69.50 693 LYS A C 1
ATOM 5401 O O . LYS A 1 693 ? 18.513 8.614 -11.538 1.00 69.50 693 LYS A O 1
ATOM 5406 N N . LEU A 1 694 ? 18.845 6.775 -12.759 1.00 78.75 694 LEU A N 1
ATOM 5407 C CA . LEU A 1 694 ? 19.751 6.128 -11.805 1.00 78.75 694 LEU A CA 1
ATOM 5408 C C . LEU A 1 694 ? 21.028 6.945 -11.569 1.00 78.75 694 LEU A C 1
ATOM 5410 O O . LEU A 1 694 ? 21.574 6.918 -10.461 1.00 78.75 694 LEU A O 1
ATOM 5414 N N . TYR A 1 695 ? 21.486 7.687 -12.580 1.00 81.69 695 TYR A N 1
ATOM 5415 C CA . TYR A 1 695 ? 22.682 8.516 -12.490 1.00 81.69 695 TYR A CA 1
ATOM 5416 C C . TYR A 1 695 ? 22.411 9.873 -11.836 1.00 81.69 695 TYR A C 1
ATOM 5418 O O . TYR A 1 695 ? 23.035 10.174 -10.817 1.00 81.69 695 TYR A O 1
ATOM 5426 N N . SER A 1 696 ? 21.478 10.680 -12.350 1.00 75.81 696 SER A N 1
ATOM 5427 C CA . SER A 1 696 ? 21.222 12.030 -11.815 1.00 75.81 696 SER A CA 1
ATOM 5428 C C . SER A 1 696 ? 20.565 12.049 -10.432 1.00 75.81 696 SER A C 1
ATOM 5430 O O . SER A 1 696 ? 20.746 13.017 -9.695 1.00 75.81 696 SER A O 1
ATOM 5432 N N . THR A 1 697 ? 19.877 10.977 -10.019 1.00 71.62 697 THR A N 1
ATOM 5433 C CA . THR A 1 697 ? 19.405 10.820 -8.624 1.00 71.62 697 THR A CA 1
ATOM 5434 C C . THR A 1 697 ? 20.494 10.353 -7.654 1.00 71.62 697 THR A C 1
ATOM 5436 O O . THR A 1 697 ? 20.248 10.271 -6.453 1.00 71.62 697 THR A O 1
ATOM 5439 N N . GLY A 1 698 ? 21.690 10.010 -8.144 1.00 77.56 698 GLY A N 1
ATOM 5440 C CA . GLY A 1 698 ? 22.773 9.453 -7.330 1.00 77.56 698 GLY A CA 1
ATOM 5441 C C . GLY A 1 698 ? 22.580 7.987 -6.921 1.00 77.56 698 GLY A C 1
ATOM 5442 O O . GLY A 1 698 ? 23.429 7.451 -6.207 1.00 77.56 698 GLY A O 1
ATOM 5443 N N . LYS A 1 699 ? 21.528 7.296 -7.389 1.00 76.62 699 LYS A N 1
ATOM 5444 C CA . LYS A 1 699 ? 21.259 5.887 -7.041 1.00 76.62 699 LYS A CA 1
ATOM 5445 C C . LYS A 1 699 ? 22.419 4.957 -7.435 1.00 76.62 699 LYS A C 1
ATOM 5447 O O . LYS A 1 699 ? 22.769 4.080 -6.649 1.00 76.62 699 LYS A O 1
ATOM 5452 N N . ILE A 1 700 ? 23.096 5.189 -8.567 1.00 83.88 700 ILE A N 1
ATOM 5453 C CA . ILE A 1 700 ? 24.330 4.451 -8.919 1.00 83.88 700 ILE A CA 1
ATOM 5454 C C . ILE A 1 700 ? 25.486 4.752 -7.956 1.00 83.88 700 ILE A C 1
ATOM 5456 O O . ILE A 1 700 ? 26.223 3.839 -7.591 1.00 83.88 700 ILE A O 1
ATOM 5460 N N . GLN A 1 701 ? 25.638 5.995 -7.488 1.00 87.75 701 GLN A N 1
ATOM 5461 C CA . GLN A 1 701 ? 26.684 6.347 -6.518 1.00 87.75 701 GLN A CA 1
ATOM 5462 C C . GLN A 1 701 ? 26.447 5.649 -5.169 1.00 87.75 701 GLN A C 1
ATOM 5464 O O . GLN A 1 701 ? 27.399 5.178 -4.549 1.00 87.75 701 GLN A O 1
ATOM 5469 N N . GLN A 1 702 ? 25.184 5.511 -4.750 1.00 80.44 702 GLN A N 1
ATOM 5470 C CA . GLN A 1 702 ? 24.807 4.718 -3.579 1.00 80.44 702 GLN A CA 1
ATOM 5471 C C . GLN A 1 702 ? 25.106 3.222 -3.782 1.00 80.44 702 GLN A C 1
ATOM 5473 O O . GLN A 1 702 ? 25.734 2.613 -2.920 1.00 80.44 702 GLN A O 1
ATOM 5478 N N . VAL A 1 703 ? 24.736 2.639 -4.930 1.00 81.50 703 VAL A N 1
ATOM 5479 C CA . VAL A 1 703 ? 25.036 1.230 -5.258 1.00 81.50 703 VAL A CA 1
ATOM 5480 C C . VAL A 1 703 ? 26.547 0.955 -5.266 1.00 81.50 703 VAL A C 1
ATOM 5482 O O . VAL A 1 703 ? 26.980 -0.032 -4.674 1.00 81.50 703 VAL A O 1
ATOM 5485 N N . ILE A 1 704 ? 27.361 1.839 -5.856 1.00 85.19 704 ILE A N 1
ATOM 5486 C CA . ILE A 1 704 ? 28.828 1.718 -5.826 1.00 85.19 704 ILE A CA 1
ATOM 5487 C C . ILE A 1 704 ? 29.352 1.785 -4.389 1.00 85.19 704 ILE A C 1
ATOM 5489 O O . ILE A 1 704 ? 30.162 0.940 -4.018 1.00 85.19 704 ILE A O 1
ATOM 5493 N N . ASN A 1 705 ? 28.877 2.727 -3.567 1.00 84.00 705 ASN A N 1
ATOM 5494 C CA . ASN A 1 705 ? 29.334 2.863 -2.180 1.00 84.00 705 ASN A CA 1
ATOM 5495 C C . ASN A 1 705 ? 29.005 1.619 -1.335 1.00 84.00 705 ASN A C 1
ATOM 5497 O O . ASN A 1 705 ? 29.891 1.100 -0.657 1.00 84.00 705 ASN A O 1
ATOM 5501 N N . MET A 1 706 ? 27.771 1.106 -1.410 1.00 77.81 706 MET A N 1
ATOM 5502 C CA . MET A 1 706 ? 27.352 -0.083 -0.650 1.00 77.81 706 MET A CA 1
ATOM 5503 C C . MET A 1 706 ? 28.094 -1.344 -1.107 1.00 77.81 706 MET A C 1
ATOM 5505 O O . MET A 1 706 ? 28.611 -2.092 -0.280 1.00 77.81 706 MET A O 1
ATOM 5509 N N . ILE A 1 707 ? 28.213 -1.577 -2.422 1.00 75.88 707 ILE A N 1
ATOM 5510 C CA . ILE A 1 707 ? 28.927 -2.760 -2.921 1.00 75.88 707 ILE A CA 1
ATOM 5511 C C . ILE A 1 707 ? 30.438 -2.641 -2.650 1.00 75.88 707 ILE A C 1
ATOM 5513 O O . ILE A 1 707 ? 31.059 -3.645 -2.318 1.00 75.88 707 ILE A O 1
ATOM 5517 N N . PHE A 1 708 ? 31.038 -1.445 -2.703 1.00 81.56 708 PHE A N 1
ATOM 5518 C CA . PHE A 1 708 ? 32.435 -1.224 -2.295 1.00 81.56 708 PHE A CA 1
ATOM 5519 C C . PHE A 1 708 ? 32.652 -1.522 -0.798 1.00 81.56 708 PHE A C 1
ATOM 5521 O O . PHE A 1 708 ? 33.633 -2.179 -0.445 1.00 81.56 708 PHE A O 1
ATOM 5528 N N . GLY A 1 709 ? 31.717 -1.111 0.069 1.00 76.44 709 GLY A N 1
ATOM 5529 C CA . GLY A 1 709 ? 31.718 -1.441 1.499 1.00 76.44 709 GLY A CA 1
ATOM 5530 C C . GLY A 1 709 ? 31.628 -2.949 1.754 1.00 76.44 709 GLY A C 1
ATOM 5531 O O . GLY A 1 709 ? 32.532 -3.529 2.357 1.00 76.44 709 GLY A O 1
ATOM 5532 N N . ALA A 1 710 ? 30.598 -3.606 1.212 1.00 70.00 710 ALA A N 1
ATOM 5533 C CA . ALA A 1 710 ? 30.414 -5.055 1.326 1.00 70.00 710 ALA A CA 1
ATOM 5534 C C . ALA A 1 710 ? 31.609 -5.848 0.754 1.00 70.00 710 ALA A C 1
ATOM 5536 O O . ALA A 1 710 ? 32.055 -6.833 1.346 1.00 70.00 710 ALA A O 1
ATOM 5537 N N . ALA A 1 711 ? 32.185 -5.400 -0.366 1.00 67.69 711 ALA A N 1
ATOM 5538 C CA . ALA A 1 711 ? 33.326 -6.058 -0.994 1.00 67.69 711 ALA A CA 1
ATOM 5539 C C . ALA A 1 711 ? 34.635 -5.910 -0.192 1.00 67.69 711 ALA A C 1
ATOM 5541 O O . ALA A 1 711 ? 35.448 -6.837 -0.191 1.00 67.69 711 ALA A O 1
ATOM 5542 N N . LYS A 1 712 ? 34.816 -4.819 0.568 1.00 67.69 712 LYS A N 1
ATOM 5543 C CA . LYS A 1 712 ? 35.910 -4.686 1.552 1.00 67.69 712 LYS A CA 1
ATOM 5544 C C . LYS A 1 712 ? 35.789 -5.651 2.737 1.00 67.69 712 LYS A C 1
ATOM 5546 O O . LYS A 1 712 ? 36.805 -5.985 3.338 1.00 67.69 712 LYS A O 1
ATOM 5551 N N . GLY A 1 713 ? 34.588 -6.149 3.039 1.00 65.31 713 GLY A N 1
ATOM 5552 C CA . GLY A 1 713 ? 34.396 -7.267 3.972 1.00 65.31 713 GLY A CA 1
ATOM 5553 C C . GLY A 1 713 ? 34.821 -8.631 3.402 1.00 65.31 713 GLY A C 1
ATOM 5554 O O . GLY A 1 713 ? 35.154 -9.541 4.161 1.00 65.31 713 GLY A O 1
ATOM 5555 N N . LEU A 1 714 ? 34.841 -8.776 2.070 1.00 67.31 714 LEU A N 1
ATOM 5556 C CA . LEU A 1 714 ? 35.154 -10.029 1.372 1.00 67.31 714 LEU A CA 1
ATOM 5557 C C . LEU A 1 714 ? 36.653 -10.207 1.077 1.00 67.31 714 LEU A C 1
ATOM 5559 O O . LEU A 1 714 ? 37.161 -11.324 1.165 1.00 67.31 714 LEU A O 1
ATOM 5563 N N . THR A 1 715 ? 37.366 -9.139 0.704 1.00 73.38 715 THR A N 1
ATOM 5564 C CA . THR A 1 715 ? 38.766 -9.220 0.248 1.00 73.38 715 THR A CA 1
ATOM 5565 C C . THR A 1 715 ? 39.636 -8.071 0.753 1.00 73.38 715 THR A C 1
ATOM 5567 O O . THR A 1 715 ? 39.180 -6.959 0.996 1.00 73.38 715 THR A O 1
ATOM 5570 N N . THR A 1 716 ? 40.937 -8.341 0.847 1.00 71.94 716 THR A N 1
ATOM 5571 C CA . THR A 1 716 ? 41.996 -7.383 1.196 1.00 71.94 716 THR A CA 1
ATOM 5572 C C . THR A 1 716 ? 42.425 -6.475 0.037 1.00 71.94 716 THR A C 1
ATOM 5574 O O . THR A 1 716 ? 43.368 -5.703 0.188 1.00 71.94 716 THR A O 1
ATOM 5577 N N . THR A 1 717 ? 41.785 -6.567 -1.131 1.00 72.00 717 THR A N 1
ATOM 5578 C CA . THR A 1 717 ? 42.121 -5.743 -2.301 1.00 72.00 717 THR A CA 1
ATOM 5579 C C . THR A 1 717 ? 41.662 -4.294 -2.090 1.00 72.00 717 THR A C 1
ATOM 5581 O O . THR A 1 717 ? 40.471 -4.007 -2.056 1.00 72.00 717 THR A O 1
ATOM 5584 N N . GLU A 1 718 ? 42.606 -3.354 -1.985 1.00 73.81 718 GLU A N 1
ATOM 5585 C CA . GLU A 1 718 ? 42.335 -1.922 -1.732 1.00 73.81 718 GLU A CA 1
ATOM 5586 C C . GLU A 1 718 ? 41.644 -1.186 -2.897 1.00 73.81 718 GLU A C 1
ATOM 5588 O O . GLU A 1 718 ? 41.244 -0.027 -2.753 1.00 73.81 718 GLU A O 1
ATOM 5593 N N . LYS A 1 719 ? 41.527 -1.847 -4.054 1.00 83.69 719 LYS A N 1
ATOM 5594 C CA . LYS A 1 719 ? 41.062 -1.283 -5.319 1.00 83.69 719 LYS A CA 1
ATOM 5595 C C . LYS A 1 719 ? 40.085 -2.210 -6.041 1.00 83.69 719 LYS A C 1
ATOM 5597 O O . LYS A 1 719 ? 40.218 -3.430 -5.965 1.00 83.69 719 LYS A O 1
ATOM 5602 N N . ILE A 1 720 ? 39.172 -1.625 -6.812 1.00 88.62 720 ILE A N 1
ATOM 5603 C CA . ILE A 1 720 ? 38.269 -2.338 -7.724 1.00 88.62 720 ILE A CA 1
ATOM 5604 C C . ILE A 1 720 ? 38.465 -1.792 -9.141 1.00 88.62 720 ILE A C 1
ATOM 5606 O O . ILE A 1 720 ? 38.366 -0.583 -9.365 1.00 88.62 720 ILE A O 1
ATOM 5610 N N . ASP A 1 721 ? 38.731 -2.671 -10.107 1.00 91.38 721 ASP A N 1
ATOM 5611 C CA . ASP A 1 721 ? 38.867 -2.272 -11.511 1.00 91.38 721 ASP A CA 1
ATOM 5612 C C . ASP A 1 721 ? 37.484 -1.924 -12.080 1.00 91.38 721 ASP A C 1
ATOM 5614 O O . ASP A 1 721 ? 36.537 -2.692 -11.931 1.00 91.38 721 ASP A O 1
ATOM 5618 N N . MET A 1 722 ? 37.355 -0.779 -12.753 1.00 92.75 722 MET A N 1
ATOM 5619 C CA . MET A 1 722 ? 36.076 -0.305 -13.290 1.00 92.75 722 MET A CA 1
ATOM 5620 C C . MET A 1 722 ? 36.056 -0.358 -14.819 1.00 92.75 722 MET A C 1
ATOM 5622 O O . MET A 1 722 ? 36.953 0.162 -15.484 1.00 92.75 722 MET A O 1
ATOM 5626 N N . PHE A 1 723 ? 34.990 -0.925 -15.374 1.00 94.31 723 PHE A N 1
ATOM 5627 C CA . PHE A 1 723 ? 34.652 -0.877 -16.791 1.00 94.31 723 PHE A CA 1
ATOM 5628 C C . PHE A 1 723 ? 33.304 -0.185 -16.961 1.00 94.31 723 PHE A C 1
ATOM 5630 O O . PHE A 1 723 ? 32.280 -0.711 -16.536 1.00 94.31 723 PHE A O 1
ATOM 5637 N N . LEU A 1 724 ? 33.299 0.972 -17.615 1.00 93.06 724 LEU A N 1
ATOM 5638 C CA . LEU A 1 724 ? 32.066 1.602 -18.077 1.00 93.06 724 LEU A CA 1
ATOM 5639 C C . LEU A 1 724 ? 31.686 0.994 -19.425 1.00 93.06 724 LEU A C 1
ATOM 5641 O O . LEU A 1 724 ? 32.577 0.783 -20.253 1.00 93.06 724 LEU A O 1
ATOM 5645 N N . PHE A 1 725 ? 30.408 0.716 -19.674 1.00 90.50 725 PHE A N 1
ATOM 5646 C CA . PHE A 1 725 ? 29.983 0.225 -20.982 1.00 90.50 725 PHE A CA 1
ATOM 5647 C C . PHE A 1 725 ? 28.698 0.863 -21.509 1.00 90.50 725 PHE A C 1
ATOM 5649 O O . PHE A 1 725 ? 27.728 1.083 -20.797 1.00 90.50 725 PHE A O 1
ATOM 5656 N N . GLU A 1 726 ? 28.726 1.117 -22.809 1.00 85.88 726 GLU A N 1
ATOM 5657 C CA . GLU A 1 726 ? 27.601 1.494 -23.666 1.00 85.88 726 GLU A CA 1
ATOM 5658 C C . GLU A 1 726 ? 27.634 0.520 -24.859 1.00 85.88 726 GLU A C 1
ATOM 5660 O O . GLU A 1 726 ? 27.615 -0.693 -24.649 1.00 85.88 726 GLU A O 1
ATOM 5665 N N . GLN A 1 727 ? 27.814 1.001 -26.094 1.00 81.50 727 GLN A N 1
ATOM 5666 C CA . GLN A 1 727 ? 28.078 0.166 -27.273 1.00 81.50 727 GLN A CA 1
ATOM 5667 C C . GLN A 1 727 ? 29.426 -0.574 -27.195 1.00 81.50 727 GLN A C 1
ATOM 5669 O O . GLN A 1 727 ? 29.634 -1.599 -27.855 1.00 81.50 727 GLN A O 1
ATOM 5674 N N . LYS A 1 728 ? 30.360 -0.034 -26.404 1.00 86.56 728 LYS A N 1
ATOM 5675 C CA . LYS A 1 728 ? 31.716 -0.541 -26.155 1.00 86.56 728 LYS A CA 1
ATOM 5676 C C . LYS A 1 728 ? 32.023 -0.463 -24.662 1.00 86.56 728 LYS A C 1
ATOM 5678 O O . LYS A 1 728 ? 31.440 0.355 -23.959 1.00 86.56 728 LYS A O 1
ATOM 5683 N N . ALA A 1 729 ? 32.985 -1.262 -24.205 1.00 90.81 729 ALA A N 1
ATOM 5684 C CA . ALA A 1 729 ? 33.533 -1.160 -22.857 1.00 90.81 729 ALA A CA 1
ATOM 5685 C C . ALA A 1 729 ? 34.801 -0.293 -22.831 1.00 90.81 729 ALA A C 1
ATOM 5687 O O . ALA A 1 729 ? 35.688 -0.443 -23.675 1.00 90.81 729 ALA A O 1
ATOM 5688 N N . ILE A 1 730 ? 34.890 0.584 -21.835 1.00 92.25 730 ILE A N 1
ATOM 5689 C CA . ILE A 1 730 ? 36.008 1.489 -21.563 1.00 92.25 730 ILE A CA 1
ATOM 5690 C C . ILE A 1 730 ? 36.498 1.191 -20.145 1.00 92.25 730 ILE A C 1
ATOM 5692 O O . ILE A 1 730 ? 35.721 1.267 -19.194 1.00 92.25 730 ILE A O 1
ATOM 5696 N N . GLN A 1 731 ? 37.783 0.864 -19.979 1.00 92.94 731 GLN A N 1
ATOM 5697 C CA . GLN A 1 731 ? 38.356 0.751 -18.637 1.00 92.94 731 GLN A CA 1
ATOM 5698 C C . GLN A 1 731 ? 38.566 2.157 -18.054 1.00 92.94 731 GLN A C 1
ATOM 5700 O O . GLN A 1 731 ? 39.273 2.978 -18.640 1.00 92.94 731 GLN A O 1
ATOM 5705 N N . LEU A 1 732 ? 37.961 2.414 -16.898 1.00 92.81 732 LEU A N 1
ATOM 5706 C CA . LEU A 1 732 ? 38.112 3.640 -16.119 1.00 92.81 732 LEU A CA 1
ATOM 5707 C C . LEU A 1 732 ? 39.251 3.510 -15.083 1.00 92.81 732 LEU A C 1
ATOM 5709 O O . LEU A 1 732 ? 39.766 2.409 -14.858 1.00 92.81 732 LEU A O 1
ATOM 5713 N N . PRO A 1 733 ? 39.652 4.619 -14.428 1.00 91.69 733 PRO A N 1
ATOM 5714 C CA . PRO A 1 733 ? 40.450 4.574 -13.206 1.00 91.69 733 PRO A CA 1
ATOM 5715 C C . PRO A 1 733 ? 39.872 3.623 -12.146 1.00 91.69 733 PRO A C 1
ATOM 5717 O O . PRO A 1 733 ? 38.659 3.460 -12.033 1.00 91.69 733 PRO A O 1
ATOM 5720 N N . GLU A 1 734 ? 40.756 3.021 -11.353 1.00 91.19 734 GLU A N 1
ATOM 5721 C CA . GLU A 1 734 ? 40.406 2.090 -10.274 1.00 91.19 734 GLU A CA 1
ATOM 5722 C C . GLU A 1 734 ? 39.593 2.804 -9.171 1.00 91.19 734 GLU A C 1
ATOM 5724 O O . GLU A 1 734 ? 39.951 3.910 -8.747 1.00 91.19 734 GLU A O 1
ATOM 5729 N N . VAL A 1 735 ? 38.532 2.167 -8.664 1.00 89.62 735 VAL A N 1
ATOM 5730 C CA . VAL A 1 735 ? 37.766 2.645 -7.498 1.00 89.62 735 VAL A CA 1
ATOM 5731 C C . VAL A 1 735 ? 38.517 2.277 -6.218 1.00 89.62 735 VAL A C 1
ATOM 5733 O O . VAL A 1 735 ? 38.970 1.143 -6.072 1.00 89.62 735 VAL A O 1
ATOM 5736 N N . ASN A 1 736 ? 38.662 3.222 -5.294 1.00 88.31 736 ASN A N 1
ATOM 5737 C CA . ASN A 1 736 ? 39.439 3.101 -4.058 1.00 88.31 736 ASN A CA 1
ATOM 5738 C C . ASN A 1 736 ? 38.857 3.996 -2.946 1.00 88.31 736 ASN A C 1
ATOM 5740 O O . ASN A 1 736 ? 37.944 4.792 -3.175 1.00 88.31 736 ASN A O 1
ATOM 5744 N N . GLU A 1 737 ? 39.403 3.902 -1.730 1.00 83.69 737 GLU A N 1
ATOM 5745 C CA . GLU A 1 737 ? 38.930 4.702 -0.589 1.00 83.69 737 GLU A CA 1
ATOM 5746 C C . GLU A 1 737 ? 38.975 6.213 -0.848 1.00 83.69 737 GLU A C 1
ATOM 5748 O O . GLU A 1 737 ? 38.094 6.926 -0.375 1.00 83.69 737 GLU A O 1
ATOM 5753 N N . GLN A 1 738 ? 39.940 6.705 -1.630 1.00 85.44 738 GLN A N 1
ATOM 5754 C CA . GLN A 1 738 ? 40.104 8.136 -1.880 1.00 85.44 738 GLN A CA 1
ATOM 5755 C C . GLN A 1 738 ? 39.113 8.701 -2.911 1.00 85.44 738 GLN A C 1
ATOM 5757 O O . GLN A 1 738 ? 38.868 9.905 -2.887 1.00 85.44 738 GLN A O 1
ATOM 5762 N N . ASN A 1 739 ? 38.555 7.879 -3.813 1.00 88.44 739 ASN A N 1
ATOM 5763 C CA . ASN A 1 739 ? 37.700 8.355 -4.912 1.00 88.44 739 ASN A CA 1
ATOM 5764 C C . ASN A 1 739 ? 36.274 7.776 -4.956 1.00 88.44 739 ASN A C 1
ATOM 5766 O O . ASN A 1 739 ? 35.432 8.359 -5.636 1.00 88.44 739 ASN A O 1
ATOM 5770 N N . HIS A 1 740 ? 35.974 6.674 -4.256 1.00 85.56 740 HIS A N 1
ATOM 5771 C CA . HIS A 1 740 ? 34.696 5.960 -4.404 1.00 85.56 740 HIS A CA 1
ATOM 5772 C C . HIS A 1 740 ? 33.465 6.863 -4.217 1.00 85.56 740 HIS A C 1
ATOM 5774 O O . HIS A 1 740 ? 32.571 6.842 -5.060 1.00 85.56 740 HIS A O 1
ATOM 5780 N N . ALA A 1 741 ? 33.456 7.704 -3.176 1.00 82.75 741 ALA A N 1
ATOM 5781 C CA . ALA A 1 741 ? 32.293 8.483 -2.749 1.00 82.75 741 ALA A CA 1
ATOM 5782 C C . ALA A 1 741 ? 31.802 9.544 -3.758 1.00 82.75 741 ALA A C 1
ATOM 5784 O O . ALA A 1 741 ? 30.636 9.934 -3.694 1.00 82.75 741 ALA A O 1
ATOM 5785 N N . SER A 1 742 ? 32.659 9.998 -4.681 1.00 87.06 742 SER A N 1
ATOM 5786 C CA . SER A 1 742 ? 32.317 10.943 -5.759 1.00 87.06 742 SER A CA 1
ATOM 5787 C C . SER A 1 742 ? 32.579 10.392 -7.168 1.00 87.06 742 SER A C 1
ATOM 5789 O O . SER A 1 742 ? 32.410 11.111 -8.158 1.00 87.06 742 SER A O 1
ATOM 5791 N N . PHE A 1 743 ? 32.961 9.114 -7.285 1.00 89.62 743 PHE A N 1
ATOM 5792 C CA . PHE A 1 743 ? 33.415 8.478 -8.524 1.00 89.62 743 PHE A CA 1
ATOM 5793 C C . PHE A 1 743 ? 32.433 8.636 -9.695 1.00 89.62 743 PHE A C 1
ATOM 5795 O O . PHE A 1 743 ? 32.848 8.859 -10.835 1.00 89.62 743 PHE A O 1
ATOM 5802 N N . VAL A 1 744 ? 31.123 8.569 -9.439 1.00 88.38 744 VAL A N 1
ATOM 5803 C CA . VAL A 1 744 ? 30.108 8.744 -10.488 1.00 88.38 744 VAL A CA 1
ATOM 5804 C C . VAL A 1 744 ? 30.140 10.167 -11.041 1.00 88.38 744 VAL A C 1
ATOM 5806 O O . VAL A 1 744 ? 30.200 10.359 -12.254 1.00 88.38 744 VAL A O 1
ATOM 5809 N N . GLN A 1 745 ? 30.158 11.164 -10.158 1.00 84.75 745 GLN A N 1
ATOM 5810 C CA . GLN A 1 745 ? 30.119 12.576 -10.533 1.00 84.75 745 GLN A CA 1
ATOM 5811 C C . GLN A 1 745 ? 31.437 13.052 -11.165 1.00 84.75 745 GLN A C 1
ATOM 5813 O O . GLN A 1 745 ? 31.425 13.893 -12.066 1.00 84.75 745 GLN A O 1
ATOM 5818 N N . GLU A 1 746 ? 32.571 12.525 -10.695 1.00 86.19 746 GLU A N 1
ATOM 5819 C CA . GLU A 1 746 ? 33.909 12.975 -11.090 1.00 86.19 746 GLU A CA 1
ATOM 5820 C C . GLU A 1 746 ? 34.577 12.132 -12.181 1.00 86.19 746 GLU A C 1
ATOM 5822 O O . GLU A 1 746 ? 35.512 12.622 -12.818 1.00 86.19 746 GLU A O 1
ATOM 5827 N N . VAL A 1 747 ? 34.131 10.899 -12.433 1.00 89.81 747 VAL A N 1
ATOM 5828 C CA . VAL A 1 747 ? 34.741 10.004 -13.434 1.00 89.81 747 VAL A CA 1
ATOM 5829 C C . VAL A 1 747 ? 33.711 9.527 -14.452 1.00 89.81 747 VAL A C 1
ATOM 5831 O O . VAL A 1 747 ? 33.918 9.711 -15.652 1.00 89.81 747 VAL A O 1
ATOM 5834 N N . VAL A 1 748 ? 32.590 8.956 -14.002 1.00 87.69 748 VAL A N 1
ATOM 5835 C CA . VAL A 1 748 ? 31.591 8.353 -14.903 1.00 87.69 748 VAL A CA 1
ATOM 5836 C C . VAL A 1 748 ? 30.889 9.418 -15.751 1.00 87.69 748 VAL A C 1
ATOM 5838 O O . VAL A 1 748 ? 30.996 9.376 -16.975 1.00 87.69 748 VAL A O 1
ATOM 5841 N N . MET A 1 749 ? 30.298 10.439 -15.121 1.00 84.62 749 MET A N 1
ATOM 5842 C CA . MET A 1 749 ? 29.525 11.514 -15.773 1.00 84.62 749 MET A CA 1
ATOM 5843 C C . MET A 1 749 ? 30.322 12.427 -16.730 1.00 84.62 749 MET A C 1
ATOM 5845 O O . MET A 1 749 ? 29.760 13.347 -17.319 1.00 84.62 749 MET A O 1
ATOM 5849 N N . LYS A 1 750 ? 31.627 12.191 -16.916 1.00 85.94 750 LYS A N 1
ATOM 5850 C CA . LYS A 1 750 ? 32.442 12.845 -17.957 1.00 85.94 750 LYS A CA 1
ATOM 5851 C C . LYS A 1 750 ? 32.331 12.167 -19.331 1.00 85.94 750 LYS A C 1
ATOM 5853 O O . LYS A 1 750 ? 32.861 12.696 -20.305 1.00 85.94 750 LYS A O 1
ATOM 5858 N N . HIS A 1 751 ? 31.663 11.016 -19.412 1.00 84.81 751 HIS A N 1
ATOM 5859 C CA . HIS A 1 751 ? 31.446 10.257 -20.643 1.00 84.81 751 HIS A CA 1
ATOM 5860 C C . HIS A 1 751 ? 30.064 10.555 -21.248 1.00 84.81 751 HIS A C 1
ATOM 5862 O O . HIS A 1 751 ? 29.163 11.065 -20.578 1.00 84.81 751 HIS A O 1
ATOM 5868 N N . THR A 1 752 ? 29.888 10.219 -22.526 1.00 79.06 752 THR A N 1
ATOM 5869 C CA . THR A 1 752 ? 28.608 10.291 -23.248 1.00 79.06 752 THR A CA 1
ATOM 5870 C C . THR A 1 752 ? 27.801 9.004 -23.081 1.00 79.06 752 THR A C 1
ATOM 5872 O O . THR A 1 752 ? 28.394 7.934 -23.039 1.00 79.06 752 THR A O 1
ATOM 5875 N N . MET A 1 753 ? 26.469 9.107 -23.024 1.00 78.62 753 MET A N 1
ATOM 5876 C CA . MET A 1 753 ? 25.557 7.953 -23.016 1.00 78.62 753 MET A CA 1
ATOM 5877 C C . MET A 1 753 ? 25.039 7.651 -24.430 1.00 78.62 753 MET A C 1
ATOM 5879 O O . MET A 1 753 ? 24.534 8.556 -25.110 1.00 78.62 753 MET A O 1
ATOM 5883 N N . ASP A 1 754 ? 25.084 6.383 -24.842 1.00 74.44 754 ASP A N 1
ATOM 5884 C CA . ASP A 1 754 ? 24.441 5.867 -26.062 1.00 74.44 754 ASP A CA 1
ATOM 5885 C C . ASP A 1 754 ? 23.641 4.571 -25.798 1.00 74.44 754 ASP A C 1
ATOM 5887 O O . ASP A 1 754 ? 22.973 4.473 -24.768 1.00 74.44 754 ASP A O 1
ATOM 5891 N N . GLY A 1 755 ? 23.597 3.618 -26.734 1.00 72.38 755 GLY A N 1
ATOM 5892 C CA . GLY A 1 755 ? 22.882 2.348 -26.564 1.00 72.38 755 GLY A CA 1
ATOM 5893 C C . GLY A 1 755 ? 23.680 1.296 -25.786 1.00 72.38 755 GLY A C 1
ATOM 5894 O O . GLY A 1 755 ? 24.898 1.393 -25.659 1.00 72.38 755 GLY A O 1
ATOM 5895 N N . THR A 1 756 ? 22.990 0.275 -25.282 1.00 80.94 756 THR A N 1
ATOM 5896 C CA . THR A 1 756 ? 23.551 -0.788 -24.433 1.00 80.94 756 THR A CA 1
ATOM 5897 C C . THR A 1 756 ? 24.131 -1.953 -25.241 1.00 80.94 756 THR A C 1
ATOM 5899 O O . THR A 1 756 ? 23.506 -2.432 -26.186 1.00 80.94 756 THR A O 1
ATOM 5902 N N . ASN A 1 757 ? 25.287 -2.482 -24.829 1.00 85.81 757 ASN A N 1
ATOM 5903 C CA . ASN A 1 757 ? 25.850 -3.735 -25.342 1.00 85.81 757 ASN A CA 1
ATOM 5904 C C . ASN A 1 757 ? 26.517 -4.541 -24.211 1.00 85.81 757 ASN A C 1
ATOM 5906 O O . ASN A 1 757 ? 27.720 -4.426 -23.971 1.00 85.81 757 ASN A O 1
ATOM 5910 N N . ILE A 1 758 ? 25.745 -5.410 -23.546 1.00 86.88 758 ILE A N 1
ATOM 5911 C CA . ILE A 1 758 ? 26.211 -6.225 -22.403 1.00 86.88 758 ILE A CA 1
ATOM 5912 C C . ILE A 1 758 ? 27.343 -7.205 -22.793 1.00 86.88 758 ILE A C 1
ATOM 5914 O O . ILE A 1 758 ? 28.144 -7.597 -21.945 1.00 86.88 758 ILE A O 1
ATOM 5918 N N . TYR A 1 759 ? 27.497 -7.564 -24.074 1.00 89.50 759 TYR A N 1
ATOM 5919 C CA . TYR A 1 759 ? 28.610 -8.418 -24.512 1.00 89.50 759 TYR A CA 1
ATOM 5920 C C . TYR A 1 759 ? 29.972 -7.689 -24.494 1.00 89.50 759 TYR A C 1
ATOM 5922 O O . TYR A 1 759 ? 31.003 -8.320 -24.254 1.00 89.50 759 TYR A O 1
ATOM 5930 N N . ALA A 1 760 ? 30.001 -6.365 -24.689 1.00 90.25 760 ALA A N 1
ATOM 5931 C CA . ALA A 1 760 ? 31.241 -5.585 -24.717 1.00 90.25 760 ALA A CA 1
ATOM 5932 C C . ALA A 1 760 ? 32.077 -5.642 -23.414 1.00 90.25 760 ALA A C 1
ATOM 5934 O O . ALA A 1 760 ? 33.282 -5.900 -23.514 1.00 90.25 760 ALA A O 1
ATOM 5935 N N . PRO A 1 761 ? 31.517 -5.438 -22.199 1.00 92.31 761 PRO A N 1
ATOM 5936 C CA . PRO A 1 761 ? 32.278 -5.601 -20.959 1.00 92.31 761 PRO A CA 1
ATOM 5937 C C . PRO A 1 761 ? 32.689 -7.057 -20.739 1.00 92.31 761 PRO A C 1
ATOM 5939 O O . PRO A 1 761 ? 33.809 -7.295 -20.292 1.00 92.31 761 PRO A O 1
ATOM 5942 N N . ILE A 1 762 ? 31.840 -8.026 -21.109 1.00 92.56 762 ILE A N 1
ATOM 5943 C CA . ILE A 1 762 ? 32.135 -9.458 -20.963 1.00 92.56 762 ILE A CA 1
ATOM 5944 C C . ILE A 1 762 ? 33.391 -9.830 -21.762 1.00 92.56 762 ILE A C 1
ATOM 5946 O O . ILE A 1 762 ? 34.334 -10.393 -21.207 1.00 92.56 762 ILE A O 1
ATOM 5950 N N . GLU A 1 763 ? 33.457 -9.446 -23.040 1.00 92.75 763 GLU A N 1
ATOM 5951 C CA . GLU A 1 763 ? 34.621 -9.705 -23.894 1.00 92.75 763 GLU A CA 1
ATOM 5952 C C . GLU A 1 763 ? 35.887 -8.979 -23.406 1.00 92.75 763 GLU A C 1
ATOM 5954 O O . GLU A 1 763 ? 36.962 -9.583 -23.344 1.00 92.75 763 GLU A O 1
ATOM 5959 N N . ALA A 1 764 ? 35.773 -7.704 -23.014 1.00 92.06 764 ALA A N 1
ATOM 5960 C CA . ALA A 1 764 ? 36.908 -6.902 -22.555 1.00 92.06 764 ALA A CA 1
ATOM 5961 C C . ALA A 1 764 ? 37.521 -7.433 -21.245 1.00 92.06 764 ALA A C 1
ATOM 5963 O O . ALA A 1 764 ? 38.742 -7.591 -21.145 1.00 92.06 764 ALA A O 1
ATOM 5964 N N . ILE A 1 765 ? 36.676 -7.749 -20.260 1.00 92.81 765 ILE A N 1
ATOM 5965 C CA . ILE A 1 765 ? 37.078 -8.295 -18.958 1.00 92.81 765 ILE A CA 1
ATOM 5966 C C . ILE A 1 765 ? 37.640 -9.707 -19.141 1.00 92.81 765 ILE A C 1
ATOM 5968 O O . ILE A 1 765 ? 38.749 -9.983 -18.678 1.00 92.81 765 ILE A O 1
ATOM 5972 N N . HIS A 1 766 ? 36.959 -10.582 -19.890 1.00 90.81 766 HIS A N 1
ATOM 5973 C CA . HIS A 1 766 ? 37.466 -11.927 -20.168 1.00 90.81 766 HIS A CA 1
ATOM 5974 C C . HIS A 1 766 ? 38.867 -11.879 -20.798 1.00 90.81 766 HIS A C 1
ATOM 5976 O O . HIS A 1 766 ? 39.797 -12.518 -20.301 1.00 90.81 766 HIS A O 1
ATOM 5982 N N . LYS A 1 767 ? 39.053 -11.065 -21.847 1.00 89.62 767 LYS A N 1
ATOM 5983 C CA . LYS A 1 767 ? 40.341 -10.904 -22.539 1.00 89.62 767 LYS A CA 1
ATOM 5984 C C . LYS A 1 767 ? 41.466 -10.428 -21.612 1.00 89.62 767 LYS A C 1
ATOM 5986 O O . LYS A 1 767 ? 42.616 -10.812 -21.824 1.00 89.62 767 LYS A O 1
ATOM 5991 N N . LYS A 1 768 ? 41.150 -9.612 -20.599 1.00 88.94 768 LYS A N 1
ATOM 5992 C CA . LYS A 1 768 ? 42.112 -9.093 -19.616 1.00 88.94 768 LYS A CA 1
ATOM 5993 C C . LYS A 1 768 ? 42.509 -10.132 -18.562 1.00 88.94 768 LYS A C 1
ATOM 5995 O O . LYS A 1 768 ? 43.696 -10.248 -18.263 1.00 88.94 768 LYS A O 1
ATOM 6000 N N . TYR A 1 769 ? 41.555 -10.879 -17.998 1.00 87.50 769 TYR A N 1
ATOM 6001 C CA . TYR A 1 769 ? 41.826 -11.726 -16.826 1.00 87.50 769 TYR A CA 1
ATOM 6002 C C . TYR A 1 769 ? 42.014 -13.218 -17.125 1.00 87.50 769 TYR A C 1
ATOM 6004 O O . TYR A 1 769 ? 42.784 -13.856 -16.409 1.00 87.50 769 TYR A O 1
ATOM 6012 N N . ALA A 1 770 ? 41.400 -13.779 -18.176 1.00 80.69 770 ALA A N 1
ATOM 6013 C CA . ALA A 1 770 ? 41.423 -15.229 -18.426 1.00 80.69 770 ALA A CA 1
ATOM 6014 C C . ALA A 1 770 ? 42.839 -15.794 -18.657 1.00 80.69 770 ALA A C 1
ATOM 6016 O O . ALA A 1 770 ? 43.118 -16.933 -18.294 1.00 80.69 770 ALA A O 1
ATOM 6017 N N . ASN A 1 771 ? 43.744 -14.976 -19.209 1.00 70.88 771 ASN A N 1
ATOM 6018 C CA . ASN A 1 771 ? 45.140 -15.335 -19.496 1.00 70.88 771 ASN A CA 1
ATOM 6019 C C . ASN A 1 771 ? 46.161 -14.630 -18.572 1.00 70.88 771 ASN A C 1
ATOM 6021 O O . ASN A 1 771 ? 47.366 -14.722 -18.801 1.00 70.88 771 ASN A O 1
ATOM 6025 N N . GLY A 1 772 ? 45.699 -13.876 -17.567 1.00 63.31 772 GLY A N 1
ATOM 6026 C CA . GLY A 1 772 ? 46.549 -13.057 -16.695 1.00 63.31 772 GLY A CA 1
ATOM 6027 C C . GLY A 1 772 ? 46.956 -13.755 -15.393 1.00 63.31 772 GLY A C 1
ATOM 6028 O O . GLY A 1 772 ? 46.419 -14.798 -15.030 1.00 63.31 772 GLY A O 1
ATOM 6029 N N . SER A 1 773 ? 47.861 -13.142 -14.621 1.00 56.22 773 SER A N 1
ATOM 6030 C CA . SER A 1 773 ? 48.264 -13.645 -13.292 1.00 56.22 773 SER A CA 1
ATOM 6031 C C . SER A 1 773 ? 47.076 -13.854 -12.338 1.00 56.22 773 SER A C 1
ATOM 6033 O O . SER A 1 773 ? 47.091 -14.785 -11.533 1.00 56.22 773 SER A O 1
ATOM 6035 N N . SER A 1 774 ? 46.029 -13.031 -12.474 1.00 57.81 774 SER A N 1
ATOM 6036 C CA . SER A 1 774 ? 44.763 -13.114 -11.731 1.00 57.81 774 SER A CA 1
ATOM 6037 C C . SER A 1 774 ? 44.012 -14.436 -11.926 1.00 57.81 774 SER A C 1
ATOM 6039 O O . SER A 1 774 ? 43.268 -14.838 -11.036 1.00 57.81 774 SER A O 1
ATOM 6041 N N . ALA A 1 775 ? 44.251 -15.165 -13.023 1.00 58.28 775 ALA A N 1
ATOM 6042 C CA . ALA A 1 775 ? 43.638 -16.472 -13.270 1.00 58.28 775 ALA A CA 1
ATOM 6043 C C . ALA A 1 775 ? 43.986 -17.527 -12.196 1.00 58.28 775 ALA A C 1
ATOM 6045 O O . ALA A 1 775 ? 43.315 -18.548 -12.096 1.00 58.28 775 ALA A O 1
ATOM 6046 N N . LYS A 1 776 ? 45.011 -17.287 -11.364 1.00 59.69 776 LYS A N 1
ATOM 6047 C CA . LYS A 1 776 ? 45.368 -18.153 -10.224 1.00 59.69 776 LYS A CA 1
ATOM 6048 C C . LYS A 1 776 ? 44.659 -17.803 -8.910 1.00 59.69 776 LYS A C 1
ATOM 6050 O O . LYS A 1 776 ? 44.752 -18.588 -7.974 1.00 59.69 776 LYS A O 1
ATOM 6055 N N . ALA A 1 777 ? 44.010 -16.641 -8.830 1.00 66.38 777 ALA A N 1
ATOM 6056 C CA . ALA A 1 777 ? 43.245 -16.187 -7.664 1.00 66.38 777 ALA A CA 1
ATOM 6057 C C . ALA A 1 777 ? 41.724 -16.246 -7.894 1.00 66.38 777 ALA A C 1
ATOM 6059 O O . ALA A 1 777 ? 40.958 -16.247 -6.936 1.00 66.38 777 ALA A O 1
ATOM 6060 N N . GLY A 1 778 ? 41.296 -16.303 -9.161 1.00 81.44 778 GLY A N 1
ATOM 6061 C CA . GLY A 1 778 ? 39.899 -16.119 -9.545 1.00 81.44 778 GLY A CA 1
ATOM 6062 C C . GLY A 1 778 ? 39.525 -14.645 -9.561 1.00 81.44 778 GLY A C 1
ATOM 6063 O O . GLY A 1 778 ? 40.116 -13.856 -8.839 1.00 81.44 778 GLY A O 1
ATOM 6064 N N . VAL A 1 779 ? 38.574 -14.249 -10.402 1.00 88.62 779 VAL A N 1
ATOM 6065 C CA . VAL A 1 779 ? 38.103 -12.858 -10.491 1.00 88.62 779 VAL A CA 1
ATOM 6066 C C . VAL A 1 779 ? 36.602 -12.818 -10.252 1.00 88.62 779 VAL A C 1
ATOM 6068 O O . VAL A 1 779 ? 35.864 -13.598 -10.854 1.00 88.62 779 VAL A O 1
ATOM 6071 N N . PHE A 1 780 ? 36.152 -11.912 -9.384 1.00 90.56 780 PHE A N 1
ATOM 6072 C CA . PHE A 1 780 ? 34.734 -11.704 -9.091 1.00 90.56 780 PHE A CA 1
ATOM 6073 C C . PHE A 1 780 ? 34.266 -10.407 -9.761 1.00 90.56 780 PHE A C 1
ATOM 6075 O O . PHE A 1 780 ? 34.674 -9.306 -9.383 1.00 90.56 780 PHE A O 1
ATOM 6082 N N . VAL A 1 781 ? 33.457 -10.559 -10.811 1.00 92.94 781 VAL A N 1
ATOM 6083 C CA . VAL A 1 781 ? 32.927 -9.464 -11.629 1.00 92.94 781 VAL A CA 1
ATOM 6084 C C . VAL A 1 781 ? 31.496 -9.169 -11.202 1.00 92.94 781 VAL A C 1
ATOM 6086 O O . VAL A 1 781 ? 30.672 -10.080 -11.147 1.00 92.94 781 VAL A O 1
ATOM 6089 N N . ILE A 1 782 ? 31.186 -7.901 -10.951 1.00 93.25 782 ILE A N 1
ATOM 6090 C CA . ILE A 1 782 ? 29.845 -7.422 -10.610 1.00 93.25 782 ILE A CA 1
ATOM 6091 C C . ILE A 1 782 ? 29.373 -6.523 -11.756 1.00 93.25 782 ILE A C 1
ATOM 6093 O O . ILE A 1 782 ? 29.946 -5.454 -11.976 1.00 93.25 782 ILE A O 1
ATOM 6097 N N . LEU A 1 783 ? 28.364 -6.973 -12.510 1.00 93.62 783 LEU A N 1
ATOM 6098 C CA . LEU A 1 783 ? 27.823 -6.266 -13.675 1.00 93.62 783 LEU A CA 1
ATOM 6099 C C . LEU A 1 783 ? 26.454 -5.664 -13.347 1.00 93.62 783 LEU A C 1
ATOM 6101 O O . LEU A 1 783 ? 25.526 -6.397 -13.016 1.00 93.62 783 LEU A O 1
ATOM 6105 N N . ILE A 1 784 ? 26.340 -4.340 -13.450 1.00 91.69 784 ILE A N 1
ATOM 6106 C CA . ILE A 1 784 ? 25.170 -3.547 -13.049 1.00 91.69 784 ILE A CA 1
ATOM 6107 C C . ILE A 1 784 ? 24.511 -2.948 -14.299 1.00 91.69 784 ILE A C 1
ATOM 6109 O O . ILE A 1 784 ? 25.196 -2.272 -15.066 1.00 91.69 784 ILE A O 1
ATOM 6113 N N . THR A 1 785 ? 23.205 -3.174 -14.485 1.00 88.62 785 THR A N 1
ATOM 6114 C CA . THR A 1 785 ? 22.394 -2.691 -15.629 1.00 88.62 785 THR A CA 1
ATOM 6115 C C . THR A 1 785 ? 20.913 -2.546 -15.238 1.00 88.62 785 THR A C 1
ATOM 6117 O O . THR A 1 785 ? 20.461 -3.191 -14.287 1.00 88.62 785 THR A O 1
ATOM 6120 N N . ASP A 1 786 ? 20.147 -1.706 -15.940 1.00 80.31 786 ASP A N 1
ATOM 6121 C CA . ASP A 1 786 ? 18.699 -1.532 -15.749 1.00 80.31 786 ASP A CA 1
ATOM 6122 C C . ASP A 1 786 ? 17.835 -2.362 -16.710 1.00 80.31 786 ASP A C 1
ATOM 6124 O O . ASP A 1 786 ? 16.641 -2.525 -16.453 1.00 80.31 786 ASP A O 1
ATOM 6128 N N . GLY A 1 787 ? 18.422 -2.898 -17.788 1.00 68.56 787 GLY A N 1
ATOM 6129 C CA . GLY A 1 787 ? 17.677 -3.427 -18.929 1.00 68.56 787 GLY A CA 1
ATOM 6130 C C . GLY A 1 787 ? 17.948 -4.888 -19.299 1.00 68.56 787 GLY A C 1
ATOM 6131 O O . GLY A 1 787 ? 19.060 -5.410 -19.205 1.00 68.56 787 GLY A O 1
ATOM 6132 N N . GLU A 1 788 ? 16.906 -5.531 -19.822 1.00 66.50 788 GLU A N 1
ATOM 6133 C CA . GLU A 1 788 ? 16.992 -6.765 -20.604 1.00 66.50 788 GLU A CA 1
ATOM 6134 C C . GLU A 1 788 ? 17.779 -6.517 -21.908 1.00 66.50 788 GLU A C 1
ATOM 6136 O O . GLU A 1 788 ? 17.495 -5.557 -22.631 1.00 66.50 788 GLU A O 1
ATOM 6141 N N . ASN A 1 789 ? 18.724 -7.391 -22.281 1.00 69.69 789 ASN A N 1
ATOM 6142 C CA . ASN A 1 789 ? 19.395 -7.247 -23.578 1.00 69.69 789 ASN A CA 1
ATOM 6143 C C . ASN A 1 789 ? 18.460 -7.673 -24.723 1.00 69.69 789 ASN A C 1
ATOM 6145 O O . ASN A 1 789 ? 18.222 -8.861 -24.945 1.00 69.69 789 ASN A O 1
ATOM 6149 N N . THR A 1 790 ? 17.954 -6.702 -25.480 1.00 66.00 790 THR A N 1
ATOM 6150 C CA . THR A 1 790 ? 16.992 -6.926 -26.574 1.00 66.00 790 THR A CA 1
ATOM 6151 C C . THR A 1 790 ? 17.635 -7.392 -27.886 1.00 66.00 790 THR A C 1
ATOM 6153 O O . THR A 1 790 ? 16.940 -7.926 -28.752 1.00 66.00 790 THR A O 1
ATOM 6156 N N . ASP A 1 791 ? 18.957 -7.257 -28.048 1.00 76.94 791 ASP A N 1
ATOM 6157 C CA . ASP A 1 791 ? 19.664 -7.733 -29.242 1.00 76.94 791 ASP A CA 1
ATOM 6158 C C . ASP A 1 791 ? 19.887 -9.257 -29.217 1.00 76.94 791 ASP A C 1
ATOM 6160 O O . ASP A 1 791 ? 20.780 -9.778 -28.540 1.00 76.94 791 ASP A O 1
ATOM 6164 N N . ALA A 1 792 ? 19.120 -9.969 -30.048 1.00 78.88 792 ALA A N 1
ATOM 6165 C CA . ALA A 1 792 ? 19.219 -11.412 -30.265 1.00 78.88 792 ALA A CA 1
ATOM 6166 C C . ALA A 1 792 ? 20.621 -11.893 -30.711 1.00 78.88 792 ALA A C 1
ATOM 6168 O O . ALA A 1 792 ? 21.034 -13.009 -30.365 1.00 78.88 792 ALA A O 1
ATOM 6169 N N . ALA A 1 793 ? 21.376 -11.073 -31.451 1.00 79.94 793 ALA A N 1
ATOM 6170 C CA . ALA A 1 793 ? 22.722 -11.420 -31.900 1.00 79.94 793 ALA A CA 1
ATOM 6171 C C . ALA A 1 793 ? 23.726 -11.363 -30.739 1.00 79.94 793 ALA A C 1
ATOM 6173 O O . ALA A 1 793 ? 24.486 -12.315 -30.543 1.00 79.94 793 ALA A O 1
ATOM 6174 N N . ASN A 1 794 ? 23.705 -10.307 -29.919 1.00 81.62 794 ASN A N 1
ATOM 6175 C CA . ASN A 1 794 ? 24.486 -10.267 -28.680 1.00 81.62 794 ASN A CA 1
ATOM 6176 C C . ASN A 1 794 ? 24.013 -11.315 -27.655 1.00 81.62 794 ASN A C 1
ATOM 6178 O O . ASN A 1 794 ? 24.863 -11.953 -27.038 1.00 81.62 794 ASN A O 1
ATOM 6182 N N . ASN A 1 795 ? 22.713 -11.613 -27.549 1.00 86.06 795 ASN A N 1
ATOM 6183 C CA . ASN A 1 795 ? 22.206 -12.710 -26.708 1.00 86.06 795 ASN A CA 1
ATOM 6184 C C . ASN A 1 795 ? 22.805 -14.070 -27.095 1.00 86.06 795 ASN A C 1
ATOM 6186 O O . ASN A 1 795 ? 23.205 -14.852 -26.229 1.00 86.06 795 ASN A O 1
ATOM 6190 N N . THR A 1 796 ? 22.943 -14.329 -28.398 1.00 87.19 796 THR A N 1
ATOM 6191 C CA . THR A 1 796 ? 23.596 -15.544 -28.906 1.00 87.19 796 THR A CA 1
ATOM 6192 C C . THR A 1 796 ? 25.089 -15.564 -28.562 1.00 87.19 796 THR A C 1
ATOM 6194 O O . THR A 1 796 ? 25.588 -16.593 -28.105 1.00 87.19 796 THR A O 1
ATOM 6197 N N . LYS A 1 797 ? 25.805 -14.434 -28.695 1.00 89.56 797 LYS A N 1
ATOM 6198 C CA . LYS A 1 797 ? 27.220 -14.327 -28.282 1.00 89.56 797 LYS A CA 1
ATOM 6199 C C . LYS A 1 797 ? 27.408 -14.551 -26.783 1.00 89.56 797 LYS A C 1
ATOM 6201 O O . LYS A 1 797 ? 28.319 -15.274 -26.404 1.00 89.56 797 LYS A O 1
ATOM 6206 N N . ILE A 1 798 ? 26.557 -13.966 -25.937 1.00 90.75 798 ILE A N 1
ATOM 6207 C CA . ILE A 1 798 ? 26.628 -14.110 -24.475 1.00 90.75 798 ILE A CA 1
ATOM 6208 C C . ILE A 1 798 ? 26.406 -15.577 -24.085 1.00 90.75 798 ILE A C 1
ATOM 6210 O O . ILE A 1 798 ? 27.239 -16.149 -23.382 1.00 90.75 798 ILE A O 1
ATOM 6214 N N . LYS A 1 799 ? 25.358 -16.233 -24.606 1.00 90.38 799 LYS A N 1
ATOM 6215 C CA . LYS A 1 799 ? 25.124 -17.666 -24.351 1.00 90.38 799 LYS A CA 1
ATOM 6216 C C . LYS A 1 799 ? 26.286 -18.540 -24.833 1.00 90.38 799 LYS A C 1
ATOM 6218 O O . LYS A 1 799 ? 26.751 -19.390 -24.078 1.00 90.38 799 LYS A O 1
ATOM 6223 N N . ALA A 1 800 ? 26.812 -18.293 -26.035 1.00 91.06 800 ALA A N 1
ATOM 6224 C CA . ALA A 1 800 ? 27.983 -19.003 -26.551 1.00 91.06 800 ALA A CA 1
ATOM 6225 C C . ALA A 1 800 ? 29.246 -18.759 -25.701 1.00 91.06 800 ALA A C 1
ATOM 6227 O O . ALA A 1 800 ? 30.001 -19.696 -25.443 1.00 91.06 800 ALA A O 1
ATOM 6228 N N . HIS A 1 801 ? 29.455 -17.530 -25.218 1.00 92.50 801 HIS A N 1
ATOM 6229 C CA . HIS A 1 801 ? 30.573 -17.175 -24.347 1.00 92.50 801 HIS A CA 1
ATOM 6230 C C . HIS A 1 801 ? 30.516 -17.954 -23.034 1.00 92.50 801 HIS A C 1
ATOM 6232 O O . HIS A 1 801 ? 31.495 -18.606 -22.684 1.00 92.50 801 HIS A O 1
ATOM 6238 N N . PHE A 1 802 ? 29.385 -17.930 -22.328 1.00 92.44 802 PHE A N 1
ATOM 6239 C CA . PHE A 1 802 ? 29.238 -18.664 -21.071 1.00 92.44 802 PHE A CA 1
ATOM 6240 C C . PHE A 1 802 ? 29.313 -20.183 -21.276 1.00 92.44 802 PHE A C 1
ATOM 6242 O O . PHE A 1 802 ? 30.015 -20.859 -20.526 1.00 92.44 802 PHE A O 1
ATOM 6249 N N . ALA A 1 803 ? 28.699 -20.720 -22.335 1.00 89.25 803 ALA A N 1
ATOM 6250 C CA . ALA A 1 803 ? 28.813 -22.138 -22.674 1.00 89.25 803 ALA A CA 1
ATOM 6251 C C . ALA A 1 803 ? 30.276 -22.570 -22.904 1.00 89.25 803 ALA A C 1
ATOM 6253 O O . ALA A 1 803 ? 30.691 -23.601 -22.379 1.00 89.25 803 ALA A O 1
ATOM 6254 N N . ALA A 1 804 ? 31.078 -21.773 -23.618 1.00 88.50 804 ALA A N 1
ATOM 6255 C CA . ALA A 1 804 ? 32.482 -22.085 -23.893 1.00 88.50 804 ALA A CA 1
ATOM 6256 C C . ALA A 1 804 ? 33.440 -21.809 -22.715 1.00 88.50 804 ALA A C 1
ATOM 6258 O O . ALA A 1 804 ? 34.450 -22.495 -22.584 1.00 88.50 804 ALA A O 1
ATOM 6259 N N . ASN A 1 805 ? 33.145 -20.820 -21.861 1.00 87.12 805 ASN A N 1
ATOM 6260 C CA . ASN A 1 805 ? 34.104 -20.264 -20.894 1.00 87.12 805 ASN A CA 1
ATOM 6261 C C . ASN A 1 805 ? 33.736 -20.479 -19.415 1.00 87.12 805 ASN A C 1
ATOM 6263 O O . ASN A 1 805 ? 34.424 -19.955 -18.539 1.00 87.12 805 ASN A O 1
ATOM 6267 N N . HIS A 1 806 ? 32.703 -21.265 -19.102 1.00 82.69 806 HIS A N 1
ATOM 6268 C CA . HIS A 1 806 ? 32.262 -21.528 -17.721 1.00 82.69 806 HIS A CA 1
ATOM 6269 C C . HIS A 1 806 ? 33.340 -22.115 -16.784 1.00 82.69 806 HIS A C 1
ATOM 6271 O O . HIS A 1 806 ? 33.217 -22.008 -15.564 1.00 82.69 806 HIS A O 1
ATOM 6277 N N . ALA A 1 807 ? 34.381 -22.737 -17.346 1.00 80.19 807 ALA A N 1
ATOM 6278 C CA . ALA A 1 807 ? 35.527 -23.291 -16.623 1.00 80.19 807 ALA A CA 1
ATOM 6279 C C . ALA A 1 807 ? 36.689 -22.292 -16.429 1.00 80.19 807 ALA A C 1
ATOM 6281 O O . ALA A 1 807 ? 37.699 -22.633 -15.817 1.00 80.19 807 ALA A O 1
ATOM 6282 N N . THR A 1 808 ? 36.582 -21.070 -16.963 1.00 83.38 808 THR A N 1
ATOM 6283 C CA . THR A 1 808 ? 37.581 -20.019 -16.717 1.00 83.38 808 THR A CA 1
ATOM 6284 C C . THR A 1 808 ? 37.419 -19.437 -15.309 1.00 83.38 808 THR A C 1
ATOM 6286 O O . THR A 1 808 ? 36.295 -19.352 -14.815 1.00 83.38 808 THR A O 1
ATOM 6289 N N . PRO A 1 809 ? 38.508 -19.002 -14.649 1.00 87.31 809 PRO A N 1
ATOM 6290 C CA . PRO A 1 809 ? 38.491 -18.488 -13.277 1.00 87.31 809 PRO A CA 1
ATOM 6291 C C . PRO A 1 809 ? 37.953 -17.041 -13.196 1.00 87.31 809 PRO A C 1
ATOM 6293 O O . PRO A 1 809 ? 38.579 -16.155 -12.614 1.00 87.31 809 PRO A O 1
ATOM 6296 N N . ILE A 1 810 ? 36.785 -16.792 -13.794 1.00 91.31 810 ILE A N 1
ATOM 6297 C CA . ILE A 1 810 ? 36.048 -15.525 -13.752 1.00 91.31 810 ILE A CA 1
ATOM 6298 C C . ILE A 1 810 ? 34.578 -15.831 -13.433 1.00 91.31 810 ILE A C 1
ATOM 6300 O O . ILE A 1 810 ? 33.900 -16.510 -14.210 1.00 91.31 810 ILE A O 1
ATOM 6304 N N . PHE A 1 811 ? 34.094 -15.311 -12.306 1.00 92.25 811 PHE A N 1
ATOM 6305 C CA . PHE A 1 811 ? 32.691 -15.368 -11.901 1.00 92.25 811 PHE A CA 1
ATOM 6306 C C . PHE A 1 811 ? 31.968 -14.066 -12.239 1.00 92.25 811 PHE A C 1
ATOM 6308 O O . PHE A 1 811 ? 32.537 -12.985 -12.088 1.00 92.25 811 PHE A O 1
ATOM 6315 N N . TRP A 1 812 ? 30.697 -14.175 -12.622 1.00 93.88 812 TRP A N 1
ATOM 6316 C CA . TRP A 1 812 ? 29.867 -13.061 -13.069 1.00 93.88 812 TRP A CA 1
ATOM 6317 C C . TRP A 1 812 ? 28.610 -12.946 -12.206 1.00 93.88 812 TRP A C 1
ATOM 6319 O O . TRP A 1 812 ? 27.701 -13.772 -12.287 1.00 93.88 812 TRP A O 1
ATOM 6329 N N . GLN A 1 813 ? 28.557 -11.906 -11.380 1.00 93.81 813 GLN A N 1
ATOM 6330 C CA . GLN A 1 813 ? 27.380 -11.522 -10.616 1.00 93.81 813 GLN A CA 1
ATOM 6331 C C . GLN A 1 813 ? 26.648 -10.398 -11.353 1.00 93.81 813 GLN A C 1
ATOM 6333 O O . GLN A 1 813 ? 27.047 -9.236 -11.296 1.00 93.81 813 GLN A O 1
ATOM 6338 N N . PHE A 1 814 ? 25.564 -10.744 -12.040 1.00 92.81 814 PHE A N 1
ATOM 6339 C CA . PHE A 1 814 ? 24.645 -9.777 -12.629 1.00 92.81 814 PHE A CA 1
ATOM 6340 C C . PHE A 1 814 ? 23.771 -9.149 -11.532 1.00 92.81 814 PHE A C 1
ATOM 6342 O O . PHE A 1 814 ? 23.280 -9.851 -10.641 1.00 92.81 814 PHE A O 1
ATOM 6349 N N . VAL A 1 815 ? 23.585 -7.832 -11.593 1.00 92.06 815 VAL A N 1
ATOM 6350 C CA . VAL A 1 815 ? 22.797 -7.032 -10.649 1.00 92.06 815 VAL A CA 1
ATOM 6351 C C . VAL A 1 815 ? 21.837 -6.155 -11.452 1.00 92.06 815 VAL A C 1
ATOM 6353 O O . VAL A 1 815 ? 22.246 -5.160 -12.050 1.00 92.06 815 VAL A O 1
ATOM 6356 N N . GLY A 1 816 ? 20.564 -6.548 -11.486 1.00 88.12 816 GLY A N 1
ATOM 6357 C CA . GLY A 1 816 ? 19.513 -5.801 -12.180 1.00 88.12 816 GLY A CA 1
ATOM 6358 C C . GLY A 1 816 ? 18.984 -4.633 -11.343 1.00 88.12 816 GLY A C 1
ATOM 6359 O O . GLY A 1 816 ? 18.723 -4.802 -10.151 1.00 88.12 816 GLY A O 1
ATOM 6360 N N . LEU A 1 817 ? 18.794 -3.467 -11.965 1.00 82.94 817 LEU A N 1
ATOM 6361 C CA . LEU A 1 817 ? 18.224 -2.253 -11.364 1.00 82.94 817 LEU A CA 1
ATOM 6362 C C . LEU A 1 817 ? 16.909 -1.853 -12.057 1.00 82.94 817 LEU A C 1
ATOM 6364 O O . LEU A 1 817 ? 16.834 -0.812 -12.704 1.00 82.94 817 LEU A O 1
ATOM 6368 N N . GLY A 1 818 ? 15.873 -2.684 -11.937 1.00 73.88 818 GLY A N 1
ATOM 6369 C CA . GLY A 1 818 ? 14.599 -2.455 -12.624 1.00 73.88 818 GLY A CA 1
ATOM 6370 C C . GLY A 1 818 ? 13.659 -3.658 -12.589 1.00 73.88 818 GLY A C 1
ATOM 6371 O O . GLY A 1 818 ? 13.558 -4.349 -11.571 1.00 73.88 818 GLY A O 1
ATOM 6372 N N . ALA A 1 819 ? 12.972 -3.933 -13.698 1.00 59.09 819 ALA A N 1
ATOM 6373 C CA . ALA A 1 819 ? 12.063 -5.069 -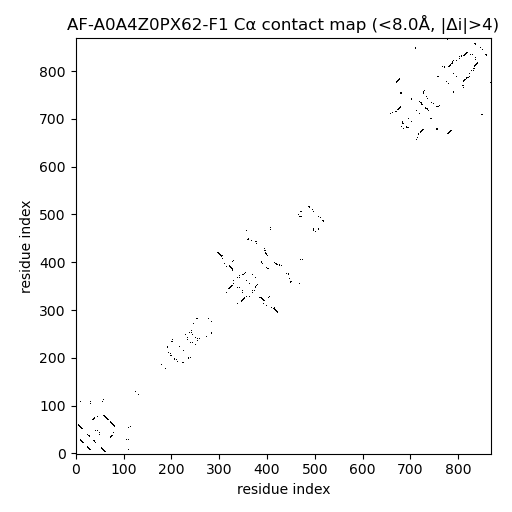13.844 1.00 59.09 819 ALA A CA 1
ATOM 6374 C C . ALA A 1 819 ? 12.154 -5.690 -15.250 1.00 59.09 819 ALA A C 1
ATOM 6376 O O . ALA A 1 819 ? 12.240 -4.956 -16.230 1.00 59.09 819 ALA A O 1
ATOM 6377 N N . LYS A 1 820 ? 12.020 -7.028 -15.315 1.00 72.94 820 LYS A N 1
ATOM 6378 C CA . LYS A 1 820 ? 12.313 -7.927 -16.459 1.00 72.94 820 LYS A CA 1
ATOM 6379 C C . LYS A 1 820 ? 13.818 -8.082 -16.723 1.00 72.94 820 LYS A C 1
ATOM 6381 O O . LYS A 1 820 ? 14.495 -7.121 -17.065 1.00 72.94 820 LYS A O 1
ATOM 6386 N N . PHE A 1 821 ? 14.313 -9.300 -16.510 1.00 84.56 821 PHE A N 1
ATOM 6387 C CA . PHE A 1 821 ? 15.717 -9.705 -16.675 1.00 84.56 821 PHE A CA 1
ATOM 6388 C C . PHE A 1 821 ? 15.794 -11.201 -17.040 1.00 84.56 821 PHE A C 1
ATOM 6390 O O . PHE A 1 821 ? 16.704 -11.918 -16.618 1.00 84.56 821 PHE A O 1
ATOM 6397 N N . ASP A 1 822 ? 14.795 -11.690 -17.773 1.00 84.31 822 ASP A N 1
ATOM 6398 C CA . ASP A 1 822 ? 14.530 -13.102 -18.041 1.00 84.31 822 ASP A CA 1
ATOM 6399 C C . ASP A 1 822 ? 15.721 -13.761 -18.761 1.00 84.31 822 ASP A C 1
ATOM 6401 O O . ASP A 1 822 ? 16.062 -14.912 -18.484 1.00 84.31 822 ASP A O 1
ATOM 6405 N N . PHE A 1 823 ? 16.416 -13.023 -19.637 1.00 86.75 823 PHE A N 1
ATOM 6406 C CA . PHE A 1 823 ? 17.615 -13.507 -20.325 1.00 86.75 823 PHE A CA 1
ATOM 6407 C C . PHE A 1 823 ? 18.838 -13.560 -19.398 1.00 86.75 823 PHE A C 1
ATOM 6409 O O . PHE A 1 823 ? 19.626 -14.506 -19.476 1.00 86.75 823 PHE A O 1
ATOM 6416 N N . LEU A 1 824 ? 19.017 -12.573 -18.510 1.00 87.94 824 LEU A N 1
ATOM 6417 C CA . LEU A 1 824 ? 20.125 -12.587 -17.545 1.00 87.94 824 LEU A CA 1
ATOM 6418 C C . LEU A 1 824 ? 19.924 -13.673 -16.481 1.00 87.94 824 LEU A C 1
ATOM 6420 O O . LEU A 1 824 ? 20.890 -14.337 -16.103 1.00 87.94 824 LEU A O 1
ATOM 6424 N N . GLU A 1 825 ? 18.682 -13.918 -16.057 1.00 89.00 825 GLU A N 1
ATOM 6425 C CA . GLU A 1 825 ? 18.337 -15.051 -15.200 1.00 89.00 825 GLU A CA 1
ATOM 6426 C C . GLU A 1 825 ? 18.515 -16.397 -15.931 1.00 89.00 825 GLU A C 1
ATOM 6428 O O . GLU A 1 825 ? 19.051 -17.339 -15.344 1.00 89.00 825 GLU A O 1
ATOM 6433 N N . GLU A 1 826 ? 18.173 -16.503 -17.221 1.00 90.00 826 GLU A N 1
ATOM 6434 C CA . GLU A 1 826 ? 18.455 -17.704 -18.022 1.00 90.00 826 GLU A CA 1
ATOM 6435 C C . GLU A 1 826 ? 19.966 -17.981 -18.122 1.00 90.00 826 GLU A C 1
ATOM 6437 O O . GLU A 1 826 ? 20.404 -19.102 -17.858 1.00 90.00 826 GLU A O 1
ATOM 6442 N N . VAL A 1 827 ? 20.787 -16.971 -18.438 1.00 88.44 827 VAL A N 1
ATOM 6443 C CA . VAL A 1 827 ? 22.257 -17.103 -18.495 1.00 88.44 827 VAL A CA 1
ATOM 6444 C C . VAL A 1 827 ? 22.829 -17.475 -17.126 1.00 88.44 827 VAL A C 1
ATOM 6446 O O . VAL A 1 827 ? 23.658 -18.385 -17.035 1.00 88.44 827 VAL A O 1
ATOM 6449 N N . ALA A 1 828 ? 22.352 -16.835 -16.055 1.00 90.44 828 ALA A N 1
ATOM 6450 C CA . ALA A 1 828 ? 22.744 -17.156 -14.689 1.00 90.44 828 ALA A CA 1
ATOM 6451 C C . ALA A 1 828 ? 22.343 -18.579 -14.277 1.00 90.44 828 ALA A C 1
ATOM 6453 O O . ALA A 1 828 ? 23.064 -19.211 -13.511 1.00 90.44 828 ALA A O 1
ATOM 6454 N N . ASN A 1 829 ? 21.222 -19.114 -14.761 1.00 89.06 829 ASN A N 1
ATOM 6455 C CA . ASN A 1 829 ? 20.796 -20.486 -14.472 1.00 89.06 829 ASN A CA 1
ATOM 6456 C C . ASN A 1 829 ? 21.471 -21.535 -15.371 1.00 89.06 829 ASN A C 1
ATOM 6458 O O . ASN A 1 829 ? 21.668 -22.667 -14.930 1.00 89.06 829 ASN A O 1
ATOM 6462 N N . MET A 1 830 ? 21.880 -21.163 -16.586 1.00 89.75 830 MET A N 1
ATOM 6463 C CA . MET A 1 830 ? 22.619 -22.022 -17.516 1.00 89.75 830 MET A CA 1
ATOM 6464 C C . MET A 1 830 ? 24.081 -22.240 -17.091 1.00 89.75 830 MET A C 1
ATOM 6466 O O . MET A 1 830 ? 24.603 -23.343 -17.252 1.00 89.75 830 MET A O 1
ATOM 6470 N N . ALA A 1 831 ? 24.761 -21.203 -16.587 1.00 88.25 831 ALA A N 1
ATOM 6471 C CA . ALA A 1 831 ? 26.207 -21.229 -16.368 1.00 88.25 831 ALA A CA 1
ATOM 6472 C C . ALA A 1 831 ? 26.595 -21.303 -14.874 1.00 88.25 831 ALA A C 1
ATOM 6474 O O . ALA A 1 831 ? 26.130 -20.492 -14.073 1.00 88.25 831 ALA A O 1
ATOM 6475 N N . PRO A 1 832 ? 27.494 -22.224 -14.464 1.00 88.25 832 PRO A N 1
ATOM 6476 C CA . PRO A 1 832 ? 27.888 -22.373 -13.060 1.00 88.25 832 PRO A CA 1
ATOM 6477 C C . PRO A 1 832 ? 28.711 -21.187 -12.532 1.00 88.25 832 PRO A C 1
ATOM 6479 O O . PRO A 1 832 ? 28.667 -20.908 -11.337 1.00 88.25 832 PRO A O 1
ATOM 6482 N N . ASN A 1 833 ? 29.425 -20.470 -13.409 1.00 91.19 833 ASN A N 1
ATOM 6483 C CA . ASN A 1 833 ? 30.193 -19.268 -13.073 1.00 91.19 833 ASN A CA 1
ATOM 6484 C C . ASN A 1 833 ? 29.362 -17.969 -13.143 1.00 91.19 833 ASN A C 1
ATOM 6486 O O . ASN A 1 833 ? 29.940 -16.886 -13.242 1.00 91.19 833 ASN A O 1
ATOM 6490 N N . ALA A 1 834 ? 28.027 -18.066 -13.132 1.00 93.00 834 ALA A N 1
ATOM 6491 C CA . ALA A 1 834 ? 27.126 -16.924 -13.226 1.00 93.00 834 ALA A CA 1
ATOM 6492 C C . ALA A 1 834 ? 26.009 -16.954 -12.166 1.00 93.00 834 ALA A C 1
ATOM 6494 O O . ALA A 1 834 ? 25.418 -17.994 -11.852 1.00 93.00 834 ALA A O 1
ATOM 6495 N N . ALA A 1 835 ? 25.679 -15.778 -11.641 1.00 93.19 835 ALA A N 1
ATOM 6496 C CA . ALA A 1 835 ? 24.530 -15.535 -10.776 1.00 93.19 835 ALA A CA 1
ATOM 6497 C C . ALA A 1 835 ? 23.845 -14.217 -11.150 1.00 93.19 835 ALA A C 1
ATOM 6499 O O . ALA A 1 835 ? 24.454 -13.336 -11.749 1.00 93.19 835 ALA A O 1
ATOM 6500 N N . PHE A 1 836 ? 22.577 -14.088 -10.772 1.00 92.88 836 PHE A N 1
ATOM 6501 C CA . PHE A 1 836 ? 21.760 -12.899 -10.981 1.00 92.88 836 PHE A CA 1
ATOM 6502 C C . PHE A 1 836 ? 20.948 -12.619 -9.713 1.00 92.88 836 PHE A C 1
ATOM 6504 O O . PHE A 1 836 ? 20.458 -13.555 -9.083 1.00 92.88 836 PHE A O 1
ATOM 6511 N N . PHE A 1 837 ? 20.798 -11.346 -9.350 1.00 90.12 837 PHE A N 1
ATOM 6512 C CA . PHE A 1 837 ? 19.726 -10.885 -8.466 1.00 90.12 837 PHE A CA 1
ATOM 6513 C C . PHE A 1 837 ? 19.306 -9.455 -8.832 1.00 90.12 837 PHE A C 1
ATOM 6515 O O . PHE A 1 837 ? 20.015 -8.736 -9.537 1.00 90.12 837 PHE A O 1
ATOM 6522 N N . ASN A 1 838 ? 18.145 -9.041 -8.329 1.00 88.75 838 ASN A N 1
ATOM 6523 C CA . ASN A 1 838 ? 17.598 -7.701 -8.515 1.00 88.75 838 ASN A CA 1
ATOM 6524 C C . ASN A 1 838 ? 17.838 -6.848 -7.252 1.00 88.75 838 ASN A C 1
ATOM 6526 O O . ASN A 1 838 ? 17.653 -7.332 -6.132 1.00 88.75 838 ASN A O 1
ATOM 6530 N N . LEU A 1 839 ? 18.272 -5.598 -7.429 1.00 83.44 839 LEU A N 1
ATOM 6531 C CA . LEU A 1 839 ? 18.649 -4.659 -6.368 1.00 83.44 839 LEU A CA 1
ATOM 6532 C C . LEU A 1 839 ? 17.794 -3.383 -6.449 1.00 83.44 839 LEU A C 1
ATOM 6534 O O . LEU A 1 839 ? 18.286 -2.274 -6.642 1.00 83.44 839 LEU A O 1
ATOM 6538 N N . ASN A 1 840 ? 16.477 -3.538 -6.314 1.00 77.56 840 ASN A N 1
ATOM 6539 C CA . ASN A 1 840 ? 15.547 -2.405 -6.290 1.00 77.56 840 ASN A CA 1
ATOM 6540 C C . ASN A 1 840 ? 15.491 -1.692 -4.926 1.00 77.56 840 ASN A C 1
ATOM 6542 O O . ASN A 1 840 ? 15.252 -0.486 -4.875 1.00 77.56 840 ASN A O 1
ATOM 6546 N N . ASP A 1 841 ? 15.779 -2.406 -3.840 1.00 71.06 841 ASP A N 1
ATOM 6547 C CA . ASP A 1 841 ? 15.717 -1.986 -2.433 1.00 71.06 841 ASP A CA 1
ATOM 6548 C C . ASP A 1 841 ? 16.989 -1.265 -1.935 1.00 71.06 841 ASP A C 1
ATOM 6550 O O . ASP A 1 841 ? 17.368 -1.355 -0.770 1.00 71.06 841 ASP A O 1
ATOM 6554 N N . VAL A 1 842 ? 17.628 -0.490 -2.821 1.00 65.62 842 VAL A N 1
ATOM 6555 C CA . VAL A 1 842 ? 18.880 0.268 -2.586 1.00 65.62 842 VAL A CA 1
ATOM 6556 C C . VAL A 1 842 ? 18.858 1.136 -1.317 1.00 65.62 842 VAL A C 1
ATOM 6558 O O . VAL A 1 842 ? 19.905 1.393 -0.737 1.00 65.62 842 VAL A O 1
ATOM 6561 N N . GLN A 1 843 ? 17.682 1.599 -0.884 1.00 60.28 843 GLN A N 1
ATOM 6562 C CA . GLN A 1 843 ? 17.519 2.473 0.286 1.00 60.28 843 GLN A CA 1
ATOM 6563 C C . GLN A 1 843 ? 17.269 1.727 1.609 1.00 60.28 843 GLN A C 1
ATOM 6565 O O . GLN A 1 843 ? 17.269 2.366 2.657 1.00 60.28 843 GLN A O 1
ATOM 6570 N N . THR A 1 844 ? 17.017 0.414 1.581 1.00 58.00 844 THR A N 1
ATOM 6571 C CA . THR A 1 844 ? 16.564 -0.359 2.757 1.00 58.00 844 THR A CA 1
ATOM 6572 C C . THR A 1 844 ? 17.294 -1.689 2.968 1.00 58.00 844 THR A C 1
ATOM 6574 O O . THR A 1 844 ? 17.157 -2.289 4.035 1.00 58.00 844 THR A O 1
ATOM 6577 N N . VAL A 1 845 ? 18.079 -2.151 1.992 1.00 63.47 845 VAL A N 1
ATOM 6578 C CA . VAL A 1 845 ? 18.959 -3.320 2.125 1.00 63.47 845 VAL A CA 1
ATOM 6579 C C . VAL A 1 845 ? 20.132 -3.020 3.073 1.00 63.47 845 VAL A C 1
ATOM 6581 O O . VAL A 1 845 ? 20.730 -1.950 2.998 1.00 63.47 845 VAL A O 1
ATOM 6584 N N . SER A 1 846 ? 20.473 -3.952 3.970 1.00 69.31 846 SER A N 1
ATOM 6585 C CA . SER A 1 846 ? 21.687 -3.850 4.800 1.00 69.31 846 SER A CA 1
ATOM 6586 C C . SER A 1 846 ? 22.912 -4.411 4.077 1.00 69.31 846 SER A C 1
ATOM 6588 O O . SER A 1 846 ? 22.770 -5.294 3.229 1.00 69.31 846 SER A O 1
ATOM 6590 N N . ASP A 1 847 ? 24.114 -3.969 4.460 1.00 63.06 847 ASP A N 1
ATOM 6591 C CA . ASP A 1 847 ? 25.377 -4.472 3.898 1.00 63.06 847 ASP A CA 1
ATOM 6592 C C . ASP A 1 847 ? 25.498 -6.002 4.015 1.00 63.06 847 ASP A C 1
ATOM 6594 O O . ASP A 1 847 ? 25.885 -6.656 3.048 1.00 63.06 847 ASP A O 1
ATOM 6598 N N . ASP A 1 848 ? 25.074 -6.594 5.141 1.00 66.00 848 ASP A N 1
ATOM 6599 C CA . ASP A 1 848 ? 25.013 -8.054 5.318 1.00 66.00 848 ASP A CA 1
ATOM 6600 C C . ASP A 1 848 ? 24.065 -8.719 4.308 1.00 66.00 848 ASP A C 1
ATOM 6602 O O . ASP A 1 848 ? 24.421 -9.706 3.666 1.00 66.00 848 ASP A O 1
ATOM 6606 N N . THR A 1 849 ? 22.866 -8.156 4.116 1.00 71.19 849 THR A N 1
ATOM 6607 C CA . THR A 1 849 ? 21.865 -8.689 3.175 1.00 71.19 849 THR A CA 1
ATOM 6608 C C . THR A 1 849 ? 22.348 -8.563 1.728 1.00 71.19 849 THR A C 1
ATOM 6610 O O . THR A 1 849 ? 22.119 -9.452 0.905 1.00 71.19 849 THR A O 1
ATOM 6613 N N . LEU A 1 850 ? 23.032 -7.465 1.401 1.00 73.12 850 LEU A N 1
ATOM 6614 C CA . LEU A 1 850 ? 23.646 -7.239 0.097 1.00 73.12 850 LEU A CA 1
ATOM 6615 C C . LEU A 1 850 ? 24.807 -8.216 -0.141 1.00 73.12 850 LEU A C 1
ATOM 6617 O O . LEU A 1 850 ? 24.893 -8.808 -1.217 1.00 73.12 850 LEU A O 1
ATOM 6621 N N . LEU A 1 851 ? 25.649 -8.450 0.870 1.00 73.62 851 LEU A N 1
ATOM 6622 C CA . LEU A 1 851 ? 26.731 -9.430 0.823 1.00 73.62 851 LEU A CA 1
ATOM 6623 C C . LEU A 1 851 ? 26.190 -10.857 0.648 1.00 73.62 851 LEU A C 1
ATOM 6625 O O . LEU A 1 851 ? 26.704 -11.595 -0.189 1.00 73.62 851 LEU A O 1
ATOM 6629 N N . GLU A 1 852 ? 25.120 -11.244 1.348 1.00 78.56 852 GLU A N 1
ATOM 6630 C CA . GLU A 1 852 ? 24.468 -12.547 1.149 1.00 78.56 852 GLU A CA 1
ATOM 6631 C C . GLU A 1 852 ? 23.916 -12.722 -0.275 1.00 78.56 852 GLU A C 1
ATOM 6633 O O . GLU A 1 852 ? 24.063 -13.799 -0.857 1.00 78.56 852 GLU A O 1
ATOM 6638 N N . ARG A 1 853 ? 23.349 -11.667 -0.881 1.00 83.62 853 ARG A N 1
ATOM 6639 C CA . ARG A 1 853 ? 22.897 -11.687 -2.287 1.00 83.62 853 ARG A CA 1
ATOM 6640 C C . ARG A 1 853 ? 24.059 -11.809 -3.275 1.00 83.62 853 ARG A C 1
ATOM 6642 O O . ARG A 1 853 ? 23.986 -12.630 -4.186 1.00 83.62 853 ARG A O 1
ATOM 6649 N N . LEU A 1 854 ? 25.145 -11.063 -3.066 1.00 81.38 854 LEU A N 1
ATOM 6650 C CA . LEU A 1 854 ? 26.380 -11.165 -3.858 1.00 81.38 854 LEU A CA 1
ATOM 6651 C C . LEU A 1 854 ? 27.035 -12.556 -3.744 1.00 81.38 854 LEU A C 1
ATOM 6653 O O . LEU A 1 854 ? 27.654 -13.030 -4.694 1.00 81.38 854 LEU A O 1
ATOM 6657 N N . MET A 1 855 ? 26.897 -13.226 -2.596 1.00 79.94 855 MET A N 1
ATOM 6658 C CA . MET A 1 855 ? 27.578 -14.486 -2.270 1.00 79.94 855 MET A CA 1
ATOM 6659 C C . MET A 1 855 ? 26.725 -15.754 -2.472 1.00 79.94 855 MET A C 1
ATOM 6661 O O . MET A 1 855 ? 27.132 -16.829 -2.035 1.00 79.94 855 MET A O 1
ATOM 6665 N N . GLN A 1 856 ? 25.572 -15.696 -3.152 1.00 80.19 856 GLN A N 1
ATOM 6666 C CA . GLN A 1 856 ? 24.663 -16.855 -3.266 1.00 80.19 856 GLN A CA 1
ATOM 6667 C C . GLN A 1 856 ? 25.280 -18.096 -3.937 1.00 80.19 856 GLN A C 1
ATOM 6669 O O . GLN A 1 856 ? 25.078 -19.221 -3.471 1.00 80.19 856 GLN A O 1
ATOM 6674 N N . LYS A 1 857 ? 26.014 -17.910 -5.045 1.00 86.12 857 LYS A N 1
ATOM 6675 C CA . LYS A 1 857 ? 26.689 -19.006 -5.771 1.00 86.12 857 LYS A CA 1
ATOM 6676 C C . LYS A 1 857 ? 28.213 -18.939 -5.708 1.00 86.12 857 LYS A C 1
ATOM 6678 O O . LYS A 1 857 ? 28.845 -19.994 -5.724 1.00 86.12 857 LYS A O 1
ATOM 6683 N N . PHE A 1 858 ? 28.789 -17.734 -5.636 1.00 85.56 858 PHE A N 1
ATOM 6684 C CA . PHE A 1 858 ? 30.231 -17.519 -5.784 1.00 85.56 858 PHE A CA 1
ATOM 6685 C C . PHE A 1 858 ? 31.094 -18.438 -4.894 1.00 85.56 858 PHE A C 1
ATOM 6687 O O . PHE A 1 858 ? 31.911 -19.146 -5.480 1.00 85.56 858 PHE A O 1
ATOM 6694 N N . PRO A 1 859 ? 30.880 -18.551 -3.561 1.00 82.69 859 PRO A N 1
ATOM 6695 C CA . PRO A 1 859 ? 31.666 -19.422 -2.677 1.00 82.69 859 PRO A CA 1
ATOM 6696 C C . PRO A 1 859 ? 31.768 -20.874 -3.163 1.00 82.69 859 PRO A C 1
ATOM 6698 O O . PRO A 1 859 ? 32.860 -21.407 -3.332 1.00 82.69 859 PRO A O 1
ATOM 6701 N N . LYS A 1 860 ? 30.624 -21.491 -3.486 1.00 82.81 860 LYS A N 1
ATOM 6702 C CA . LYS A 1 860 ? 30.560 -22.894 -3.930 1.00 82.81 860 LYS A CA 1
ATOM 6703 C C . LYS A 1 860 ? 31.198 -23.109 -5.298 1.00 82.81 860 LYS A C 1
ATOM 6705 O O . LYS A 1 860 ? 31.686 -24.198 -5.575 1.00 82.81 860 LYS A O 1
ATOM 6710 N N . TRP A 1 861 ? 31.151 -22.100 -6.165 1.00 87.00 861 TRP A N 1
ATOM 6711 C CA . TRP A 1 861 ? 31.775 -22.164 -7.481 1.00 87.00 861 TRP A CA 1
ATOM 6712 C C . TRP A 1 861 ? 33.298 -22.021 -7.390 1.00 87.00 861 TRP A C 1
ATOM 6714 O O . TRP A 1 861 ? 34.027 -22.805 -7.999 1.00 87.00 861 TRP A O 1
ATOM 6724 N N . ILE A 1 862 ? 33.795 -21.058 -6.608 1.00 79.94 862 ILE A N 1
ATOM 6725 C CA . ILE A 1 862 ? 35.234 -20.796 -6.521 1.00 79.94 862 ILE A CA 1
ATOM 6726 C C . ILE A 1 862 ? 35.971 -21.961 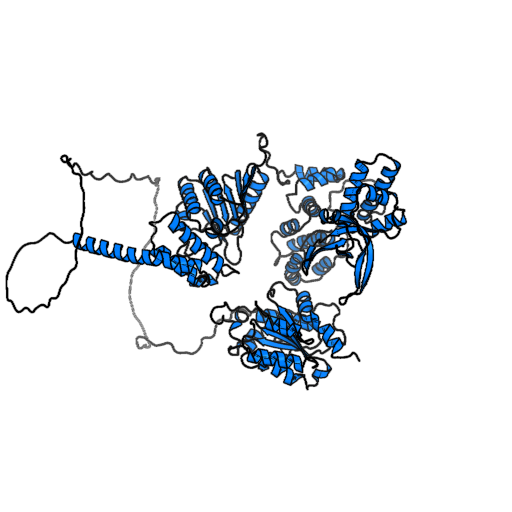-5.835 1.00 79.94 862 ILE A C 1
ATOM 6728 O O . ILE A 1 862 ? 37.040 -22.343 -6.300 1.00 79.94 862 ILE A O 1
ATOM 6732 N N . GLU A 1 863 ? 35.353 -22.619 -4.843 1.00 78.25 863 GLU A N 1
ATOM 6733 C CA . GLU A 1 863 ? 35.835 -23.875 -4.235 1.00 78.25 863 GLU A CA 1
ATOM 6734 C C . GLU A 1 863 ? 35.992 -25.030 -5.247 1.00 78.25 863 GLU A C 1
ATOM 6736 O O . GLU A 1 863 ? 36.836 -25.907 -5.063 1.00 78.25 863 GLU A O 1
ATOM 6741 N N . GLN A 1 864 ? 35.190 -25.045 -6.320 1.00 78.94 864 GLN A N 1
ATOM 6742 C CA . GLN A 1 864 ? 35.223 -26.081 -7.362 1.00 78.94 864 GLN A CA 1
ATOM 6743 C C . GLN A 1 864 ? 36.226 -25.765 -8.480 1.00 78.94 864 GLN A C 1
ATOM 6745 O O . GLN A 1 864 ? 36.834 -26.682 -9.032 1.00 78.94 864 GLN A O 1
ATOM 6750 N N . VAL A 1 865 ? 36.397 -24.484 -8.826 1.00 75.31 865 VAL A N 1
ATOM 6751 C CA . VAL A 1 865 ? 37.275 -24.038 -9.926 1.00 75.31 865 VAL A CA 1
ATOM 6752 C C . VAL A 1 865 ? 38.710 -23.764 -9.466 1.00 75.31 865 VAL A C 1
ATOM 6754 O O . VAL A 1 865 ? 39.640 -23.904 -10.260 1.00 75.31 865 VAL A O 1
ATOM 6757 N N . ILE A 1 866 ? 38.920 -23.438 -8.188 1.00 69.19 866 ILE A N 1
ATOM 6758 C CA . ILE A 1 866 ? 40.246 -23.240 -7.590 1.00 69.19 866 ILE A CA 1
ATOM 6759 C C . ILE A 1 866 ? 40.413 -24.216 -6.418 1.00 69.19 866 ILE A C 1
ATOM 6761 O O . ILE A 1 866 ? 40.077 -23.886 -5.282 1.00 69.19 866 ILE A O 1
ATOM 6765 N N . PRO A 1 867 ? 40.940 -25.432 -6.658 1.00 56.66 867 PRO A N 1
ATOM 6766 C CA . PRO A 1 867 ? 41.201 -26.383 -5.587 1.00 56.66 867 PRO A CA 1
ATOM 6767 C C . PRO A 1 867 ? 42.130 -25.790 -4.522 1.00 56.66 867 PRO A C 1
ATOM 6769 O O . PRO A 1 867 ? 43.168 -25.205 -4.847 1.00 56.66 867 PRO A O 1
ATOM 6772 N N . ALA A 1 868 ? 41.766 -25.969 -3.250 1.00 50.09 868 ALA A N 1
ATOM 6773 C CA . ALA A 1 868 ? 42.604 -25.577 -2.121 1.00 50.09 868 ALA A CA 1
ATOM 6774 C C . ALA A 1 868 ? 43.986 -26.255 -2.187 1.00 50.09 868 ALA A C 1
ATOM 6776 O O . ALA A 1 868 ? 44.121 -27.382 -2.672 1.00 50.09 868 ALA A O 1
ATOM 6777 N N . LYS A 1 869 ? 45.007 -25.546 -1.697 1.00 42.03 869 LYS A N 1
ATOM 6778 C CA . LYS A 1 869 ? 46.423 -25.917 -1.793 1.00 42.03 869 LYS A CA 1
ATOM 6779 C C . LYS A 1 869 ? 47.062 -26.125 -0.427 1.00 42.03 869 LYS A C 1
ATOM 6781 O O . LYS A 1 869 ? 46.679 -25.374 0.496 1.00 42.03 869 LYS A O 1
#

Nearest PDB structures (foldseek):
  1byr-assembly1_A  TM=8.762E-01  e=3.544E-10  Salmonella enterica subsp. enterica serovar Typhimurium
  4ggj-assembly1_A  TM=8.425E-01  e=1.109E-09  Mus musculus
  8v06-assembly1_B  TM=7.877E-01  e=1.039E-06  Mus musculus
  8v06-assembly2_C  TM=7.388E-01  e=1.493E-06  Mus musculus
  8v06-assembly1_A  TM=7.399E-01  e=3.422E-06  Mus musculus

Radius of gyration: 41.27 Å; Cα contacts (8 Å, |Δi|>4): 1042; chains: 1; bounding box: 108×130×130 Å

Organism: NCBI:txid1867101

Sequence (869 aa):
MIDSTTQLGVLTNIQNKGKNGSNYITAWIERRLPREIFLQQNKMLDKAQVAELADGRLVFFSSISRMLDKGERLDAINCSLAQPAQLQEYLLALDAPGRRQLIHRSTSAFRNVLLAQLELFLATTLTAQAETSLSDLRDELSRKDASRSEIPAASRNPQPQTITTPPLVESSSFLRHLFTSNSPAYIARLFPVLVEGIRAITDDDAFQQALLLIEVNAELAEGSKTDLTNSFYLLAAPAYRFQFWLRGLVPYCDTDVLLSELANSSEAQRTYILGRCQQNPAVLLASTTSPVSTPSVPILQAYFQNIKATLLNSLSDAQSTIQIAVAWFTHDELFTVLCEKLQQNISVELIINNDYINNWEFGLPFSKFIELGGKLYFSEHPAMMHHKFCLIDEAVLFNGSYNWTYYADLRNEENVLQVQDCSTTLASFKAEFERIKQHLGSPVTSITPFPAEEMGRFERINFREYLSKDIESRVTHTRKTRPTADPQRLVAMLNQAIEIDDRNEDARQLLKDVAPAAVIDSYAIRTQQAVRKQLTVTPQQEQLAATEPAVSKPTLPTSTPAETLPLSSSVALMPASKPIQQPPTPKPTPPQPTLVTPATITVGASLPTSTSKPAASMPARPVTSPLSTTSVITAANKPAVPLSSPPRQSVNTSISIPDTQRTTAFYKNLPLVFALDYSRSMESGVQGHEGYKLYSTGKIQQVINMIFGAAKGLTTTEKIDMFLFEQKAIQLPEVNEQNHASFVQEVVMKHTMDGTNIYAPIEAIHKKYANGSSAKAGVFVILITDGENTDAANNTKIKAHFAANHATPIFWQFVGLGAKFDFLEEVANMAPNAAFFNLNDVQTVSDDTLLERLMQKFPKWIEQVIPAK

Mean predicted aligned error: 24.28 Å

Solvent-accessible surface area (backbone atoms only — not comparable to full-atom values): 52546 Å² total; per-residue (Å²): 142,81,62,94,72,64,39,81,35,20,32,36,78,72,42,84,44,78,55,94,95,41,76,44,44,36,33,33,42,50,50,62,59,101,60,74,29,40,38,61,43,94,85,34,58,55,79,74,59,60,77,71,70,52,69,69,42,49,29,35,27,30,79,46,82,42,83,49,102,89,47,82,43,40,31,54,40,77,39,43,74,52,47,71,71,60,44,52,53,51,62,72,68,47,47,75,72,51,46,51,50,53,56,69,31,47,40,70,71,41,42,54,50,51,47,58,50,48,54,54,46,58,78,66,57,91,46,69,72,58,41,50,58,49,50,54,50,53,47,56,58,52,46,70,77,52,79,84,73,89,80,89,88,82,89,86,87,89,78,94,72,76,90,66,74,81,71,81,74,87,66,86,49,67,63,62,51,54,60,74,75,50,55,71,81,54,47,37,66,48,47,58,56,58,57,69,63,62,78,52,26,84,49,68,70,46,44,52,52,53,52,52,50,52,56,51,42,76,73,40,92,56,65,49,67,83,64,49,64,60,54,53,43,71,41,26,39,72,72,51,31,46,53,38,27,74,73,63,73,39,71,49,39,62,57,71,57,51,52,50,48,54,69,74,45,54,72,69,54,34,52,51,54,51,49,60,47,72,76,34,90,69,28,48,67,69,78,81,85,70,77,94,68,81,86,62,75,59,46,74,47,79,31,72,63,66,53,68,59,57,50,50,49,56,62,70,67,51,81,51,35,35,44,34,38,28,35,41,54,56,36,65,69,64,55,48,52,54,49,54,37,28,75,71,69,30,50,43,37,39,37,34,32,63,33,60,72,33,36,25,89,86,45,57,72,59,58,60,38,39,76,51,70,30,41,36,36,62,32,52,82,88,56,76,52,75,51,25,35,36,37,34,57,80,52,36,37,40,40,48,70,49,39,47,30,33,32,43,78,74,69,51,94,40,41,37,38,37,40,27,67,42,66,69,64,43,49,52,54,49,51,51,52,51,51,51,43,62,73,61,55,70,61,56,89,76,80,78,58,48,57,79,85,54,44,77,81,60,68,49,95,64,45,45,54,52,47,20,48,22,47,36,37,45,47,58,47,41,52,74,78,39,76,85,56,65,38,56,63,50,40,52,49,34,52,50,21,36,72,55,24,78,81,42,57,67,36,58,51,51,38,68,72,37,46,60,52,26,54,52,47,56,50,50,53,51,49,53,52,50,50,51,57,57,73,73,60,83,92,89,82,91,79,87,82,91,81,86,84,88,83,86,85,90,82,88,86,90,85,86,86,90,85,84,88,87,88,83,90,85,94,84,81,87,87,87,83,84,90,82,80,91,84,81,86,84,80,90,80,84,83,85,85,85,84,83,78,88,82,89,86,90,86,79,90,84,86,90,88,80,90,81,88,86,86,90,87,84,88,87,87,90,87,84,86,87,86,89,80,89,89,84,82,85,91,77,91,80,85,80,84,77,80,83,72,81,80,83,75,81,77,79,73,75,78,80,74,82,94,71,92,61,66,51,82,80,35,56,60,34,50,39,32,42,32,40,61,42,24,38,44,43,54,42,41,65,88,94,46,89,31,55,44,34,58,88,71,40,51,50,47,50,51,52,46,50,52,53,54,37,47,55,59,44,21,74,45,76,54,30,45,30,30,44,23,16,74,48,51,43,82,52,76,64,41,30,89,92,46,46,91,50,35,47,76,76,56,55,66,77,58,83,64,46,56,77,32,81,50,33,43,52,53,55,50,47,70,60,37,67,83,33,82,53,40,82,59,30,33,50,34,41,37,39,38,50,71,57,83,80,52,66,68,50,50,51,51,46,52,51,46,44,72,75,45,44,86,47,49,55,36,39,38,40,36,36,51,68,77,72,44,69,68,57,46,47,49,20,72,73,25,80,34,31,39,60,50,76,57,76,54,74,89,74,64,48,58,69,60,50,41,52,63,72,48,71,55,53,63,71,39,48,60,69,76,52,69,89,128

Secondary structure (DSSP, 8-state):
---TT-EEEEEEEEEEEEETTEEEEEEEEE-SSSS-EEEEGGGTS-HHHHTT--TT-EEEEEEEEEEETTEEEEEEEEEEE--HHHHHHHHHH--HHHHHHHHHT--HHHHHHHHHHHHHHHTT---HHHHHHHHHHHHHHHHHHHTT---------------PPPPPP----HHHHHHHSS-HHHHHHHHHHHHHH---B-SHHHHHHHHHHHHHHHH-SSSPPTTHHHHHHHHB-HHHHHHHHHTTSSS-B-HHHHHHHHHHS-HHHHHHHHHHHHT-TTSB------S----PPPEEEEESSSHHHHHHHHHHH--SEEEEEES-B--HHHHHHHHHHHHTT-EEEEEEE-STTTSBTTS--HHHHHHTT-EEEEE-TT-----EEEEETTTEEEEES--BSHHHHHTS---EEEEES-HHHHHHHHHHHHHHHHHH-SPP----PBPGGGGGGS--TTHHHHHHHHHHHHHHHHHHH-TTS-HHHHHHHHHHHHHH-TT-HHHHHHHHHHHHHHHHHHHHHHHHHHHHHHTT------------------------------------------------PPPPP-PPPP--PPPP--------------------------------------PPPPP-PPP------------S----TTTTT--EEEEEE-BSTTTS--TTS----TTTTSHHHHHHHHHHHHHHHH---SEEEEEEESSSEEEEEEEETTTGGGHHHHTGGGSPPB---THHHHHHHHHHHTTSGGGGT-EEEEEEESS----HHHHHHHHHHHHHHTTSSEEEEEEE-SS--HHHHHHHHH-TTEEEEE---TTT--HHHHHHHHTSSHHHHHHHHS---

pLDDT: mean 71.52, std 23.39, range [21.2, 98.75]

Foldseek 3Di:
DDDPQKDKFWWDDWDWDDDPNDIWIKIWTDWQDPDIEIEIGPAAEDPVQVVVDDGLFMKIWGWDWDADPVGIHIYTHNIDGCDLVNVLVVLLPDDPVRLVRRLVTDDPSRLVSVLVSLVVCLVPPDDVVSNVSSVVSSVSSVCVVVPPDDDDDDDDDDDDDDPDDDPPDPPPDPVVCVVVPDDLVVCLVCLVVLLVVLQAAEDDVSLVSLVVSVVVLVVRPHNRDPCSLVVHLVRYDQVSVVVCLLVVVDLEHEPVSLVVCCVPDDPVSVVSSVVSCVVDVSSYPDPPCDDDDPQDDKDKDKDQAPPVVVVLVLLLVFDAEKFWQFAAAAAPSNVVSLLVCLVVVHAAEYEYEPAQRQFAPLGDPCLSCVVSVHFYFYDYPPDGSHWGWMQGPLFKIKGWNQGNFLCSNPPDRIMIMIIGSPNPVSVVVVVVSVVVCVVRDGGDNDGDGDDPVCNVVRDDVCPLVSSLVRLLSVLVVCCVPPVPPQLVSNLVSLVVSCVSPVPPVSSVVVNVVSVVVNVVVVVVVVVVVVVVVVVPDDDDDDDDDDDDDDDDDDDDDDDDDDDDDDDDDDDDDDDDDDDDDDDDDDDDDDDDDDDDDDDDDDDDDDDDDDDDDDDDDDDDDDDDDDDDDDDDDDDDDDDDDDDDDDDPPPPLPPQPQDPDDAPDVLLEPAAEEEEEEQACLCCQNDPPDGRPNCQVVCVVLLVQVLVVSLVVNRYPDQWHWYWYDAPATDTWDIDGSVQSNCCSVPTVVVDDHHHHQPVRVVVVVCVPQQPDPSQQSAHEYEYEDADADPDPVSLVVLLVCQVVCLLGRYAYEYEYQYDDHVSLCVSQVVGLSYDYDYDPPSPPDDSVNVSCRSVVRVVVSSCVNNPDD

InterPro domains:
  IPR001736 Phospholipase D/Transphosphatidylase [PS50035] (381-408)
  IPR002035 von Willebrand factor, type A [PS50234] (671-854)
  IPR002035 von Willebrand factor, type A [SM00327] (669-860)
  IPR019303 vWA found in TerF C terminus [PF10138] (692-865)
  IPR025202 Cardiolipin synthase-like, phospholipase D-like domain [PF13091] (311-436)
  IPR036465 von Willebrand factor A-like domain superfamily [G3DSA:3.40.50.410] (667-860)
  IPR036465 von Willebrand factor A-like domain superfamily [SSF53300] (669-847)
  IPR051406 Phospholipase D domain-containing protein [PTHR43856] (309-442)